Protein AF-0000000069442836 (afdb_homodimer)

Foldseek 3Di:
DQPVLVVLLCLLVPDDDPQDAFPDFLFDFPFQLFQLSCCVQPLLVVLLPPDFFASCLQVVQLVQLAAALLCAFGGDHDDNHDDQPPPPPPPPPDDPPPPPVVNPDPPPPPQQDLCAPPDPQAFDDFAADPQQFGEDALVLLVQLLVLLCQFPCLQFVLDQPVVLVVLSVVCNVQFHDPPPPPPPPPPPPPPVPDPDPDDPDDPPPDDDPPPPCPVPPDPPCPVPPPRTDGDDLDLSLLLSLLSSLNSFQSPDQFFFFFTDDSHDFDLLPQDGHGDDPPPPPDDPVVPPVDDPVDPPPDDDDDDDPDDDDDDDDDDPPPPSPGRPPGDGRNRRGGSSRSLVNSVVSLVVVQPDQDLSNLSSLQSSLLSCQSLQSLVRSLVSLLSSLLSLCVVCPPVNVVPDDDDPVLLSSQSSLLSSVLSNLLSSSHDSDDDSCSSSCVVPRDHRDQRSHDDDPDCPDSVNVSSLLNSLSSVLSSLQSNLSVVSSVCVVVVVLPPDPVVLVVSLVSLVVSLLSRDPVLHAALADAAAADLSSLVSLLSSLLSLLSSLVSLLSCLFPPQFPDPPPPPVPPDPDDDDPPDDDDDDDDDDDDYDDDRDDYDRDDDDDDDDDDDDDDDPPDPPPPDGARDALVRDDPSSSVSNLSNLSSLLSSLRNCVSHNGQRSDSHLNSSLSSNLSSLSSLLSCCPGSHVVSHDPVSNLVSLLVSLLNLLSSSSSRSVSSNSSNSSQSSSCSVVVDGNPHDNDD/DQPVLVVLLCLLVDDDDPQPAFPDFLFDFPFQQFQLSCCPQPLLVVLLPPDFFASCLQVVQLVQLAAALQQAFGGDHDDNHDDQPPPPPPDDDDDDPPPPCLNPDPPPPNQQDLCEPPDPQAFDDFAADPQQFGEDALVLLVQLLVLLCQFPCLQFVLDQPVVLVVLSVVCNVQFHDPPPPPPPPPPPPPPPPCPDPDDDDDDDPDDDPPPPCPVPPDPPCPVPPVRTDGDDLDLSLLLSLLSSLNSFQSPDQFFFFFTDDSYYFDLLPQDGHGDPPPPPPDDPVVPPVDDPVDPPPDDDDDDDPDDDDDDDDPPPCPPSPGRPPGDGRNGRGGSSRSLVNSVVSLVVVQPDQDLSNLSSLQSSLLSCQSLQSLVRSLVSLLSSLLSLCVVCPPVNVVPDDDDPVLLSSQSSLLSSVLSNLLSSSHDSDDDSCSSSCVSPRDHRDQRSHDDDNDCPDSVNVSSLLNSLSSVLSSLQSNLSVVSSVCVVVVVLPPQPVVLVSSLVSLVVSLVSRPPVLHDDLPDAADADLSSLVSLLSSLLSLLSSLVSLLSCLFPPQFPDPPPPDPPSPPPDPDPDDDDDDDDDDDDDDDYYDDDDDDDDDDYDDDDDDDPDDPDDDPPVPRARDALVRDDPSSSVSNLSNLSSLLSSLRNCVSHNGQRSDSHLNSSLSSNLSSLSSLLSCCPGSHVVSHDPVSNLVSLLVSLLSLLSSSSSRSVSSNSSNSSQSSSCSVVVDGNPHDNDD

Sequence (1482 aa):
MNAIVGQELERAEGEVIPQGEDGDLSIPVEHTTAAHKLLSWPSIKALLEPREYDEDYVMKLEEERGLILVYSRGEGHDTSESPAMTFSSSSSRSNWDQSYSNGAPASGQWNPGAVQNGTHLKPLGPSIDDFGIFSTDAKTVRRYHQSYLNHMHKLHPFINLTELSASIESFIQKYCSPDVSVPVNILNSHTPGDIPRGAKRKRSCDTLHGGGCDIQFSPGAKHEGSSGRRVEKSLENAIVLLVLALGSICEVPGAIPGPVTDTPVDFQKERIPGPSTRSMLSSADTELVMQSQGSFFSQTSNHSFSSATGGQKAASDRSPYPDNSHLRNVDVIPGLAYYAYAAQILGSLQGANGLYHVQAALLAGLYAGQLAHPFQSHGWIYQAARACQVLVRSKRYEQMNDGPLKDLYNFAYWTCLQLESDILAELDLPASGISRAEARIELPKGRTLSLPNDPAAPNTMMMFFYSAQIHLRKVLNRVHTDLYKVEKQNENRWSANVQEILSMNLELWRSSLPDIMRWKDTDPPHEDINVARMRAKYYGARYIIHRPLLYWALHHSHPTENGRSASVDSPTGSAMSGAKSQQVSPSMAHSQRAINMARLSSDVGPMGRSAPTPTPAPTGSRPALAYRDLNPKLRRACKVCIDSAILSTEAFDGITGRPVVTNIFGTAHAQFGNMLVLSATYMSSLSELVDRNDLDRLFKRTIRFLLQSREISPTLRADAKILSEIYEKIFGEPADIVAPLMNAIVGQELERAEGEVIPQGEDGDLSIPVEHTTAAHKLLSWPSIKALLEPREYDEDYVMKLEEERGLILVYSRGEGHDTSESPAMTFSSSSSRSNWDQSYSNGAPASGQWNPGAVQNGTHLKPLGPSIDDFGIFSTDAKTVRRYHQSYLNHMHKLHPFINLTELSASIESFIQKYCSPDVSVPVNILNSHTPGDIPRGAKRKRSCDTLHGGGCDIQFSPGAKHEGSSGRRVEKSLENAIVLLVLALGSICEVPGAIPGPVTDTPVDFQKERIPGPSTRSMLSSADTELVMQSQGSFFSQTSNHSFSSATGGQKAASDRSPYPDNSHLRNVDVIPGLAYYAYAAQILGSLQGANGLYHVQAALLAGLYAGQLAHPFQSHGWIYQAARACQVLVRSKRYEQMNDGPLKDLYNFAYWTCLQLESDILAELDLPASGISRAEARIELPKGRTLSLPNDPAAPNTMMMFFYSAQIHLRKVLNRVHTDLYKVEKQNENRWSANVQEILSMNLELWRSSLPDIMRWKDTDPPHEDINVARMRAKYYGARYIIHRPLLYWALHHSHPTENGRSASVDSPTGSAMSGAKSQQVSPSMAHSQRAINMARLSSDVGPMGRSAPTPTPAPTGSRPALAYRDLNPKLRRACKVCIDSAILSTEAFDGITGRPVVTNIFGTAHAQFGNMLVLSATYMSSLSELVDRNDLDRLFKRTIRFLLQSREISPTLRADAKILSEIYEKIFGEPADIVAPL

Structure (mmCIF, N/CA/C/O backbone):
data_AF-0000000069442836-model_v1
#
loop_
_entity.id
_entity.type
_entity.pdbx_description
1 polymer 'Contig An05c0030, genomic contig'
#
loop_
_atom_site.group_PDB
_atom_site.id
_atom_site.type_symbol
_atom_site.label_atom_id
_atom_site.label_alt_id
_atom_site.label_comp_id
_atom_site.label_asym_id
_atom_site.label_entity_id
_atom_site.label_seq_id
_atom_site.pdbx_PDB_ins_code
_atom_site.Cartn_x
_atom_site.Cartn_y
_atom_site.Cartn_z
_atom_site.occupancy
_atom_site.B_iso_or_equiv
_atom_site.auth_seq_id
_atom_site.auth_comp_id
_atom_site.auth_asym_id
_atom_site.auth_atom_id
_atom_site.pdbx_PDB_model_num
ATOM 1 N N . MET A 1 1 ? -6.129 0.499 -35.5 1 31.17 1 MET A N 1
ATOM 2 C CA . MET A 1 1 ? -6.438 -0.206 -34.25 1 31.17 1 MET A CA 1
ATOM 3 C C . MET A 1 1 ? -7.219 -1.484 -34.531 1 31.17 1 MET A C 1
ATOM 5 O O . MET A 1 1 ? -8.289 -1.439 -35.125 1 31.17 1 MET A O 1
ATOM 9 N N . ASN A 1 2 ? -6.605 -2.562 -34.688 1 39.41 2 ASN A N 1
ATOM 10 C CA . ASN A 1 2 ? -7.164 -3.734 -35.344 1 39.41 2 ASN A CA 1
ATOM 11 C C . ASN A 1 2 ? -8.484 -4.164 -34.719 1 39.41 2 ASN A C 1
ATOM 13 O O . ASN A 1 2 ? -8.57 -4.316 -33.5 1 39.41 2 ASN A O 1
ATOM 17 N N . ALA A 1 3 ? -9.516 -3.973 -35.438 1 49 3 ALA A N 1
ATOM 18 C CA . ALA A 1 3 ? -10.953 -4.223 -35.312 1 49 3 ALA A CA 1
ATOM 19 C C . ALA A 1 3 ? -11.211 -5.613 -34.75 1 49 3 ALA A C 1
ATOM 21 O O . ALA A 1 3 ? -12.141 -5.805 -33.938 1 49 3 ALA A O 1
ATOM 22 N N . ILE A 1 4 ? -10.258 -6.426 -35.031 1 44.66 4 ILE A N 1
ATOM 23 C CA . ILE A 1 4 ? -10.578 -7.805 -34.688 1 44.66 4 ILE A CA 1
ATOM 24 C C . ILE A 1 4 ? -10.352 -8.016 -33.188 1 44.66 4 ILE A C 1
ATOM 26 O O . ILE A 1 4 ? -11.195 -8.602 -32.5 1 44.66 4 ILE A O 1
ATOM 30 N N . VAL A 1 5 ? -9.156 -7.512 -32.75 1 51.41 5 VAL A N 1
ATOM 31 C CA . VAL A 1 5 ? -8.867 -7.711 -31.328 1 51.41 5 VAL A CA 1
ATOM 32 C C . VAL A 1 5 ? -9.891 -6.961 -30.484 1 51.41 5 VAL A C 1
ATOM 34 O O . VAL A 1 5 ? -10.398 -7.5 -29.5 1 51.41 5 VAL A O 1
ATOM 37 N N . GLY A 1 6 ? -10.117 -5.754 -30.906 1 51.44 6 GLY A N 1
ATOM 38 C CA . GLY A 1 6 ? -11.117 -4.98 -30.188 1 51.44 6 GLY A CA 1
ATOM 39 C C . GLY A 1 6 ? -12.484 -5.637 -30.156 1 51.44 6 GLY A C 1
ATOM 40 O O . GLY A 1 6 ? -13.125 -5.707 -29.109 1 51.44 6 GLY A O 1
ATOM 41 N N . GLN A 1 7 ? -12.898 -6.062 -31.359 1 50.12 7 GLN A N 1
ATOM 42 C CA . GLN A 1 7 ? -14.211 -6.684 -31.484 1 50.12 7 GLN A CA 1
ATOM 43 C C . GLN A 1 7 ? -14.273 -8 -30.719 1 50.12 7 GLN A C 1
ATOM 45 O O . GLN A 1 7 ? -15.273 -8.289 -30.047 1 50.12 7 GLN A O 1
ATOM 50 N N . GLU A 1 8 ? -13.18 -8.641 -30.844 1 51.59 8 GLU A N 1
ATOM 51 C CA . GLU A 1 8 ? -13.164 -9.938 -30.172 1 51.59 8 GLU A CA 1
ATOM 52 C C . GLU A 1 8 ? -13.062 -9.781 -28.656 1 51.59 8 GLU A C 1
ATOM 54 O O . GLU A 1 8 ? -13.688 -10.531 -27.906 1 51.59 8 GLU A O 1
ATOM 59 N N . LEU A 1 9 ? -12.305 -8.805 -28.375 1 54.22 9 LEU A N 1
ATOM 60 C CA . LEU A 1 9 ? -12.211 -8.516 -26.938 1 54.22 9 LEU A CA 1
ATOM 61 C C . LEU A 1 9 ? -13.539 -8.008 -26.406 1 54.22 9 LEU A C 1
ATOM 63 O O . LEU A 1 9 ? -13.938 -8.359 -25.281 1 54.22 9 LEU A O 1
ATOM 67 N N . GLU A 1 10 ? -14.141 -7.125 -27.156 1 51.53 10 GLU A N 1
ATOM 68 C CA . GLU A 1 10 ? -15.453 -6.625 -26.766 1 51.53 10 GLU A CA 1
ATOM 69 C C . GLU A 1 10 ? -16.484 -7.758 -26.719 1 51.53 10 GLU A C 1
ATOM 71 O O . GLU A 1 10 ? -17.359 -7.762 -25.844 1 51.53 10 GLU A O 1
ATOM 76 N N . ARG A 1 11 ? -16.469 -8.594 -27.641 1 46.69 11 ARG A N 1
ATOM 77 C CA . ARG A 1 11 ? -17.359 -9.742 -27.656 1 46.69 11 ARG A CA 1
ATOM 78 C C . ARG A 1 11 ? -17.141 -10.633 -26.438 1 46.69 11 ARG A C 1
ATOM 80 O O . ARG A 1 11 ? -18.094 -11.125 -25.828 1 46.69 11 ARG A O 1
ATOM 87 N N . ALA A 1 12 ? -15.859 -10.82 -26.25 1 46.5 12 ALA A N 1
ATOM 88 C CA . ALA A 1 12 ? -15.523 -11.617 -25.062 1 46.5 12 ALA A CA 1
ATOM 89 C C . ALA A 1 12 ? -16 -10.938 -23.797 1 46.5 12 ALA A C 1
ATOM 91 O O . ALA A 1 12 ? -16.344 -11.602 -22.812 1 46.5 12 ALA A O 1
ATOM 92 N N . GLU A 1 13 ? -15.961 -9.531 -23.75 1 46.25 13 GLU A N 1
ATOM 93 C CA . GLU A 1 13 ? -16.359 -8.719 -22.609 1 46.25 13 GLU A CA 1
ATOM 94 C C . GLU A 1 13 ? -17.891 -8.562 -22.547 1 46.25 13 GLU A C 1
ATOM 96 O O . GLU A 1 13 ? -18.438 -8.133 -21.531 1 46.25 13 GLU A O 1
ATOM 101 N N . GLY A 1 14 ? -18.547 -8.406 -23.594 1 40.28 14 GLY A N 1
ATOM 102 C CA . GLY A 1 14 ? -19.938 -8.016 -23.641 1 40.28 14 GLY A CA 1
ATOM 103 C C . GLY A 1 14 ? -20.797 -8.766 -22.625 1 40.28 14 GLY A C 1
ATOM 104 O O . GLY A 1 14 ? -21.969 -8.422 -22.422 1 40.28 14 GLY A O 1
ATOM 105 N N . GLU A 1 15 ? -20.672 -10.055 -22.547 1 40.97 15 GLU A N 1
ATOM 106 C CA . GLU A 1 15 ? -21.812 -10.602 -21.828 1 40.97 15 GLU A CA 1
ATOM 107 C C . GLU A 1 15 ? -21.781 -10.203 -20.359 1 40.97 15 GLU A C 1
ATOM 109 O O . GLU A 1 15 ? -20.797 -9.641 -19.875 1 40.97 15 GLU A O 1
ATOM 114 N N . VAL A 1 16 ? -22.375 -11.125 -19.312 1 44.59 16 VAL A N 1
ATOM 115 C CA . VAL A 1 16 ? -23.25 -11.117 -18.141 1 44.59 16 VAL A CA 1
ATOM 116 C C . VAL A 1 16 ? -22.438 -10.859 -16.875 1 44.59 16 VAL A C 1
ATOM 118 O O . VAL A 1 16 ? -22.922 -11.078 -15.766 1 44.59 16 VAL A O 1
ATOM 121 N N . ILE A 1 17 ? -21.156 -10.758 -17.031 1 46.53 17 ILE A N 1
ATOM 122 C CA . ILE A 1 17 ? -20.766 -10.742 -15.625 1 46.53 17 ILE A CA 1
ATOM 123 C C . ILE A 1 17 ? -21.109 -9.383 -15.016 1 46.53 17 ILE A C 1
ATOM 125 O O . ILE A 1 17 ? -20.672 -8.344 -15.523 1 46.53 17 ILE A O 1
ATOM 129 N N . PRO A 1 18 ? -22.109 -9.25 -14.227 1 46.78 18 PRO A N 1
ATOM 130 C CA . PRO A 1 18 ? -22.375 -7.992 -13.531 1 46.78 18 PRO A CA 1
ATOM 131 C C . PRO A 1 18 ? -21.094 -7.344 -12.992 1 46.78 18 PRO A C 1
ATOM 133 O O . PRO A 1 18 ? -20.266 -8.016 -12.375 1 46.78 18 PRO A O 1
ATOM 136 N N . GLN A 1 19 ? -20.672 -6.301 -13.633 1 48.09 19 GLN A N 1
ATOM 137 C CA . GLN A 1 19 ? -19.531 -5.516 -13.188 1 48.09 19 GLN A CA 1
ATOM 138 C C . GLN A 1 19 ? -19.656 -5.148 -11.711 1 48.09 19 GLN A C 1
ATOM 140 O O . GLN A 1 19 ? -20.75 -4.871 -11.227 1 48.09 19 GLN A O 1
ATOM 145 N N . GLY A 1 20 ? -18.734 -5.547 -10.938 1 46.22 20 GLY A N 1
ATOM 146 C CA . GLY A 1 20 ? -18.719 -5.066 -9.562 1 46.22 20 GLY A CA 1
ATOM 147 C C . GLY A 1 20 ? -18.969 -3.576 -9.453 1 46.22 20 GLY A C 1
ATOM 148 O O . GLY A 1 20 ? -18.766 -2.832 -10.414 1 46.22 20 GLY A O 1
ATOM 149 N N . GLU A 1 21 ? -19.812 -3.107 -8.547 1 49.44 21 GLU A N 1
ATOM 150 C CA . GLU A 1 21 ? -20.062 -1.692 -8.297 1 49.44 21 GLU A CA 1
ATOM 151 C C . GLU A 1 21 ? -18.766 -0.952 -7.957 1 49.44 21 GLU A C 1
ATOM 153 O O . GLU A 1 21 ? -17.938 -1.463 -7.207 1 49.44 21 GLU A O 1
ATOM 158 N N . ASP A 1 22 ? -18.406 0.084 -8.586 1 56.66 22 ASP A N 1
ATOM 159 C CA . ASP A 1 22 ? -17.281 0.976 -8.273 1 56.66 22 ASP A CA 1
ATOM 160 C C . ASP A 1 22 ? -17.25 1.314 -6.789 1 56.66 22 ASP A C 1
ATOM 162 O O . ASP A 1 22 ? -18.297 1.494 -6.16 1 56.66 22 ASP A O 1
ATOM 166 N N . GLY A 1 23 ? -16.062 1.036 -6.098 1 68.44 23 GLY A N 1
ATOM 167 C CA . GLY A 1 23 ? -15.891 1.423 -4.703 1 68.44 23 GLY A CA 1
ATOM 168 C C . GLY A 1 23 ? -15.648 0.243 -3.783 1 68.44 23 GLY A C 1
ATOM 169 O O . GLY A 1 23 ? -15.023 0.392 -2.727 1 68.44 23 GLY A O 1
ATOM 170 N N . ASP A 1 24 ? -16.141 -0.952 -4.23 1 73.62 24 ASP A N 1
ATOM 171 C CA . ASP A 1 24 ? -15.938 -2.107 -3.363 1 73.62 24 ASP A CA 1
ATOM 172 C C . ASP A 1 24 ? -14.781 -2.969 -3.863 1 73.62 24 ASP A C 1
ATOM 174 O O . ASP A 1 24 ? -14.461 -2.965 -5.055 1 73.62 24 ASP A O 1
ATOM 178 N N . LEU A 1 25 ? -14.188 -3.682 -2.896 1 78.88 25 LEU A N 1
ATOM 179 C CA . LEU A 1 25 ? -13.148 -4.625 -3.295 1 78.88 25 LEU A CA 1
ATOM 180 C C . LEU A 1 25 ? -13.742 -5.766 -4.121 1 78.88 25 LEU A C 1
ATOM 182 O O . LEU A 1 25 ? -14.828 -6.262 -3.812 1 78.88 25 LEU A O 1
ATOM 186 N N . SER A 1 26 ? -13.016 -6.164 -5.16 1 79.5 26 SER A N 1
ATOM 187 C CA . SER A 1 26 ? -13.477 -7.262 -6.004 1 79.5 26 SER A CA 1
ATOM 188 C C . SER A 1 26 ? -13.234 -8.609 -5.336 1 79.5 26 SER A C 1
ATOM 190 O O . SER A 1 26 ? -13.859 -9.609 -5.695 1 79.5 26 SER A O 1
ATOM 192 N N . ILE A 1 27 ? -12.266 -8.695 -4.477 1 80 27 ILE A N 1
ATOM 193 C CA . ILE A 1 27 ? -11.992 -9.883 -3.67 1 80 27 ILE A CA 1
ATOM 194 C C . ILE A 1 27 ? -11.906 -9.5 -2.195 1 80 27 ILE A C 1
ATOM 196 O O . ILE A 1 27 ? -11.148 -8.594 -1.83 1 80 27 ILE A O 1
ATOM 200 N N . PRO A 1 28 ? -12.734 -10.125 -1.443 1 73.62 28 PRO A N 1
ATOM 201 C CA . PRO A 1 28 ? -12.672 -9.789 -0.019 1 73.62 28 PRO A CA 1
ATOM 202 C C . PRO A 1 28 ? -11.375 -10.258 0.641 1 73.62 28 PRO A C 1
ATOM 204 O O . PRO A 1 28 ? -10.773 -11.242 0.197 1 73.62 28 PRO A O 1
ATOM 207 N N . VAL A 1 29 ? -11.086 -9.516 1.65 1 76.81 29 VAL A N 1
ATOM 208 C CA . VAL A 1 29 ? -9.914 -9.898 2.434 1 76.81 29 VAL A CA 1
ATOM 209 C C . VAL A 1 29 ? -10.289 -11.008 3.414 1 76.81 29 VAL A C 1
ATOM 211 O O . VAL A 1 29 ? -11.359 -10.977 4.02 1 76.81 29 VAL A O 1
ATOM 214 N N . GLU A 1 30 ? -9.516 -12.07 3.514 1 74.75 30 GLU A N 1
ATOM 215 C CA . GLU A 1 30 ? -9.656 -13.188 4.438 1 74.75 30 GLU A CA 1
ATOM 216 C C . GLU A 1 30 ? -10.836 -14.078 4.051 1 74.75 30 GLU A C 1
ATOM 218 O O . GLU A 1 30 ? -11.586 -14.539 4.918 1 74.75 30 GLU A O 1
ATOM 223 N N . HIS A 1 31 ? -11.016 -14.211 2.773 1 76.19 31 HIS A N 1
ATOM 224 C CA . HIS A 1 31 ? -12.023 -15.164 2.318 1 76.19 31 HIS A CA 1
ATOM 225 C C . HIS A 1 31 ? -11.641 -16.594 2.695 1 76.19 31 HIS A C 1
ATOM 227 O O . HIS A 1 31 ? -10.531 -16.828 3.172 1 76.19 31 HIS A O 1
ATOM 233 N N . THR A 1 32 ? -12.453 -17.547 2.508 1 76.88 32 THR A N 1
ATOM 234 C CA . THR A 1 32 ? -12.25 -18.875 3.066 1 76.88 32 THR A CA 1
ATOM 235 C C . THR A 1 32 ? -11.953 -19.891 1.961 1 76.88 32 THR A C 1
ATOM 237 O O . THR A 1 32 ? -11.953 -21.109 2.203 1 76.88 32 THR A O 1
ATOM 240 N N . THR A 1 33 ? -11.641 -19.484 0.799 1 82.62 33 THR A N 1
ATOM 241 C CA . THR A 1 33 ? -11.547 -20.406 -0.326 1 82.62 33 THR A CA 1
ATOM 242 C C . THR A 1 33 ? -10.102 -20.844 -0.547 1 82.62 33 THR A C 1
ATOM 244 O O . THR A 1 33 ? -9.82 -21.703 -1.384 1 82.62 33 THR A O 1
ATOM 247 N N . ALA A 1 34 ? -9.203 -20.359 0.221 1 88.44 34 ALA A N 1
ATOM 248 C CA . ALA A 1 34 ? -7.797 -20.719 0.045 1 88.44 34 ALA A CA 1
ATOM 249 C C . ALA A 1 34 ? -7.578 -22.203 0.313 1 88.44 34 ALA A C 1
ATOM 251 O O . ALA A 1 34 ? -8.297 -22.812 1.116 1 88.44 34 ALA A O 1
ATOM 252 N N . ALA A 1 35 ? -6.582 -22.719 -0.276 1 91.12 35 ALA A N 1
ATOM 253 C CA . ALA A 1 35 ? -6.336 -24.156 -0.263 1 91.12 35 ALA A CA 1
ATOM 254 C C . ALA A 1 35 ? -6.141 -24.672 1.162 1 91.12 35 ALA A C 1
ATOM 256 O O . ALA A 1 35 ? -6.703 -25.703 1.542 1 91.12 35 ALA A O 1
ATOM 257 N N . HIS A 1 36 ? -5.348 -23.984 1.968 1 91.88 36 HIS A N 1
ATOM 258 C CA . HIS A 1 36 ? -5.02 -24.5 3.293 1 91.88 36 HIS A CA 1
ATOM 259 C C . HIS A 1 36 ? -6.223 -24.422 4.227 1 91.88 36 HIS A C 1
ATOM 261 O O . HIS A 1 36 ? -6.258 -25.094 5.258 1 91.88 36 HIS A O 1
ATOM 267 N N . LYS A 1 37 ? -7.191 -23.656 3.879 1 90.38 37 LYS A N 1
ATOM 268 C CA . LYS A 1 37 ? -8.391 -23.562 4.703 1 90.38 37 LYS A CA 1
ATOM 269 C C . LYS A 1 37 ? -9.258 -24.812 4.566 1 90.38 37 LYS A C 1
ATOM 271 O O . LYS A 1 37 ? -10.156 -25.047 5.383 1 90.38 37 LYS A O 1
ATOM 276 N N . LEU A 1 38 ? -9.023 -25.609 3.574 1 94.19 38 LEU A N 1
ATOM 277 C CA . LEU A 1 38 ? -9.711 -26.891 3.377 1 94.19 38 LEU A CA 1
ATOM 278 C C . LEU A 1 38 ? -9.406 -27.844 4.523 1 94.19 38 LEU A C 1
ATOM 280 O O . LEU A 1 38 ? -10.148 -28.812 4.738 1 94.19 38 LEU A O 1
ATOM 284 N N . LEU A 1 39 ? -8.312 -27.594 5.238 1 93.75 39 LEU A N 1
ATOM 285 C CA . LEU A 1 39 ? -7.938 -28.469 6.348 1 93.75 39 LEU A CA 1
ATOM 286 C C . LEU A 1 39 ? -9.008 -28.453 7.434 1 93.75 39 LEU A C 1
ATOM 288 O O . LEU A 1 39 ? -9.047 -29.344 8.281 1 93.75 39 LEU A O 1
ATOM 292 N N . SER A 1 40 ? -9.867 -27.484 7.316 1 90.5 40 SER A N 1
ATOM 293 C CA . SER A 1 40 ? -10.938 -27.375 8.305 1 90.5 40 SER A CA 1
ATOM 294 C C . SER A 1 40 ? -12.117 -28.266 7.941 1 90.5 40 SER A C 1
ATOM 296 O O . SER A 1 40 ? -13.023 -28.469 8.75 1 90.5 40 SER A O 1
ATOM 298 N N . TRP A 1 41 ? -12.148 -28.812 6.703 1 93.25 41 TRP A N 1
ATOM 299 C CA . TRP A 1 41 ? -13.188 -29.766 6.312 1 93.25 41 TRP A CA 1
ATOM 300 C C . TRP A 1 41 ? -13.18 -30.984 7.215 1 93.25 41 TRP A C 1
ATOM 302 O O . TRP A 1 41 ? -12.125 -31.594 7.445 1 93.25 41 TRP A O 1
ATOM 312 N N . PRO A 1 42 ? -14.305 -31.406 7.734 1 93.31 42 PRO A N 1
ATOM 313 C CA . PRO A 1 42 ? -14.336 -32.594 8.594 1 93.31 42 PRO A CA 1
ATOM 314 C C . PRO A 1 42 ? -13.742 -33.844 7.918 1 93.31 42 PRO A C 1
ATOM 316 O O . PRO A 1 42 ? -12.992 -34.594 8.547 1 93.31 42 PRO A O 1
ATOM 319 N N . SER A 1 43 ? -14.07 -34.062 6.648 1 94.75 43 SER A N 1
ATOM 320 C CA . SER A 1 43 ? -13.555 -35.219 5.914 1 94.75 43 SER A CA 1
ATOM 321 C C . SER A 1 43 ? -12.039 -35.156 5.777 1 94.75 43 SER A C 1
ATOM 323 O O . SER A 1 43 ? -11.367 -36.188 5.773 1 94.75 43 SER A O 1
ATOM 325 N N . ILE A 1 44 ? -11.5 -33.969 5.668 1 95.44 44 ILE A N 1
ATOM 326 C CA . ILE A 1 44 ? -10.062 -33.812 5.5 1 95.44 44 ILE A CA 1
ATOM 327 C C . ILE A 1 44 ? -9.367 -33.906 6.859 1 95.44 44 ILE A C 1
ATOM 329 O O . ILE A 1 44 ? -8.273 -34.469 6.965 1 95.44 44 ILE A O 1
ATOM 333 N N . LYS A 1 45 ? -10.008 -33.438 7.832 1 93.12 45 LYS A N 1
ATOM 334 C CA . LYS A 1 45 ? -9.492 -33.594 9.188 1 93.12 45 LYS A CA 1
ATOM 335 C C . LYS A 1 45 ? -9.352 -35.062 9.539 1 93.12 45 LYS A C 1
ATOM 337 O O . LYS A 1 45 ? -8.367 -35.469 10.164 1 93.12 45 LYS A O 1
ATOM 342 N N . ALA A 1 46 ? -10.336 -35.812 9.172 1 92.69 46 ALA A N 1
ATOM 343 C CA . ALA A 1 46 ? -10.32 -37.25 9.438 1 92.69 46 ALA A CA 1
ATOM 344 C C . ALA A 1 46 ? -9.148 -37.906 8.734 1 92.69 46 ALA A C 1
ATOM 346 O O . ALA A 1 46 ? -8.57 -38.875 9.25 1 92.69 46 ALA A O 1
ATOM 347 N N . LEU A 1 47 ? -8.812 -37.406 7.578 1 93.31 47 LEU A N 1
ATOM 348 C CA . LEU A 1 47 ? -7.703 -37.938 6.805 1 93.31 47 LEU A CA 1
ATOM 349 C C . LEU A 1 47 ? -6.371 -37.656 7.488 1 93.31 47 LEU A C 1
ATOM 351 O O . LEU A 1 47 ? -5.418 -38.438 7.348 1 93.31 47 LEU A O 1
ATOM 355 N N . LEU A 1 48 ? -6.316 -36.625 8.188 1 93.12 48 LEU A N 1
ATOM 356 C CA . LEU A 1 48 ? -5.059 -36.156 8.758 1 93.12 48 LEU A CA 1
ATOM 357 C C . LEU A 1 48 ? -4.871 -36.688 10.172 1 93.12 48 LEU A C 1
ATOM 359 O O . LEU A 1 48 ? -3.756 -36.719 10.695 1 93.12 48 LEU A O 1
ATOM 363 N N . GLU A 1 49 ? -5.961 -37.219 10.719 1 88.25 49 GLU A N 1
ATOM 364 C CA . GLU A 1 49 ? -5.859 -37.781 12.062 1 88.25 49 GLU A CA 1
ATOM 365 C C . GLU A 1 49 ? -4.797 -38.875 12.117 1 88.25 49 GLU A C 1
ATOM 367 O O . GLU A 1 49 ? -4.691 -39.688 11.203 1 88.25 49 GLU A O 1
ATOM 372 N N . PRO A 1 50 ? -3.848 -38.719 13.023 1 88.88 50 PRO A N 1
ATOM 373 C CA . PRO A 1 50 ? -3.959 -38 14.289 1 88.88 50 PRO A CA 1
ATOM 374 C C . PRO A 1 50 ? -3.23 -36.656 14.258 1 88.88 50 PRO A C 1
ATOM 376 O O . PRO A 1 50 ? -3.188 -35.938 15.273 1 88.88 50 PRO A O 1
ATOM 379 N N . ARG A 1 51 ? -2.707 -36.375 13.219 1 87.44 51 ARG A N 1
ATOM 380 C CA . ARG A 1 51 ? -1.98 -35.094 13.133 1 87.44 51 ARG A CA 1
ATOM 381 C C . ARG A 1 51 ? -2.941 -33.938 13.008 1 87.44 51 ARG A C 1
ATOM 383 O O . ARG A 1 51 ? -3.988 -34.031 12.367 1 87.44 51 ARG A O 1
ATOM 390 N N . GLU A 1 52 ? -2.596 -32.844 13.695 1 89.12 52 GLU A N 1
ATOM 391 C CA . GLU A 1 52 ? -3.363 -31.625 13.602 1 89.12 52 GLU A CA 1
ATOM 392 C C . GLU A 1 52 ? -2.477 -30.453 13.172 1 89.12 52 GLU A C 1
ATOM 394 O O . GLU A 1 52 ? -1.446 -30.188 13.797 1 89.12 52 GLU A O 1
ATOM 399 N N . TYR A 1 53 ? -2.85 -29.906 12.133 1 91.81 53 TYR A N 1
ATOM 400 C CA . TYR A 1 53 ? -2.111 -28.766 11.633 1 91.81 53 TYR A CA 1
ATOM 401 C C . TYR A 1 53 ? -2.9 -27.469 11.844 1 91.81 53 TYR A C 1
ATOM 403 O O . TYR A 1 53 ? -4.133 -27.484 11.828 1 91.81 53 TYR A O 1
ATOM 411 N N . ASP A 1 54 ? -2.119 -26.438 12.016 1 89.94 54 ASP A N 1
ATOM 412 C CA . ASP A 1 54 ? -2.748 -25.125 12.156 1 89.94 54 ASP A CA 1
ATOM 413 C C . ASP A 1 54 ? -3.428 -24.703 10.859 1 89.94 54 ASP A C 1
ATOM 415 O O . ASP A 1 54 ? -2.85 -24.828 9.773 1 89.94 54 ASP A O 1
ATOM 419 N N . GLU A 1 55 ? -4.617 -24.219 11.023 1 85.19 55 GLU A N 1
ATOM 420 C CA . GLU A 1 55 ? -5.355 -23.75 9.852 1 85.19 55 GLU A CA 1
ATOM 421 C C . GLU A 1 55 ? -4.633 -22.594 9.172 1 85.19 55 GLU A C 1
ATOM 423 O O . GLU A 1 55 ? -4.816 -22.359 7.973 1 85.19 55 GLU A O 1
ATOM 428 N N . ASP A 1 56 ? -3.814 -21.969 9.969 1 89.44 56 ASP A N 1
ATOM 429 C CA . ASP A 1 56 ? -3.109 -20.781 9.469 1 89.44 56 ASP A CA 1
ATOM 430 C C . ASP A 1 56 ? -1.627 -21.078 9.258 1 89.44 56 ASP A C 1
ATOM 432 O O . ASP A 1 56 ? -0.791 -20.188 9.336 1 89.44 56 ASP A O 1
ATOM 436 N N . TYR A 1 57 ? -1.277 -22.344 8.961 1 94 57 TYR A N 1
ATOM 437 C CA . TYR A 1 57 ? 0.132 -22.719 8.938 1 94 57 TYR A CA 1
ATOM 438 C C . TYR A 1 57 ? 0.854 -22.031 7.777 1 94 57 TYR A C 1
ATOM 440 O O . TYR A 1 57 ? 2.041 -21.719 7.879 1 94 57 TYR A O 1
ATOM 448 N N . VAL A 1 58 ? 0.13 -21.781 6.676 1 95.94 58 VAL A N 1
ATOM 449 C CA . VAL A 1 58 ? 0.741 -21.156 5.508 1 95.94 58 VAL A CA 1
ATOM 450 C C . VAL A 1 58 ? 1.146 -19.734 5.836 1 95.94 58 VAL A C 1
ATOM 452 O O . VAL A 1 58 ? 2.27 -19.312 5.543 1 95.94 58 VAL A O 1
ATOM 455 N N . MET A 1 59 ? 0.215 -18.938 6.43 1 94.12 59 MET A N 1
ATOM 456 C CA . MET A 1 59 ? 0.506 -17.562 6.836 1 94.12 59 MET A CA 1
ATOM 457 C C . MET A 1 59 ? 1.67 -17.516 7.82 1 94.12 59 MET A C 1
ATOM 459 O O . MET A 1 59 ? 2.566 -16.688 7.691 1 94.12 59 MET A O 1
ATOM 463 N N . LYS A 1 60 ? 1.64 -18.469 8.734 1 92.88 60 LYS A N 1
ATOM 464 C CA . LYS A 1 60 ? 2.664 -18.5 9.773 1 92.88 60 LYS A CA 1
ATOM 465 C C . LYS A 1 60 ? 4.035 -18.828 9.188 1 92.88 60 LYS A C 1
ATOM 467 O O . LYS A 1 60 ? 5.031 -18.188 9.531 1 92.88 60 LYS A O 1
ATOM 472 N N . LEU A 1 61 ? 4.105 -19.797 8.297 1 94.44 61 LEU A N 1
ATOM 473 C CA . LEU A 1 61 ? 5.363 -20.188 7.676 1 94.44 61 LEU A CA 1
ATOM 474 C C . LEU A 1 61 ? 5.953 -19.047 6.859 1 94.44 61 LEU A C 1
ATOM 476 O O . LEU A 1 61 ? 7.152 -18.766 6.941 1 94.44 61 LEU A O 1
ATOM 480 N N . GLU A 1 62 ? 5.109 -18.375 6.105 1 94.5 62 GLU A N 1
ATOM 481 C CA . GLU A 1 62 ? 5.594 -17.312 5.23 1 94.5 62 GLU A CA 1
ATOM 482 C C . GLU A 1 62 ? 5.977 -16.062 6.027 1 94.5 62 GLU A C 1
ATOM 484 O O . GLU A 1 62 ? 6.906 -15.344 5.656 1 94.5 62 GLU A O 1
ATOM 489 N N . GLU A 1 63 ? 5.285 -15.773 7.094 1 90.44 63 GLU A N 1
ATOM 490 C CA . GLU A 1 63 ? 5.625 -14.641 7.957 1 90.44 63 GLU A CA 1
ATOM 491 C C . GLU A 1 63 ? 6.957 -14.867 8.664 1 90.44 63 GLU A C 1
ATOM 493 O O . GLU A 1 63 ? 7.742 -13.938 8.828 1 90.44 63 GLU A O 1
ATOM 498 N N . GLU A 1 64 ? 7.141 -16.047 9.094 1 88.94 64 GLU A N 1
ATOM 499 C CA . GLU A 1 64 ? 8.336 -16.375 9.867 1 88.94 64 GLU A CA 1
ATOM 500 C C . GLU A 1 64 ? 9.57 -16.422 8.977 1 88.94 64 GLU A C 1
ATOM 502 O O . GLU A 1 64 ? 10.695 -16.234 9.453 1 88.94 64 GLU A O 1
ATOM 507 N N . ARG A 1 65 ? 9.352 -16.656 7.75 1 90 65 ARG A N 1
ATOM 508 C CA . ARG A 1 65 ? 10.453 -16.812 6.805 1 90 65 ARG A CA 1
ATOM 509 C C . ARG A 1 65 ? 11.219 -15.5 6.645 1 90 65 ARG A C 1
ATOM 511 O O . ARG A 1 65 ? 12.445 -15.516 6.477 1 90 65 ARG A O 1
ATOM 518 N N . GLY A 1 66 ? 10.578 -14.352 6.711 1 90 66 GLY A N 1
ATOM 519 C CA . GLY A 1 66 ? 11.203 -13.062 6.477 1 90 66 GLY A CA 1
ATOM 520 C C . GLY A 1 66 ? 11.578 -12.828 5.027 1 90 66 GLY A C 1
ATOM 521 O O . GLY A 1 66 ? 10.789 -13.125 4.125 1 90 66 GLY A O 1
ATOM 522 N N . LEU A 1 67 ? 12.789 -12.227 4.832 1 92.12 67 LEU A N 1
ATOM 523 C CA . LEU A 1 67 ? 13.25 -11.906 3.484 1 92.12 67 LEU A CA 1
ATOM 524 C C . LEU A 1 67 ? 14.555 -12.625 3.17 1 92.12 67 LEU A C 1
ATOM 526 O O . LEU A 1 67 ? 15.234 -13.109 4.078 1 92.12 67 LEU A O 1
ATOM 530 N N . ILE A 1 68 ? 14.875 -12.711 1.885 1 91.69 68 ILE A N 1
ATOM 531 C CA . ILE A 1 68 ? 16.156 -13.258 1.471 1 91.69 68 ILE A CA 1
ATOM 532 C C . ILE A 1 68 ? 17.281 -12.289 1.854 1 91.69 68 ILE A C 1
ATOM 534 O O . ILE A 1 68 ? 17.203 -11.094 1.568 1 91.69 68 ILE A O 1
ATOM 538 N N . LEU A 1 69 ? 18.219 -12.781 2.541 1 89.5 69 LEU A N 1
ATOM 539 C CA . LEU A 1 69 ? 19.391 -11.969 2.887 1 89.5 69 LEU A CA 1
ATOM 540 C C . LEU A 1 69 ? 20.344 -11.859 1.705 1 89.5 69 LEU A C 1
ATOM 542 O O . LEU A 1 69 ? 21.234 -12.703 1.546 1 89.5 69 LEU A O 1
ATOM 546 N N . VAL A 1 70 ? 20.297 -10.867 0.979 1 89.12 70 VAL A N 1
ATOM 547 C CA . VAL A 1 70 ? 20.891 -10.75 -0.345 1 89.12 70 VAL A CA 1
ATOM 548 C C . VAL A 1 70 ? 22.406 -10.922 -0.24 1 89.12 70 VAL A C 1
ATOM 550 O O . VAL A 1 70 ? 23 -11.727 -0.967 1 89.12 70 VAL A O 1
ATOM 553 N N . TYR A 1 71 ? 23.078 -10.18 0.602 1 86.38 71 TYR A N 1
ATOM 554 C CA . TYR A 1 71 ? 24.547 -10.18 0.665 1 86.38 71 TYR A CA 1
ATOM 555 C C . TYR A 1 71 ? 25.031 -11.039 1.822 1 86.38 71 TYR A C 1
ATOM 557 O O . TYR A 1 71 ? 26.141 -10.82 2.332 1 86.38 71 TYR A O 1
ATOM 565 N N . SER A 1 72 ? 24.094 -11.906 2.299 1 88 72 SER A N 1
ATOM 566 C CA . SER A 1 72 ? 24.391 -12.922 3.305 1 88 72 SER A CA 1
ATOM 567 C C . SER A 1 72 ? 23.781 -14.266 2.932 1 88 72 SER A C 1
ATOM 569 O O . SER A 1 72 ? 23.562 -14.555 1.751 1 88 72 SER A O 1
ATOM 571 N N . ARG A 1 73 ? 23.656 -15.062 3.977 1 89.06 73 ARG A N 1
ATOM 572 C CA . ARG A 1 73 ? 23.109 -16.406 3.738 1 89.06 73 ARG A CA 1
ATOM 573 C C . ARG A 1 73 ? 21.75 -16.562 4.387 1 89.06 73 ARG A C 1
ATOM 575 O O . ARG A 1 73 ? 21.453 -15.93 5.402 1 89.06 73 ARG A O 1
ATOM 582 N N . GLY A 1 74 ? 20.984 -17.344 3.691 1 90.5 74 GLY A N 1
ATOM 583 C CA . GLY A 1 74 ? 19.719 -17.719 4.277 1 90.5 74 GLY A CA 1
ATOM 584 C C . GLY A 1 74 ? 18.656 -16.625 4.18 1 90.5 74 GLY A C 1
ATOM 585 O O . GLY A 1 74 ? 18.688 -15.812 3.25 1 90.5 74 GLY A O 1
ATOM 586 N N . GLU A 1 75 ? 17.609 -16.703 4.996 1 91.44 75 GLU A N 1
ATOM 587 C CA . GLU A 1 75 ? 16.484 -15.781 5.09 1 91.44 75 GLU A CA 1
ATOM 588 C C . GLU A 1 75 ? 16.312 -15.258 6.516 1 91.44 75 GLU A C 1
ATOM 590 O O . GLU A 1 75 ? 16.766 -15.898 7.469 1 91.44 75 GLU A O 1
ATOM 595 N N . GLY A 1 76 ? 15.805 -13.938 6.633 1 86 76 GLY A N 1
ATOM 596 C CA . GLY A 1 76 ? 15.625 -13.352 7.949 1 86 76 GLY A CA 1
ATOM 597 C C . GLY A 1 76 ? 14.891 -12.031 7.922 1 86 76 GLY A C 1
ATOM 598 O O . GLY A 1 76 ? 14.422 -11.594 6.867 1 86 76 GLY A O 1
ATOM 599 N N . HIS A 1 77 ? 14.633 -11.273 9.016 1 76.69 77 HIS A N 1
ATOM 600 C CA . HIS A 1 77 ? 13.75 -10.125 9.125 1 76.69 77 HIS A CA 1
ATOM 601 C C . HIS A 1 77 ? 14.539 -8.82 9.141 1 76.69 77 HIS A C 1
ATOM 603 O O . HIS A 1 77 ? 14.07 -7.797 8.625 1 76.69 77 HIS A O 1
ATOM 609 N N . ASP A 1 78 ? 15.578 -8.773 9.805 1 65.56 78 ASP A N 1
ATOM 610 C CA . ASP A 1 78 ? 15.984 -7.461 10.305 1 65.56 78 ASP A CA 1
ATOM 611 C C . ASP A 1 78 ? 17.25 -6.973 9.609 1 65.56 78 ASP A C 1
ATOM 613 O O . ASP A 1 78 ? 17.75 -5.887 9.906 1 65.56 78 ASP A O 1
ATOM 617 N N . THR A 1 79 ? 17.828 -7.676 8.82 1 62.66 79 THR A N 1
ATOM 618 C CA . THR A 1 79 ? 19.047 -7.188 8.188 1 62.66 79 THR A CA 1
ATOM 619 C C . THR A 1 79 ? 19.203 -7.762 6.785 1 62.66 79 THR A C 1
ATOM 621 O O . THR A 1 79 ? 18.656 -8.82 6.48 1 62.66 79 THR A O 1
ATOM 624 N N . SER A 1 80 ? 19.656 -6.805 5.895 1 49.94 80 SER A N 1
ATOM 625 C CA . SER A 1 80 ? 20.016 -7.34 4.586 1 49.94 80 SER A CA 1
ATOM 626 C C . SER A 1 80 ? 21.422 -7.914 4.594 1 49.94 80 SER A C 1
ATOM 628 O O . SER A 1 80 ? 21.812 -8.633 3.67 1 49.94 80 SER A O 1
ATOM 630 N N . GLU A 1 81 ? 22.328 -7.441 5.676 1 53.25 81 GLU A N 1
ATOM 631 C CA . GLU A 1 81 ? 23.719 -7.887 5.695 1 53.25 81 GLU A CA 1
ATOM 632 C C . GLU A 1 81 ? 24 -8.75 6.922 1 53.25 81 GLU A C 1
ATOM 634 O O . GLU A 1 81 ? 23.375 -8.578 7.969 1 53.25 81 GLU A O 1
ATOM 639 N N . SER A 1 82 ? 24.188 -10.016 6.91 1 43.12 82 SER A N 1
ATOM 640 C CA . SER A 1 82 ? 24.516 -10.852 8.062 1 43.12 82 SER A CA 1
ATOM 641 C C . SER A 1 82 ? 25.656 -10.234 8.867 1 43.12 82 SER A C 1
ATOM 643 O O . SER A 1 82 ? 26.719 -9.93 8.32 1 43.12 82 SER A O 1
ATOM 645 N N . PRO A 1 83 ? 25.516 -9.719 10.164 1 36.78 83 PRO A N 1
ATOM 646 C CA . PRO A 1 83 ? 26.734 -9.492 10.953 1 36.78 83 PRO A CA 1
ATOM 647 C C . PRO A 1 83 ? 27.703 -10.672 10.906 1 36.78 83 PRO A C 1
ATOM 649 O O . PRO A 1 83 ? 27.281 -11.812 10.664 1 36.78 83 PRO A O 1
ATOM 652 N N . ALA A 1 84 ? 29.062 -10.68 10.875 1 28.64 84 ALA A N 1
ATOM 653 C CA . ALA A 1 84 ? 29.906 -11.703 11.484 1 28.64 84 ALA A CA 1
ATOM 654 C C . ALA A 1 84 ? 29.328 -12.18 12.812 1 28.64 84 ALA A C 1
ATOM 656 O O . ALA A 1 84 ? 28.734 -11.398 13.547 1 28.64 84 ALA A O 1
ATOM 657 N N . MET A 1 85 ? 29.391 -13.539 13.312 1 28.5 85 MET A N 1
ATOM 658 C CA . MET A 1 85 ? 29.109 -14.422 14.445 1 28.5 85 MET A CA 1
ATOM 659 C C . MET A 1 85 ? 29.406 -13.711 15.766 1 28.5 85 MET A C 1
ATOM 661 O O . MET A 1 85 ? 29.391 -14.344 16.828 1 28.5 85 MET A O 1
ATOM 665 N N . THR A 1 86 ? 29.938 -12.672 16.125 1 26.16 86 THR A N 1
ATOM 666 C CA . THR A 1 86 ? 30.219 -12.883 17.547 1 26.16 86 THR A CA 1
ATOM 667 C C . THR A 1 86 ? 28.938 -12.867 18.359 1 26.16 86 THR A C 1
ATOM 669 O O . THR A 1 86 ? 28.5 -11.812 18.828 1 26.16 86 THR A O 1
ATOM 672 N N . PHE A 1 87 ? 27.844 -13.297 17.812 1 25.92 87 PHE A N 1
ATOM 673 C CA . PHE A 1 87 ? 26.766 -13.125 18.781 1 25.92 87 PHE A CA 1
ATOM 674 C C . PHE A 1 87 ? 26.953 -14.07 19.969 1 25.92 87 PHE A C 1
ATOM 676 O O . PHE A 1 87 ? 27.109 -15.281 19.781 1 25.92 87 PHE A O 1
ATOM 683 N N . SER A 1 88 ? 27.5 -13.664 21.094 1 25.14 88 SER A N 1
ATOM 684 C CA . SER A 1 88 ? 27.359 -14.219 22.438 1 25.14 88 SER A CA 1
ATOM 685 C C . SER A 1 88 ? 25.891 -14.469 22.766 1 25.14 88 SER A C 1
ATOM 687 O O . SER A 1 88 ? 25.094 -13.523 22.844 1 25.14 88 SER A O 1
ATOM 689 N N . SER A 1 89 ? 25.359 -15.625 22.297 1 27.3 89 SER A N 1
ATOM 690 C CA . SER A 1 89 ? 24.047 -16.203 22.609 1 27.3 89 SER A CA 1
ATOM 691 C C . SER A 1 89 ? 23.828 -16.297 24.109 1 27.3 89 SER A C 1
ATOM 693 O O . SER A 1 89 ? 24.031 -17.359 24.719 1 27.3 89 SER A O 1
ATOM 695 N N . SER A 1 90 ? 23.969 -15.391 24.953 1 24.39 90 SER A N 1
ATOM 696 C CA . SER A 1 90 ? 23.703 -15.867 26.312 1 24.39 90 SER A CA 1
ATOM 697 C C . SER A 1 90 ? 22.266 -16.312 26.484 1 24.39 90 SER A C 1
ATOM 699 O O . SER A 1 90 ? 21.875 -16.781 27.562 1 24.39 90 SER A O 1
ATOM 701 N N . SER A 1 91 ? 21.203 -15.688 25.922 1 24.78 91 SER A N 1
ATOM 702 C CA . SER A 1 91 ? 19.969 -16.062 26.609 1 24.78 91 SER A CA 1
ATOM 703 C C . SER A 1 91 ? 19.5 -17.453 26.188 1 24.78 91 SER A C 1
ATOM 705 O O . SER A 1 91 ? 19.406 -17.75 25 1 24.78 91 SER A O 1
ATOM 707 N N . SER A 1 92 ? 19.625 -18.594 26.969 1 23.95 92 SER A N 1
ATOM 708 C CA . SER A 1 92 ? 19.312 -20.031 27.031 1 23.95 92 SER A CA 1
ATOM 709 C C . SER A 1 92 ? 17.859 -20.297 26.688 1 23.95 92 SER A C 1
ATOM 711 O O . SER A 1 92 ? 17.094 -20.766 27.531 1 23.95 92 SER A O 1
ATOM 713 N N . ARG A 1 93 ? 16.938 -19.531 26.219 1 23.41 93 ARG A N 1
ATOM 714 C CA . ARG A 1 93 ? 15.688 -20.281 26.047 1 23.41 93 ARG A CA 1
ATOM 715 C C . ARG A 1 93 ? 15.906 -21.516 25.172 1 23.41 93 ARG A C 1
ATOM 717 O O . ARG A 1 93 ? 16.641 -21.469 24.188 1 23.41 93 ARG A O 1
ATOM 724 N N . SER A 1 94 ? 15.625 -22.844 25.672 1 23.02 94 SER A N 1
ATOM 725 C CA . SER A 1 94 ? 15.844 -24.219 25.234 1 23.02 94 SER A CA 1
ATOM 726 C C . SER A 1 94 ? 15.414 -24.422 23.781 1 23.02 94 SER A C 1
ATOM 728 O O . SER A 1 94 ? 15.648 -25.484 23.203 1 23.02 94 SER A O 1
ATOM 730 N N . ASN A 1 95 ? 14.359 -23.891 23.125 1 22.56 95 ASN A N 1
ATOM 731 C CA . ASN A 1 95 ? 14.047 -24.938 22.156 1 22.56 95 ASN A CA 1
ATOM 732 C C . ASN A 1 95 ? 15.281 -25.344 21.359 1 22.56 95 ASN A C 1
ATOM 734 O O . ASN A 1 95 ? 16.281 -24.625 21.344 1 22.56 95 ASN A O 1
ATOM 738 N N . TRP A 1 96 ? 15.164 -26.469 20.391 1 22.19 96 TRP A N 1
ATOM 739 C CA . TRP A 1 96 ? 16.078 -27.328 19.641 1 22.19 96 TRP A CA 1
ATOM 740 C C . TRP A 1 96 ? 16.953 -26.516 18.703 1 22.19 96 TRP A C 1
ATOM 742 O O . TRP A 1 96 ? 17.062 -26.828 17.516 1 22.19 96 TRP A O 1
ATOM 752 N N . ASP A 1 97 ? 16.938 -25.219 18.781 1 22.86 97 ASP A N 1
ATOM 753 C CA . ASP A 1 97 ? 17.719 -24.766 17.641 1 22.86 97 ASP A CA 1
ATOM 754 C C . ASP A 1 97 ? 19.172 -25.234 17.75 1 22.86 97 ASP A C 1
ATOM 756 O O . ASP A 1 97 ? 19.812 -25.062 18.797 1 22.86 97 ASP A O 1
ATOM 760 N N . GLN A 1 98 ? 19.484 -26.406 17.094 1 22.08 98 GLN A N 1
ATOM 761 C CA . GLN A 1 98 ? 20.875 -26.719 16.828 1 22.08 98 GLN A CA 1
ATOM 762 C C . GLN A 1 98 ? 21.672 -25.469 16.5 1 22.08 98 GLN A C 1
ATOM 764 O O . GLN A 1 98 ? 21.344 -24.719 15.57 1 22.08 98 GLN A O 1
ATOM 769 N N . SER A 1 99 ? 22.156 -24.969 17.516 1 25.67 99 SER A N 1
ATOM 770 C CA . SER A 1 99 ? 23.141 -23.906 17.5 1 25.67 99 SER A CA 1
ATOM 771 C C . SER A 1 99 ? 24.281 -24.203 16.531 1 25.67 99 SER A C 1
ATOM 773 O O . SER A 1 99 ? 25.141 -25.031 16.812 1 25.67 99 SER A O 1
ATOM 775 N N . TYR A 1 100 ? 23.953 -24.469 15.211 1 22.34 100 TYR A N 1
ATOM 776 C CA . TYR A 1 100 ? 25.172 -24.609 14.414 1 22.34 100 TYR A CA 1
ATOM 777 C C . TYR A 1 100 ? 26.078 -23.391 14.586 1 22.34 100 TYR A C 1
ATOM 779 O O . TYR A 1 100 ? 25.641 -22.25 14.406 1 22.34 100 TYR A O 1
ATOM 787 N N . SER A 1 101 ? 26.875 -23.484 15.609 1 24.25 101 SER A N 1
ATOM 788 C CA . SER A 1 101 ? 28 -22.609 15.906 1 24.25 101 SER A CA 1
ATOM 789 C C . SER A 1 101 ? 28.859 -22.391 14.664 1 24.25 101 SER A C 1
ATOM 791 O O . SER A 1 101 ? 29.703 -23.219 14.336 1 24.25 101 SER A O 1
ATOM 793 N N . ASN A 1 102 ? 28.359 -22.109 13.539 1 23.55 102 ASN A N 1
ATOM 794 C CA . ASN A 1 102 ? 29.344 -22.031 12.461 1 23.55 102 ASN A CA 1
ATOM 795 C C . ASN A 1 102 ? 30.297 -20.844 12.656 1 23.55 102 ASN A C 1
ATOM 797 O O . ASN A 1 102 ? 29.969 -19.719 12.273 1 23.55 102 ASN A O 1
ATOM 801 N N . GLY A 1 103 ? 30.906 -20.766 13.859 1 24.59 103 GLY A N 1
ATOM 802 C CA . GLY A 1 103 ? 31.953 -19.797 14.117 1 24.59 103 GLY A CA 1
ATOM 803 C C . GLY A 1 103 ? 33.125 -19.906 13.156 1 24.59 103 GLY A C 1
ATOM 804 O O . GLY A 1 103 ? 34.188 -20.375 13.531 1 24.59 103 GLY A O 1
ATOM 805 N N . ALA A 1 104 ? 33.062 -20.141 11.906 1 24.38 104 ALA A N 1
ATOM 806 C CA . ALA A 1 104 ? 34.406 -20.203 11.305 1 24.38 104 ALA A CA 1
ATOM 807 C C . ALA A 1 104 ? 35.094 -18.844 11.383 1 24.38 104 ALA A C 1
ATOM 809 O O . ALA A 1 104 ? 34.469 -17.797 11.164 1 24.38 104 ALA A O 1
ATOM 810 N N . PRO A 1 105 ? 36.094 -18.625 12.164 1 24.67 105 PRO A N 1
ATOM 811 C CA . PRO A 1 105 ? 37 -17.453 12.242 1 24.67 105 PRO A CA 1
ATOM 812 C C . PRO A 1 105 ? 37.25 -16.828 10.875 1 24.67 105 PRO A C 1
ATOM 814 O O . PRO A 1 105 ? 37.188 -17.516 9.852 1 24.67 105 PRO A O 1
ATOM 817 N N . ALA A 1 106 ? 37.281 -15.43 10.828 1 25.02 106 ALA A N 1
ATOM 818 C CA . ALA A 1 106 ? 37.562 -14.711 9.578 1 25.02 106 ALA A CA 1
ATOM 819 C C . ALA A 1 106 ? 38.719 -15.359 8.812 1 25.02 106 ALA A C 1
ATOM 821 O O . ALA A 1 106 ? 38.688 -15.438 7.582 1 25.02 106 ALA A O 1
ATOM 822 N N . SER A 1 107 ? 39.875 -15.258 9.484 1 25.55 107 SER A N 1
ATOM 823 C CA . SER A 1 107 ? 41.188 -15.594 8.898 1 25.55 107 SER A CA 1
ATOM 824 C C . SER A 1 107 ? 41.312 -17.094 8.711 1 25.55 107 SER A C 1
ATOM 826 O O . SER A 1 107 ? 42.406 -17.578 8.336 1 25.55 107 SER A O 1
ATOM 828 N N . GLY A 1 108 ? 40.656 -17.797 9.641 1 25.11 108 GLY A N 1
ATOM 829 C CA . GLY A 1 108 ? 41.125 -19.172 9.664 1 25.11 108 GLY A CA 1
ATOM 830 C C . GLY A 1 108 ? 40.875 -19.906 8.359 1 25.11 108 GLY A C 1
ATOM 831 O O . GLY A 1 108 ? 40.031 -19.516 7.574 1 25.11 108 GLY A O 1
ATOM 832 N N . GLN A 1 109 ? 42 -20.656 7.957 1 24.38 109 GLN A N 1
ATOM 833 C CA . GLN A 1 109 ? 42.062 -21.516 6.777 1 24.38 109 GLN A CA 1
ATOM 834 C C . GLN A 1 109 ? 40.781 -22.375 6.664 1 24.38 109 GLN A C 1
ATOM 836 O O . GLN A 1 109 ? 40.594 -23.297 7.453 1 24.38 109 GLN A O 1
ATOM 841 N N . TRP A 1 110 ? 39.75 -21.578 6.551 1 26.61 110 TRP A N 1
ATOM 842 C CA . TRP A 1 110 ? 38.469 -22.266 6.531 1 26.61 110 TRP A CA 1
ATOM 843 C C . TRP A 1 110 ? 38.531 -23.516 5.68 1 26.61 110 TRP A C 1
ATOM 845 O O . TRP A 1 110 ? 39.125 -23.516 4.605 1 26.61 110 TRP A O 1
ATOM 855 N N . ASN A 1 111 ? 38.469 -24.547 6.453 1 24.55 111 ASN A N 1
ATOM 856 C CA . ASN A 1 111 ? 38.531 -25.828 5.766 1 24.55 111 ASN A CA 1
ATOM 857 C C . ASN A 1 111 ? 37.5 -25.922 4.652 1 24.55 111 ASN A C 1
ATOM 859 O O . ASN A 1 111 ? 36.344 -25.547 4.852 1 24.55 111 ASN A O 1
ATOM 863 N N . PRO A 1 112 ? 37.906 -25.953 3.445 1 27.61 112 PRO A N 1
ATOM 864 C CA . PRO A 1 112 ? 37.188 -25.922 2.166 1 27.61 112 PRO A CA 1
ATOM 865 C C . PRO A 1 112 ? 35.969 -26.828 2.148 1 27.61 112 PRO A C 1
ATOM 867 O O . PRO A 1 112 ? 35.344 -27.031 1.098 1 27.61 112 PRO A O 1
ATOM 870 N N . GLY A 1 113 ? 35.656 -27.75 3.209 1 27.27 113 GLY A N 1
ATOM 871 C CA . GLY A 1 113 ? 34.875 -28.906 2.887 1 27.27 113 GLY A CA 1
ATOM 872 C C . GLY A 1 113 ? 33.375 -28.688 3.064 1 27.27 113 GLY A C 1
ATOM 873 O O . GLY A 1 113 ? 32.625 -29.641 3.26 1 27.27 113 GLY A O 1
ATOM 874 N N . ALA A 1 114 ? 32.906 -27.578 3.398 1 30.27 114 ALA A N 1
ATOM 875 C CA . ALA A 1 114 ? 31.484 -27.719 3.742 1 30.27 114 ALA A CA 1
ATOM 876 C C . ALA A 1 114 ? 30.688 -28.266 2.564 1 30.27 114 ALA A C 1
ATOM 878 O O . ALA A 1 114 ? 30.719 -27.703 1.468 1 30.27 114 ALA A O 1
ATOM 879 N N . VAL A 1 115 ? 30.453 -29.531 2.5 1 31.12 115 VAL A N 1
ATOM 880 C CA . VAL A 1 115 ? 29.625 -30.391 1.66 1 31.12 115 VAL A CA 1
ATOM 881 C C . VAL A 1 115 ? 28.172 -29.906 1.689 1 31.12 115 VAL A C 1
ATOM 883 O O . VAL A 1 115 ? 27.531 -29.906 2.744 1 31.12 115 VAL A O 1
ATOM 886 N N . GLN A 1 116 ? 27.875 -28.75 1.062 1 34.22 116 GLN A N 1
ATOM 887 C CA . GLN A 1 116 ? 26.438 -28.469 1.024 1 34.22 116 GLN A CA 1
ATOM 888 C C . GLN A 1 116 ? 25.641 -29.719 0.7 1 34.22 116 GLN A C 1
ATOM 890 O O . GLN A 1 116 ? 26.188 -30.719 0.228 1 34.22 116 GLN A O 1
ATOM 895 N N . ASN A 1 117 ? 24.266 -29.5 0.783 1 34.81 117 ASN A N 1
ATOM 896 C CA . ASN A 1 117 ? 23.234 -30.516 0.698 1 34.81 117 ASN A CA 1
ATOM 897 C C . ASN A 1 117 ? 23.297 -31.297 -0.615 1 34.81 117 ASN A C 1
ATOM 899 O O . ASN A 1 117 ? 22.531 -31.031 -1.542 1 34.81 117 ASN A O 1
ATOM 903 N N . GLY A 1 118 ? 24.453 -31.938 -0.97 1 38.91 118 GLY A N 1
ATOM 904 C CA . GLY A 1 118 ? 24.781 -32.75 -2.121 1 38.91 118 GLY A CA 1
ATOM 905 C C . GLY A 1 118 ? 24.984 -31.969 -3.393 1 38.91 118 GLY A C 1
ATOM 906 O O . GLY A 1 118 ? 25.594 -32.469 -4.348 1 38.91 118 GLY A O 1
ATOM 907 N N . THR A 1 119 ? 23.969 -31.125 -3.996 1 44.69 119 THR A N 1
ATOM 908 C CA . THR A 1 119 ? 24.156 -30.484 -5.293 1 44.69 119 THR A CA 1
ATOM 909 C C . THR A 1 119 ? 25.094 -29.281 -5.172 1 44.69 119 THR A C 1
ATOM 911 O O . THR A 1 119 ? 24.984 -28.5 -4.223 1 44.69 119 THR A O 1
ATOM 914 N N . HIS A 1 120 ? 26.266 -29.25 -5.742 1 51.75 120 HIS A N 1
ATOM 915 C CA . HIS A 1 120 ? 27.312 -28.25 -5.902 1 51.75 120 HIS A CA 1
ATOM 916 C C . HIS A 1 120 ? 26.75 -26.938 -6.441 1 51.75 120 HIS A C 1
ATOM 918 O O . HIS A 1 120 ? 26.203 -26.906 -7.543 1 51.75 120 HIS A O 1
ATOM 924 N N . LEU A 1 121 ? 26.312 -26 -5.539 1 65.19 121 LEU A N 1
ATOM 925 C CA . LEU A 1 121 ? 25.922 -24.688 -6.035 1 65.19 121 LEU A CA 1
ATOM 926 C C . LEU A 1 121 ? 27.062 -24.031 -6.801 1 65.19 121 LEU A C 1
ATOM 928 O O . LEU A 1 121 ? 28.203 -24.016 -6.32 1 65.19 121 LEU A O 1
ATOM 932 N N . LYS A 1 122 ? 26.938 -23.859 -8.086 1 68.38 122 LYS A N 1
ATOM 933 C CA . LYS A 1 122 ? 27.906 -23.188 -8.938 1 68.38 122 LYS A CA 1
ATOM 934 C C . LYS A 1 122 ? 27.766 -21.672 -8.867 1 68.38 122 LYS A C 1
ATOM 936 O O . LYS A 1 122 ? 26.656 -21.141 -9.07 1 68.38 122 LYS A O 1
ATOM 941 N N . PRO A 1 123 ? 28.844 -21.031 -8.438 1 76.75 123 PRO A N 1
ATOM 942 C CA . PRO A 1 123 ? 28.766 -19.578 -8.43 1 76.75 123 PRO A CA 1
ATOM 943 C C . PRO A 1 123 ? 28.391 -19 -9.789 1 76.75 123 PRO A C 1
ATOM 945 O O . PRO A 1 123 ? 28.797 -19.531 -10.828 1 76.75 123 PRO A O 1
ATOM 948 N N . LEU A 1 124 ? 27.594 -17.969 -9.703 1 83.12 124 LEU A N 1
ATOM 949 C CA . LEU A 1 124 ? 27.125 -17.297 -10.914 1 83.12 124 LEU A CA 1
ATOM 950 C C . LEU A 1 124 ? 28.234 -16.453 -11.531 1 83.12 124 LEU A C 1
ATOM 952 O O . LEU A 1 124 ? 29.219 -16.156 -10.867 1 83.12 124 LEU A O 1
ATOM 956 N N . GLY A 1 125 ? 28.125 -16.188 -12.773 1 79.44 125 GLY A N 1
ATOM 957 C CA . GLY A 1 125 ? 29.078 -15.328 -13.477 1 79.44 125 GLY A CA 1
ATOM 958 C C . GLY A 1 125 ? 29 -13.875 -13.031 1 79.44 125 GLY A C 1
ATOM 959 O O . GLY A 1 125 ? 28.281 -13.547 -12.086 1 79.44 125 GLY A O 1
ATOM 960 N N . PRO A 1 126 ? 29.75 -13.039 -13.688 1 82 126 PRO A N 1
ATOM 961 C CA . PRO A 1 126 ? 29.781 -11.609 -13.352 1 82 126 PRO A CA 1
ATOM 962 C C . PRO A 1 126 ? 28.422 -10.938 -13.484 1 82 126 PRO A C 1
ATOM 964 O O . PRO A 1 126 ? 27.672 -11.227 -14.422 1 82 126 PRO A O 1
ATOM 967 N N . SER A 1 127 ? 28.062 -10.109 -12.562 1 93.25 127 SER A N 1
ATOM 968 C CA . SER A 1 127 ? 26.797 -9.414 -12.508 1 93.25 127 SER A CA 1
ATOM 969 C C . SER A 1 127 ? 26.969 -7.957 -12.086 1 93.25 127 SER A C 1
ATOM 971 O O . SER A 1 127 ? 27.609 -7.18 -12.805 1 93.25 127 SER A O 1
ATOM 973 N N . ILE A 1 128 ? 26.328 -7.473 -11.148 1 93.19 128 ILE A N 1
ATOM 974 C CA . ILE A 1 128 ? 26.469 -6.137 -10.586 1 93.19 128 ILE A CA 1
ATOM 975 C C . ILE A 1 128 ? 26.797 -6.234 -9.094 1 93.19 128 ILE A C 1
ATOM 977 O O . ILE A 1 128 ? 26.234 -7.07 -8.383 1 93.19 128 ILE A O 1
ATOM 981 N N . ASP A 1 129 ? 27.766 -5.488 -8.688 1 87.06 129 ASP A N 1
ATOM 982 C CA . ASP A 1 129 ? 28.156 -5.586 -7.281 1 87.06 129 ASP A CA 1
ATOM 983 C C . ASP A 1 129 ? 27.359 -4.594 -6.43 1 87.06 129 ASP A C 1
ATOM 985 O O . ASP A 1 129 ? 26.469 -3.912 -6.934 1 87.06 129 ASP A O 1
ATOM 989 N N . ASP A 1 130 ? 27.688 -4.547 -5.152 1 80.94 130 ASP A N 1
ATOM 990 C CA . ASP A 1 130 ? 26.906 -3.781 -4.184 1 80.94 130 ASP A CA 1
ATOM 991 C C . ASP A 1 130 ? 27.109 -2.279 -4.383 1 80.94 130 ASP A C 1
ATOM 993 O O . ASP A 1 130 ? 26.312 -1.472 -3.887 1 80.94 130 ASP A O 1
ATOM 997 N N . PHE A 1 131 ? 28.078 -1.883 -5.145 1 81.19 131 PHE A N 1
ATOM 998 C CA . PHE A 1 131 ? 28.375 -0.471 -5.359 1 81.19 131 PHE A CA 1
ATOM 999 C C . PHE A 1 131 ? 27.859 -0.007 -6.715 1 81.19 131 PHE A C 1
ATOM 1001 O O . PHE A 1 131 ? 27.938 1.179 -7.043 1 81.19 131 PHE A O 1
ATOM 1008 N N . GLY A 1 132 ? 27.359 -0.963 -7.484 1 88.62 132 GLY A N 1
ATOM 1009 C CA . GLY A 1 132 ? 26.75 -0.595 -8.75 1 88.62 132 GLY A CA 1
ATOM 1010 C C . GLY A 1 132 ? 27.672 -0.769 -9.938 1 88.62 132 GLY A C 1
ATOM 1011 O O . GLY A 1 132 ? 27.359 -0.314 -11.039 1 88.62 132 GLY A O 1
ATOM 1012 N N . ILE A 1 133 ? 28.781 -1.386 -9.695 1 91.38 133 ILE A N 1
ATOM 1013 C CA . ILE A 1 133 ? 29.703 -1.631 -10.805 1 91.38 133 ILE A CA 1
ATOM 1014 C C . ILE A 1 133 ? 29.203 -2.816 -11.633 1 91.38 133 ILE A C 1
ATOM 1016 O O . ILE A 1 133 ? 29.094 -3.936 -11.117 1 91.38 133 ILE A O 1
ATOM 1020 N N . PHE A 1 134 ? 28.922 -2.592 -12.883 1 94.62 134 PHE A N 1
ATOM 1021 C CA . PHE A 1 134 ? 28.312 -3.574 -13.773 1 94.62 134 PHE A CA 1
ATOM 1022 C C . PHE A 1 134 ? 29.391 -4.359 -14.523 1 94.62 134 PHE A C 1
ATOM 1024 O O . PHE A 1 134 ? 30.312 -3.777 -15.086 1 94.62 134 PHE A O 1
ATOM 1031 N N . SER A 1 135 ? 29.281 -5.734 -14.539 1 92.69 135 SER A N 1
ATOM 1032 C CA . SER A 1 135 ? 30.328 -6.551 -15.125 1 92.69 135 SER A CA 1
ATOM 1033 C C . SER A 1 135 ? 29.766 -7.559 -16.125 1 92.69 135 SER A C 1
ATOM 1035 O O . SER A 1 135 ? 30.516 -8.328 -16.734 1 92.69 135 SER A O 1
ATOM 1037 N N . THR A 1 136 ? 28.484 -7.613 -16.391 1 94.62 136 THR A N 1
ATOM 1038 C CA . THR A 1 136 ? 27.875 -8.539 -17.344 1 94.62 136 THR A CA 1
ATOM 1039 C C . THR A 1 136 ? 28.172 -8.117 -18.781 1 94.62 136 THR A C 1
ATOM 1041 O O . THR A 1 136 ? 28.125 -6.926 -19.109 1 94.62 136 THR A O 1
ATOM 1044 N N . ASP A 1 137 ? 28.484 -9.023 -19.641 1 94.06 137 ASP A N 1
ATOM 1045 C CA . ASP A 1 137 ? 28.812 -8.703 -21.016 1 94.06 137 ASP A CA 1
ATOM 1046 C C . ASP A 1 137 ? 27.547 -8.453 -21.844 1 94.06 137 ASP A C 1
ATOM 1048 O O . ASP A 1 137 ? 26.453 -8.859 -21.453 1 94.06 137 ASP A O 1
ATOM 1052 N N . ALA A 1 138 ? 27.672 -7.84 -23 1 96.12 138 ALA A N 1
ATOM 1053 C CA . ALA A 1 138 ? 26.562 -7.41 -23.844 1 96.12 138 ALA A CA 1
ATOM 1054 C C . ALA A 1 138 ? 25.766 -8.602 -24.359 1 96.12 138 ALA A C 1
ATOM 1056 O O . ALA A 1 138 ? 24.531 -8.539 -24.453 1 96.12 138 ALA A O 1
ATOM 1057 N N . LYS A 1 139 ? 26.453 -9.68 -24.734 1 96.06 139 LYS A N 1
ATOM 1058 C CA . LYS A 1 139 ? 25.781 -10.875 -25.25 1 96.06 139 LYS A CA 1
ATOM 1059 C C . LYS A 1 139 ? 24.828 -11.461 -24.203 1 96.06 139 LYS A C 1
ATOM 1061 O O . LYS A 1 139 ? 23.703 -11.836 -24.531 1 96.06 139 LYS A O 1
ATOM 1066 N N . THR A 1 140 ? 25.297 -11.539 -23.016 1 96.75 140 THR A N 1
ATOM 1067 C CA . THR A 1 140 ? 24.484 -12.062 -21.922 1 96.75 140 THR A CA 1
ATOM 1068 C C . THR A 1 140 ? 23.297 -11.148 -21.641 1 96.75 140 THR A C 1
ATOM 1070 O O . THR A 1 140 ? 22.188 -11.617 -21.359 1 96.75 140 THR A O 1
ATOM 1073 N N . VAL A 1 141 ? 23.484 -9.828 -21.688 1 97.94 141 VAL A N 1
ATOM 1074 C CA . VAL A 1 141 ? 22.406 -8.859 -21.484 1 97.94 141 VAL A CA 1
ATOM 1075 C C . VAL A 1 141 ? 21.297 -9.086 -22.516 1 97.94 141 VAL A C 1
ATOM 1077 O O . VAL A 1 141 ? 20.125 -9.125 -22.172 1 97.94 141 VAL A O 1
ATOM 1080 N N . ARG A 1 142 ? 21.688 -9.234 -23.766 1 98.12 142 ARG A N 1
ATOM 1081 C CA . ARG A 1 142 ? 20.719 -9.453 -24.828 1 98.12 142 ARG A CA 1
ATOM 1082 C C . ARG A 1 142 ? 20.016 -10.797 -24.656 1 98.12 142 ARG A C 1
ATOM 1084 O O . ARG A 1 142 ? 18.828 -10.914 -24.938 1 98.12 142 ARG A O 1
ATOM 1091 N N . ARG A 1 143 ? 20.781 -11.789 -24.234 1 98 143 ARG A N 1
ATOM 1092 C CA . ARG A 1 143 ? 20.188 -13.102 -23.984 1 98 143 ARG A CA 1
ATOM 1093 C C . ARG A 1 143 ? 19.141 -13.031 -22.875 1 98 143 ARG A C 1
ATOM 1095 O O . ARG A 1 143 ? 18.047 -13.578 -23.016 1 98 143 ARG A O 1
ATOM 1102 N N . TYR A 1 144 ? 19.469 -12.398 -21.766 1 98.31 144 TYR A N 1
ATOM 1103 C CA . TYR A 1 144 ? 18.531 -12.242 -20.656 1 98.31 144 TYR A CA 1
ATOM 1104 C C . TYR A 1 144 ? 17.312 -11.43 -21.094 1 98.31 144 TYR A C 1
ATOM 1106 O O . TYR A 1 144 ? 16.188 -11.719 -20.688 1 98.31 144 TYR A O 1
ATOM 1114 N N . HIS A 1 145 ? 17.531 -10.406 -21.891 1 98.56 145 HIS A N 1
ATOM 1115 C CA . HIS A 1 145 ? 16.422 -9.633 -22.453 1 98.56 145 HIS A CA 1
ATOM 1116 C C . HIS A 1 145 ? 15.469 -10.523 -23.234 1 98.56 145 HIS A C 1
ATOM 1118 O O . HIS A 1 145 ? 14.25 -10.461 -23.047 1 98.56 145 HIS A O 1
ATOM 1124 N N . GLN A 1 146 ? 16.031 -11.383 -24.047 1 98.19 146 GLN A N 1
ATOM 1125 C CA . GLN A 1 146 ? 15.211 -12.289 -24.844 1 98.19 146 GLN A CA 1
ATOM 1126 C C . GLN A 1 146 ? 14.484 -13.297 -23.969 1 98.19 146 GLN A C 1
ATOM 1128 O O . GLN A 1 146 ? 13.328 -13.648 -24.234 1 98.19 146 GLN A O 1
ATOM 1133 N N . SER A 1 147 ? 15.188 -13.75 -22.953 1 98.12 147 SER A N 1
ATOM 1134 C CA . SER A 1 147 ? 14.547 -14.672 -22.016 1 98.12 147 SER A CA 1
ATOM 1135 C C . SER A 1 147 ? 13.359 -14.016 -21.312 1 98.12 147 SER A C 1
ATOM 1137 O O . SER A 1 147 ? 12.305 -14.641 -21.156 1 98.12 147 SER A O 1
ATOM 1139 N N . TYR A 1 148 ? 13.562 -12.766 -20.922 1 98.31 148 TYR A N 1
ATOM 1140 C CA . TYR A 1 148 ? 12.461 -12.023 -20.312 1 98.31 148 TYR A CA 1
ATOM 1141 C C . TYR A 1 148 ? 11.281 -11.938 -21.266 1 98.31 148 TYR A C 1
ATOM 1143 O O . TYR A 1 148 ? 10.133 -12.141 -20.859 1 98.31 148 TYR A O 1
ATOM 1151 N N . LEU A 1 149 ? 11.469 -11.641 -22.5 1 97.44 149 LEU A N 1
ATOM 1152 C CA . LEU A 1 149 ? 10.406 -11.5 -23.484 1 97.44 149 LEU A CA 1
ATOM 1153 C C . LEU A 1 149 ? 9.672 -12.82 -23.688 1 97.44 149 LEU A C 1
ATOM 1155 O O . LEU A 1 149 ? 8.445 -12.852 -23.75 1 97.44 149 LEU A O 1
ATOM 1159 N N . ASN A 1 150 ? 10.398 -13.922 -23.625 1 95.75 150 ASN A N 1
ATOM 1160 C CA . ASN A 1 150 ? 9.836 -15.234 -23.938 1 95.75 150 ASN A CA 1
ATOM 1161 C C . ASN A 1 150 ? 9.047 -15.805 -22.766 1 95.75 150 ASN A C 1
ATOM 1163 O O . ASN A 1 150 ? 8.172 -16.656 -22.953 1 95.75 150 ASN A O 1
ATOM 1167 N N . HIS A 1 151 ? 9.352 -15.273 -21.578 1 96.62 151 HIS A N 1
ATOM 1168 C CA . HIS A 1 151 ? 8.781 -15.977 -20.438 1 96.62 151 HIS A CA 1
ATOM 1169 C C . HIS A 1 151 ? 7.852 -15.062 -19.641 1 96.62 151 HIS A C 1
ATOM 1171 O O . HIS A 1 151 ? 6.906 -15.531 -19 1 96.62 151 HIS A O 1
ATOM 1177 N N . MET A 1 152 ? 8.18 -13.805 -19.594 1 97.5 152 MET A N 1
ATOM 1178 C CA . MET A 1 152 ? 7.406 -12.938 -18.719 1 97.5 152 MET A CA 1
ATOM 1179 C C . MET A 1 152 ? 6.594 -11.93 -19.531 1 97.5 152 MET A C 1
ATOM 1181 O O . MET A 1 152 ? 5.398 -11.75 -19.281 1 97.5 152 MET A O 1
ATOM 1185 N N . HIS A 1 153 ? 7.238 -11.266 -20.469 1 97.38 153 HIS A N 1
ATOM 1186 C CA . HIS A 1 153 ? 6.508 -10.32 -21.312 1 97.38 153 HIS A CA 1
ATOM 1187 C C . HIS A 1 153 ? 5.332 -10.992 -22 1 97.38 153 HIS A C 1
ATOM 1189 O O . HIS A 1 153 ? 4.262 -10.398 -22.141 1 97.38 153 HIS A O 1
ATOM 1195 N N . LYS A 1 154 ? 5.566 -12.211 -22.359 1 95.62 154 LYS A N 1
ATOM 1196 C CA . LYS A 1 154 ? 4.551 -13.016 -23.031 1 95.62 154 LYS A CA 1
ATOM 1197 C C . LYS A 1 154 ? 3.305 -13.172 -22.156 1 95.62 154 LYS A C 1
ATOM 1199 O O . LYS A 1 154 ? 2.191 -13.273 -22.672 1 95.62 154 LYS A O 1
ATOM 1204 N N . LEU A 1 155 ? 3.465 -13.164 -20.906 1 97.56 155 LEU A N 1
ATOM 1205 C CA . LEU A 1 155 ? 2.355 -13.352 -19.969 1 97.56 155 LEU A CA 1
ATOM 1206 C C . LEU A 1 155 ? 1.707 -12.016 -19.625 1 97.56 155 LEU A C 1
ATOM 1208 O O . LEU A 1 155 ? 0.483 -11.93 -19.5 1 97.56 155 LEU A O 1
ATOM 1212 N N . HIS A 1 156 ? 2.549 -11 -19.406 1 97.75 156 HIS A N 1
ATOM 1213 C CA . HIS A 1 156 ? 2.102 -9.664 -19.031 1 97.75 156 HIS A CA 1
ATOM 1214 C C . HIS A 1 156 ? 2.838 -8.594 -19.828 1 97.75 156 HIS A C 1
ATOM 1216 O O . HIS A 1 156 ? 3.875 -8.094 -19.391 1 97.75 156 HIS A O 1
ATOM 1222 N N . PRO A 1 157 ? 2.248 -8.148 -20.906 1 97 157 PRO A N 1
ATOM 1223 C CA . PRO A 1 157 ? 2.93 -7.195 -21.781 1 97 157 PRO A CA 1
ATOM 1224 C C . PRO A 1 157 ? 2.689 -5.742 -21.375 1 97 157 PRO A C 1
ATOM 1226 O O . PRO A 1 157 ? 2.223 -4.941 -22.188 1 97 157 PRO A O 1
ATOM 1229 N N . PHE A 1 158 ? 3.172 -5.324 -20.281 1 97.88 158 PHE A N 1
ATOM 1230 C CA . PHE A 1 158 ? 2.863 -4 -19.75 1 97.88 158 PHE A CA 1
ATOM 1231 C C . PHE A 1 158 ? 4.008 -3.031 -20.016 1 97.88 158 PHE A C 1
ATOM 1233 O O . PHE A 1 158 ? 3.99 -1.894 -19.547 1 97.88 158 PHE A O 1
ATOM 1240 N N . ILE A 1 159 ? 5.043 -3.459 -20.734 1 97.5 159 ILE A N 1
ATOM 1241 C CA . ILE A 1 159 ? 6.16 -2.594 -21.094 1 97.5 159 ILE A CA 1
ATOM 1242 C C . ILE A 1 159 ? 6.18 -2.381 -22.609 1 97.5 159 ILE A C 1
ATOM 1244 O O . ILE A 1 159 ? 5.945 -3.316 -23.375 1 97.5 159 ILE A O 1
ATOM 1248 N N . ASN A 1 160 ? 6.402 -1.119 -23.016 1 95.88 160 ASN A N 1
ATOM 1249 C CA . ASN A 1 160 ? 6.617 -0.831 -24.422 1 95.88 160 ASN A CA 1
ATOM 1250 C C . ASN A 1 160 ? 7.922 -1.445 -24.938 1 95.88 160 ASN A C 1
ATOM 1252 O O . ASN A 1 160 ? 9.008 -0.986 -24.578 1 95.88 160 ASN A O 1
ATOM 1256 N N . LEU A 1 161 ? 7.883 -2.311 -25.891 1 94.69 161 LEU A N 1
ATOM 1257 C CA . LEU A 1 161 ? 9.031 -3.111 -26.297 1 94.69 161 LEU A CA 1
ATOM 1258 C C . LEU A 1 161 ? 10.039 -2.26 -27.062 1 94.69 161 LEU A C 1
ATOM 1260 O O . LEU A 1 161 ? 11.25 -2.473 -26.953 1 94.69 161 LEU A O 1
ATOM 1264 N N . THR A 1 162 ? 9.492 -1.367 -27.812 1 93.62 162 THR A N 1
ATOM 1265 C CA . THR A 1 162 ? 10.391 -0.516 -28.594 1 93.62 162 THR A CA 1
ATOM 1266 C C . THR A 1 162 ? 11.25 0.341 -27.672 1 93.62 162 THR A C 1
ATOM 1268 O O . THR A 1 162 ? 12.461 0.439 -27.859 1 93.62 162 THR A O 1
ATOM 1271 N N . GLU A 1 163 ? 10.625 0.85 -26.734 1 94.31 163 GLU A N 1
ATOM 1272 C CA . GLU A 1 163 ? 11.336 1.677 -25.766 1 94.31 163 GLU A CA 1
ATOM 1273 C C . GLU A 1 163 ? 12.297 0.84 -24.922 1 94.31 163 GLU A C 1
ATOM 1275 O O . GLU A 1 163 ? 13.406 1.282 -24.609 1 94.31 163 GLU A O 1
ATOM 1280 N N . LEU A 1 164 ? 11.867 -0.303 -24.562 1 97 164 LEU A N 1
ATOM 1281 C CA . LEU A 1 164 ? 12.703 -1.179 -23.75 1 97 164 LEU A CA 1
ATOM 1282 C C . LEU A 1 164 ? 13.953 -1.598 -24.516 1 97 164 LEU A C 1
ATOM 1284 O O . LEU A 1 164 ? 15.055 -1.581 -23.953 1 97 164 LEU A O 1
ATOM 1288 N N . SER A 1 165 ? 13.797 -1.997 -25.734 1 96.75 165 SER A N 1
ATOM 1289 C CA . SER A 1 165 ? 14.938 -2.408 -26.547 1 96.75 165 SER A CA 1
ATOM 1290 C C . SER A 1 165 ? 15.945 -1.274 -26.688 1 96.75 165 SER A C 1
ATOM 1292 O O . SER A 1 165 ? 17.156 -1.498 -26.625 1 96.75 165 SER A O 1
ATOM 1294 N N . ALA A 1 166 ? 15.391 -0.103 -26.891 1 96.62 166 ALA A N 1
ATOM 1295 C CA . ALA A 1 166 ? 16.266 1.062 -27 1 96.62 166 ALA A CA 1
ATOM 1296 C C . ALA A 1 166 ? 17.016 1.309 -25.688 1 96.62 166 ALA A C 1
ATOM 1298 O O . ALA A 1 166 ? 18.203 1.634 -25.703 1 96.62 166 ALA A O 1
ATOM 1299 N N . SER A 1 167 ? 16.312 1.165 -24.594 1 96.88 167 SER A N 1
ATOM 1300 C CA . SER A 1 167 ? 16.906 1.362 -23.281 1 96.88 167 SER A CA 1
ATOM 1301 C C . SER A 1 167 ? 18 0.325 -23.016 1 96.88 167 SER A C 1
ATOM 1303 O O . SER A 1 167 ? 19.031 0.638 -22.406 1 96.88 167 SER A O 1
ATOM 1305 N N . ILE A 1 168 ? 17.797 -0.904 -23.438 1 98.06 168 ILE A N 1
ATOM 1306 C CA . ILE A 1 168 ? 18.766 -1.985 -23.234 1 98.06 168 ILE A CA 1
ATOM 1307 C C . ILE A 1 168 ? 20.031 -1.712 -24.047 1 98.06 168 ILE A C 1
ATOM 1309 O O . ILE A 1 168 ? 21.141 -1.859 -23.547 1 98.06 168 ILE A O 1
ATOM 1313 N N . GLU A 1 169 ? 19.875 -1.287 -25.25 1 97.31 169 GLU A N 1
ATOM 1314 C CA . GLU A 1 169 ? 21.031 -0.991 -26.078 1 97.31 169 GLU A CA 1
ATOM 1315 C C . GLU A 1 169 ? 21.812 0.207 -25.547 1 97.31 169 GLU A C 1
ATOM 1317 O O . GLU A 1 169 ? 23.031 0.221 -25.578 1 97.31 169 GLU A O 1
ATOM 1322 N N . SER A 1 170 ? 21.031 1.23 -25.094 1 96.06 170 SER A N 1
ATOM 1323 C CA . SER A 1 170 ? 21.688 2.369 -24.469 1 96.06 170 SER A CA 1
ATOM 1324 C C . SER A 1 170 ? 22.453 1.942 -23.219 1 96.06 170 SER A C 1
ATOM 1326 O O . SER A 1 170 ? 23.531 2.463 -22.938 1 96.06 170 SER A O 1
ATOM 1328 N N . PHE A 1 171 ? 21.953 1.029 -22.469 1 96.94 171 PHE A N 1
ATOM 1329 C CA . PHE A 1 171 ? 22.562 0.49 -21.266 1 96.94 171 PHE A CA 1
ATOM 1330 C C . PHE A 1 171 ? 23.844 -0.257 -21.609 1 96.94 171 PHE A C 1
ATOM 1332 O O . PHE A 1 171 ? 24.859 -0.094 -20.922 1 96.94 171 PHE A O 1
ATOM 1339 N N . ILE A 1 172 ? 23.766 -1.061 -22.641 1 97 172 ILE A N 1
ATOM 1340 C CA . ILE A 1 172 ? 24.906 -1.834 -23.078 1 97 172 ILE A CA 1
ATOM 1341 C C . ILE A 1 172 ? 26.031 -0.889 -23.5 1 97 172 ILE A C 1
ATOM 1343 O O . ILE A 1 172 ? 27.188 -1.084 -23.125 1 97 172 ILE A O 1
ATOM 1347 N N . GLN A 1 173 ? 25.688 0.165 -24.172 1 95.12 173 GLN A N 1
ATOM 1348 C CA . GLN A 1 173 ? 26.688 1.119 -24.672 1 95.12 173 GLN A CA 1
ATOM 1349 C C . GLN A 1 173 ? 27.344 1.864 -23.516 1 95.12 173 GLN A C 1
ATOM 1351 O O . GLN A 1 173 ? 28.547 2.154 -23.562 1 95.12 173 GLN A O 1
ATOM 1356 N N . LYS A 1 174 ? 26.578 2.062 -22.5 1 93.75 174 LYS A N 1
ATOM 1357 C CA . LYS A 1 174 ? 27.062 2.898 -21.406 1 93.75 174 LYS A CA 1
ATOM 1358 C C . LYS A 1 174 ? 27.828 2.068 -20.375 1 93.75 174 LYS A C 1
ATOM 1360 O O . LYS A 1 174 ? 28.812 2.535 -19.797 1 93.75 174 LYS A O 1
ATOM 1365 N N . TYR A 1 175 ? 27.406 0.862 -20.125 1 94.5 175 TYR A N 1
ATOM 1366 C CA . TYR A 1 175 ? 27.906 0.194 -18.938 1 94.5 175 TYR A CA 1
ATOM 1367 C C . TYR A 1 175 ? 28.641 -1.091 -19.281 1 94.5 175 TYR A C 1
ATOM 1369 O O . TYR A 1 175 ? 29.359 -1.646 -18.469 1 94.5 175 TYR A O 1
ATOM 1377 N N . CYS A 1 176 ? 28.438 -1.681 -20.469 1 91.81 176 CYS A N 1
ATOM 1378 C CA . CYS A 1 176 ? 29.141 -2.912 -20.844 1 91.81 176 CYS A CA 1
ATOM 1379 C C . CYS A 1 176 ? 30.469 -2.607 -21.5 1 91.81 176 CYS A C 1
ATOM 1381 O O . CYS A 1 176 ? 30.594 -1.614 -22.234 1 91.81 176 CYS A O 1
ATOM 1383 N N . SER A 1 177 ? 31.516 -3.332 -21.109 1 79.75 177 SER A N 1
ATOM 1384 C CA . SER A 1 177 ? 32.812 -3.16 -21.719 1 79.75 177 SER A CA 1
ATOM 1385 C C . SER A 1 177 ? 32.812 -3.59 -23.188 1 79.75 177 SER A C 1
ATOM 1387 O O . SER A 1 177 ? 32.219 -4.613 -23.531 1 79.75 177 SER A O 1
ATOM 1389 N N . PRO A 1 178 ? 33.344 -2.691 -24.031 1 71.75 178 PRO A N 1
ATOM 1390 C CA . PRO A 1 178 ? 33.375 -3.09 -25.438 1 71.75 178 PRO A CA 1
ATOM 1391 C C . PRO A 1 178 ? 34.156 -4.375 -25.672 1 71.75 178 PRO A C 1
ATOM 1393 O O . PRO A 1 178 ? 35.094 -4.676 -24.906 1 71.75 178 PRO A O 1
ATOM 1396 N N . ASP A 1 179 ? 33.594 -5.363 -26.328 1 60 179 ASP A N 1
ATOM 1397 C CA . ASP A 1 179 ? 34.344 -6.547 -26.719 1 60 179 ASP A CA 1
ATOM 1398 C C . ASP A 1 179 ? 35.688 -6.16 -27.359 1 60 179 ASP A C 1
ATOM 1400 O O . ASP A 1 179 ? 35.688 -5.543 -28.422 1 60 179 ASP A O 1
ATOM 1404 N N . VAL A 1 180 ? 36.438 -5.637 -26.672 1 50.31 180 VAL A N 1
ATOM 1405 C CA . VAL A 1 180 ? 37.719 -5.277 -27.297 1 50.31 180 VAL A CA 1
ATOM 1406 C C . VAL A 1 180 ? 38.312 -6.492 -28.016 1 50.31 180 VAL A C 1
ATOM 1408 O O . VAL A 1 180 ? 38.812 -7.418 -27.375 1 50.31 180 VAL A O 1
ATOM 1411 N N . SER A 1 181 ? 37.562 -7.277 -28.844 1 44.22 181 SER A N 1
ATOM 1412 C CA . SER A 1 181 ? 38.438 -8.133 -29.641 1 44.22 181 SER A CA 1
ATOM 1413 C C . SER A 1 181 ? 39.406 -7.301 -30.469 1 44.22 181 SER A C 1
ATOM 1415 O O . SER A 1 181 ? 39.406 -7.367 -31.688 1 44.22 181 SER A O 1
ATOM 1417 N N . VAL A 1 182 ? 39.531 -6.059 -30.344 1 39.09 182 VAL A N 1
ATOM 1418 C CA . VAL A 1 182 ? 40.5 -5.629 -31.359 1 39.09 182 VAL A CA 1
ATOM 1419 C C . VAL A 1 182 ? 41.844 -6.316 -31.125 1 39.09 182 VAL A C 1
ATOM 1421 O O . VAL A 1 182 ? 42.375 -6.273 -30.016 1 39.09 182 VAL A O 1
ATOM 1424 N N . PRO A 1 183 ? 42.156 -7.301 -32 1 35.22 183 PRO A N 1
ATOM 1425 C CA . PRO A 1 183 ? 43.562 -7.723 -31.984 1 35.22 183 PRO A CA 1
ATOM 1426 C C . PRO A 1 183 ? 44.531 -6.547 -31.906 1 35.22 183 PRO A C 1
ATOM 1428 O O . PRO A 1 183 ? 44.406 -5.578 -32.656 1 35.22 183 PRO A O 1
ATOM 1431 N N . VAL A 1 184 ? 44.906 -6.211 -30.734 1 34.94 184 VAL A N 1
ATOM 1432 C CA . VAL A 1 184 ? 46.094 -5.359 -30.688 1 34.94 184 VAL A CA 1
ATOM 1433 C C . VAL A 1 184 ? 47.094 -5.809 -31.75 1 34.94 184 VAL A C 1
ATOM 1435 O O . VAL A 1 184 ? 47.656 -6.902 -31.672 1 34.94 184 VAL A O 1
ATOM 1438 N N . ASN A 1 185 ? 46.781 -5.641 -33 1 30.59 185 ASN A N 1
ATOM 1439 C CA . ASN A 1 185 ? 47.906 -5.734 -33.906 1 30.59 185 ASN A CA 1
ATOM 1440 C C . ASN A 1 185 ? 49.094 -4.926 -33.406 1 30.59 185 ASN A C 1
ATOM 1442 O O . ASN A 1 185 ? 49.062 -3.695 -33.375 1 30.59 185 ASN A O 1
ATOM 1446 N N . ILE A 1 186 ? 49.781 -5.527 -32.438 1 30.61 186 ILE A N 1
ATOM 1447 C CA . ILE A 1 186 ? 51.156 -5.137 -32.094 1 30.61 186 ILE A CA 1
ATOM 1448 C C . ILE A 1 186 ? 51.938 -4.926 -33.375 1 30.61 186 ILE A C 1
ATOM 1450 O O . ILE A 1 186 ? 52.281 -5.883 -34.094 1 30.61 186 ILE A O 1
ATOM 1454 N N . LEU A 1 187 ? 51.531 -4.012 -34.25 1 27.22 187 LEU A N 1
ATOM 1455 C CA . LEU A 1 187 ? 52.531 -3.613 -35.219 1 27.22 187 LEU A CA 1
ATOM 1456 C C . LEU A 1 187 ? 53.844 -3.295 -34.531 1 27.22 187 LEU A C 1
ATOM 1458 O O . LEU A 1 187 ? 53.906 -2.482 -33.625 1 27.22 187 LEU A O 1
ATOM 1462 N N . ASN A 1 188 ? 54.75 -4.281 -34.531 1 25.09 188 ASN A N 1
ATOM 1463 C CA . ASN A 1 188 ? 56.156 -4.32 -34.25 1 25.09 188 ASN A CA 1
ATOM 1464 C C . ASN A 1 188 ? 56.906 -3.154 -34.906 1 25.09 188 ASN A C 1
ATOM 1466 O O . ASN A 1 188 ? 58.094 -3.275 -35.25 1 25.09 188 ASN A O 1
ATOM 1470 N N . SER A 1 189 ? 56.219 -2.119 -35.438 1 25.08 189 SER A N 1
ATOM 1471 C CA . SER A 1 189 ? 57.219 -1.273 -36.094 1 25.08 189 SER A CA 1
ATOM 1472 C C . SER A 1 189 ? 58.188 -0.664 -35.094 1 25.08 189 SER A C 1
ATOM 1474 O O . SER A 1 189 ? 57.781 0.096 -34.219 1 25.08 189 SER A O 1
ATOM 1476 N N . HIS A 1 190 ? 59.25 -1.409 -34.75 1 24.44 190 HIS A N 1
ATOM 1477 C CA . HIS A 1 190 ? 60.438 -1.104 -34 1 24.44 190 HIS A CA 1
ATOM 1478 C C . HIS A 1 190 ? 61.125 0.168 -34.5 1 24.44 190 HIS A C 1
ATOM 1480 O O . HIS A 1 190 ? 62.25 0.466 -34.125 1 24.44 190 HIS A O 1
ATOM 1486 N N . THR A 1 191 ? 60.625 0.874 -35.5 1 23.31 191 THR A N 1
ATOM 1487 C CA . THR A 1 191 ? 61.719 1.732 -35.875 1 23.31 191 THR A CA 1
ATOM 1488 C C . THR A 1 191 ? 62.125 2.678 -34.75 1 23.31 191 THR A C 1
ATOM 1490 O O . THR A 1 191 ? 61.25 3.266 -34.094 1 23.31 191 THR A O 1
ATOM 1493 N N . PRO A 1 192 ? 63.375 2.547 -34.219 1 27.05 192 PRO A N 1
ATOM 1494 C CA . PRO A 1 192 ? 64.125 3.244 -33.156 1 27.05 192 PRO A CA 1
ATOM 1495 C C . PRO A 1 192 ? 64.062 4.762 -33.312 1 27.05 192 PRO A C 1
ATOM 1497 O O . PRO A 1 192 ? 64.812 5.469 -32.656 1 27.05 192 PRO A O 1
ATOM 1500 N N . GLY A 1 193 ? 63.031 5.371 -33.938 1 22.16 193 GLY A N 1
ATOM 1501 C CA . GLY A 1 193 ? 63.5 6.723 -34.219 1 22.16 193 GLY A CA 1
ATOM 1502 C C . GLY A 1 193 ? 64 7.469 -33 1 22.16 193 GLY A C 1
ATOM 1503 O O . GLY A 1 193 ? 63.688 7.086 -31.875 1 22.16 193 GLY A O 1
ATOM 1504 N N . ASP A 1 194 ? 65.062 8.289 -33.25 1 24.23 194 ASP A N 1
ATOM 1505 C CA . ASP A 1 194 ? 66.062 9.062 -32.531 1 24.23 194 ASP A CA 1
ATOM 1506 C C . ASP A 1 194 ? 65.438 10.133 -31.656 1 24.23 194 ASP A C 1
ATOM 1508 O O . ASP A 1 194 ? 64.938 11.133 -32.156 1 24.23 194 ASP A O 1
ATOM 1512 N N . ILE A 1 195 ? 64.375 9.836 -30.922 1 25.22 195 ILE A N 1
ATOM 1513 C CA . ILE A 1 195 ? 63.844 11.047 -30.281 1 25.22 195 ILE A CA 1
ATOM 1514 C C . ILE A 1 195 ? 64.938 11.695 -29.453 1 25.22 195 ILE A C 1
ATOM 1516 O O . ILE A 1 195 ? 65.625 11.023 -28.641 1 25.22 195 ILE A O 1
ATOM 1520 N N . PRO A 1 196 ? 65.438 12.906 -29.906 1 22.28 196 PRO A N 1
ATOM 1521 C CA . PRO A 1 196 ? 66.562 13.656 -29.391 1 22.28 196 PRO A CA 1
ATOM 1522 C C . PRO A 1 196 ? 66.5 13.867 -27.891 1 22.28 196 PRO A C 1
ATOM 1524 O O . PRO A 1 196 ? 65.438 13.891 -27.297 1 22.28 196 PRO A O 1
ATOM 1527 N N . ARG A 1 197 ? 67.688 13.586 -27.125 1 22.14 197 ARG A N 1
ATOM 1528 C CA . ARG A 1 197 ? 68.125 13.617 -25.734 1 22.14 197 ARG A CA 1
ATOM 1529 C C . ARG A 1 197 ? 68 15.016 -25.141 1 22.14 197 ARG A C 1
ATOM 1531 O O . ARG A 1 197 ? 69 15.75 -25.062 1 22.14 197 ARG A O 1
ATOM 1538 N N . GLY A 1 198 ? 66.938 15.82 -25.5 1 18.42 198 GLY A N 1
ATOM 1539 C CA . GLY A 1 198 ? 67.125 17.203 -25.125 1 18.42 198 GLY A CA 1
ATOM 1540 C C . GLY A 1 198 ? 67.562 17.359 -23.672 1 18.42 198 GLY A C 1
ATOM 1541 O O . GLY A 1 198 ? 67.5 16.422 -22.891 1 18.42 198 GLY A O 1
ATOM 1542 N N . ALA A 1 199 ? 67.75 18.766 -23.266 1 20.36 199 ALA A N 1
ATOM 1543 C CA . ALA A 1 199 ? 68.562 19.656 -22.469 1 20.36 199 ALA A CA 1
ATOM 1544 C C . ALA A 1 199 ? 68.25 19.516 -20.984 1 20.36 199 ALA A C 1
ATOM 1546 O O . ALA A 1 199 ? 67.125 19.297 -20.609 1 20.36 199 ALA A O 1
ATOM 1547 N N . LYS A 1 200 ? 69.25 19.391 -20.172 1 21.27 200 LYS A N 1
ATOM 1548 C CA . LYS A 1 200 ? 69.625 19.234 -18.766 1 21.27 200 LYS A CA 1
ATOM 1549 C C . LYS A 1 200 ? 69.062 20.422 -17.938 1 21.27 200 LYS A C 1
ATOM 1551 O O . LYS A 1 200 ? 69.875 21.078 -17.234 1 21.27 200 LYS A O 1
ATOM 1556 N N . ARG A 1 201 ? 67.938 21.109 -18.25 1 20.3 201 ARG A N 1
ATOM 1557 C CA . ARG A 1 201 ? 67.875 22.406 -17.578 1 20.3 201 ARG A CA 1
ATOM 1558 C C . ARG A 1 201 ? 68 22.25 -16.062 1 20.3 201 ARG A C 1
ATOM 1560 O O . ARG A 1 201 ? 67.688 21.203 -15.516 1 20.3 201 ARG A O 1
ATOM 1567 N N . LYS A 1 202 ? 68.5 23.438 -15.406 1 21.33 202 LYS A N 1
ATOM 1568 C CA . LYS A 1 202 ? 69.125 23.938 -14.164 1 21.33 202 LYS A CA 1
ATOM 1569 C C . LYS A 1 202 ? 68.188 23.734 -12.984 1 21.33 202 LYS A C 1
ATOM 1571 O O . LYS A 1 202 ? 66.938 23.875 -13.117 1 21.33 202 LYS A O 1
ATOM 1576 N N . ARG A 1 203 ? 68.625 23.172 -11.859 1 21.2 203 ARG A N 1
ATOM 1577 C CA . ARG A 1 203 ? 68.312 22.688 -10.531 1 21.2 203 ARG A CA 1
ATOM 1578 C C . ARG A 1 203 ? 67.938 23.859 -9.594 1 21.2 203 ARG A C 1
ATOM 1580 O O . ARG A 1 203 ? 67.875 23.672 -8.383 1 21.2 203 ARG A O 1
ATOM 1587 N N . SER A 1 204 ? 67.5 25.109 -10.062 1 19.88 204 SER A N 1
ATOM 1588 C CA . SER A 1 204 ? 67.562 26.172 -9.055 1 19.88 204 SER A CA 1
ATOM 1589 C C . SER A 1 204 ? 66.812 25.781 -7.793 1 19.88 204 SER A C 1
ATOM 1591 O O . SER A 1 204 ? 65.688 25.234 -7.879 1 19.88 204 SER A O 1
ATOM 1593 N N . CYS A 1 205 ? 67.5 25.844 -6.594 1 20.03 205 CYS A N 1
ATOM 1594 C CA . CYS A 1 205 ? 67.375 25.469 -5.191 1 20.03 205 CYS A CA 1
ATOM 1595 C C . CYS A 1 205 ? 66.312 26.359 -4.488 1 20.03 205 CYS A C 1
ATOM 1597 O O . CYS A 1 205 ? 66.188 26.312 -3.264 1 20.03 205 CYS A O 1
ATOM 1599 N N . ASP A 1 206 ? 65.938 27.531 -5.133 1 20.09 206 ASP A N 1
ATOM 1600 C CA . ASP A 1 206 ? 65.625 28.609 -4.207 1 20.09 206 ASP A CA 1
ATOM 1601 C C . ASP A 1 206 ? 64.625 28.109 -3.158 1 20.09 206 ASP A C 1
ATOM 1603 O O . ASP A 1 206 ? 64.062 27.016 -3.291 1 20.09 206 ASP A O 1
ATOM 1607 N N . THR A 1 207 ? 63.75 29.125 -2.764 1 22.77 207 THR A N 1
ATOM 1608 C CA . THR A 1 207 ? 63.156 29.719 -1.568 1 22.77 207 THR A CA 1
ATOM 1609 C C . THR A 1 207 ? 62.062 28.812 -1.017 1 22.77 207 THR A C 1
ATOM 1611 O O . THR A 1 207 ? 61.344 28.172 -1.779 1 22.77 207 THR A O 1
ATOM 1614 N N . LEU A 1 208 ? 62.094 28.547 0.319 1 23.02 208 LEU A N 1
ATOM 1615 C CA . LEU A 1 208 ? 61.656 27.609 1.342 1 23.02 208 LEU A CA 1
ATOM 1616 C C . LEU A 1 208 ? 60.156 27.641 1.494 1 23.02 208 LEU A C 1
ATOM 1618 O O . LEU A 1 208 ? 59.594 27 2.391 1 23.02 208 LEU A O 1
ATOM 1622 N N . HIS A 1 209 ? 59.5 28.781 0.939 1 21.36 209 HIS A N 1
ATOM 1623 C CA . HIS A 1 209 ? 58.25 29.156 1.562 1 21.36 209 HIS A CA 1
ATOM 1624 C C . HIS A 1 209 ? 57.281 27.969 1.613 1 21.36 209 HIS A C 1
ATOM 1626 O O . HIS A 1 209 ? 57.344 27.094 0.745 1 21.36 209 HIS A O 1
ATOM 1632 N N . GLY A 1 210 ? 56.688 27.719 2.816 1 21.8 210 GLY A N 1
ATOM 1633 C CA . GLY A 1 210 ? 56.031 26.562 3.404 1 21.8 210 GLY A CA 1
ATOM 1634 C C . GLY A 1 210 ? 54.938 25.984 2.533 1 21.8 210 GLY A C 1
ATOM 1635 O O . GLY A 1 210 ? 53.75 26.172 2.826 1 21.8 210 GLY A O 1
ATOM 1636 N N . GLY A 1 211 ? 55.156 25.969 1.24 1 21.98 211 GLY A N 1
ATOM 1637 C CA . GLY A 1 211 ? 54.156 25.688 0.226 1 21.98 211 GLY A CA 1
ATOM 1638 C C . GLY A 1 211 ? 53.469 24.344 0.415 1 21.98 211 GLY A C 1
ATOM 1639 O O . GLY A 1 211 ? 54.156 23.312 0.574 1 21.98 211 GLY A O 1
ATOM 1640 N N . GLY A 1 212 ? 52.312 24.438 1.08 1 22.39 212 GLY A N 1
ATOM 1641 C CA . GLY A 1 212 ? 51.562 23.25 1.44 1 22.39 212 GLY A CA 1
ATOM 1642 C C . GLY A 1 212 ? 51.531 22.219 0.328 1 22.39 212 GLY A C 1
ATOM 1643 O O . GLY A 1 212 ? 51.562 22.562 -0.853 1 22.39 212 GLY A O 1
ATOM 1644 N N . CYS A 1 213 ? 52.219 21.109 0.501 1 21.41 213 CYS A N 1
ATOM 1645 C CA . CYS A 1 213 ? 52.469 19.938 -0.341 1 21.41 213 CYS A CA 1
ATOM 1646 C C . CYS A 1 213 ? 51.25 19.578 -1.182 1 21.41 213 CYS A C 1
ATOM 1648 O O . CYS A 1 213 ? 50.219 19.156 -0.646 1 21.41 213 CYS A O 1
ATOM 1650 N N . ASP A 1 214 ? 51.094 20.406 -2.184 1 23.03 214 ASP A N 1
ATOM 1651 C CA . ASP A 1 214 ? 50.156 19.984 -3.223 1 23.03 214 ASP A CA 1
ATOM 1652 C C . ASP A 1 214 ? 50.5 18.594 -3.746 1 23.03 214 ASP A C 1
ATOM 1654 O O . ASP A 1 214 ? 51.5 18.406 -4.422 1 23.03 214 ASP A O 1
ATOM 1658 N N . ILE A 1 215 ? 50.5 17.625 -2.875 1 23.83 215 ILE A N 1
ATOM 1659 C CA . ILE A 1 215 ? 50.75 16.297 -3.432 1 23.83 215 ILE A CA 1
ATOM 1660 C C . ILE A 1 215 ? 50.094 16.188 -4.809 1 23.83 215 ILE A C 1
ATOM 1662 O O . ILE A 1 215 ? 48.875 16.281 -4.926 1 23.83 215 ILE A O 1
ATOM 1666 N N . GLN A 1 216 ? 50.781 16.703 -5.75 1 23.45 216 GLN A N 1
ATOM 1667 C CA . GLN A 1 216 ? 50.5 16.469 -7.16 1 23.45 216 GLN A CA 1
ATOM 1668 C C . GLN A 1 216 ? 50.344 14.969 -7.449 1 23.45 216 GLN A C 1
ATOM 1670 O O . GLN A 1 216 ? 51.312 14.219 -7.359 1 23.45 216 GLN A O 1
ATOM 1675 N N . PHE A 1 217 ? 49.25 14.438 -7.051 1 22.52 217 PHE A N 1
ATOM 1676 C CA . PHE A 1 217 ? 49.031 13.086 -7.551 1 22.52 217 PHE A CA 1
ATOM 1677 C C . PHE A 1 217 ? 49.406 12.984 -9.023 1 22.52 217 PHE A C 1
ATOM 1679 O O . PHE A 1 217 ? 49.094 13.875 -9.812 1 22.52 217 PHE A O 1
ATOM 1686 N N . SER A 1 218 ? 50.625 12.602 -9.328 1 25.19 218 SER A N 1
ATOM 1687 C CA . SER A 1 218 ? 51.094 12.422 -10.695 1 25.19 218 SER A CA 1
ATOM 1688 C C . SER A 1 218 ? 49.969 11.93 -11.602 1 25.19 218 SER A C 1
ATOM 1690 O O . SER A 1 218 ? 49.156 11.078 -11.211 1 25.19 218 SER A O 1
ATOM 1692 N N . PRO A 1 219 ? 49.656 12.664 -12.641 1 25.59 219 PRO A N 1
ATOM 1693 C CA . PRO A 1 219 ? 48.625 12.391 -13.664 1 25.59 219 PRO A CA 1
ATOM 1694 C C . PRO A 1 219 ? 48.75 10.992 -14.258 1 25.59 219 PRO A C 1
ATOM 1696 O O . PRO A 1 219 ? 48.031 10.656 -15.203 1 25.59 219 PRO A O 1
ATOM 1699 N N . GLY A 1 220 ? 49.875 10.359 -14.227 1 24.7 220 GLY A N 1
ATOM 1700 C CA . GLY A 1 220 ? 50.156 9.188 -15.047 1 24.7 220 GLY A CA 1
ATOM 1701 C C . GLY A 1 220 ? 49.25 8.016 -14.727 1 24.7 220 GLY A C 1
ATOM 1702 O O . GLY A 1 220 ? 48.906 7.215 -15.602 1 24.7 220 GLY A O 1
ATOM 1703 N N . ALA A 1 221 ? 49.438 7.395 -13.547 1 23.53 221 ALA A N 1
ATOM 1704 C CA . ALA A 1 221 ? 48.75 6.094 -13.523 1 23.53 221 ALA A CA 1
ATOM 1705 C C . ALA A 1 221 ? 47.25 6.242 -13.633 1 23.53 221 ALA A C 1
ATOM 1707 O O . ALA A 1 221 ? 46.562 6.496 -12.633 1 23.53 221 ALA A O 1
ATOM 1708 N N . LYS A 1 222 ? 46.812 6.855 -14.703 1 28.44 222 LYS A N 1
ATOM 1709 C CA . LYS A 1 222 ? 45.469 6.461 -15.172 1 28.44 222 LYS A CA 1
ATOM 1710 C C . LYS A 1 222 ? 45.25 4.969 -14.961 1 28.44 222 LYS A C 1
ATOM 1712 O O . LYS A 1 222 ? 45.875 4.141 -15.617 1 28.44 222 LYS A O 1
ATOM 1717 N N . HIS A 1 223 ? 45.281 4.508 -13.82 1 26.86 223 HIS A N 1
ATOM 1718 C CA . HIS A 1 223 ? 44.75 3.148 -13.82 1 26.86 223 HIS A CA 1
ATOM 1719 C C . HIS A 1 223 ? 43.625 2.99 -14.844 1 26.86 223 HIS A C 1
ATOM 1721 O O . HIS A 1 223 ? 42.531 3.508 -14.648 1 26.86 223 HIS A O 1
ATOM 1727 N N . GLU A 1 224 ? 43.906 3.008 -16.094 1 32.91 224 GLU A N 1
ATOM 1728 C CA . GLU A 1 224 ? 43.094 2.477 -17.188 1 32.91 224 GLU A CA 1
ATOM 1729 C C . GLU A 1 224 ? 42.375 1.185 -16.781 1 32.91 224 GLU A C 1
ATOM 1731 O O . GLU A 1 224 ? 42.094 0.332 -17.625 1 32.91 224 GLU A O 1
ATOM 1736 N N . GLY A 1 225 ? 42.625 0.703 -15.594 1 33.72 225 GLY A N 1
ATOM 1737 C CA . GLY A 1 225 ? 41.781 -0.461 -15.414 1 33.72 225 GLY A CA 1
ATOM 1738 C C . GLY A 1 225 ? 40.344 -0.24 -15.891 1 33.72 225 GLY A C 1
ATOM 1739 O O . GLY A 1 225 ? 39.875 0.89 -15.891 1 33.72 225 GLY A O 1
ATOM 1740 N N . SER A 1 226 ? 39.938 -0.905 -16.828 1 39.5 226 SER A N 1
ATOM 1741 C CA . SER A 1 226 ? 38.531 -0.969 -17.266 1 39.5 226 SER A CA 1
ATOM 1742 C C . SER A 1 226 ? 37.594 -0.711 -16.109 1 39.5 226 SER A C 1
ATOM 1744 O O . SER A 1 226 ? 37.188 -1.64 -15.391 1 39.5 226 SER A O 1
ATOM 1746 N N . SER A 1 227 ? 37.844 0.117 -15.219 1 48.66 227 SER A N 1
ATOM 1747 C CA . SER A 1 227 ? 37.062 0.435 -14.039 1 48.66 227 SER A CA 1
ATOM 1748 C C . SER A 1 227 ? 35.594 0.597 -14.391 1 48.66 227 SER A C 1
ATOM 1750 O O . SER A 1 227 ? 35.219 1.434 -15.227 1 48.66 227 SER A O 1
ATOM 1752 N N . GLY A 1 228 ? 34.844 -0.385 -14.383 1 62.84 228 GLY A N 1
ATOM 1753 C CA . GLY A 1 228 ? 33.406 -0.475 -14.672 1 62.84 228 GLY A CA 1
ATOM 1754 C C . GLY A 1 228 ? 32.625 0.707 -14.141 1 62.84 228 GLY A C 1
ATOM 1755 O O . GLY A 1 228 ? 32.969 1.278 -13.102 1 62.84 228 GLY A O 1
ATOM 1756 N N . ARG A 1 229 ? 32.031 1.49 -14.992 1 79.69 229 ARG A N 1
ATOM 1757 C CA . ARG A 1 229 ? 31.141 2.609 -14.688 1 79.69 229 ARG A CA 1
ATOM 1758 C C . ARG A 1 229 ? 30 2.176 -13.773 1 79.69 229 ARG A C 1
ATOM 1760 O O . ARG A 1 229 ? 29.438 1.091 -13.945 1 79.69 229 ARG A O 1
ATOM 1767 N N . ARG A 1 230 ? 29.828 2.961 -12.727 1 89.12 230 ARG A N 1
ATOM 1768 C CA . ARG A 1 230 ? 28.734 2.695 -11.82 1 89.12 230 ARG A CA 1
ATOM 1769 C C . ARG A 1 230 ? 27.391 2.973 -12.484 1 89.12 230 ARG A C 1
ATOM 1771 O O . ARG A 1 230 ? 27.219 3.992 -13.164 1 89.12 230 ARG A O 1
ATOM 1778 N N . VAL A 1 231 ? 26.484 2.088 -12.344 1 93.19 231 VAL A N 1
ATOM 1779 C CA . VAL A 1 231 ? 25.172 2.242 -12.938 1 93.19 231 VAL A CA 1
ATOM 1780 C C . VAL A 1 231 ? 24.422 3.375 -12.234 1 93.19 231 VAL A C 1
ATOM 1782 O O . VAL A 1 231 ? 24.328 3.402 -11.008 1 93.19 231 VAL A O 1
ATOM 1785 N N . GLU A 1 232 ? 23.922 4.262 -13.031 1 90 232 GLU A N 1
ATOM 1786 C CA . GLU A 1 232 ? 23.156 5.402 -12.516 1 90 232 GLU A CA 1
ATOM 1787 C C . GLU A 1 232 ? 21.859 4.953 -11.852 1 90 232 GLU A C 1
ATOM 1789 O O . GLU A 1 232 ? 21.172 4.062 -12.359 1 90 232 GLU A O 1
ATOM 1794 N N . LYS A 1 233 ? 21.531 5.641 -10.75 1 89.06 233 LYS A N 1
ATOM 1795 C CA . LYS A 1 233 ? 20.297 5.312 -10.023 1 89.06 233 LYS A CA 1
ATOM 1796 C C . LYS A 1 233 ? 19.094 6.016 -10.641 1 89.06 233 LYS A C 1
ATOM 1798 O O . LYS A 1 233 ? 18.625 7.023 -10.117 1 89.06 233 LYS A O 1
ATOM 1803 N N . SER A 1 234 ? 18.578 5.434 -11.648 1 90.88 234 SER A N 1
ATOM 1804 C CA . SER A 1 234 ? 17.406 5.934 -12.359 1 90.88 234 SER A CA 1
ATOM 1805 C C . SER A 1 234 ? 16.359 4.836 -12.539 1 90.88 234 SER A C 1
ATOM 1807 O O . SER A 1 234 ? 16.688 3.648 -12.477 1 90.88 234 SER A O 1
ATOM 1809 N N . LEU A 1 235 ? 15.172 5.227 -12.719 1 93.62 235 LEU A N 1
ATOM 1810 C CA . LEU A 1 235 ? 14.094 4.258 -12.922 1 93.62 235 LEU A CA 1
ATOM 1811 C C . LEU A 1 235 ? 14.32 3.459 -14.203 1 93.62 235 LEU A C 1
ATOM 1813 O O . LEU A 1 235 ? 14 2.27 -14.258 1 93.62 235 LEU A O 1
ATOM 1817 N N . GLU A 1 236 ? 14.836 4.094 -15.172 1 94.44 236 GLU A N 1
ATOM 1818 C CA . GLU A 1 236 ? 15.117 3.406 -16.438 1 94.44 236 GLU A CA 1
ATOM 1819 C C . GLU A 1 236 ? 16.109 2.266 -16.234 1 94.44 236 GLU A C 1
ATOM 1821 O O . GLU A 1 236 ? 15.898 1.155 -16.719 1 94.44 236 GLU A O 1
ATOM 1826 N N . ASN A 1 237 ? 17.125 2.59 -15.516 1 96.31 237 ASN A N 1
ATOM 1827 C CA . ASN A 1 237 ? 18.125 1.554 -15.25 1 96.31 237 ASN A CA 1
ATOM 1828 C C . ASN A 1 237 ? 17.578 0.469 -14.328 1 96.31 237 ASN A C 1
ATOM 1830 O O . ASN A 1 237 ? 17.938 -0.7 -14.453 1 96.31 237 ASN A O 1
ATOM 1834 N N . ALA A 1 238 ? 16.75 0.895 -13.359 1 96.94 238 ALA A N 1
ATOM 1835 C CA . ALA A 1 238 ? 16.109 -0.107 -12.5 1 96.94 238 ALA A CA 1
ATOM 1836 C C . ALA A 1 238 ? 15.289 -1.092 -13.328 1 96.94 238 ALA A C 1
ATOM 1838 O O . ALA A 1 238 ? 15.32 -2.299 -13.078 1 96.94 238 ALA A O 1
ATOM 1839 N N . ILE A 1 239 ? 14.562 -0.587 -14.289 1 98.31 239 ILE A N 1
ATOM 1840 C CA . ILE A 1 239 ? 13.75 -1.43 -15.148 1 98.31 239 ILE A CA 1
ATOM 1841 C C . ILE A 1 239 ? 14.641 -2.393 -15.93 1 98.31 239 ILE A C 1
ATOM 1843 O O . ILE A 1 239 ? 14.359 -3.59 -16 1 98.31 239 ILE A O 1
ATOM 1847 N N . VAL A 1 240 ? 15.719 -1.862 -16.5 1 98.56 240 VAL A N 1
ATOM 1848 C CA . VAL A 1 240 ? 16.641 -2.709 -17.25 1 98.56 240 VAL A CA 1
ATOM 1849 C C . VAL A 1 240 ? 17.188 -3.803 -16.344 1 98.56 240 VAL A C 1
ATOM 1851 O O . VAL A 1 240 ? 17.219 -4.977 -16.719 1 98.56 240 VAL A O 1
ATOM 1854 N N . LEU A 1 241 ? 17.656 -3.414 -15.164 1 98.56 241 LEU A N 1
ATOM 1855 C CA . LEU A 1 241 ? 18.219 -4.371 -14.219 1 98.56 241 LEU A CA 1
ATOM 1856 C C . LEU A 1 241 ? 17.203 -5.438 -13.844 1 98.56 241 LEU A C 1
ATOM 1858 O O . LEU A 1 241 ? 17.531 -6.613 -13.711 1 98.56 241 LEU A O 1
ATOM 1862 N N . LEU A 1 242 ? 15.977 -5.078 -13.633 1 98.81 242 LEU A N 1
ATOM 1863 C CA . LEU A 1 242 ? 14.938 -6.023 -13.25 1 98.81 242 LEU A CA 1
ATOM 1864 C C . LEU A 1 242 ? 14.578 -6.945 -14.414 1 98.81 242 LEU A C 1
ATOM 1866 O O . LEU A 1 242 ? 14.25 -8.117 -14.203 1 98.81 242 LEU A O 1
ATOM 1870 N N . VAL A 1 243 ? 14.609 -6.391 -15.633 1 98.88 243 VAL A N 1
ATOM 1871 C CA . VAL A 1 243 ? 14.43 -7.223 -16.812 1 98.88 243 VAL A CA 1
ATOM 1872 C C . VAL A 1 243 ? 15.539 -8.273 -16.875 1 98.88 243 VAL A C 1
ATOM 1874 O O . VAL A 1 243 ? 15.273 -9.438 -17.188 1 98.88 243 VAL A O 1
ATOM 1877 N N . LEU A 1 244 ? 16.766 -7.891 -16.578 1 98.75 244 LEU A N 1
ATOM 1878 C CA . LEU A 1 244 ? 17.875 -8.828 -16.547 1 98.75 244 LEU A CA 1
ATOM 1879 C C . LEU A 1 244 ? 17.703 -9.859 -15.438 1 98.75 244 LEU A C 1
ATOM 1881 O O . LEU A 1 244 ? 17.984 -11.039 -15.633 1 98.75 244 LEU A O 1
ATOM 1885 N N . ALA A 1 245 ? 17.25 -9.367 -14.273 1 98.75 245 ALA A N 1
ATOM 1886 C CA . ALA A 1 245 ? 17 -10.281 -13.164 1 98.75 245 ALA A CA 1
ATOM 1887 C C . ALA A 1 245 ? 15.992 -11.359 -13.555 1 98.75 245 ALA A C 1
ATOM 1889 O O . ALA A 1 245 ? 16.234 -12.547 -13.344 1 98.75 245 ALA A O 1
ATOM 1890 N N . LEU A 1 246 ? 14.914 -10.992 -14.148 1 98.81 246 LEU A N 1
ATOM 1891 C CA . LEU A 1 246 ? 13.867 -11.914 -14.57 1 98.81 246 LEU A CA 1
ATOM 1892 C C . LEU A 1 246 ? 14.352 -12.82 -15.695 1 98.81 246 LEU A C 1
ATOM 1894 O O . LEU A 1 246 ? 14.07 -14.016 -15.695 1 98.81 246 LEU A O 1
ATOM 1898 N N . GLY A 1 247 ? 15.062 -12.188 -16.656 1 98.69 247 GLY A N 1
ATOM 1899 C CA . GLY A 1 247 ? 15.617 -13.008 -17.719 1 98.69 247 GLY A CA 1
ATOM 1900 C C . GLY A 1 247 ? 16.531 -14.102 -17.219 1 98.69 247 GLY A C 1
ATOM 1901 O O . GLY A 1 247 ? 16.469 -15.234 -17.703 1 98.69 247 GLY A O 1
ATOM 1902 N N . SER A 1 248 ? 17.344 -13.789 -16.266 1 98.19 248 SER A N 1
ATOM 1903 C CA . SER A 1 248 ? 18.312 -14.719 -15.703 1 98.19 248 SER A CA 1
ATOM 1904 C C . SER A 1 248 ? 17.625 -15.867 -14.969 1 98.19 248 SER A C 1
ATOM 1906 O O . SER A 1 248 ? 17.953 -17.031 -15.188 1 98.19 248 SER A O 1
ATOM 1908 N N . ILE A 1 249 ? 16.656 -15.594 -14.141 1 97.75 249 ILE A N 1
ATOM 1909 C CA . ILE A 1 249 ? 16.031 -16.625 -13.312 1 97.75 249 ILE A CA 1
ATOM 1910 C C . ILE A 1 249 ? 15.086 -17.469 -14.148 1 97.75 249 ILE A C 1
ATOM 1912 O O . ILE A 1 249 ? 14.922 -18.656 -13.898 1 97.75 249 ILE A O 1
ATOM 1916 N N . CYS A 1 250 ? 14.484 -16.922 -15.172 1 97.44 250 CYS A N 1
ATOM 1917 C CA . CYS A 1 250 ? 13.523 -17.641 -16 1 97.44 250 CYS A CA 1
ATOM 1918 C C . CYS A 1 250 ? 14.242 -18.625 -16.922 1 97.44 250 CYS A C 1
ATOM 1920 O O . CYS A 1 250 ? 13.625 -19.578 -17.422 1 97.44 250 CYS A O 1
ATOM 1922 N N . GLU A 1 251 ? 15.5 -18.453 -17.109 1 94.69 251 GLU A N 1
ATOM 1923 C CA . GLU A 1 251 ? 16.281 -19.344 -17.969 1 94.69 251 GLU A CA 1
ATOM 1924 C C . GLU A 1 251 ? 16.609 -20.656 -17.266 1 94.69 251 GLU A C 1
ATOM 1926 O O . GLU A 1 251 ? 16.984 -21.625 -17.922 1 94.69 251 GLU A O 1
ATOM 1931 N N . VAL A 1 252 ? 16.391 -20.656 -16.047 1 93.5 252 VAL A N 1
ATOM 1932 C CA . VAL A 1 252 ? 16.719 -21.859 -15.289 1 93.5 252 VAL A CA 1
ATOM 1933 C C . VAL A 1 252 ? 15.719 -22.969 -15.617 1 93.5 252 VAL A C 1
ATOM 1935 O O . VAL A 1 252 ? 14.531 -22.844 -15.336 1 93.5 252 VAL A O 1
ATOM 1938 N N . PRO A 1 253 ? 16.125 -24 -16.234 1 88.62 253 PRO A N 1
ATOM 1939 C CA . PRO A 1 253 ? 15.203 -25.031 -16.672 1 88.62 253 PRO A CA 1
ATOM 1940 C C . PRO A 1 253 ? 14.703 -25.906 -15.523 1 88.62 253 PRO A C 1
ATOM 1942 O O . PRO A 1 253 ? 13.602 -26.453 -15.594 1 88.62 253 PRO A O 1
ATOM 1945 N N . GLY A 1 254 ? 15.469 -26.078 -14.516 1 89.31 254 GLY A N 1
ATOM 1946 C CA . GLY A 1 254 ? 15.094 -26.922 -13.391 1 89.31 254 GLY A CA 1
ATOM 1947 C C . GLY A 1 254 ? 14.812 -26.141 -12.125 1 89.31 254 GLY A C 1
ATOM 1948 O O . GLY A 1 254 ? 14.352 -25 -12.188 1 89.31 254 GLY A O 1
ATOM 1949 N N . ALA A 1 255 ? 14.984 -26.844 -11.062 1 91.38 255 ALA A N 1
ATOM 1950 C CA . ALA A 1 255 ? 14.695 -26.234 -9.766 1 91.38 255 ALA A CA 1
ATOM 1951 C C . ALA A 1 255 ? 15.562 -25 -9.539 1 91.38 255 ALA A C 1
ATOM 1953 O O . ALA A 1 255 ? 16.766 -25.016 -9.789 1 91.38 255 ALA A O 1
ATOM 1954 N N . ILE A 1 256 ? 14.93 -23.938 -9.141 1 94.56 256 ILE A N 1
ATOM 1955 C CA . ILE A 1 256 ? 15.648 -22.703 -8.836 1 94.56 256 ILE A CA 1
ATOM 1956 C C . ILE A 1 256 ? 16.422 -22.875 -7.523 1 94.56 256 ILE A C 1
ATOM 1958 O O . ILE A 1 256 ? 15.875 -23.344 -6.527 1 94.56 256 ILE A O 1
ATOM 1962 N N . PRO A 1 257 ? 17.719 -22.531 -7.559 1 92.81 257 PRO A N 1
ATOM 1963 C CA . PRO A 1 257 ? 18.453 -22.578 -6.289 1 92.81 257 PRO A CA 1
ATOM 1964 C C . PRO A 1 257 ? 17.859 -21.641 -5.238 1 92.81 257 PRO A C 1
ATOM 1966 O O . PRO A 1 257 ? 17.484 -20.516 -5.559 1 92.81 257 PRO A O 1
ATOM 1969 N N . GLY A 1 258 ? 17.734 -22.125 -4.055 1 92.19 258 GLY A N 1
ATOM 1970 C CA . GLY A 1 258 ? 17.219 -21.328 -2.955 1 92.19 258 GLY A CA 1
ATOM 1971 C C . GLY A 1 258 ? 18.312 -20.688 -2.123 1 92.19 258 GLY A C 1
ATOM 1972 O O . GLY A 1 258 ? 19.484 -20.719 -2.492 1 92.19 258 GLY A O 1
ATOM 1973 N N . PRO A 1 259 ? 17.906 -19.969 -1.087 1 91.94 259 PRO A N 1
ATOM 1974 C CA . PRO A 1 259 ? 18.891 -19.375 -0.19 1 91.94 259 PRO A CA 1
ATOM 1975 C C . PRO A 1 259 ? 19.906 -20.375 0.338 1 91.94 259 PRO A C 1
ATOM 1977 O O . PRO A 1 259 ? 19.547 -21.531 0.631 1 91.94 259 PRO A O 1
ATOM 1980 N N . VAL A 1 260 ? 21.094 -19.875 0.473 1 90.62 260 VAL A N 1
ATOM 1981 C CA . VAL A 1 260 ? 22.203 -20.719 0.888 1 90.62 260 VAL A CA 1
ATOM 1982 C C . VAL A 1 260 ? 22.031 -21.109 2.354 1 90.62 260 VAL A C 1
ATOM 1984 O O . VAL A 1 260 ? 21.781 -20.266 3.207 1 90.62 260 VAL A O 1
ATOM 1987 N N . THR A 1 261 ? 21.984 -22.391 2.557 1 85.12 261 THR A N 1
ATOM 1988 C CA . THR A 1 261 ? 21.875 -22.891 3.924 1 85.12 261 THR A CA 1
ATOM 1989 C C . THR A 1 261 ? 22.969 -23.906 4.23 1 85.12 261 THR A C 1
ATOM 1991 O O . THR A 1 261 ? 23.547 -24.5 3.318 1 85.12 261 THR A O 1
ATOM 1994 N N . ASP A 1 262 ? 23.219 -24.062 5.484 1 79.06 262 ASP A N 1
ATOM 1995 C CA . ASP A 1 262 ? 24.234 -25 5.922 1 79.06 262 ASP A CA 1
ATOM 1996 C C . ASP A 1 262 ? 23.688 -26.422 5.953 1 79.06 262 ASP A C 1
ATOM 1998 O O . ASP A 1 262 ? 24.438 -27.391 5.801 1 79.06 262 ASP A O 1
ATOM 2002 N N . THR A 1 263 ? 22.406 -26.453 6.203 1 80.75 263 THR A N 1
ATOM 2003 C CA . THR A 1 263 ? 21.75 -27.766 6.27 1 80.75 263 THR A CA 1
ATOM 2004 C C . THR A 1 263 ? 20.875 -27.984 5.047 1 80.75 263 THR A C 1
ATOM 2006 O O . THR A 1 263 ? 20.047 -27.141 4.707 1 80.75 263 THR A O 1
ATOM 2009 N N . PRO A 1 264 ? 21.188 -29.141 4.422 1 81.62 264 PRO A N 1
ATOM 2010 C CA . PRO A 1 264 ? 20.328 -29.438 3.271 1 81.62 264 PRO A CA 1
ATOM 2011 C C . PRO A 1 264 ? 18.844 -29.469 3.639 1 81.62 264 PRO A C 1
ATOM 2013 O O . PRO A 1 264 ? 18.484 -29.922 4.727 1 81.62 264 PRO A O 1
ATOM 2016 N N . VAL A 1 265 ? 18.062 -29.094 2.684 1 85.94 265 VAL A N 1
ATOM 2017 C CA . VAL A 1 265 ? 16.609 -29.016 2.893 1 85.94 265 VAL A CA 1
ATOM 2018 C C . VAL A 1 265 ? 16 -30.406 2.779 1 85.94 265 VAL A C 1
ATOM 2020 O O . VAL A 1 265 ? 16.281 -31.141 1.826 1 85.94 265 VAL A O 1
ATOM 2023 N N . ASP A 1 266 ? 15.336 -30.859 3.842 1 87.06 266 ASP A N 1
ATOM 2024 C CA . ASP A 1 266 ? 14.562 -32.094 3.871 1 87.06 266 ASP A CA 1
ATOM 2025 C C . ASP A 1 266 ? 13.078 -31.812 4.125 1 87.06 266 ASP A C 1
ATOM 2027 O O . ASP A 1 266 ? 12.695 -31.453 5.234 1 87.06 266 ASP A O 1
ATOM 2031 N N . PHE A 1 267 ? 12.266 -32.062 3.09 1 89.12 267 PHE A N 1
ATOM 2032 C CA . PHE A 1 267 ? 10.852 -31.688 3.209 1 89.12 267 PHE A CA 1
ATOM 2033 C C . PHE A 1 267 ? 10.156 -32.562 4.234 1 89.12 267 PHE A C 1
ATOM 2035 O O . PHE A 1 267 ? 9.141 -32.188 4.812 1 89.12 267 PHE A O 1
ATOM 2042 N N . GLN A 1 268 ? 10.719 -33.75 4.5 1 88.5 268 GLN A N 1
ATOM 2043 C CA . GLN A 1 268 ? 10.117 -34.656 5.465 1 88.5 268 GLN A CA 1
ATOM 2044 C C . GLN A 1 268 ? 10.281 -34.156 6.891 1 88.5 268 GLN A C 1
ATOM 2046 O O . GLN A 1 268 ? 9.531 -34.531 7.789 1 88.5 268 GLN A O 1
ATOM 2051 N N . LYS A 1 269 ? 11.211 -33.25 7.047 1 87.75 269 LYS A N 1
ATOM 2052 C CA . LYS A 1 269 ? 11.477 -32.688 8.375 1 87.75 269 LYS A CA 1
ATOM 2053 C C . LYS A 1 269 ? 10.945 -31.266 8.492 1 87.75 269 LYS A C 1
ATOM 2055 O O . LYS A 1 269 ? 11.227 -30.578 9.469 1 87.75 269 LYS A O 1
ATOM 2060 N N . GLU A 1 270 ? 10.234 -30.906 7.449 1 90.75 270 GLU A N 1
ATOM 2061 C CA . GLU A 1 270 ? 9.68 -29.562 7.477 1 90.75 270 GLU A CA 1
ATOM 2062 C C . GLU A 1 270 ? 8.703 -29.391 8.641 1 90.75 270 GLU A C 1
ATOM 2064 O O . GLU A 1 270 ? 7.801 -30.203 8.828 1 90.75 270 GLU A O 1
ATOM 2069 N N . ARG A 1 271 ? 8.969 -28.359 9.422 1 89.19 271 ARG A N 1
ATOM 2070 C CA . ARG A 1 271 ? 8.07 -28.078 10.539 1 89.19 271 ARG A CA 1
ATOM 2071 C C . ARG A 1 271 ? 6.77 -27.453 10.055 1 89.19 271 ARG A C 1
ATOM 2073 O O . ARG A 1 271 ? 6.789 -26.469 9.305 1 89.19 271 ARG A O 1
ATOM 2080 N N . ILE A 1 272 ? 5.676 -28.031 10.414 1 92.81 272 ILE A N 1
ATOM 2081 C CA . ILE A 1 272 ? 4.359 -27.469 10.141 1 92.81 272 ILE A CA 1
ATOM 2082 C C . ILE A 1 272 ? 3.707 -27.016 11.445 1 92.81 272 ILE A C 1
ATOM 2084 O O . ILE A 1 272 ? 3.5 -27.828 12.359 1 92.81 272 ILE A O 1
ATOM 2088 N N . PRO A 1 273 ? 3.414 -25.75 11.547 1 89.5 273 PRO A N 1
ATOM 2089 C CA . PRO A 1 273 ? 2.818 -25.234 12.789 1 89.5 273 PRO A CA 1
ATOM 2090 C C . PRO A 1 273 ? 1.552 -26 13.188 1 89.5 273 PRO A C 1
ATOM 2092 O O . PRO A 1 273 ? 0.738 -26.344 12.32 1 89.5 273 PRO A O 1
ATOM 2095 N N . GLY A 1 274 ? 1.466 -26.328 14.5 1 86 274 GLY A N 1
ATOM 2096 C CA . GLY A 1 274 ? 0.259 -26.938 15.047 1 86 274 GLY A CA 1
ATOM 2097 C C . GLY A 1 274 ? -0.714 -25.906 15.602 1 86 274 GLY A C 1
ATOM 2098 O O . GLY A 1 274 ? -0.433 -24.719 15.594 1 86 274 GLY A O 1
ATOM 2099 N N . PRO A 1 275 ? -1.915 -26.531 15.953 1 79.56 275 PRO A N 1
ATOM 2100 C CA . PRO A 1 275 ? -2.906 -25.594 16.5 1 79.56 275 PRO A CA 1
ATOM 2101 C C . PRO A 1 275 ? -2.428 -24.891 17.766 1 79.56 275 PRO A C 1
ATOM 2103 O O . PRO A 1 275 ? -1.598 -25.438 18.5 1 79.56 275 PRO A O 1
ATOM 2106 N N . SER A 1 276 ? -2.666 -23.656 17.953 1 62.91 276 SER A N 1
ATOM 2107 C CA . SER A 1 276 ? -2.26 -22.891 19.141 1 62.91 276 SER A CA 1
ATOM 2108 C C . SER A 1 276 ? -2.852 -23.484 20.406 1 62.91 276 SER A C 1
ATOM 2110 O O . SER A 1 276 ? -4.062 -23.688 20.5 1 62.91 276 SER A O 1
ATOM 2112 N N . THR A 1 277 ? -2.379 -24.469 21.156 1 51.47 277 THR A N 1
ATOM 2113 C CA . THR A 1 277 ? -2.852 -24.812 22.5 1 51.47 277 THR A CA 1
ATOM 2114 C C . THR A 1 277 ? -2.775 -23.594 23.406 1 51.47 277 THR A C 1
ATOM 2116 O O . THR A 1 277 ? -1.771 -22.875 23.422 1 51.47 277 THR A O 1
ATOM 2119 N N . ARG A 1 278 ? -4.031 -23.172 23.922 1 44.62 278 ARG A N 1
ATOM 2120 C CA . ARG A 1 278 ? -4.02 -22.219 25.031 1 44.62 278 ARG A CA 1
ATOM 2121 C C . ARG A 1 278 ? -3.035 -22.656 26.109 1 44.62 278 ARG A C 1
ATOM 2123 O O . ARG A 1 278 ? -3.326 -23.562 26.891 1 44.62 278 ARG A O 1
ATOM 2130 N N . SER A 1 279 ? -2.023 -23.031 26.328 1 33.34 279 SER A N 1
ATOM 2131 C CA . SER A 1 279 ? -1.334 -23.156 27.609 1 33.34 279 SER A CA 1
ATOM 2132 C C . SER A 1 279 ? -1.625 -21.969 28.5 1 33.34 279 SER A C 1
ATOM 2134 O O . SER A 1 279 ? -1.46 -20.812 28.094 1 33.34 279 SER A O 1
ATOM 2136 N N . MET A 1 280 ? -2.551 -22.109 29.688 1 30.19 280 MET A N 1
ATOM 2137 C CA . MET A 1 280 ? -2.596 -21.516 31.031 1 30.19 280 MET A CA 1
ATOM 2138 C C . MET A 1 280 ? -1.189 -21.281 31.562 1 30.19 280 MET A C 1
ATOM 2140 O O . MET A 1 280 ? -0.559 -22.188 32.094 1 30.19 280 MET A O 1
ATOM 2144 N N . LEU A 1 281 ? -0.32 -20.75 31.125 1 29.5 281 LEU A N 1
ATOM 2145 C CA . LEU A 1 281 ? 0.75 -20.297 32 1 29.5 281 LEU A CA 1
ATOM 2146 C C . LEU A 1 281 ? 0.185 -19.531 33.219 1 29.5 281 LEU A C 1
ATOM 2148 O O . LEU A 1 281 ? -0.582 -18.578 33.031 1 29.5 281 LEU A O 1
ATOM 2152 N N . SER A 1 282 ? -0.08 -20.141 34.5 1 26.47 282 SER A N 1
ATOM 2153 C CA . SER A 1 282 ? -0.151 -19.625 35.875 1 26.47 282 SER A CA 1
ATOM 2154 C C . SER A 1 282 ? 0.699 -18.375 36.031 1 26.47 282 SER A C 1
ATOM 2156 O O . SER A 1 282 ? 1.69 -18.188 35.312 1 26.47 282 SER A O 1
ATOM 2158 N N . SER A 1 283 ? 0.251 -17.344 36.906 1 26.75 283 SER A N 1
ATOM 2159 C CA . SER A 1 283 ? 0.666 -16.047 37.406 1 26.75 283 SER A CA 1
ATOM 2160 C C . SER A 1 283 ? 2.098 -16.094 37.938 1 26.75 283 SER A C 1
ATOM 2162 O O . SER A 1 283 ? 2.758 -15.055 38.031 1 26.75 283 SER A O 1
ATOM 2164 N N . ALA A 1 284 ? 2.336 -17.016 39.062 1 23.28 284 ALA A N 1
ATOM 2165 C CA . ALA A 1 284 ? 3.412 -16.812 40.031 1 23.28 284 ALA A CA 1
ATOM 2166 C C . ALA A 1 284 ? 4.77 -16.75 39.344 1 23.28 284 ALA A C 1
ATOM 2168 O O . ALA A 1 284 ? 5.734 -16.219 39.875 1 23.28 284 ALA A O 1
ATOM 2169 N N . ASP A 1 285 ? 5.055 -17.641 38.5 1 22.56 285 ASP A N 1
ATOM 2170 C CA . ASP A 1 285 ? 6.492 -17.688 38.25 1 22.56 285 ASP A CA 1
ATOM 2171 C C . ASP A 1 285 ? 6.949 -16.516 37.406 1 22.56 285 ASP A C 1
ATOM 2173 O O . ASP A 1 285 ? 7.391 -16.703 36.25 1 22.56 285 ASP A O 1
ATOM 2177 N N . THR A 1 286 ? 6.137 -15.453 37.344 1 25.14 286 THR A N 1
ATOM 2178 C CA . THR A 1 286 ? 6.605 -14.141 36.906 1 25.14 286 THR A CA 1
ATOM 2179 C C . THR A 1 286 ? 7.805 -13.688 37.719 1 25.14 286 THR A C 1
ATOM 2181 O O . THR A 1 286 ? 8.32 -12.586 37.531 1 25.14 286 THR A O 1
ATOM 2184 N N . GLU A 1 287 ? 7.84 -14.195 39.031 1 23.14 287 GLU A N 1
ATOM 2185 C CA . GLU A 1 287 ? 8.781 -13.578 39.969 1 23.14 287 GLU A CA 1
ATOM 2186 C C . GLU A 1 287 ? 10.211 -13.656 39.438 1 23.14 287 GLU A C 1
ATOM 2188 O O . GLU A 1 287 ? 11.031 -12.773 39.688 1 23.14 287 GLU A O 1
ATOM 2193 N N . LEU A 1 288 ? 10.57 -14.906 39.094 1 22.27 288 LEU A N 1
ATOM 2194 C CA . LEU A 1 288 ? 12.016 -15.086 39.094 1 22.27 288 LEU A CA 1
ATOM 2195 C C . LEU A 1 288 ? 12.664 -14.266 37.969 1 22.27 288 LEU A C 1
ATOM 2197 O O . LEU A 1 288 ? 13.859 -14.422 37.688 1 22.27 288 LEU A O 1
ATOM 2201 N N . VAL A 1 289 ? 11.867 -13.828 37 1 23.64 289 VAL A N 1
ATOM 2202 C CA . VAL A 1 289 ? 12.828 -13.18 36.125 1 23.64 289 VAL A CA 1
ATOM 2203 C C . VAL A 1 289 ? 13.484 -12 36.812 1 23.64 289 VAL A C 1
ATOM 2205 O O . VAL A 1 289 ? 13.328 -10.852 36.406 1 23.64 289 VAL A O 1
ATOM 2208 N N . MET A 1 290 ? 13.359 -12.062 38.25 1 21.39 290 MET A N 1
ATOM 2209 C CA . MET A 1 290 ? 14.055 -11.023 39.031 1 21.39 290 MET A CA 1
ATOM 2210 C C . MET A 1 290 ? 15.445 -10.773 38.438 1 21.39 290 MET A C 1
ATOM 2212 O O . MET A 1 290 ? 15.961 -11.578 37.688 1 21.39 290 MET A O 1
ATOM 2216 N N . GLN A 1 291 ? 16.406 -10.125 39.469 1 21.52 291 GLN A N 1
ATOM 2217 C CA . GLN A 1 291 ? 17.609 -9.328 39.688 1 21.52 291 GLN A CA 1
ATOM 2218 C C . GLN A 1 291 ? 18.859 -10.172 39.5 1 21.52 291 GLN A C 1
ATOM 2220 O O . GLN A 1 291 ? 19.875 -9.938 40.188 1 21.52 291 GLN A O 1
ATOM 2225 N N . SER A 1 292 ? 18.891 -11.477 39.125 1 20.64 292 SER A N 1
ATOM 2226 C CA . SER A 1 292 ? 20.203 -12.039 39.438 1 20.64 292 SER A CA 1
ATOM 2227 C C . SER A 1 292 ? 21.328 -11.227 38.812 1 20.64 292 SER A C 1
ATOM 2229 O O . SER A 1 292 ? 21.5 -11.25 37.594 1 20.64 292 SER A O 1
ATOM 2231 N N . GLN A 1 293 ? 21.562 -9.945 39.344 1 21.22 293 GLN A N 1
ATOM 2232 C CA . GLN A 1 293 ? 22.75 -9.086 39.375 1 21.22 293 GLN A CA 1
ATOM 2233 C C . GLN A 1 293 ? 23.969 -9.852 39.844 1 21.22 293 GLN A C 1
ATOM 2235 O O . GLN A 1 293 ? 25.031 -9.266 40.062 1 21.22 293 GLN A O 1
ATOM 2240 N N . GLY A 1 294 ? 23.891 -11.117 40.562 1 18.25 294 GLY A N 1
ATOM 2241 C CA . GLY A 1 294 ? 25.031 -11.391 41.406 1 18.25 294 GLY A CA 1
ATOM 2242 C C . GLY A 1 294 ? 26.344 -11.359 40.625 1 18.25 294 GLY A C 1
ATOM 2243 O O . GLY A 1 294 ? 26.359 -11.438 39.406 1 18.25 294 GLY A O 1
ATOM 2244 N N . SER A 1 295 ? 27.516 -10.898 41.406 1 19.48 295 SER A N 1
ATOM 2245 C CA . SER A 1 295 ? 28.953 -10.664 41.469 1 19.48 295 SER A CA 1
ATOM 2246 C C . SER A 1 295 ? 29.734 -11.938 41.188 1 19.48 295 SER A C 1
ATOM 2248 O O . SER A 1 295 ? 30.938 -12.023 41.469 1 19.48 295 SER A O 1
ATOM 2250 N N . PHE A 1 296 ? 29.188 -12.992 40.531 1 17.72 296 PHE A N 1
ATOM 2251 C CA . PHE A 1 296 ? 29.828 -14.297 40.688 1 17.72 296 PHE A CA 1
ATOM 2252 C C . PHE A 1 296 ? 31.281 -14.242 40.25 1 17.72 296 PHE A C 1
ATOM 2254 O O . PHE A 1 296 ? 31.562 -14.172 39.062 1 17.72 296 PHE A O 1
ATOM 2261 N N . PHE A 1 297 ? 32.219 -13.688 41.062 1 17.27 297 PHE A N 1
ATOM 2262 C CA . PHE A 1 297 ? 33.688 -13.734 41.094 1 17.27 297 PHE A CA 1
ATOM 2263 C C . PHE A 1 297 ? 34.156 -15.172 41.156 1 17.27 297 PHE A C 1
ATOM 2265 O O . PHE A 1 297 ? 35.25 -15.484 40.625 1 17.27 297 PHE A O 1
ATOM 2272 N N . SER A 1 298 ? 33.562 -16.062 42 1 16.72 298 SER A N 1
ATOM 2273 C CA . SER A 1 298 ? 34.531 -16.859 42.75 1 16.72 298 SER A CA 1
ATOM 2274 C C . SER A 1 298 ? 35.219 -17.859 41.844 1 16.72 298 SER A C 1
ATOM 2276 O O . SER A 1 298 ? 34.719 -18.203 40.75 1 16.72 298 SER A O 1
ATOM 2278 N N . GLN A 1 299 ? 36.281 -18.688 42.406 1 17.17 299 GLN A N 1
ATOM 2279 C CA . GLN A 1 299 ? 37.625 -19.266 42.344 1 17.17 299 GLN A CA 1
ATOM 2280 C C . GLN A 1 299 ? 37.562 -20.734 41.938 1 17.17 299 GLN A C 1
ATOM 2282 O O . GLN A 1 299 ? 38.594 -21.344 41.656 1 17.17 299 GLN A O 1
ATOM 2287 N N . THR A 1 300 ? 36.438 -21.5 41.906 1 15.95 300 THR A N 1
ATOM 2288 C CA . THR A 1 300 ? 36.844 -22.781 42.469 1 15.95 300 THR A CA 1
ATOM 2289 C C . THR A 1 300 ? 37.844 -23.484 41.531 1 15.95 300 THR A C 1
ATOM 2291 O O . THR A 1 300 ? 37.875 -23.188 40.344 1 15.95 300 THR A O 1
ATOM 2294 N N . SER A 1 301 ? 38.188 -24.906 41.938 1 17.52 301 SER A N 1
ATOM 2295 C CA . SER A 1 301 ? 39.219 -25.922 42.125 1 17.52 301 SER A CA 1
ATOM 2296 C C . SER A 1 301 ? 39.469 -26.703 40.844 1 17.52 301 SER A C 1
ATOM 2298 O O . SER A 1 301 ? 38.656 -26.672 39.906 1 17.52 301 SER A O 1
ATOM 2300 N N . ASN A 1 302 ? 40.219 -27.969 40.938 1 17.08 302 ASN A N 1
ATOM 2301 C CA . ASN A 1 302 ? 41.406 -28.719 40.5 1 17.08 302 ASN A CA 1
ATOM 2302 C C . ASN A 1 302 ? 41.031 -29.797 39.469 1 17.08 302 ASN A C 1
ATOM 2304 O O . ASN A 1 302 ? 41.906 -30.328 38.781 1 17.08 302 ASN A O 1
ATOM 2308 N N . HIS A 1 303 ? 39.75 -30.375 39.406 1 17.66 303 HIS A N 1
ATOM 2309 C CA . HIS A 1 303 ? 39.875 -31.828 39.281 1 17.66 303 HIS A CA 1
ATOM 2310 C C . HIS A 1 303 ? 40.438 -32.219 37.906 1 17.66 303 HIS A C 1
ATOM 2312 O O . HIS A 1 303 ? 40.156 -31.562 36.906 1 17.66 303 HIS A O 1
ATOM 2318 N N . SER A 1 304 ? 41.344 -33.344 37.812 1 18.03 304 SER A N 1
ATOM 2319 C CA . SER A 1 304 ? 42.438 -34 37.125 1 18.03 304 SER A CA 1
ATOM 2320 C C . SER A 1 304 ? 41.906 -34.875 35.969 1 18.03 304 SER A C 1
ATOM 2322 O O . SER A 1 304 ? 41.281 -35.906 36.219 1 18.03 304 SER A O 1
ATOM 2324 N N . PHE A 1 305 ? 41.188 -34.344 35.031 1 16.62 305 PHE A N 1
ATOM 2325 C CA . PHE A 1 305 ? 40.688 -35.281 34.031 1 16.62 305 PHE A CA 1
ATOM 2326 C C . PHE A 1 305 ? 41.844 -36 33.344 1 16.62 305 PHE A C 1
ATOM 2328 O O . PHE A 1 305 ? 42.688 -35.375 32.719 1 16.62 305 PHE A O 1
ATOM 2335 N N . SER A 1 306 ? 42.125 -37.25 33.781 1 16.56 306 SER A N 1
ATOM 2336 C CA . SER A 1 306 ? 43.188 -38.156 33.406 1 16.56 306 SER A CA 1
ATOM 2337 C C . SER A 1 306 ? 43.094 -38.531 31.922 1 16.56 306 SER A C 1
ATOM 2339 O O . SER A 1 306 ? 44.094 -38.438 31.188 1 16.56 306 SER A O 1
ATOM 2341 N N . SER A 1 307 ? 42.281 -39.531 31.5 1 16.98 307 SER A N 1
ATOM 2342 C CA . SER A 1 307 ? 42.844 -40.75 30.922 1 16.98 307 SER A CA 1
ATOM 2343 C C . SER A 1 307 ? 43.094 -40.594 29.422 1 16.98 307 SER A C 1
ATOM 2345 O O . SER A 1 307 ? 42.312 -39.969 28.719 1 16.98 307 SER A O 1
ATOM 2347 N N . ALA A 1 308 ? 44.344 -41 28.875 1 17.22 308 ALA A N 1
ATOM 2348 C CA . ALA A 1 308 ? 45.281 -41 27.766 1 17.22 308 ALA A CA 1
ATOM 2349 C C . ALA A 1 308 ? 44.844 -42 26.688 1 17.22 308 ALA A C 1
ATOM 2351 O O . ALA A 1 308 ? 45.531 -42.219 25.703 1 17.22 308 ALA A O 1
ATOM 2352 N N . THR A 1 309 ? 43.719 -42.781 26.672 1 17.73 309 THR A N 1
ATOM 2353 C CA . THR A 1 309 ? 44 -44.062 26.016 1 17.73 309 THR A CA 1
ATOM 2354 C C . THR A 1 309 ? 44.219 -43.844 24.531 1 17.73 309 THR A C 1
ATOM 2356 O O . THR A 1 309 ? 43.719 -42.875 23.938 1 17.73 309 THR A O 1
ATOM 2359 N N . GLY A 1 310 ? 45 -44.812 23.625 1 18.16 310 GLY A N 1
ATOM 2360 C CA . GLY A 1 310 ? 45.906 -45.125 22.547 1 18.16 310 GLY A CA 1
ATOM 2361 C C . GLY A 1 310 ? 45.219 -45.281 21.203 1 18.16 310 GLY A C 1
ATOM 2362 O O . GLY A 1 310 ? 45.875 -45.438 20.172 1 18.16 310 GLY A O 1
ATOM 2363 N N . GLY A 1 311 ? 43.969 -45.625 21 1 18.72 311 GLY A N 1
ATOM 2364 C CA . GLY A 1 311 ? 43.75 -46.562 19.906 1 18.72 311 GLY A CA 1
ATOM 2365 C C . GLY A 1 311 ? 43.969 -45.938 18.547 1 18.72 311 GLY A C 1
ATOM 2366 O O . GLY A 1 311 ? 43.844 -44.719 18.375 1 18.72 311 GLY A O 1
ATOM 2367 N N . GLN A 1 312 ? 44.594 -46.625 17.391 1 19.08 312 GLN A N 1
ATOM 2368 C CA . GLN A 1 312 ? 45.312 -46.531 16.109 1 19.08 312 GLN A CA 1
ATOM 2369 C C . GLN A 1 312 ? 44.344 -46.219 14.969 1 19.08 312 GLN A C 1
ATOM 2371 O O . GLN A 1 312 ? 44.781 -46 13.836 1 19.08 312 GLN A O 1
ATOM 2376 N N . LYS A 1 313 ? 43 -46.219 15.047 1 20.73 313 LYS A N 1
ATOM 2377 C CA . LYS A 1 313 ? 42.375 -46.719 13.836 1 20.73 313 LYS A CA 1
ATOM 2378 C C . LYS A 1 313 ? 42.812 -45.938 12.609 1 20.73 313 LYS A C 1
ATOM 2380 O O . LYS A 1 313 ? 43.25 -44.781 12.727 1 20.73 313 LYS A O 1
ATOM 2385 N N . ALA A 1 314 ? 42.281 -46.406 11.281 1 23.06 314 ALA A N 1
ATOM 2386 C CA . ALA A 1 314 ? 42.406 -46.531 9.836 1 23.06 314 ALA A CA 1
ATOM 2387 C C . ALA A 1 314 ? 42.062 -45.219 9.125 1 23.06 314 ALA A C 1
ATOM 2389 O O . ALA A 1 314 ? 41.125 -44.531 9.523 1 23.06 314 ALA A O 1
ATOM 2390 N N . ALA A 1 315 ? 42.875 -44.688 8.242 1 21.05 315 ALA A N 1
ATOM 2391 C CA . ALA A 1 315 ? 43.156 -43.531 7.398 1 21.05 315 ALA A CA 1
ATOM 2392 C C . ALA A 1 315 ? 42.125 -43.375 6.293 1 21.05 315 ALA A C 1
ATOM 2394 O O . ALA A 1 315 ? 42.25 -44 5.23 1 21.05 315 ALA A O 1
ATOM 2395 N N . SER A 1 316 ? 40.844 -43.719 6.441 1 23.34 316 SER A N 1
ATOM 2396 C CA . SER A 1 316 ? 40.031 -43.75 5.215 1 23.34 316 SER A CA 1
ATOM 2397 C C . SER A 1 316 ? 40.25 -42.469 4.395 1 23.34 316 SER A C 1
ATOM 2399 O O . SER A 1 316 ? 40.344 -41.375 4.949 1 23.34 316 SER A O 1
ATOM 2401 N N . ASP A 1 317 ? 40.688 -42.531 3.125 1 23.2 317 ASP A N 1
ATOM 2402 C CA . ASP A 1 317 ? 41.094 -41.75 1.972 1 23.2 317 ASP A CA 1
ATOM 2403 C C . ASP A 1 317 ? 40.031 -40.688 1.616 1 23.2 317 ASP A C 1
ATOM 2405 O O . ASP A 1 317 ? 39.062 -41 0.918 1 23.2 317 ASP A O 1
ATOM 2409 N N . ARG A 1 318 ? 39.469 -39.875 2.441 1 28.36 318 ARG A N 1
ATOM 2410 C CA . ARG A 1 318 ? 38.406 -38.906 2.273 1 28.36 318 ARG A CA 1
ATOM 2411 C C . ARG A 1 318 ? 38.781 -37.844 1.243 1 28.36 318 ARG A C 1
ATOM 2413 O O . ARG A 1 318 ? 39.781 -37.156 1.402 1 28.36 318 ARG A O 1
ATOM 2420 N N . SER A 1 319 ? 38.469 -38.156 -0.1 1 29.64 319 SER A N 1
ATOM 2421 C CA . SER A 1 319 ? 38.781 -37.25 -1.204 1 29.64 319 SER A CA 1
ATOM 2422 C C . SER A 1 319 ? 38.438 -35.812 -0.848 1 29.64 319 SER A C 1
ATOM 2424 O O . SER A 1 319 ? 37.438 -35.562 -0.196 1 29.64 319 SER A O 1
ATOM 2426 N N . PRO A 1 320 ? 39.344 -34.781 -1.01 1 31.39 320 PRO A N 1
ATOM 2427 C CA . PRO A 1 320 ? 39.406 -33.375 -0.588 1 31.39 320 PRO A CA 1
ATOM 2428 C C . PRO A 1 320 ? 38.344 -32.531 -1.247 1 31.39 320 PRO A C 1
ATOM 2430 O O . PRO A 1 320 ? 38.531 -32.031 -2.367 1 31.39 320 PRO A O 1
ATOM 2433 N N . TYR A 1 321 ? 37.094 -32.875 -1.497 1 33.94 321 TYR A N 1
ATOM 2434 C CA . TYR A 1 321 ? 36.25 -32 -2.277 1 33.94 321 TYR A CA 1
ATOM 2435 C C . TYR A 1 321 ? 36.219 -30.594 -1.7 1 33.94 321 TYR A C 1
ATOM 2437 O O . TYR A 1 321 ? 36.25 -30.406 -0.48 1 33.94 321 TYR A O 1
ATOM 2445 N N . PRO A 1 322 ? 36.75 -29.484 -2.457 1 36 322 PRO A N 1
ATOM 2446 C CA . PRO A 1 322 ? 36.938 -28.078 -2.104 1 36 322 PRO A CA 1
ATOM 2447 C C . PRO A 1 322 ? 35.719 -27.469 -1.408 1 36 322 PRO A C 1
ATOM 2449 O O . PRO A 1 322 ? 34.594 -27.812 -1.747 1 36 322 PRO A O 1
ATOM 2452 N N . ASP A 1 323 ? 35.656 -26.953 -0.271 1 41.28 323 ASP A N 1
ATOM 2453 C CA . ASP A 1 323 ? 34.75 -26.359 0.692 1 41.28 323 ASP A CA 1
ATOM 2454 C C . ASP A 1 323 ? 34 -25.156 0.093 1 41.28 323 ASP A C 1
ATOM 2456 O O . ASP A 1 323 ? 34.625 -24.141 -0.203 1 41.28 323 ASP A O 1
ATOM 2460 N N . ASN A 1 324 ? 33.031 -25.031 -0.813 1 46.22 324 ASN A N 1
ATOM 2461 C CA . ASN A 1 324 ? 32.031 -24.078 -1.255 1 46.22 324 ASN A CA 1
ATOM 2462 C C . ASN A 1 324 ? 31.484 -23.234 -0.093 1 46.22 324 ASN A C 1
ATOM 2464 O O . ASN A 1 324 ? 30.312 -22.844 -0.09 1 46.22 324 ASN A O 1
ATOM 2468 N N . SER A 1 325 ? 32.031 -22.922 1.149 1 53.22 325 SER A N 1
ATOM 2469 C CA . SER A 1 325 ? 31.672 -22.484 2.496 1 53.22 325 SER A CA 1
ATOM 2470 C C . SER A 1 325 ? 31.406 -20.984 2.533 1 53.22 325 SER A C 1
ATOM 2472 O O . SER A 1 325 ? 30.797 -20.469 3.48 1 53.22 325 SER A O 1
ATOM 2474 N N . HIS A 1 326 ? 31.562 -20.062 1.478 1 69.31 326 HIS A N 1
ATOM 2475 C CA . HIS A 1 326 ? 31.359 -18.641 1.791 1 69.31 326 HIS A CA 1
ATOM 2476 C C . HIS A 1 326 ? 30.453 -17.984 0.76 1 69.31 326 HIS A C 1
ATOM 2478 O O . HIS A 1 326 ? 30.594 -16.781 0.497 1 69.31 326 HIS A O 1
ATOM 2484 N N . LEU A 1 327 ? 29.609 -18.828 0.305 1 84.44 327 LEU A N 1
ATOM 2485 C CA . LEU A 1 327 ? 28.766 -18.234 -0.733 1 84.44 327 LEU A CA 1
ATOM 2486 C C . LEU A 1 327 ? 27.594 -17.469 -0.12 1 84.44 327 LEU A C 1
ATOM 2488 O O . LEU A 1 327 ? 27.016 -17.922 0.867 1 84.44 327 LEU A O 1
ATOM 2492 N N . ARG A 1 328 ? 27.422 -16.406 -0.707 1 90.62 328 ARG A N 1
ATOM 2493 C CA . ARG A 1 328 ? 26.25 -15.617 -0.372 1 90.62 328 ARG A CA 1
ATOM 2494 C C . ARG A 1 328 ? 25.078 -15.961 -1.288 1 90.62 328 ARG A C 1
ATOM 2496 O O . ARG A 1 328 ? 25.266 -16.578 -2.338 1 90.62 328 ARG A O 1
ATOM 2503 N N . ASN A 1 329 ? 23.859 -15.539 -0.864 1 92.56 329 ASN A N 1
ATOM 2504 C CA . ASN A 1 329 ? 22.688 -15.781 -1.709 1 92.56 329 ASN A CA 1
ATOM 2505 C C . ASN A 1 329 ? 22.875 -15.18 -3.1 1 92.56 329 ASN A C 1
ATOM 2507 O O . ASN A 1 329 ? 22.453 -15.773 -4.098 1 92.56 329 ASN A O 1
ATOM 2511 N N . VAL A 1 330 ? 23.547 -14 -3.195 1 91.94 330 VAL A N 1
ATOM 2512 C CA . VAL A 1 330 ? 23.719 -13.281 -4.453 1 91.94 330 VAL A CA 1
ATOM 2513 C C . VAL A 1 330 ? 24.641 -14.07 -5.379 1 91.94 330 VAL A C 1
ATOM 2515 O O . VAL A 1 330 ? 24.578 -13.93 -6.602 1 91.94 330 VAL A O 1
ATOM 2518 N N . ASP A 1 331 ? 25.391 -14.969 -4.836 1 91.81 331 ASP A N 1
ATOM 2519 C CA . ASP A 1 331 ? 26.359 -15.734 -5.609 1 91.81 331 ASP A CA 1
ATOM 2520 C C . ASP A 1 331 ? 25.719 -16.984 -6.227 1 91.81 331 ASP A C 1
ATOM 2522 O O . ASP A 1 331 ? 26.297 -17.609 -7.117 1 91.81 331 ASP A O 1
ATOM 2526 N N . VAL A 1 332 ? 24.516 -17.281 -5.742 1 93.56 332 VAL A N 1
ATOM 2527 C CA . VAL A 1 332 ? 23.984 -18.578 -6.137 1 93.56 332 VAL A CA 1
ATOM 2528 C C . VAL A 1 332 ? 22.625 -18.406 -6.801 1 93.56 332 VAL A C 1
ATOM 2530 O O . VAL A 1 332 ? 22.266 -19.156 -7.711 1 93.56 332 VAL A O 1
ATOM 2533 N N . ILE A 1 333 ? 21.797 -17.516 -6.379 1 96.25 333 ILE A N 1
ATOM 2534 C CA . ILE A 1 333 ? 20.453 -17.328 -6.895 1 96.25 333 ILE A CA 1
ATOM 2535 C C . ILE A 1 333 ? 20.484 -16.453 -8.148 1 96.25 333 ILE A C 1
ATOM 2537 O O . ILE A 1 333 ? 20.891 -15.289 -8.086 1 96.25 333 ILE A O 1
ATOM 2541 N N . PRO A 1 334 ? 20.094 -16.984 -9.234 1 97.12 334 PRO A N 1
ATOM 2542 C CA . PRO A 1 334 ? 20.188 -16.234 -10.492 1 97.12 334 PRO A CA 1
ATOM 2543 C C . PRO A 1 334 ? 19.406 -14.93 -10.461 1 97.12 334 PRO A C 1
ATOM 2545 O O . PRO A 1 334 ? 18.234 -14.914 -10.055 1 97.12 334 PRO A O 1
ATOM 2548 N N . GLY A 1 335 ? 20.031 -13.836 -10.898 1 97.88 335 GLY A N 1
ATOM 2549 C CA . GLY A 1 335 ? 19.375 -12.547 -11.07 1 97.88 335 GLY A CA 1
ATOM 2550 C C . GLY A 1 335 ? 19.266 -11.75 -9.781 1 97.88 335 GLY A C 1
ATOM 2551 O O . GLY A 1 335 ? 18.906 -10.578 -9.805 1 97.88 335 GLY A O 1
ATOM 2552 N N . LEU A 1 336 ? 19.672 -12.312 -8.641 1 97.12 336 LEU A N 1
ATOM 2553 C CA . LEU A 1 336 ? 19.469 -11.688 -7.336 1 97.12 336 LEU A CA 1
ATOM 2554 C C . LEU A 1 336 ? 20.297 -10.406 -7.219 1 97.12 336 LEU A C 1
ATOM 2556 O O . LEU A 1 336 ? 19.844 -9.43 -6.613 1 97.12 336 LEU A O 1
ATOM 2560 N N . ALA A 1 337 ? 21.453 -10.383 -7.785 1 96.5 337 ALA A N 1
ATOM 2561 C CA . ALA A 1 337 ? 22.297 -9.195 -7.715 1 96.5 337 ALA A CA 1
ATOM 2562 C C . ALA A 1 337 ? 21.656 -8.016 -8.438 1 96.5 337 ALA A C 1
ATOM 2564 O O . ALA A 1 337 ? 21.672 -6.891 -7.938 1 96.5 337 ALA A O 1
ATOM 2565 N N . TYR A 1 338 ? 21.109 -8.258 -9.68 1 97.94 338 TYR A N 1
ATOM 2566 C CA . TYR A 1 338 ? 20.422 -7.211 -10.422 1 97.94 338 TYR A CA 1
ATOM 2567 C C . TYR A 1 338 ? 19.219 -6.691 -9.648 1 97.94 338 TYR A C 1
ATOM 2569 O O . TYR A 1 338 ? 19.016 -5.48 -9.555 1 97.94 338 TYR A O 1
ATOM 2577 N N . TYR A 1 339 ? 18.516 -7.648 -9.109 1 97.75 339 TYR A N 1
ATOM 2578 C CA . TYR A 1 339 ? 17.328 -7.316 -8.328 1 97.75 339 TYR A CA 1
ATOM 2579 C C . TYR A 1 339 ? 17.688 -6.445 -7.129 1 97.75 339 TYR A C 1
ATOM 2581 O O . TYR A 1 339 ? 17 -5.457 -6.848 1 97.75 339 TYR A O 1
ATOM 2589 N N . ALA A 1 340 ? 18.688 -6.836 -6.422 1 95.31 340 ALA A N 1
ATOM 2590 C CA . ALA A 1 340 ? 19.078 -6.152 -5.191 1 95.31 340 ALA A CA 1
ATOM 2591 C C . ALA A 1 340 ? 19.438 -4.695 -5.465 1 95.31 340 ALA A C 1
ATOM 2593 O O . ALA A 1 340 ? 19.016 -3.795 -4.742 1 95.31 340 ALA A O 1
ATOM 2594 N N . TYR A 1 341 ? 20.219 -4.48 -6.484 1 94.75 341 TYR A N 1
ATOM 2595 C CA . TYR A 1 341 ? 20.625 -3.111 -6.801 1 94.75 341 TYR A CA 1
ATOM 2596 C C . TYR A 1 341 ? 19.422 -2.295 -7.281 1 94.75 341 TYR A C 1
ATOM 2598 O O . TYR A 1 341 ? 19.281 -1.12 -6.934 1 94.75 341 TYR A O 1
ATOM 2606 N N . ALA A 1 342 ? 18.562 -2.863 -8.094 1 96.94 342 ALA A N 1
ATOM 2607 C CA . ALA A 1 342 ? 17.359 -2.188 -8.547 1 96.94 342 ALA A CA 1
ATOM 2608 C C . ALA A 1 342 ? 16.453 -1.826 -7.367 1 96.94 342 ALA A C 1
ATOM 2610 O O . ALA A 1 342 ? 15.836 -0.759 -7.352 1 96.94 342 ALA A O 1
ATOM 2611 N N . ALA A 1 343 ? 16.375 -2.738 -6.398 1 95.44 343 ALA A N 1
ATOM 2612 C CA . ALA A 1 343 ? 15.562 -2.49 -5.215 1 95.44 343 ALA A CA 1
ATOM 2613 C C . ALA A 1 343 ? 16.062 -1.274 -4.441 1 95.44 343 ALA A C 1
ATOM 2615 O O . ALA A 1 343 ? 15.273 -0.503 -3.898 1 95.44 343 ALA A O 1
ATOM 2616 N N . GLN A 1 344 ? 17.328 -1.105 -4.402 1 91.69 344 GLN A N 1
ATOM 2617 C CA . GLN A 1 344 ? 17.906 0.072 -3.762 1 91.69 344 GLN A CA 1
ATOM 2618 C C . GLN A 1 344 ? 17.516 1.348 -4.504 1 91.69 344 GLN A C 1
ATOM 2620 O O . GLN A 1 344 ? 17.203 2.363 -3.879 1 91.69 344 GLN A O 1
ATOM 2625 N N . ILE A 1 345 ? 17.547 1.255 -5.801 1 92.94 345 ILE A N 1
ATOM 2626 C CA . ILE A 1 345 ? 17.156 2.406 -6.605 1 92.94 345 ILE A CA 1
ATOM 2627 C C . ILE A 1 345 ? 15.695 2.756 -6.316 1 92.94 345 ILE A C 1
ATOM 2629 O O . ILE A 1 345 ? 15.359 3.924 -6.098 1 92.94 345 ILE A O 1
ATOM 2633 N N . LEU A 1 346 ? 14.859 1.745 -6.289 1 94.38 346 LEU A N 1
ATOM 2634 C CA . LEU A 1 346 ? 13.438 1.97 -6.062 1 94.38 346 LEU A CA 1
ATOM 2635 C C . LEU A 1 346 ? 13.188 2.521 -4.664 1 94.38 346 LEU A C 1
ATOM 2637 O O . LEU A 1 346 ? 12.266 3.314 -4.461 1 94.38 346 LEU A O 1
ATOM 2641 N N . GLY A 1 347 ? 14.016 2.1 -3.705 1 90.38 347 GLY A N 1
ATOM 2642 C CA . GLY A 1 347 ? 13.906 2.648 -2.365 1 90.38 347 GLY A CA 1
ATOM 2643 C C . GLY A 1 347 ? 14.172 4.141 -2.307 1 90.38 347 GLY A C 1
ATOM 2644 O O . GLY A 1 347 ? 13.508 4.871 -1.574 1 90.38 347 GLY A O 1
ATOM 2645 N N . SER A 1 348 ? 15.062 4.559 -3.092 1 88.81 348 SER A N 1
ATOM 2646 C CA . SER A 1 348 ? 15.422 5.973 -3.127 1 88.81 348 SER A CA 1
ATOM 2647 C C . SER A 1 348 ? 14.336 6.805 -3.805 1 88.81 348 SER A C 1
ATOM 2649 O O . SER A 1 348 ? 14.305 8.031 -3.658 1 88.81 348 SER A O 1
ATOM 2651 N N . LEU A 1 349 ? 13.469 6.078 -4.484 1 91.38 349 LEU A N 1
ATOM 2652 C CA . LEU A 1 349 ? 12.422 6.781 -5.223 1 91.38 349 LEU A CA 1
ATOM 2653 C C . LEU A 1 349 ? 11.047 6.422 -4.676 1 91.38 349 LEU A C 1
ATOM 2655 O O . LEU A 1 349 ? 10.047 6.52 -5.395 1 91.38 349 LEU A O 1
ATOM 2659 N N . GLN A 1 350 ? 11.07 6.012 -3.453 1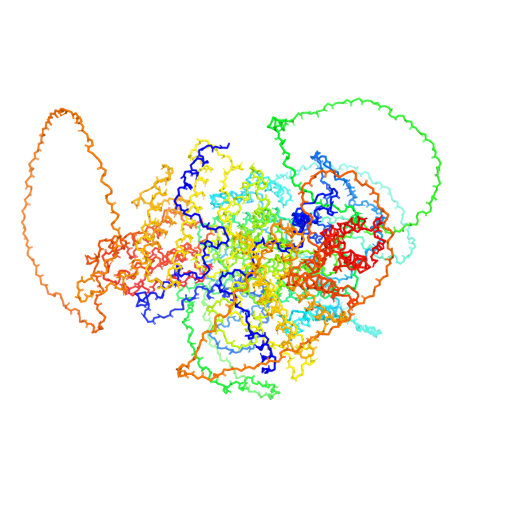 90.88 350 GLN A N 1
ATOM 2660 C CA . GLN A 1 350 ? 9.805 5.652 -2.818 1 90.88 350 GLN A CA 1
ATOM 2661 C C . GLN A 1 350 ? 8.844 6.836 -2.799 1 90.88 350 GLN A C 1
ATOM 2663 O O . GLN A 1 350 ? 9.242 7.961 -2.498 1 90.88 350 GLN A O 1
ATOM 2668 N N . GLY A 1 351 ? 7.609 6.617 -3.188 1 89 351 GLY A N 1
ATOM 2669 C CA . GLY A 1 351 ? 6.602 7.664 -3.256 1 89 351 GLY A CA 1
ATOM 2670 C C . GLY A 1 351 ? 6.328 8.133 -4.672 1 89 351 GLY A C 1
ATOM 2671 O O . GLY A 1 351 ? 5.391 8.898 -4.906 1 89 351 GLY A O 1
ATOM 2672 N N . ALA A 1 352 ? 7.125 7.648 -5.613 1 91.5 352 ALA A N 1
ATOM 26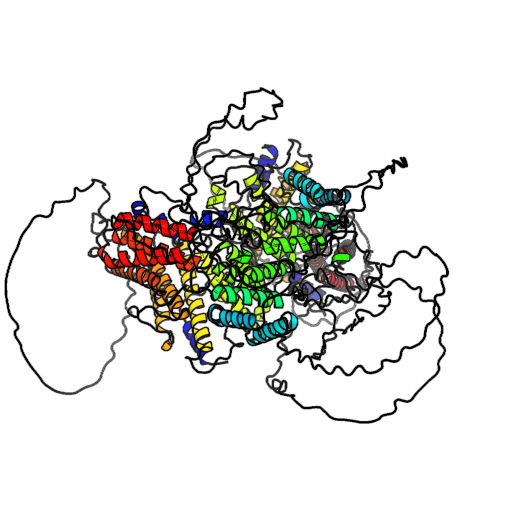73 C CA . ALA A 1 352 ? 6.898 7.984 -7.016 1 91.5 352 ALA A CA 1
ATOM 2674 C C . ALA A 1 352 ? 5.59 7.387 -7.52 1 91.5 352 ALA A C 1
ATOM 2676 O O . ALA A 1 352 ? 5.164 6.324 -7.055 1 91.5 352 ALA A O 1
ATOM 2677 N N . ASN A 1 353 ? 4.988 8.047 -8.461 1 92.44 353 ASN A N 1
ATOM 2678 C CA . ASN A 1 353 ? 3.684 7.617 -8.945 1 92.44 353 ASN A CA 1
ATOM 2679 C C . ASN A 1 353 ? 3.643 7.559 -10.469 1 92.44 353 ASN A C 1
ATOM 2681 O O . ASN A 1 353 ? 2.568 7.449 -11.062 1 92.44 353 ASN A O 1
ATOM 2685 N N . GLY A 1 354 ? 4.758 7.609 -11.094 1 93.56 354 GLY A N 1
ATOM 2686 C CA . GLY A 1 354 ? 4.801 7.559 -12.547 1 93.56 354 GLY A CA 1
ATOM 2687 C C . GLY A 1 354 ? 4.699 6.148 -13.102 1 93.56 354 GLY A C 1
ATOM 2688 O O . GLY A 1 354 ? 4.844 5.176 -12.359 1 93.56 354 GLY A O 1
ATOM 2689 N N . LEU A 1 355 ? 4.477 6.066 -14.391 1 95.94 355 LEU A N 1
ATOM 2690 C CA . LEU A 1 355 ? 4.309 4.781 -15.062 1 95.94 355 LEU A CA 1
ATOM 2691 C C . LEU A 1 355 ? 5.547 3.91 -14.883 1 95.94 355 LEU A C 1
ATOM 2693 O O . LEU A 1 355 ? 5.438 2.709 -14.625 1 95.94 355 LEU A O 1
ATOM 2697 N N . TYR A 1 356 ? 6.707 4.48 -15.008 1 96.06 356 TYR A N 1
ATOM 2698 C CA . TYR A 1 356 ? 7.949 3.721 -14.922 1 96.06 356 TYR A CA 1
ATOM 2699 C C . TYR A 1 356 ? 8.117 3.111 -13.531 1 96.06 356 TYR A C 1
ATOM 2701 O O . TYR A 1 356 ? 8.648 2.008 -13.398 1 96.06 356 TYR A O 1
ATOM 2709 N N . HIS A 1 357 ? 7.711 3.863 -12.562 1 95.75 357 HIS A N 1
ATOM 2710 C CA . HIS A 1 357 ? 7.773 3.32 -11.211 1 95.75 357 HIS A CA 1
ATOM 2711 C C . HIS A 1 357 ? 6.867 2.105 -11.062 1 95.75 357 HIS A C 1
ATOM 2713 O O . HIS A 1 357 ? 7.25 1.106 -10.445 1 95.75 357 HIS A O 1
ATOM 2719 N N . VAL A 1 358 ? 5.629 2.217 -11.547 1 97.94 358 VAL A N 1
ATOM 2720 C CA . VAL A 1 358 ? 4.688 1.104 -11.508 1 97.94 358 VAL A CA 1
ATOM 2721 C C . VAL A 1 358 ? 5.297 -0.113 -12.203 1 97.94 358 VAL A C 1
ATOM 2723 O O . VAL A 1 358 ? 5.273 -1.221 -11.664 1 97.94 358 VAL A O 1
ATOM 2726 N N . GLN A 1 359 ? 5.816 0.122 -13.344 1 98.31 359 GLN A N 1
ATOM 2727 C CA . GLN A 1 359 ? 6.383 -0.96 -14.133 1 98.31 359 GLN A CA 1
ATOM 2728 C C . GLN A 1 359 ? 7.574 -1.597 -13.43 1 98.31 359 GLN A C 1
ATOM 2730 O O . GLN A 1 359 ? 7.707 -2.822 -13.398 1 98.31 359 GLN A O 1
ATOM 2735 N N . ALA A 1 360 ? 8.445 -0.795 -12.867 1 98.25 360 ALA A N 1
ATOM 2736 C CA . ALA A 1 360 ? 9.594 -1.323 -12.133 1 98.25 360 ALA A CA 1
ATOM 2737 C C . ALA A 1 360 ? 9.148 -2.164 -10.945 1 98.25 360 ALA A C 1
ATOM 2739 O O . ALA A 1 360 ? 9.695 -3.246 -10.703 1 98.25 360 ALA A O 1
ATOM 2740 N N . ALA A 1 361 ? 8.195 -1.659 -10.219 1 98.19 361 ALA A N 1
ATOM 2741 C CA . ALA A 1 361 ? 7.695 -2.387 -9.055 1 98.19 361 ALA A CA 1
ATOM 2742 C C . ALA A 1 361 ? 7.039 -3.701 -9.469 1 98.19 361 ALA A C 1
ATOM 2744 O O . ALA A 1 361 ? 7.172 -4.715 -8.773 1 98.19 361 ALA A O 1
ATOM 2745 N N . LEU A 1 362 ? 6.32 -3.701 -10.555 1 98.81 362 LEU A N 1
ATOM 2746 C CA . LEU A 1 362 ? 5.719 -4.926 -11.07 1 98.81 362 LEU A CA 1
ATOM 2747 C C . LEU A 1 362 ? 6.789 -5.949 -11.422 1 98.81 362 LEU A C 1
ATOM 2749 O O . LEU A 1 362 ? 6.656 -7.133 -11.102 1 98.81 362 LEU A O 1
ATOM 2753 N N . LEU A 1 363 ? 7.809 -5.457 -12.094 1 98.88 363 LEU A N 1
ATOM 2754 C CA . LEU A 1 363 ? 8.906 -6.352 -12.453 1 98.88 363 LEU A CA 1
ATOM 2755 C C . LEU A 1 363 ? 9.555 -6.938 -11.203 1 98.88 363 LEU A C 1
ATOM 2757 O O . LEU A 1 363 ? 9.875 -8.133 -11.172 1 98.88 363 LEU A O 1
ATOM 2761 N N . ALA A 1 364 ? 9.758 -6.098 -10.203 1 98.62 364 ALA A N 1
ATOM 2762 C CA . ALA A 1 364 ? 10.336 -6.578 -8.953 1 98.62 364 ALA A CA 1
ATOM 2763 C C . ALA A 1 364 ? 9.438 -7.625 -8.297 1 98.62 364 ALA A C 1
ATOM 2765 O O . ALA A 1 364 ? 9.922 -8.625 -7.77 1 98.62 364 ALA A O 1
ATOM 2766 N N . GLY A 1 365 ? 8.141 -7.398 -8.328 1 98.56 365 GLY A N 1
ATOM 2767 C CA . GLY A 1 365 ? 7.195 -8.367 -7.797 1 98.56 365 GLY A CA 1
ATOM 2768 C C . GLY A 1 365 ? 7.215 -9.688 -8.539 1 98.56 365 GLY A C 1
ATOM 2769 O O . GLY A 1 365 ? 7.125 -10.75 -7.922 1 98.56 365 GLY A O 1
ATOM 2770 N N . LEU A 1 366 ? 7.328 -9.602 -9.828 1 98.81 366 LEU A N 1
ATOM 2771 C CA . LEU A 1 366 ? 7.398 -10.805 -10.641 1 98.81 366 LEU A CA 1
ATOM 2772 C C . LEU A 1 366 ? 8.672 -11.594 -10.344 1 98.81 366 LEU A C 1
ATOM 2774 O O . LEU A 1 366 ? 8.648 -12.828 -10.328 1 98.81 366 LEU A O 1
ATOM 2778 N N . TYR A 1 367 ? 9.82 -10.922 -10.133 1 98.56 367 TYR A N 1
ATOM 2779 C CA . TYR A 1 367 ? 11.055 -11.617 -9.781 1 98.56 367 TYR A CA 1
ATOM 2780 C C . TYR A 1 367 ? 10.914 -12.352 -8.453 1 98.56 367 TYR A C 1
ATOM 2782 O O . TYR A 1 367 ? 11.281 -13.523 -8.344 1 98.56 367 TYR A O 1
ATOM 2790 N N . ALA A 1 368 ? 10.359 -11.633 -7.434 1 97.69 368 ALA A N 1
ATOM 2791 C CA . ALA A 1 368 ? 10.148 -12.266 -6.133 1 97.69 368 ALA A CA 1
ATOM 2792 C C . ALA A 1 368 ? 9.188 -13.445 -6.25 1 97.69 368 ALA A C 1
ATOM 2794 O O . ALA A 1 368 ? 9.328 -14.438 -5.527 1 97.69 368 ALA A O 1
ATOM 2795 N N . GLY A 1 369 ? 8.266 -13.336 -7.145 1 97.69 369 GLY A N 1
ATOM 2796 C CA . GLY A 1 369 ? 7.324 -14.422 -7.383 1 97.69 369 GLY A CA 1
ATOM 2797 C C . GLY A 1 369 ? 7.992 -15.68 -7.898 1 97.69 369 GLY A C 1
ATOM 2798 O O . GLY A 1 369 ? 7.555 -16.797 -7.59 1 97.69 369 GLY A O 1
ATOM 2799 N N . GLN A 1 370 ? 9.078 -15.508 -8.711 1 98.06 370 GLN A N 1
ATOM 2800 C CA . GLN A 1 370 ? 9.805 -16.672 -9.211 1 98.06 370 GLN A CA 1
ATOM 2801 C C . GLN A 1 370 ? 10.484 -17.422 -8.07 1 98.06 370 GLN A C 1
ATOM 2803 O O . GLN A 1 370 ? 10.695 -18.641 -8.164 1 98.06 370 GLN A O 1
ATOM 2808 N N . LEU A 1 371 ? 10.734 -16.734 -7 1 97.19 371 LEU A N 1
ATOM 2809 C CA . LEU A 1 371 ? 11.414 -17.328 -5.852 1 97.19 371 LEU A CA 1
ATOM 2810 C C . LEU A 1 371 ? 10.414 -17.828 -4.82 1 97.19 371 LEU A C 1
ATOM 2812 O O . LEU A 1 371 ? 10.781 -18.141 -3.686 1 97.19 371 LEU A O 1
ATOM 2816 N N . ALA A 1 372 ? 9.156 -17.859 -5.148 1 97.44 372 ALA A N 1
ATOM 2817 C CA . ALA A 1 372 ? 8.078 -18.297 -4.262 1 97.44 372 ALA A CA 1
ATOM 2818 C C . ALA A 1 372 ? 8.109 -17.547 -2.939 1 97.44 372 ALA A C 1
ATOM 2820 O O . ALA A 1 372 ? 8.023 -18.141 -1.867 1 97.44 372 ALA A O 1
ATOM 2821 N N . HIS A 1 373 ? 8.398 -16.25 -2.984 1 96.56 373 HIS A N 1
ATOM 2822 C CA . HIS A 1 373 ? 8.281 -15.32 -1.868 1 96.56 373 HIS A CA 1
ATOM 2823 C C . HIS A 1 373 ? 7.047 -14.438 -2.014 1 96.56 373 HIS A C 1
ATOM 2825 O O . HIS A 1 373 ? 7.16 -13.258 -2.365 1 96.56 373 HIS A O 1
ATOM 2831 N N . PRO A 1 374 ? 5.938 -15.023 -1.679 1 96.56 374 PRO A N 1
ATOM 2832 C CA . PRO A 1 374 ? 4.688 -14.32 -1.972 1 96.56 374 PRO A CA 1
ATOM 2833 C C . PRO A 1 374 ? 4.535 -13.031 -1.172 1 96.56 374 PRO A C 1
ATOM 2835 O O . PRO A 1 374 ? 3.938 -12.062 -1.658 1 96.56 374 PRO A O 1
ATOM 2838 N N . PHE A 1 375 ? 5.07 -12.914 0.073 1 95.75 375 PHE A N 1
ATOM 2839 C CA . PHE A 1 375 ? 4.98 -11.695 0.868 1 95.75 375 PHE A CA 1
ATOM 2840 C C . PHE A 1 375 ? 5.773 -10.562 0.22 1 95.75 375 PHE A C 1
ATOM 2842 O O . PHE A 1 375 ? 5.285 -9.438 0.11 1 95.75 375 PHE A O 1
ATOM 2849 N N . GLN A 1 376 ? 6.977 -10.938 -0.164 1 95.44 376 GLN A N 1
ATOM 2850 C CA . GLN A 1 376 ? 7.816 -9.938 -0.821 1 95.44 376 GLN A CA 1
ATOM 2851 C C . GLN A 1 376 ? 7.227 -9.523 -2.164 1 95.44 376 GLN A C 1
ATOM 2853 O O . GLN A 1 376 ? 7.25 -8.344 -2.518 1 95.44 376 GLN A O 1
ATOM 2858 N N . SER A 1 377 ? 6.812 -10.508 -2.951 1 97.81 377 SER A N 1
ATOM 2859 C CA . SER A 1 377 ? 6.141 -10.203 -4.211 1 97.81 377 SER A CA 1
ATOM 2860 C C . SER A 1 377 ? 4.941 -9.289 -3.994 1 97.81 377 SER A C 1
ATOM 2862 O O . SER A 1 377 ? 4.766 -8.305 -4.711 1 97.81 377 SER A O 1
ATOM 2864 N N . HIS A 1 378 ? 4.148 -9.617 -3.016 1 97.69 378 HIS A N 1
ATOM 2865 C CA . HIS A 1 378 ? 2.984 -8.812 -2.67 1 97.69 378 HIS A CA 1
ATOM 2866 C C . HIS A 1 378 ? 3.385 -7.383 -2.326 1 97.69 378 HIS A C 1
ATOM 2868 O O . HIS A 1 378 ? 2.703 -6.43 -2.717 1 97.69 378 HIS A O 1
ATOM 2874 N N . GLY A 1 379 ? 4.445 -7.242 -1.559 1 96.75 379 GLY A N 1
ATOM 2875 C CA . GLY A 1 379 ? 4.91 -5.91 -1.205 1 96.75 379 GLY A CA 1
ATOM 2876 C C . GLY A 1 379 ? 5.188 -5.035 -2.412 1 96.75 379 GLY A C 1
ATOM 2877 O O . GLY A 1 379 ? 4.789 -3.869 -2.443 1 96.75 379 GLY A O 1
ATOM 2878 N N . TRP A 1 380 ? 5.809 -5.531 -3.402 1 97.94 380 TRP A N 1
ATOM 2879 C CA . TRP A 1 380 ? 6.117 -4.789 -4.621 1 97.94 380 TRP A CA 1
ATOM 2880 C C . TRP A 1 380 ? 4.848 -4.504 -5.418 1 97.94 380 TRP A C 1
ATOM 2882 O O . TRP A 1 380 ? 4.656 -3.395 -5.918 1 97.94 380 TRP A O 1
ATOM 2892 N N . ILE A 1 381 ? 4.047 -5.48 -5.527 1 98.5 381 ILE A N 1
ATOM 2893 C CA . ILE A 1 381 ? 2.814 -5.328 -6.297 1 98.5 381 ILE A CA 1
ATOM 2894 C C . ILE A 1 381 ? 1.902 -4.312 -5.613 1 98.5 381 ILE A C 1
ATOM 2896 O O . ILE A 1 381 ? 1.227 -3.527 -6.281 1 98.5 381 ILE A O 1
ATOM 2900 N N . TYR A 1 382 ? 1.899 -4.367 -4.277 1 97.75 382 TYR A N 1
ATOM 2901 C CA . TYR A 1 382 ? 1.133 -3.404 -3.494 1 97.75 382 TYR A CA 1
ATOM 2902 C C . TYR A 1 382 ? 1.593 -1.979 -3.779 1 97.75 382 TYR A C 1
ATOM 2904 O O . TYR A 1 382 ? 0.77 -1.072 -3.924 1 97.75 382 TYR A O 1
ATOM 2912 N N . GLN A 1 383 ? 2.865 -1.81 -3.873 1 96.88 383 GLN A N 1
ATOM 2913 C CA . GLN A 1 383 ? 3.434 -0.503 -4.191 1 96.88 383 GLN A CA 1
ATOM 2914 C C . GLN A 1 383 ? 3.09 -0.087 -5.621 1 96.88 383 GLN A C 1
ATOM 2916 O O . GLN A 1 383 ? 2.791 1.081 -5.875 1 96.88 383 GLN A O 1
ATOM 2921 N N . ALA A 1 384 ? 3.203 -0.994 -6.516 1 98.38 384 ALA A N 1
ATOM 2922 C CA . ALA A 1 384 ? 2.824 -0.721 -7.898 1 98.38 384 ALA A CA 1
ATOM 2923 C C . ALA A 1 384 ? 1.357 -0.316 -7.996 1 98.38 384 ALA A C 1
ATOM 2925 O O . ALA A 1 384 ? 1.015 0.632 -8.711 1 98.38 384 ALA A O 1
ATOM 2926 N N . ALA A 1 385 ? 0.54 -1.058 -7.305 1 98.38 385 ALA A N 1
ATOM 2927 C CA . ALA A 1 385 ? -0.897 -0.799 -7.32 1 98.38 385 ALA A CA 1
ATOM 2928 C C . ALA A 1 385 ? -1.213 0.58 -6.75 1 98.38 385 ALA A C 1
ATOM 2930 O O . ALA A 1 385 ? -2.09 1.283 -7.258 1 98.38 385 ALA A O 1
ATOM 2931 N N . ARG A 1 386 ? -0.576 0.972 -5.664 1 97.25 386 ARG A N 1
ATOM 2932 C CA . ARG A 1 386 ? -0.759 2.303 -5.098 1 97.25 386 ARG A CA 1
ATOM 2933 C C . ARG A 1 386 ? -0.494 3.385 -6.141 1 97.25 386 ARG A C 1
ATOM 2935 O O . ARG A 1 386 ? -1.329 4.266 -6.355 1 97.25 386 ARG A O 1
ATOM 2942 N N . ALA A 1 387 ? 0.671 3.279 -6.742 1 96.94 387 ALA A N 1
ATOM 2943 C CA . ALA A 1 387 ? 1.059 4.277 -7.734 1 96.94 387 ALA A CA 1
ATOM 2944 C C . ALA A 1 387 ? 0.116 4.25 -8.938 1 96.94 387 ALA A C 1
ATOM 2946 O O . ALA A 1 387 ? -0.213 5.297 -9.5 1 96.94 387 ALA A O 1
ATOM 2947 N N . CYS A 1 388 ? -0.284 3.072 -9.32 1 97.88 388 CYS A N 1
ATOM 2948 C CA . CYS A 1 388 ? -1.178 2.922 -10.461 1 97.88 388 CYS A CA 1
ATOM 2949 C C . CYS A 1 388 ? -2.52 3.594 -10.195 1 97.88 388 CYS A C 1
ATOM 2951 O O . CYS A 1 388 ? -3.113 4.184 -11.102 1 97.88 388 CYS A O 1
ATOM 2953 N N . GLN A 1 389 ? -3.018 3.484 -9.031 1 96.38 389 GLN A N 1
ATOM 2954 C CA . GLN A 1 389 ? -4.281 4.117 -8.664 1 96.38 389 GLN A CA 1
ATOM 2955 C C . GLN A 1 389 ? -4.203 5.633 -8.812 1 96.38 389 GLN A C 1
ATOM 2957 O O . GLN A 1 389 ? -5.191 6.281 -9.156 1 96.38 389 GLN A O 1
ATOM 2962 N N . VAL A 1 390 ? -3.062 6.203 -8.523 1 95.38 390 VAL A N 1
ATOM 2963 C CA . VAL A 1 390 ? -2.871 7.641 -8.711 1 95.38 390 VAL A CA 1
ATOM 2964 C C . VAL A 1 390 ? -2.918 7.977 -10.203 1 95.38 390 VAL A C 1
ATOM 2966 O O . VAL A 1 390 ? -3.529 8.969 -10.602 1 95.38 390 VAL A O 1
ATOM 2969 N N . LEU A 1 391 ? -2.334 7.098 -11.023 1 95.19 391 LEU A N 1
ATOM 2970 C CA . LEU A 1 391 ? -2.271 7.316 -12.461 1 95.19 391 LEU A CA 1
ATOM 2971 C C . LEU A 1 391 ? -3.666 7.281 -13.078 1 95.19 391 LEU A C 1
ATOM 2973 O O . LEU A 1 391 ? -3.951 8.023 -14.023 1 95.19 391 LEU A O 1
ATOM 2977 N N . VAL A 1 392 ? -4.531 6.441 -12.516 1 95.69 392 VAL A N 1
ATOM 2978 C CA . VAL A 1 392 ? -5.816 6.223 -13.172 1 95.69 392 VAL A CA 1
ATOM 2979 C C . VAL A 1 392 ? -6.93 6.883 -12.359 1 95.69 392 VAL A C 1
ATOM 2981 O O . VAL A 1 392 ? -8.086 6.461 -12.43 1 95.69 392 VAL A O 1
ATOM 2984 N N . ARG A 1 393 ? -6.566 7.828 -11.562 1 92.25 393 ARG A N 1
ATOM 2985 C CA . ARG A 1 393 ? -7.594 8.57 -10.836 1 92.25 393 ARG A CA 1
ATOM 2986 C C . ARG A 1 393 ? -8.703 9.039 -11.781 1 92.25 393 ARG A C 1
ATOM 2988 O O . ARG A 1 393 ? -8.438 9.391 -12.93 1 92.25 393 ARG A O 1
ATOM 2995 N N . SER A 1 394 ? -9.898 9.117 -11.32 1 87.75 394 SER A N 1
ATOM 2996 C CA . SER A 1 394 ? -11.086 9.312 -12.156 1 87.75 394 SER A CA 1
ATOM 2997 C C . SER A 1 394 ? -10.984 10.602 -12.969 1 87.75 394 SER A C 1
ATOM 2999 O O . SER A 1 394 ? -11.148 10.578 -14.188 1 87.75 394 SER A O 1
ATOM 3001 N N . LYS A 1 395 ? -10.68 11.727 -12.352 1 84 395 LYS A N 1
ATOM 3002 C CA . LYS A 1 395 ? -10.664 13.023 -13.039 1 84 395 LYS A CA 1
ATOM 3003 C C . LYS A 1 395 ? -9.594 13.047 -14.125 1 84 395 LYS A C 1
ATOM 3005 O O . LYS A 1 395 ? -9.82 13.594 -15.211 1 84 395 LYS A O 1
ATOM 3010 N N . ARG A 1 396 ? -8.516 12.477 -13.859 1 86.25 396 ARG A N 1
ATOM 3011 C CA . ARG A 1 396 ? -7.422 12.438 -14.828 1 86.25 396 ARG A CA 1
ATOM 3012 C C . ARG A 1 396 ? -7.715 11.438 -15.938 1 86.25 396 ARG A C 1
ATOM 3014 O O . ARG A 1 396 ? -7.598 11.766 -17.125 1 86.25 396 ARG A O 1
ATOM 3021 N N . TYR A 1 397 ? -8.07 10.195 -15.617 1 92.25 397 TYR A N 1
ATOM 3022 C CA . TYR A 1 397 ? -8.258 9.094 -16.562 1 92.25 397 TYR A CA 1
ATOM 3023 C C . TYR A 1 397 ? -9.344 9.422 -17.562 1 92.25 397 TYR A C 1
ATOM 3025 O O . TYR A 1 397 ? -9.211 9.109 -18.75 1 92.25 397 TYR A O 1
ATOM 3033 N N . GLU A 1 398 ? -10.375 10.094 -17.078 1 88.75 398 GLU A N 1
ATOM 3034 C CA . GLU A 1 398 ? -11.508 10.422 -17.953 1 88.75 398 GLU A CA 1
ATOM 3035 C C . GLU A 1 398 ? -11.133 11.508 -18.953 1 88.75 398 GLU A C 1
ATOM 3037 O O . GLU A 1 398 ? -11.711 11.57 -20.047 1 88.75 398 GLU A O 1
ATOM 3042 N N . GLN A 1 399 ? -10.203 12.289 -18.609 1 87.19 399 GLN A N 1
ATOM 3043 C CA . GLN A 1 399 ? -9.797 13.383 -19.469 1 87.19 399 GLN A CA 1
ATOM 3044 C C . GLN A 1 399 ? -8.719 12.945 -20.453 1 87.19 399 GLN A C 1
ATOM 3046 O O . GLN A 1 399 ? -8.422 13.648 -21.422 1 87.19 399 GLN A O 1
ATOM 3051 N N . MET A 1 400 ? -8.195 11.773 -20.25 1 91.69 400 MET A N 1
ATOM 3052 C CA . MET A 1 400 ? -7.125 11.289 -21.125 1 91.69 400 MET A CA 1
ATOM 3053 C C . MET A 1 400 ? -7.688 10.844 -22.469 1 91.69 400 MET A C 1
ATOM 3055 O O . MET A 1 400 ? -8.75 10.234 -22.531 1 91.69 400 MET A O 1
ATOM 3059 N N . ASN A 1 401 ? -6.938 11.172 -23.453 1 90.81 401 ASN A N 1
ATOM 3060 C CA . ASN A 1 401 ? -7.293 10.688 -24.781 1 90.81 401 ASN A CA 1
ATOM 3061 C C . ASN A 1 401 ? -6.848 9.242 -24.984 1 90.81 401 ASN A C 1
ATOM 3063 O O . ASN A 1 401 ? -5.832 8.812 -24.438 1 90.81 401 ASN A O 1
ATOM 3067 N N . ASP A 1 402 ? -7.625 8.648 -25.859 1 90.5 402 ASP A N 1
ATOM 3068 C CA . ASP A 1 402 ? -7.219 7.293 -26.234 1 90.5 402 ASP A CA 1
ATOM 3069 C C . ASP A 1 402 ? -5.891 7.301 -26.984 1 90.5 402 ASP A C 1
ATOM 3071 O O . ASP A 1 402 ? -5.723 8.047 -27.953 1 90.5 402 ASP A O 1
ATOM 3075 N N . GLY A 1 403 ? -4.852 6.703 -26.406 1 92.81 403 GLY A N 1
ATOM 3076 C CA . GLY A 1 403 ? -3.523 6.66 -27 1 92.81 403 GLY A CA 1
ATOM 3077 C C . GLY A 1 403 ? -2.613 5.637 -26.359 1 92.81 403 GLY A C 1
ATOM 3078 O O . GLY A 1 403 ? -3.057 4.848 -25.516 1 92.81 403 GLY A O 1
ATOM 3079 N N . PRO A 1 404 ? -1.452 5.57 -26.891 1 93.94 404 PRO A N 1
ATOM 3080 C CA . PRO A 1 404 ? -0.507 4.574 -26.375 1 93.94 404 PRO A CA 1
ATOM 3081 C C . PRO A 1 404 ? -0.266 4.707 -24.875 1 93.94 404 PRO A C 1
ATOM 3083 O O . PRO A 1 404 ? -0.13 3.699 -24.172 1 93.94 404 PRO A O 1
ATOM 3086 N N . LEU A 1 405 ? -0.202 5.918 -24.453 1 94.81 405 LEU A N 1
ATOM 3087 C CA . LEU A 1 405 ? 0.06 6.121 -23.031 1 94.81 405 LEU A CA 1
ATOM 3088 C C . LEU A 1 405 ? -1.099 5.602 -22.188 1 94.81 405 LEU A C 1
ATOM 3090 O O . LEU A 1 405 ? -0.885 4.91 -21.188 1 94.81 405 LEU A O 1
ATOM 3094 N N . LYS A 1 406 ? -2.311 6.059 -22.516 1 95.56 406 LYS A N 1
ATOM 3095 C CA . LYS A 1 406 ? -3.484 5.559 -21.797 1 95.56 406 LYS A CA 1
ATOM 3096 C C . LYS A 1 406 ? -3.547 4.035 -21.844 1 95.56 406 LYS A C 1
ATOM 3098 O O . LYS A 1 406 ? -3.932 3.396 -20.859 1 95.56 406 LYS A O 1
ATOM 3103 N N . ASP A 1 407 ? -3.197 3.447 -22.953 1 96.31 407 ASP A N 1
ATOM 3104 C CA . ASP A 1 407 ? -3.182 1.994 -23.094 1 96.31 407 ASP A CA 1
ATOM 3105 C C . ASP A 1 407 ? -2.164 1.359 -22.156 1 96.31 407 ASP A C 1
ATOM 3107 O O . ASP A 1 407 ? -2.412 0.291 -21.594 1 96.31 407 ASP A O 1
ATOM 3111 N N . LEU A 1 408 ? -1.032 1.989 -22.031 1 97.5 408 LEU A N 1
ATOM 3112 C CA . LEU A 1 408 ? -0.023 1.486 -21.094 1 97.5 408 LEU A CA 1
ATOM 3113 C C . LEU A 1 408 ? -0.518 1.57 -19.656 1 97.5 408 LEU A C 1
ATOM 3115 O O . LEU A 1 408 ? -0.196 0.71 -18.844 1 97.5 408 LEU A O 1
ATOM 3119 N N . TYR A 1 409 ? -1.271 2.639 -19.328 1 97.75 409 TYR A N 1
ATOM 3120 C CA . TYR A 1 409 ? -1.905 2.719 -18.016 1 97.75 409 TYR A CA 1
ATOM 3121 C C . TYR A 1 409 ? -2.855 1.547 -17.797 1 97.75 409 TYR A C 1
ATOM 3123 O O . TYR A 1 409 ? -2.891 0.965 -16.719 1 97.75 409 TYR A O 1
ATOM 3131 N N . ASN A 1 410 ? -3.57 1.24 -18.859 1 97.81 410 ASN A N 1
ATOM 3132 C CA . ASN A 1 410 ? -4.488 0.109 -18.781 1 97.81 410 ASN A CA 1
ATOM 3133 C C . ASN A 1 410 ? -3.744 -1.199 -18.531 1 97.81 410 ASN A C 1
ATOM 3135 O O . ASN A 1 410 ? -4.152 -2.004 -17.688 1 97.81 410 ASN A O 1
ATOM 3139 N N . PHE A 1 411 ? -2.648 -1.42 -19.25 1 98.31 411 PHE A N 1
ATOM 3140 C CA . PHE A 1 411 ? -1.835 -2.611 -19.047 1 98.31 411 PHE A CA 1
ATOM 3141 C C . PHE A 1 411 ? -1.334 -2.688 -17.609 1 98.31 411 PHE A C 1
ATOM 3143 O O . PHE A 1 411 ? -1.396 -3.746 -16.984 1 98.31 411 PHE A O 1
ATOM 3150 N N . ALA A 1 412 ? -0.813 -1.567 -17.156 1 98.44 412 ALA A N 1
ATOM 3151 C CA . ALA A 1 412 ? -0.293 -1.511 -15.797 1 98.44 412 ALA A CA 1
ATOM 3152 C C . ALA A 1 412 ? -1.386 -1.83 -14.773 1 98.44 412 ALA A C 1
ATOM 3154 O O . ALA A 1 412 ? -1.171 -2.617 -13.852 1 98.44 412 ALA A O 1
ATOM 3155 N N . TYR A 1 413 ? -2.59 -1.265 -14.992 1 98.25 413 TYR A N 1
ATOM 3156 C CA . TYR A 1 413 ? -3.711 -1.437 -14.07 1 98.25 413 TYR A CA 1
ATOM 3157 C C . TYR A 1 413 ? -4.129 -2.898 -13.984 1 98.25 413 TYR A C 1
ATOM 3159 O O . TYR A 1 413 ? -4.203 -3.471 -12.898 1 98.25 413 TYR A O 1
ATOM 3167 N N . TRP A 1 414 ? -4.359 -3.471 -15.07 1 98.38 414 TRP A N 1
ATOM 3168 C CA . TRP A 1 414 ? -4.891 -4.832 -15.102 1 98.38 414 TRP A CA 1
ATOM 3169 C C . TRP A 1 414 ? -3.842 -5.836 -14.641 1 98.38 414 TRP A C 1
ATOM 3171 O O . TRP A 1 414 ? -4.176 -6.848 -14.016 1 98.38 414 TRP A O 1
ATOM 3181 N N . THR A 1 415 ? -2.58 -5.605 -14.953 1 98.75 415 THR A N 1
ATOM 3182 C CA . THR A 1 415 ? -1.525 -6.477 -14.445 1 98.75 415 THR A CA 1
ATOM 3183 C C . THR A 1 415 ? -1.455 -6.402 -12.922 1 98.75 415 THR A C 1
ATOM 3185 O O . THR A 1 415 ? -1.335 -7.43 -12.25 1 98.75 415 THR A O 1
ATOM 3188 N N . CYS A 1 416 ? -1.504 -5.168 -12.367 1 98.62 416 CYS A N 1
ATOM 3189 C CA . CYS A 1 416 ? -1.541 -5.016 -10.922 1 98.62 416 CYS A CA 1
ATOM 3190 C C . CYS A 1 416 ? -2.703 -5.797 -10.32 1 98.62 416 CYS A C 1
ATOM 3192 O O . CYS A 1 416 ? -2.525 -6.531 -9.344 1 98.62 416 CYS A O 1
ATOM 3194 N N . LEU A 1 417 ? -3.885 -5.625 -10.922 1 98 417 LEU A N 1
ATOM 3195 C CA . LEU A 1 417 ? -5.094 -6.254 -10.406 1 98 417 LEU A CA 1
ATOM 3196 C C . LEU A 1 417 ? -4.973 -7.773 -10.438 1 98 417 LEU A C 1
ATOM 3198 O O . LEU A 1 417 ? -5.289 -8.453 -9.461 1 98 417 LEU A O 1
ATOM 3202 N N . GLN A 1 418 ? -4.496 -8.297 -11.531 1 97.88 418 GLN A N 1
ATOM 3203 C CA . GLN A 1 418 ? -4.371 -9.742 -11.688 1 97.88 418 GLN A CA 1
ATOM 3204 C C . GLN A 1 418 ? -3.381 -10.32 -10.68 1 97.88 418 GLN A C 1
ATOM 3206 O O . GLN A 1 418 ? -3.688 -11.297 -9.992 1 97.88 418 GLN A O 1
ATOM 3211 N N . LEU A 1 419 ? -2.234 -9.75 -10.641 1 98.5 419 LEU A N 1
ATOM 3212 C CA . LEU A 1 419 ? -1.171 -10.297 -9.805 1 98.5 419 LEU A CA 1
ATOM 3213 C C . LEU A 1 419 ? -1.54 -10.203 -8.328 1 98.5 419 LEU A C 1
ATOM 3215 O O . LEU A 1 419 ? -1.292 -11.141 -7.566 1 98.5 419 LEU A O 1
ATOM 3219 N N . GLU A 1 420 ? -2.074 -9.086 -7.922 1 97.69 420 GLU A N 1
ATOM 3220 C CA . GLU A 1 420 ? -2.49 -8.961 -6.531 1 97.69 420 GLU A CA 1
ATOM 3221 C C . GLU A 1 420 ? -3.578 -9.977 -6.188 1 97.69 420 GLU A C 1
ATOM 3223 O O . GLU A 1 420 ? -3.514 -10.633 -5.148 1 97.69 420 GLU A O 1
ATOM 3228 N N . SER A 1 421 ? -4.574 -10.109 -7.059 1 96.12 421 SER A N 1
ATOM 3229 C CA . SER A 1 421 ? -5.688 -11.023 -6.816 1 96.12 421 SER A CA 1
ATOM 3230 C C . SER A 1 421 ? -5.203 -12.461 -6.723 1 96.12 421 SER A C 1
ATOM 3232 O O . SER A 1 421 ? -5.727 -13.25 -5.926 1 96.12 421 SER A O 1
ATOM 3234 N N . ASP A 1 422 ? -4.25 -12.781 -7.551 1 96 422 ASP A N 1
ATOM 3235 C CA . ASP A 1 422 ? -3.697 -14.133 -7.516 1 96 422 ASP A CA 1
ATOM 3236 C C . ASP A 1 422 ? -3.088 -14.438 -6.148 1 96 422 ASP A C 1
ATOM 3238 O O . ASP A 1 422 ? -3.221 -15.555 -5.645 1 96 422 ASP A O 1
ATOM 3242 N N . ILE A 1 423 ? -2.438 -13.531 -5.59 1 96.88 423 ILE A N 1
ATOM 3243 C CA . ILE A 1 423 ? -1.805 -13.734 -4.289 1 96.88 423 ILE A CA 1
ATOM 3244 C C . ILE A 1 423 ? -2.869 -13.766 -3.195 1 96.88 423 ILE A C 1
ATOM 3246 O O . ILE A 1 423 ? -2.832 -14.617 -2.307 1 96.88 423 ILE A O 1
ATOM 3250 N N . LEU A 1 424 ? -3.852 -12.867 -3.305 1 95.19 424 LEU A N 1
ATOM 3251 C CA . LEU A 1 424 ? -4.891 -12.758 -2.287 1 95.19 424 LEU A CA 1
ATOM 3252 C C . LEU A 1 424 ? -5.797 -13.984 -2.301 1 95.19 424 LEU A C 1
ATOM 3254 O O . LEU A 1 424 ? -6.465 -14.281 -1.306 1 95.19 424 LEU A O 1
ATOM 3258 N N . ALA A 1 425 ? -5.852 -14.68 -3.391 1 93.75 425 ALA A N 1
ATOM 3259 C CA . ALA A 1 425 ? -6.641 -15.906 -3.473 1 93.75 425 ALA A CA 1
ATOM 3260 C C . ALA A 1 425 ? -6.086 -16.984 -2.545 1 93.75 425 ALA A C 1
ATOM 3262 O O . ALA A 1 425 ? -6.82 -17.875 -2.109 1 93.75 425 ALA A O 1
ATOM 3263 N N . GLU A 1 426 ? -4.777 -16.812 -2.205 1 93.81 426 GLU A N 1
ATOM 3264 C CA . GLU A 1 426 ? -4.133 -17.875 -1.438 1 93.81 426 GLU A CA 1
ATOM 3265 C C . GLU A 1 426 ? -3.74 -17.391 -0.045 1 93.81 426 GLU A C 1
ATOM 3267 O O . GLU A 1 426 ? -3.572 -18.188 0.875 1 93.81 426 GLU A O 1
ATOM 3272 N N . LEU A 1 427 ? -3.574 -16.125 0.088 1 95 427 LEU A N 1
ATOM 3273 C CA . LEU A 1 427 ? -3.029 -15.594 1.335 1 95 427 LEU A CA 1
ATOM 3274 C C . LEU A 1 427 ? -3.908 -14.477 1.886 1 95 427 LEU A C 1
ATOM 3276 O O . LEU A 1 427 ? -4.496 -13.711 1.12 1 95 427 LEU A O 1
ATOM 3280 N N . ASP A 1 428 ? -3.959 -14.398 3.209 1 93.12 428 ASP A N 1
ATOM 3281 C CA . ASP A 1 428 ? -4.699 -13.336 3.879 1 93.12 428 ASP A CA 1
ATOM 3282 C C . ASP A 1 428 ? -3.844 -12.078 4.023 1 93.12 428 ASP A C 1
ATOM 3284 O O . ASP A 1 428 ? -3.465 -11.703 5.133 1 93.12 428 ASP A O 1
ATOM 3288 N N . LEU A 1 429 ? -3.562 -11.492 2.936 1 95.44 429 LEU A N 1
ATOM 3289 C CA . LEU A 1 429 ? -2.773 -10.266 2.895 1 95.44 429 LEU A CA 1
ATOM 3290 C C . LEU A 1 429 ? -3.654 -9.062 2.576 1 95.44 429 LEU A C 1
ATOM 3292 O O . LEU A 1 429 ? -4.777 -9.219 2.088 1 95.44 429 LEU A O 1
ATOM 3296 N N . PRO A 1 430 ? -3.172 -7.859 2.891 1 94.56 430 PRO A N 1
ATOM 3297 C CA . PRO A 1 430 ? -3.979 -6.66 2.637 1 94.56 430 PRO A CA 1
ATOM 3298 C C . PRO A 1 430 ? -4.199 -6.402 1.148 1 94.56 430 PRO A C 1
ATOM 3300 O O . PRO A 1 430 ? -3.311 -6.672 0.334 1 94.56 430 PRO A O 1
ATOM 3303 N N . ALA A 1 431 ? -5.402 -5.891 0.857 1 95.38 431 ALA A N 1
ATOM 3304 C CA . ALA A 1 431 ? -5.707 -5.453 -0.503 1 95.38 431 ALA A CA 1
ATOM 3305 C C . ALA A 1 431 ? -5.352 -3.982 -0.7 1 95.38 431 ALA A C 1
ATOM 3307 O O . ALA A 1 431 ? -5.621 -3.152 0.171 1 95.38 431 ALA A O 1
ATOM 3308 N N . SER A 1 432 ? -4.773 -3.635 -1.795 1 96 432 SER A N 1
ATOM 3309 C CA . SER A 1 432 ? -4.32 -2.273 -2.068 1 96 432 SER A CA 1
ATOM 3310 C C . SER A 1 432 ? -5.492 -1.354 -2.391 1 96 432 SER A C 1
ATOM 3312 O O . SER A 1 432 ? -5.375 -0.131 -2.285 1 96 432 SER A O 1
ATOM 3314 N N . GLY A 1 433 ? -6.609 -1.847 -2.824 1 93.38 433 GLY A N 1
ATOM 3315 C CA . GLY A 1 433 ? -7.754 -1.068 -3.262 1 93.38 433 GLY A CA 1
ATOM 3316 C C . GLY A 1 433 ? -7.84 -0.924 -4.77 1 93.38 433 GLY A C 1
ATOM 3317 O O . GLY A 1 433 ? -8.789 -0.334 -5.293 1 93.38 433 GLY A O 1
ATOM 3318 N N . ILE A 1 434 ? -6.898 -1.531 -5.5 1 95.69 434 ILE A N 1
ATOM 3319 C CA . ILE A 1 434 ? -6.812 -1.375 -6.949 1 95.69 434 ILE A CA 1
ATOM 3320 C C . ILE A 1 434 ? -8.086 -1.898 -7.602 1 95.69 434 ILE A C 1
ATOM 3322 O O . ILE A 1 434 ? -8.523 -1.385 -8.633 1 95.69 434 ILE A O 1
ATOM 3326 N N . SER A 1 435 ? -8.734 -2.852 -7.016 1 93.19 435 SER A N 1
ATOM 3327 C CA . SER A 1 435 ? -9.883 -3.506 -7.633 1 93.19 435 SER A CA 1
ATOM 3328 C C . SER A 1 435 ? -11.125 -2.623 -7.559 1 93.19 435 SER A C 1
ATOM 3330 O O . SER A 1 435 ? -12.133 -2.898 -8.227 1 93.19 435 SER A O 1
ATOM 3332 N N . ARG A 1 436 ? -11.109 -1.555 -6.812 1 89.44 436 ARG A N 1
ATOM 3333 C CA . ARG A 1 436 ? -12.25 -0.656 -6.672 1 89.44 436 ARG A CA 1
ATOM 3334 C C . ARG A 1 436 ? -12.57 0.034 -7.996 1 89.44 436 ARG A C 1
ATOM 3336 O O . ARG A 1 436 ? -13.711 0.438 -8.227 1 89.44 436 ARG A O 1
ATOM 3343 N N . ALA A 1 437 ? -11.57 0.112 -8.867 1 91.69 437 ALA A N 1
ATOM 3344 C CA . ALA A 1 437 ? -11.758 0.818 -10.133 1 91.69 437 ALA A CA 1
ATOM 3345 C C . ALA A 1 437 ? -11.977 -0.163 -11.281 1 91.69 437 ALA A C 1
ATOM 3347 O O . ALA A 1 437 ? -11.922 0.219 -12.453 1 91.69 437 ALA A O 1
ATOM 3348 N N . GLU A 1 438 ? -12.234 -1.402 -11 1 91.94 438 GLU A N 1
ATOM 3349 C CA . GLU A 1 438 ? -12.312 -2.463 -12 1 91.94 438 GLU A CA 1
ATOM 3350 C C . GLU A 1 438 ? -13.336 -2.133 -13.086 1 91.94 438 GLU A C 1
ATOM 3352 O O . GLU A 1 438 ? -13.102 -2.389 -14.266 1 91.94 438 GLU A O 1
ATOM 3357 N N . ALA A 1 439 ? -14.453 -1.506 -12.695 1 87.38 439 ALA A N 1
ATOM 3358 C CA . ALA A 1 439 ? -15.547 -1.236 -13.625 1 87.38 439 ALA A CA 1
ATOM 3359 C C . ALA A 1 439 ? -15.234 -0.024 -14.5 1 87.38 439 ALA A C 1
ATOM 3361 O O . ALA A 1 439 ? -15.789 0.126 -15.586 1 87.38 439 ALA A O 1
ATOM 3362 N N . ARG A 1 440 ? -14.375 0.768 -14.086 1 89.94 440 ARG A N 1
ATOM 3363 C CA . ARG A 1 440 ? -14.133 2.051 -14.734 1 89.94 440 ARG A CA 1
ATOM 3364 C C . ARG A 1 440 ? -12.977 1.949 -15.734 1 89.94 440 ARG A C 1
ATOM 3366 O O . ARG A 1 440 ? -12.984 2.625 -16.766 1 89.94 440 ARG A O 1
ATOM 3373 N N . ILE A 1 441 ? -11.992 1.132 -15.492 1 95.12 441 ILE A N 1
ATOM 3374 C CA . ILE A 1 441 ? -10.773 1.106 -16.297 1 95.12 441 ILE A CA 1
ATOM 3375 C C . ILE A 1 441 ? -10.984 0.224 -17.531 1 95.12 441 ILE A C 1
ATOM 3377 O O . ILE A 1 441 ? -11.453 -0.911 -17.406 1 95.12 441 ILE A O 1
ATOM 3381 N N . GLU A 1 442 ? -10.602 0.745 -18.625 1 94.19 442 GLU A N 1
ATOM 3382 C CA . GLU A 1 442 ? -10.758 0.035 -19.891 1 94.19 442 GLU A CA 1
ATOM 3383 C C . GLU A 1 442 ? -9.727 -1.081 -20.031 1 94.19 442 GLU A C 1
ATOM 3385 O O . GLU A 1 442 ? -8.664 -1.029 -19.422 1 94.19 442 GLU A O 1
ATOM 3390 N N . LEU A 1 443 ? -10.062 -2.092 -20.828 1 94.56 443 LEU A N 1
ATOM 3391 C CA . LEU A 1 443 ? -9.109 -3.143 -21.156 1 94.56 443 LEU A CA 1
ATOM 3392 C C . LEU A 1 443 ? -8.039 -2.625 -22.109 1 94.56 443 LEU A C 1
ATOM 3394 O O . LEU A 1 443 ? -8.32 -1.801 -22.984 1 94.56 443 LEU A O 1
ATOM 3398 N N . PRO A 1 444 ? -6.797 -3.092 -21.922 1 95.38 444 PRO A N 1
ATOM 3399 C CA . PRO A 1 444 ? -5.75 -2.689 -22.859 1 95.38 444 PRO A CA 1
ATOM 3400 C C . PRO A 1 444 ? -6.039 -3.137 -24.281 1 95.38 444 PRO A C 1
ATOM 3402 O O . PRO A 1 444 ? -6.551 -4.238 -24.5 1 95.38 444 PRO A O 1
ATOM 3405 N N . LYS A 1 445 ? -5.664 -2.287 -25.25 1 92 445 LYS A N 1
ATOM 3406 C CA . LYS A 1 445 ? -5.934 -2.555 -26.672 1 92 445 LYS A CA 1
ATOM 3407 C C . LYS A 1 445 ? -4.656 -2.916 -27.422 1 92 445 LYS A C 1
ATOM 3409 O O . LYS A 1 445 ? -4.699 -3.299 -28.578 1 92 445 LYS A O 1
ATOM 3414 N N . GLY A 1 446 ? -3.57 -2.832 -26.828 1 92.38 446 GLY A N 1
ATOM 3415 C CA . GLY A 1 446 ? -2.307 -3.197 -27.438 1 92.38 446 GLY A CA 1
ATOM 3416 C C . GLY A 1 446 ? -1.82 -2.18 -28.453 1 92.38 446 GLY A C 1
ATOM 3417 O O . GLY A 1 446 ? -1.302 -2.547 -29.516 1 92.38 446 GLY A O 1
ATOM 3418 N N . ARG A 1 447 ? -1.969 -0.942 -28.156 1 88.62 447 ARG A N 1
ATOM 3419 C CA . ARG A 1 447 ? -1.628 0.123 -29.094 1 88.62 447 ARG A CA 1
ATOM 3420 C C . ARG A 1 447 ? -0.119 0.219 -29.281 1 88.62 447 ARG A C 1
ATOM 3422 O O . ARG A 1 447 ? 0.35 0.733 -30.312 1 88.62 447 ARG A O 1
ATOM 3429 N N . THR A 1 448 ? 0.612 -0.234 -28.328 1 86.62 448 THR A N 1
ATOM 3430 C CA . THR A 1 448 ? 2.066 -0.171 -28.422 1 86.62 448 THR A CA 1
ATOM 3431 C C . THR A 1 448 ? 2.627 -1.45 -29.031 1 86.62 448 THR A C 1
ATOM 3433 O O . THR A 1 448 ? 3.844 -1.608 -29.141 1 86.62 448 THR A O 1
ATOM 3436 N N . LEU A 1 449 ? 1.789 -2.377 -29.359 1 89.56 449 LEU A N 1
ATOM 3437 C CA . LEU A 1 449 ? 2.189 -3.658 -29.938 1 89.56 449 LEU A CA 1
ATOM 3438 C C . LEU A 1 449 ? 1.847 -3.723 -31.422 1 89.56 449 LEU A C 1
ATOM 3440 O O . LEU A 1 449 ? 0.883 -3.096 -31.859 1 89.56 449 LEU A O 1
ATOM 3444 N N . SER A 1 450 ? 2.713 -4.379 -32.156 1 86.19 450 SER A N 1
ATOM 3445 C CA . SER A 1 450 ? 2.373 -4.691 -33.531 1 86.19 450 SER A CA 1
ATOM 3446 C C . SER A 1 450 ? 1.349 -5.816 -33.594 1 86.19 450 SER A C 1
ATOM 3448 O O . SER A 1 450 ? 1.66 -6.969 -33.312 1 86.19 450 SER A O 1
ATOM 3450 N N . LEU A 1 451 ? 0.167 -5.422 -34.031 1 87.88 451 LEU A N 1
ATOM 3451 C CA . LEU A 1 451 ? -0.92 -6.395 -34.062 1 87.88 451 LEU A CA 1
ATOM 3452 C C . LEU A 1 451 ? -1.405 -6.629 -35.469 1 87.88 451 LEU A C 1
ATOM 3454 O O . LEU A 1 451 ? -2.391 -6.027 -35.906 1 87.88 451 LEU A O 1
ATOM 3458 N N . PRO A 1 452 ? -0.782 -7.516 -36.094 1 84.75 452 PRO A N 1
ATOM 3459 C CA . PRO A 1 452 ? -1.251 -7.824 -37.438 1 84.75 452 PRO A CA 1
ATOM 3460 C C . PRO A 1 452 ? -2.66 -8.414 -37.469 1 84.75 452 PRO A C 1
ATOM 3462 O O . PRO A 1 452 ? -3.143 -8.898 -36.438 1 84.75 452 PRO A O 1
ATOM 3465 N N . ASN A 1 453 ? -3.293 -8.352 -38.656 1 83.38 453 ASN A N 1
ATOM 3466 C CA . ASN A 1 453 ? -4.648 -8.875 -38.812 1 83.38 453 ASN A CA 1
ATOM 3467 C C . ASN A 1 453 ? -4.648 -10.398 -38.938 1 83.38 453 ASN A C 1
ATOM 3469 O O . ASN A 1 453 ? -5.422 -10.953 -39.719 1 83.38 453 ASN A O 1
ATOM 3473 N N . ASP A 1 454 ? -3.746 -11.039 -38.375 1 84.44 454 ASP A N 1
ATOM 3474 C CA . ASP A 1 454 ? -3.646 -12.492 -38.25 1 84.44 454 ASP A CA 1
ATOM 3475 C C . ASP A 1 454 ? -3.805 -12.945 -36.812 1 84.44 454 ASP A C 1
ATOM 3477 O O . ASP A 1 454 ? -2.943 -12.68 -35.969 1 84.44 454 ASP A O 1
ATOM 3481 N N . PRO A 1 455 ? -4.852 -13.625 -36.656 1 81.12 455 PRO A N 1
ATOM 3482 C CA . PRO A 1 455 ? -5.117 -14.047 -35.281 1 81.12 455 PRO A CA 1
ATOM 3483 C C . PRO A 1 455 ? -4.047 -15 -34.75 1 81.12 455 PRO A C 1
ATOM 3485 O O . PRO A 1 455 ? -3.896 -15.141 -33.531 1 81.12 455 PRO A O 1
ATOM 3488 N N . ALA A 1 456 ? -3.344 -15.555 -35.594 1 84.5 456 ALA A N 1
ATOM 3489 C CA . ALA A 1 456 ? -2.334 -16.531 -35.188 1 84.5 456 ALA A CA 1
ATOM 3490 C C . ALA A 1 456 ? -0.989 -15.844 -34.938 1 84.5 456 ALA A C 1
ATOM 3492 O O . ALA A 1 456 ? -0.053 -16.469 -34.438 1 84.5 456 ALA A O 1
ATOM 3493 N N . ALA A 1 457 ? -0.986 -14.602 -35.188 1 89.56 457 ALA A N 1
ATOM 3494 C CA . ALA A 1 457 ? 0.261 -13.875 -34.969 1 89.56 457 ALA A CA 1
ATOM 3495 C C . ALA A 1 457 ? 0.621 -13.867 -33.5 1 89.56 457 ALA A C 1
ATOM 3497 O O . ALA A 1 457 ? -0.259 -13.75 -32.625 1 89.56 457 ALA A O 1
ATOM 3498 N N . PRO A 1 458 ? 1.864 -13.953 -33.188 1 89.5 458 PRO A N 1
ATOM 3499 C CA . PRO A 1 458 ? 2.303 -14.109 -31.812 1 89.5 458 PRO A CA 1
ATOM 3500 C C . PRO A 1 458 ? 1.798 -12.992 -30.906 1 89.5 458 PRO A C 1
ATOM 3502 O O . PRO A 1 458 ? 1.293 -13.258 -29.812 1 89.5 458 PRO A O 1
ATOM 3505 N N . ASN A 1 459 ? 1.923 -11.781 -31.344 1 91.12 459 ASN A N 1
ATOM 3506 C CA . ASN A 1 459 ? 1.481 -10.664 -30.5 1 91.12 459 ASN A CA 1
ATOM 3507 C C . ASN A 1 459 ? -0.037 -10.648 -30.344 1 91.12 459 ASN A C 1
ATOM 3509 O O . ASN A 1 459 ? -0.553 -10.273 -29.297 1 91.12 459 ASN A O 1
ATOM 3513 N N . THR A 1 460 ? -0.698 -10.961 -31.391 1 90.94 460 THR A N 1
ATOM 3514 C CA . THR A 1 460 ? -2.154 -11.023 -31.328 1 90.94 460 THR A CA 1
ATOM 3515 C C . THR A 1 460 ? -2.609 -12.125 -30.391 1 90.94 460 THR A C 1
ATOM 3517 O O . THR A 1 460 ? -3.512 -11.914 -29.562 1 90.94 460 THR A O 1
ATOM 3520 N N . MET A 1 461 ? -1.949 -13.258 -30.516 1 92.06 461 MET A N 1
ATOM 3521 C CA . MET A 1 461 ? -2.26 -14.367 -29.609 1 92.06 461 MET A CA 1
ATOM 3522 C C . MET A 1 461 ? -1.973 -13.984 -28.172 1 92.06 461 MET A C 1
ATOM 3524 O O . MET A 1 461 ? -2.744 -14.328 -27.266 1 92.06 461 MET A O 1
ATOM 3528 N N . MET A 1 462 ? -0.851 -13.359 -28.016 1 93.5 462 MET A N 1
ATOM 3529 C CA . MET A 1 462 ? -0.49 -12.898 -26.672 1 93.5 462 MET A CA 1
ATOM 3530 C C . MET A 1 462 ? -1.583 -12.008 -26.094 1 93.5 462 MET A C 1
ATOM 3532 O O . MET A 1 462 ? -1.966 -12.164 -24.938 1 93.5 462 MET A O 1
ATOM 3536 N N . MET A 1 463 ? -2.115 -11.125 -26.875 1 93.75 463 MET A N 1
ATOM 3537 C CA . MET A 1 463 ? -3.158 -10.203 -26.422 1 93.75 463 MET A CA 1
ATOM 3538 C C . MET A 1 463 ? -4.445 -10.961 -26.094 1 93.75 463 MET A C 1
ATOM 3540 O O . MET A 1 463 ? -5.141 -10.625 -25.141 1 93.75 463 MET A O 1
ATOM 3544 N N . PHE A 1 464 ? -4.73 -11.984 -26.922 1 92.69 464 PHE A N 1
ATOM 3545 C CA . PHE A 1 464 ? -5.918 -12.797 -26.672 1 92.69 464 PHE A CA 1
ATOM 3546 C C . PHE A 1 464 ? -5.809 -13.508 -25.328 1 92.69 464 PHE A C 1
ATOM 3548 O O . PHE A 1 464 ? -6.75 -13.5 -24.531 1 92.69 464 PHE A O 1
ATOM 3555 N N . PHE A 1 465 ? -4.699 -14.086 -25.125 1 95.56 465 PHE A N 1
ATOM 3556 C CA . PHE A 1 465 ? -4.508 -14.812 -23.891 1 95.56 465 PHE A CA 1
ATOM 3557 C C . PHE A 1 465 ? -4.508 -13.859 -22.688 1 95.56 465 PHE A C 1
ATOM 3559 O O . PHE A 1 465 ? -5.031 -14.188 -21.625 1 95.56 465 PHE A O 1
ATOM 3566 N N . TYR A 1 466 ? -3.867 -12.695 -22.906 1 96.31 466 TYR A N 1
ATOM 3567 C CA . TYR A 1 466 ? -3.857 -11.703 -21.844 1 96.31 466 TYR A CA 1
ATOM 3568 C C . TYR A 1 466 ? -5.277 -11.297 -21.469 1 96.31 466 TYR A C 1
ATOM 3570 O O . TYR A 1 466 ? -5.613 -11.211 -20.281 1 96.31 466 TYR A O 1
ATOM 3578 N N . SER A 1 467 ? -6.098 -11.016 -22.391 1 94.19 467 SER A N 1
ATOM 3579 C CA . SER A 1 467 ? -7.492 -10.648 -22.156 1 94.19 467 SER A CA 1
ATOM 3580 C C . SER A 1 467 ? -8.258 -11.789 -21.5 1 94.19 467 SER A C 1
ATOM 3582 O O . SER A 1 467 ? -9.125 -11.562 -20.656 1 94.19 467 SER A O 1
ATOM 3584 N N . ALA A 1 468 ? -7.992 -12.984 -21.969 1 95.38 468 ALA A N 1
ATOM 3585 C CA . ALA A 1 468 ? -8.633 -14.156 -21.375 1 95.38 468 ALA A CA 1
ATOM 3586 C C . ALA A 1 468 ? -8.297 -14.273 -19.891 1 95.38 468 ALA A C 1
ATOM 3588 O O . ALA A 1 468 ? -9.156 -14.609 -19.078 1 95.38 468 ALA A O 1
ATOM 3589 N N . GLN A 1 469 ? -7.043 -14.039 -19.594 1 96.81 469 GLN A N 1
ATOM 3590 C CA . GLN A 1 469 ? -6.617 -14.102 -18.203 1 96.81 469 GLN A CA 1
ATOM 3591 C C . GLN A 1 469 ? -7.348 -13.055 -17.359 1 96.81 469 GLN A C 1
ATOM 3593 O O . GLN A 1 469 ? -7.715 -13.328 -16.219 1 96.81 469 GLN A O 1
ATOM 3598 N N . ILE A 1 470 ? -7.527 -11.852 -17.844 1 95.56 470 ILE A N 1
ATOM 3599 C CA . ILE A 1 470 ? -8.25 -10.797 -17.125 1 95.56 470 ILE A CA 1
ATOM 3600 C C . ILE A 1 470 ? -9.688 -11.242 -16.875 1 95.56 470 ILE A C 1
ATOM 3602 O O . ILE A 1 470 ? -10.188 -11.102 -15.75 1 95.56 470 ILE A O 1
ATOM 3606 N N . HIS A 1 471 ? -10.305 -11.789 -17.859 1 92.88 471 HIS A N 1
ATOM 3607 C CA . HIS A 1 471 ? -11.688 -12.234 -17.719 1 92.88 471 HIS A CA 1
ATOM 3608 C C . HIS A 1 471 ? -11.812 -13.305 -16.641 1 92.88 471 HIS A C 1
ATOM 3610 O O . HIS A 1 471 ? -12.688 -13.227 -15.789 1 92.88 471 HIS A O 1
ATOM 3616 N N . LEU A 1 472 ? -11.008 -14.281 -16.781 1 94.69 472 LEU A N 1
ATOM 3617 C CA . LEU A 1 472 ? -11.062 -15.391 -15.828 1 94.69 472 LEU A CA 1
ATOM 3618 C C . LEU A 1 472 ? -10.797 -14.898 -14.406 1 94.69 472 LEU A C 1
ATOM 3620 O O . LEU A 1 472 ? -11.406 -15.398 -13.453 1 94.69 472 LEU A O 1
ATOM 3624 N N . ARG A 1 473 ? -9.875 -13.961 -14.273 1 93.56 473 ARG A N 1
ATOM 3625 C CA . ARG A 1 473 ? -9.609 -13.398 -12.953 1 93.56 473 ARG A CA 1
ATOM 3626 C C . ARG A 1 473 ? -10.828 -12.664 -12.406 1 93.56 473 ARG A C 1
ATOM 3628 O O . ARG A 1 473 ? -11.141 -12.766 -11.219 1 93.56 473 ARG A O 1
ATOM 3635 N N . LYS A 1 474 ? -11.531 -11.922 -13.234 1 91.06 474 LYS A N 1
ATOM 3636 C CA . LYS A 1 474 ? -12.758 -11.242 -12.82 1 91.06 474 LYS A CA 1
ATOM 3637 C C . LYS A 1 474 ? -13.805 -12.242 -12.328 1 91.06 474 LYS A C 1
ATOM 3639 O O . LYS A 1 474 ? -14.445 -12.023 -11.305 1 91.06 474 LYS A O 1
ATOM 3644 N N . VAL A 1 475 ? -13.93 -13.32 -13.031 1 88.62 475 VAL A N 1
ATOM 3645 C CA . VAL A 1 475 ? -14.875 -14.367 -12.656 1 88.62 475 VAL A CA 1
ATOM 3646 C C . VAL A 1 475 ? -14.484 -14.953 -11.305 1 88.62 475 VAL A C 1
ATOM 3648 O O . VAL A 1 475 ? -15.32 -15.094 -10.414 1 88.62 475 VAL A O 1
ATOM 3651 N N . LEU A 1 476 ? -13.242 -15.266 -11.203 1 90.69 476 LEU A N 1
ATOM 3652 C CA . LEU A 1 476 ? -12.758 -15.875 -9.969 1 90.69 476 LEU A CA 1
ATOM 3653 C C . LEU A 1 476 ? -12.953 -14.93 -8.781 1 90.69 476 LEU A C 1
ATOM 3655 O O . LEU A 1 476 ? -13.32 -15.367 -7.691 1 90.69 476 LEU A O 1
ATOM 3659 N N . ASN A 1 477 ? -12.664 -13.664 -8.977 1 88.75 477 ASN A N 1
ATOM 3660 C CA . ASN A 1 477 ? -12.883 -12.688 -7.922 1 88.75 477 ASN A CA 1
ATOM 3661 C C . ASN A 1 477 ? -14.344 -12.633 -7.496 1 88.75 477 ASN A C 1
ATOM 3663 O O . ASN A 1 477 ? -14.648 -12.57 -6.301 1 88.75 477 ASN A O 1
ATOM 3667 N N . ARG A 1 478 ? -15.188 -12.672 -8.406 1 85.56 478 ARG A N 1
ATOM 3668 C CA . ARG A 1 478 ? -16.609 -12.672 -8.117 1 85.56 478 ARG A CA 1
ATOM 3669 C C . ARG A 1 478 ? -17.016 -13.922 -7.34 1 85.56 478 ARG A C 1
ATOM 3671 O O . ARG A 1 478 ? -17.812 -13.844 -6.406 1 85.56 478 ARG A O 1
ATOM 3678 N N . VAL A 1 479 ? -16.5 -15.008 -7.766 1 85.06 479 VAL A N 1
ATOM 3679 C CA . VAL A 1 479 ? -16.812 -16.266 -7.094 1 85.06 479 VAL A CA 1
ATOM 3680 C C . VAL A 1 479 ? -16.344 -16.203 -5.637 1 85.06 479 VAL A C 1
ATOM 3682 O O . VAL A 1 479 ? -17.094 -16.578 -4.727 1 85.06 479 VAL A O 1
ATOM 3685 N N . HIS A 1 480 ? -15.172 -15.734 -5.406 1 83.75 480 HIS A N 1
ATOM 3686 C CA . HIS A 1 480 ? -14.664 -15.578 -4.047 1 83.75 480 HIS A CA 1
ATOM 3687 C C . HIS A 1 480 ? -15.57 -14.672 -3.221 1 83.75 480 HIS A C 1
ATOM 3689 O O . HIS A 1 480 ? -15.852 -14.953 -2.055 1 83.75 480 HIS A O 1
ATOM 3695 N N . THR A 1 481 ? -15.969 -13.602 -3.812 1 84.19 481 THR A N 1
ATOM 3696 C CA . THR A 1 481 ? -16.797 -12.617 -3.129 1 84.19 481 THR A CA 1
ATOM 3697 C C . THR A 1 481 ? -18.172 -13.203 -2.799 1 84.19 481 THR A C 1
ATOM 3699 O O . THR A 1 481 ? -18.672 -13.016 -1.69 1 84.19 481 THR A O 1
ATOM 3702 N N . ASP A 1 482 ? -18.781 -13.891 -3.727 1 80.5 482 ASP A N 1
ATOM 3703 C CA . ASP A 1 482 ? -20.109 -14.469 -3.52 1 80.5 482 ASP A CA 1
ATOM 3704 C C . ASP A 1 482 ? -20.078 -15.555 -2.443 1 80.5 482 ASP A C 1
ATOM 3706 O O . ASP A 1 482 ? -20.969 -15.633 -1.604 1 80.5 482 ASP A O 1
ATOM 3710 N N . LEU A 1 483 ? -19.078 -16.344 -2.555 1 79.56 483 LEU A N 1
ATOM 3711 C CA . LEU A 1 483 ? -18.938 -17.375 -1.538 1 79.56 483 LEU A CA 1
ATOM 3712 C C . LEU A 1 483 ? -18.719 -16.766 -0.16 1 79.56 483 LEU A C 1
ATOM 3714 O O . LEU A 1 483 ? -19.266 -17.25 0.833 1 79.56 483 LEU A O 1
ATOM 3718 N N . TYR A 1 484 ? -17.984 -15.742 -0.122 1 76.44 484 TYR A N 1
ATOM 3719 C CA . TYR A 1 484 ? -17.719 -15.031 1.124 1 76.44 484 TYR A CA 1
ATOM 3720 C C . TYR A 1 484 ? -19.016 -14.453 1.701 1 76.44 484 TYR A C 1
ATOM 3722 O O . TYR A 1 484 ? -19.234 -14.523 2.91 1 76.44 484 TYR A O 1
ATOM 3730 N N . LYS A 1 485 ? -19.797 -13.836 0.914 1 76.69 485 LYS A N 1
ATOM 3731 C CA . LYS A 1 485 ? -21.062 -13.242 1.348 1 76.69 485 LYS A CA 1
ATOM 3732 C C . LYS A 1 485 ? -22.016 -14.305 1.9 1 76.69 485 LYS A C 1
ATOM 3734 O O . LYS A 1 485 ? -22.688 -14.086 2.908 1 76.69 485 LYS A O 1
ATOM 3739 N N . VAL A 1 486 ? -21.984 -15.406 1.297 1 74.94 486 VAL A N 1
ATOM 3740 C CA . VAL A 1 486 ? -22.844 -16.5 1.735 1 74.94 486 VAL A CA 1
ATOM 3741 C C . VAL A 1 486 ? -22.406 -16.984 3.117 1 74.94 486 VAL A C 1
ATOM 3743 O O . VAL A 1 486 ? -23.25 -17.234 3.988 1 74.94 486 VAL A O 1
ATOM 3746 N N . GLU A 1 487 ? -21.203 -17.078 3.291 1 73.38 487 GLU A N 1
ATOM 3747 C CA . GLU A 1 487 ? -20.672 -17.531 4.566 1 73.38 487 GLU A CA 1
ATOM 3748 C C . GLU A 1 487 ? -20.938 -16.531 5.676 1 73.38 487 GLU A C 1
ATOM 3750 O O . GLU A 1 487 ? -21.234 -16.906 6.809 1 73.38 487 GLU A O 1
ATOM 3755 N N . LYS A 1 488 ? -20.766 -15.289 5.375 1 71.88 488 LYS A N 1
ATOM 3756 C CA . LYS A 1 488 ? -20.938 -14.234 6.371 1 71.88 488 LYS A CA 1
ATOM 3757 C C . LYS A 1 488 ? -22.406 -14.102 6.781 1 71.88 488 LYS A C 1
ATOM 3759 O O . LYS A 1 488 ? -22.703 -13.812 7.941 1 71.88 488 LYS A O 1
ATOM 3764 N N . GLN A 1 489 ? -23.297 -14.188 5.824 1 64.19 489 GLN A N 1
ATOM 3765 C CA . GLN A 1 489 ? -24.719 -14.047 6.121 1 64.19 489 GLN A CA 1
ATOM 3766 C C . GLN A 1 489 ? -25.297 -15.344 6.68 1 64.19 489 GLN A C 1
ATOM 3768 O O . GLN A 1 489 ? -26.484 -15.406 7.008 1 64.19 489 GLN A O 1
ATOM 3773 N N . ASN A 1 490 ? -24.375 -16.203 7.148 1 59.94 490 ASN A N 1
ATOM 3774 C CA . ASN A 1 490 ? -24.812 -17.484 7.672 1 59.94 490 ASN A CA 1
ATOM 3775 C C . ASN A 1 490 ? -25.938 -18.094 6.832 1 59.94 490 ASN A C 1
ATOM 3777 O O . ASN A 1 490 ? -26.859 -18.719 7.371 1 59.94 490 ASN A O 1
ATOM 3781 N N . GLU A 1 491 ? -26.016 -17.484 5.742 1 54.88 491 GLU A N 1
ATOM 3782 C CA . GLU A 1 491 ? -27.031 -18.062 4.871 1 54.88 491 GLU A CA 1
ATOM 3783 C C . GLU A 1 491 ? -26.547 -19.375 4.266 1 54.88 491 GLU A C 1
ATOM 3785 O O . GLU A 1 491 ? -25.406 -19.469 3.791 1 54.88 491 GLU A O 1
ATOM 3790 N N . ASN A 1 492 ? -26.656 -20.469 4.871 1 49.69 492 ASN A N 1
ATOM 3791 C CA . ASN A 1 492 ? -26.281 -21.797 4.398 1 49.69 492 ASN A CA 1
ATOM 3792 C C . ASN A 1 492 ? -26.578 -21.969 2.912 1 49.69 492 ASN A C 1
ATOM 3794 O O . ASN A 1 492 ? -26.594 -23.078 2.404 1 49.69 492 ASN A O 1
ATOM 3798 N N . ARG A 1 493 ? -27.156 -20.969 2.209 1 55.81 493 ARG A N 1
ATOM 3799 C CA . ARG A 1 493 ? -27.719 -21.438 0.944 1 55.81 493 ARG A CA 1
ATOM 3800 C C . ARG A 1 493 ? -26.875 -20.969 -0.235 1 55.81 493 ARG A C 1
ATOM 3802 O O . ARG A 1 493 ? -26.984 -19.828 -0.673 1 55.81 493 ARG A O 1
ATOM 3809 N N . TRP A 1 494 ? -25.531 -21.219 -0.248 1 62.75 494 TRP A N 1
ATOM 3810 C CA . TRP A 1 494 ? -25.016 -21.25 -1.614 1 62.75 494 TRP A CA 1
ATOM 3811 C C . TRP A 1 494 ? -26.047 -21.859 -2.562 1 62.75 494 TRP A C 1
ATOM 3813 O O . TRP A 1 494 ? -26.25 -23.078 -2.572 1 62.75 494 TRP A O 1
ATOM 3823 N N . SER A 1 495 ? -26.969 -20.953 -2.988 1 64.12 495 SER A N 1
ATOM 3824 C CA . SER A 1 495 ? -28.141 -21.406 -3.738 1 64.12 495 SER A CA 1
ATOM 3825 C C . SER A 1 495 ? -27.75 -22 -5.078 1 64.12 495 SER A C 1
ATOM 3827 O O . SER A 1 495 ? -26.797 -21.547 -5.719 1 64.12 495 SER A O 1
ATOM 3829 N N . ALA A 1 496 ? -28.156 -23.125 -5.234 1 69.06 496 ALA A N 1
ATOM 3830 C CA . ALA A 1 496 ? -28.016 -23.828 -6.508 1 69.06 496 ALA A CA 1
ATOM 3831 C C . ALA A 1 496 ? -28.219 -22.891 -7.684 1 69.06 496 ALA A C 1
ATOM 3833 O O . ALA A 1 496 ? -27.562 -23.031 -8.727 1 69.06 496 ALA A O 1
ATOM 3834 N N . ASN A 1 497 ? -28.859 -21.828 -7.312 1 75.31 497 ASN A N 1
ATOM 3835 C CA . ASN A 1 497 ? -29.141 -20.891 -8.391 1 75.31 497 ASN A CA 1
ATOM 3836 C C . ASN A 1 497 ? -27.906 -20.047 -8.719 1 75.31 497 ASN A C 1
ATOM 3838 O O . ASN A 1 497 ? -27.594 -19.828 -9.891 1 75.31 497 ASN A O 1
ATOM 3842 N N . VAL A 1 498 ? -27.219 -19.578 -7.684 1 78.06 498 VAL A N 1
ATOM 3843 C CA . VAL A 1 498 ? -26.031 -18.766 -7.902 1 78.06 498 VAL A CA 1
ATOM 3844 C C . VAL A 1 498 ? -24.953 -19.609 -8.586 1 78.06 498 VAL A C 1
ATOM 3846 O O . VAL A 1 498 ? -24.297 -19.141 -9.516 1 78.06 498 VAL A O 1
ATOM 3849 N N . GLN A 1 499 ? -24.797 -20.797 -8.164 1 84.94 499 GLN A N 1
ATOM 3850 C CA . GLN A 1 499 ? -23.828 -21.719 -8.75 1 84.94 499 GLN A CA 1
ATOM 3851 C C . GLN A 1 499 ? -24.109 -21.953 -10.234 1 84.94 499 GLN A C 1
ATOM 3853 O O . GLN A 1 499 ? -23.203 -21.969 -11.055 1 84.94 499 GLN A O 1
ATOM 3858 N N . GLU A 1 500 ? -25.359 -22.125 -10.586 1 85.19 500 GLU A N 1
ATOM 3859 C CA . GLU A 1 500 ? -25.75 -22.375 -11.969 1 85.19 500 GLU A CA 1
ATOM 3860 C C . GLU A 1 500 ? -25.469 -21.172 -12.859 1 85.19 500 GLU A C 1
ATOM 3862 O O . GLU A 1 500 ? -25.016 -21.328 -13.992 1 85.19 500 GLU A O 1
ATOM 3867 N N . ILE A 1 501 ? -25.734 -20.031 -12.273 1 84.81 501 ILE A N 1
ATOM 3868 C CA . ILE A 1 501 ? -25.516 -18.812 -13.047 1 84.81 501 ILE A CA 1
ATOM 3869 C C . ILE A 1 501 ? -24.031 -18.625 -13.312 1 84.81 501 ILE A C 1
ATOM 3871 O O . ILE A 1 501 ? -23.625 -18.312 -14.43 1 84.81 501 ILE A O 1
ATOM 3875 N N . LEU A 1 502 ? -23.25 -18.812 -12.312 1 86.81 502 LEU A N 1
ATOM 3876 C CA . LEU A 1 502 ? -21.812 -18.672 -12.461 1 86.81 502 LEU A CA 1
ATOM 3877 C C . LEU A 1 502 ? -21.25 -19.703 -13.43 1 86.81 502 LEU A C 1
ATOM 3879 O O . LEU A 1 502 ? -20.375 -19.391 -14.25 1 86.81 502 LEU A O 1
ATOM 3883 N N . SER A 1 503 ? -21.719 -20.922 -13.289 1 89.31 503 SER A N 1
ATOM 3884 C CA . SER A 1 503 ? -21.281 -22 -14.164 1 89.31 503 SER A CA 1
ATOM 3885 C C . SER A 1 503 ? -21.656 -21.719 -15.617 1 89.31 503 SER A C 1
ATOM 3887 O O . SER A 1 503 ? -20.859 -21.938 -16.531 1 89.31 503 SER A O 1
ATOM 3889 N N . MET A 1 504 ? -22.859 -21.25 -15.805 1 89.25 504 MET A N 1
ATOM 3890 C CA . MET A 1 504 ? -23.328 -20.938 -17.141 1 89.25 504 MET A CA 1
ATOM 3891 C C . MET A 1 504 ? -22.5 -19.812 -17.766 1 89.25 504 MET A C 1
ATOM 3893 O O . MET A 1 504 ? -22.141 -19.891 -18.953 1 89.25 504 MET A O 1
ATOM 3897 N N . ASN A 1 505 ? -22.234 -18.828 -16.969 1 85.81 505 ASN A N 1
ATOM 3898 C CA . ASN A 1 505 ? -21.438 -17.719 -17.469 1 85.81 505 ASN A CA 1
ATOM 3899 C C . ASN A 1 505 ? -20.031 -18.172 -17.875 1 85.81 505 ASN A C 1
ATOM 3901 O O . ASN A 1 505 ? -19.5 -17.688 -18.875 1 85.81 505 ASN A O 1
ATOM 3905 N N . LEU A 1 506 ? -19.453 -18.984 -17.109 1 92.44 506 LEU A N 1
ATOM 3906 C CA . LEU A 1 506 ? -18.109 -19.5 -17.406 1 92.44 506 LEU A CA 1
ATOM 3907 C C . LEU A 1 506 ? -18.109 -20.312 -18.703 1 92.44 506 LEU A C 1
ATOM 3909 O O . LEU A 1 506 ? -17.203 -20.188 -19.516 1 92.44 506 LEU A O 1
ATOM 3913 N N . GLU A 1 507 ? -19.156 -21.109 -18.875 1 92.19 507 GLU A N 1
ATOM 3914 C CA . GLU A 1 507 ? -19.266 -21.922 -20.078 1 92.19 507 GLU A CA 1
ATOM 3915 C C . GLU A 1 507 ? -19.531 -21.062 -21.312 1 92.19 507 GLU A C 1
ATOM 3917 O O . GLU A 1 507 ? -19.047 -21.375 -22.406 1 92.19 507 GLU A O 1
ATOM 3922 N N . LEU A 1 508 ? -20.344 -20.062 -21.062 1 88.88 508 LEU A N 1
ATOM 3923 C CA . LEU A 1 508 ? -20.609 -19.141 -22.172 1 88.88 508 LEU A CA 1
ATOM 3924 C C . LEU A 1 508 ? -19.344 -18.438 -22.609 1 88.88 508 LEU A C 1
ATOM 3926 O O . LEU A 1 508 ? -19.125 -18.234 -23.812 1 88.88 508 LEU A O 1
ATOM 3930 N N . TRP A 1 509 ? -18.562 -17.984 -21.734 1 90.25 509 TRP A N 1
ATOM 3931 C CA . TRP A 1 509 ? -17.281 -17.375 -22.062 1 90.25 509 TRP A CA 1
ATOM 3932 C C . TRP A 1 509 ? -16.406 -18.328 -22.875 1 90.25 509 TRP A C 1
ATOM 3934 O O . TRP A 1 509 ? -15.828 -17.938 -23.891 1 90.25 509 TRP A O 1
ATOM 3944 N N . ARG A 1 510 ? -16.219 -19.609 -22.375 1 94.31 510 ARG A N 1
ATOM 3945 C CA . ARG A 1 510 ? -15.398 -20.578 -23.078 1 94.31 510 ARG A CA 1
ATOM 3946 C C . ARG A 1 510 ? -15.867 -20.75 -24.531 1 94.31 510 ARG A C 1
ATOM 3948 O O . ARG A 1 510 ? -15.047 -20.828 -25.438 1 94.31 510 ARG A O 1
ATOM 3955 N N . SER A 1 511 ? -17.172 -20.734 -24.688 1 91.56 511 SER A N 1
ATOM 3956 C CA . SER A 1 511 ? -17.75 -20.938 -26.016 1 91.56 511 SER A CA 1
ATOM 3957 C C . SER A 1 511 ? -17.547 -19.703 -26.891 1 91.56 511 SER A C 1
ATOM 3959 O O . SER A 1 511 ? -17.609 -19.797 -28.125 1 91.56 511 SER A O 1
ATOM 3961 N N . SER A 1 512 ? -17.312 -18.578 -26.266 1 89.12 512 SER A N 1
ATOM 3962 C CA . SER A 1 512 ? -17.172 -17.328 -27.016 1 89.12 512 SER A CA 1
ATOM 3963 C C . SER A 1 512 ? -15.719 -17.094 -27.438 1 89.12 512 SER A C 1
ATOM 3965 O O . SER A 1 512 ? -15.43 -16.156 -28.172 1 89.12 512 SER A O 1
ATOM 3967 N N . LEU A 1 513 ? -14.82 -17.969 -27.078 1 91.75 513 LEU A N 1
ATOM 3968 C CA . LEU A 1 513 ? -13.414 -17.812 -27.422 1 91.75 513 LEU A CA 1
ATOM 3969 C C . LEU A 1 513 ? -13.195 -17.984 -28.922 1 91.75 513 LEU A C 1
ATOM 3971 O O . LEU A 1 513 ? -13.945 -18.719 -29.578 1 91.75 513 LEU A O 1
ATOM 3975 N N . PRO A 1 514 ? -12.18 -17.266 -29.438 1 88.5 514 PRO A N 1
ATOM 3976 C CA . PRO A 1 514 ? -11.82 -17.531 -30.828 1 88.5 514 PRO A CA 1
ATOM 3977 C C . PRO A 1 514 ? -11.492 -19.016 -31.078 1 88.5 514 PRO A C 1
ATOM 3979 O O . PRO A 1 514 ? -10.984 -19.688 -30.188 1 88.5 514 PRO A O 1
ATOM 3982 N N . ASP A 1 515 ? -11.695 -19.5 -32.25 1 90.12 515 ASP A N 1
ATOM 3983 C CA . ASP A 1 515 ? -11.555 -20.906 -32.594 1 90.12 515 ASP A CA 1
ATOM 3984 C C . ASP A 1 515 ? -10.156 -21.422 -32.25 1 90.12 515 ASP A C 1
ATOM 3986 O O . ASP A 1 515 ? -10.008 -22.547 -31.766 1 90.12 515 ASP A O 1
ATOM 3990 N N . ILE A 1 516 ? -9.273 -20.609 -32.438 1 89.19 516 ILE A N 1
ATOM 3991 C CA . ILE A 1 516 ? -7.883 -21 -32.25 1 89.19 516 ILE A CA 1
ATOM 3992 C C . ILE A 1 516 ? -7.609 -21.25 -30.75 1 89.19 516 ILE A C 1
ATOM 3994 O O . ILE A 1 516 ? -6.664 -21.969 -30.406 1 89.19 516 ILE A O 1
ATOM 3998 N N . MET A 1 517 ? -8.375 -20.75 -29.891 1 93.31 517 MET A N 1
ATOM 3999 C CA . MET A 1 517 ? -8.141 -20.844 -28.453 1 93.31 517 MET A CA 1
ATOM 4000 C C . MET A 1 517 ? -9.039 -21.906 -27.812 1 93.31 517 MET A C 1
ATOM 4002 O O . MET A 1 517 ? -8.859 -22.266 -26.656 1 93.31 517 MET A O 1
ATOM 4006 N N . ARG A 1 518 ? -10.008 -22.406 -28.531 1 93.5 518 ARG A N 1
ATOM 4007 C CA . ARG A 1 518 ? -10.992 -23.344 -27.969 1 93.5 518 ARG A CA 1
ATOM 4008 C C . ARG A 1 518 ? -10.367 -24.703 -27.734 1 93.5 518 ARG A C 1
ATOM 4010 O O . ARG A 1 518 ? -9.391 -25.078 -28.391 1 93.5 518 ARG A O 1
ATOM 4017 N N . TRP A 1 519 ? -10.906 -25.406 -26.75 1 96.44 519 TRP A N 1
ATOM 4018 C CA . TRP A 1 519 ? -10.43 -26.75 -26.438 1 96.44 519 TRP A CA 1
ATOM 4019 C C . TRP A 1 519 ? -11.555 -27.594 -25.859 1 96.44 519 TRP A C 1
ATOM 4021 O O . TRP A 1 519 ? -12.625 -27.078 -25.531 1 96.44 519 TRP A O 1
ATOM 4031 N N . LYS A 1 520 ? -11.344 -28.875 -25.828 1 95.94 520 LYS A N 1
ATOM 4032 C CA . LYS A 1 520 ? -12.227 -29.828 -25.172 1 95.94 520 LYS A CA 1
ATOM 4033 C C . LYS A 1 520 ? -11.586 -30.391 -23.906 1 95.94 520 LYS A C 1
ATOM 4035 O O . LYS A 1 520 ? -10.359 -30.453 -23.812 1 95.94 520 LYS A O 1
ATOM 4040 N N . ASP A 1 521 ? -12.391 -30.797 -23.031 1 95.94 521 ASP A N 1
ATOM 4041 C CA . ASP A 1 521 ? -11.906 -31.312 -21.766 1 95.94 521 ASP A CA 1
ATOM 4042 C C . ASP A 1 521 ? -11.078 -32.594 -21.984 1 95.94 521 ASP A C 1
ATOM 4044 O O . ASP A 1 521 ? -10.273 -32.969 -21.125 1 95.94 521 ASP A O 1
ATOM 4048 N N . THR A 1 522 ? -11.25 -33.25 -23.094 1 95.81 522 THR A N 1
ATOM 4049 C CA . THR A 1 522 ? -10.562 -34.5 -23.375 1 95.81 522 THR A CA 1
ATOM 4050 C C . THR A 1 522 ? -9.211 -34.219 -24.047 1 95.81 522 THR A C 1
ATOM 4052 O O . THR A 1 522 ? -8.414 -35.125 -24.234 1 95.81 522 THR A O 1
ATOM 4055 N N . ASP A 1 523 ? -8.992 -32.938 -24.406 1 96.56 523 ASP A N 1
ATOM 4056 C CA . ASP A 1 523 ? -7.703 -32.594 -25.016 1 96.56 523 ASP A CA 1
ATOM 4057 C C . ASP A 1 523 ? -6.562 -32.781 -24.016 1 96.56 523 ASP A C 1
ATOM 4059 O O . ASP A 1 523 ? -6.711 -32.5 -22.828 1 96.56 523 ASP A O 1
ATOM 4063 N N . PRO A 1 524 ? -5.48 -33.344 -24.484 1 96.62 524 PRO A N 1
ATOM 4064 C CA . PRO A 1 524 ? -4.332 -33.469 -23.578 1 96.62 524 PRO A CA 1
ATOM 4065 C C . PRO A 1 524 ? -3.785 -32.125 -23.125 1 96.62 524 PRO A C 1
ATOM 4067 O O . PRO A 1 524 ? -4.039 -31.094 -23.75 1 96.62 524 PRO A O 1
ATOM 4070 N N . PRO A 1 525 ? -3.113 -32.125 -21.969 1 96.81 525 PRO A N 1
ATOM 4071 C CA . PRO A 1 525 ? -2.469 -30.875 -21.547 1 96.81 525 PRO A CA 1
ATOM 4072 C C . PRO A 1 525 ? -1.595 -30.266 -22.625 1 96.81 525 PRO A C 1
ATOM 4074 O O . PRO A 1 525 ? -0.952 -30.984 -23.391 1 96.81 525 PRO A O 1
ATOM 4077 N N . HIS A 1 526 ? -1.577 -28.984 -22.672 1 96.81 526 HIS A N 1
ATOM 4078 C CA . HIS A 1 526 ? -0.933 -28.281 -23.781 1 96.81 526 HIS A CA 1
ATOM 4079 C C . HIS A 1 526 ? 0.501 -27.906 -23.422 1 96.81 526 HIS A C 1
ATOM 4081 O O . HIS A 1 526 ? 0.812 -27.656 -22.25 1 96.81 526 HIS A O 1
ATOM 4087 N N . GLU A 1 527 ? 1.376 -27.75 -24.375 1 95.94 527 GLU A N 1
ATOM 4088 C CA . GLU A 1 527 ? 2.787 -27.438 -24.172 1 95.94 527 GLU A CA 1
ATOM 4089 C C . GLU A 1 527 ? 3.006 -25.922 -24.031 1 95.94 527 GLU A C 1
ATOM 4091 O O . GLU A 1 527 ? 4.023 -25.484 -23.484 1 95.94 527 GLU A O 1
ATOM 4096 N N . ASP A 1 528 ? 2.078 -25.141 -24.531 1 95.56 528 ASP A N 1
ATOM 4097 C CA . ASP A 1 528 ? 2.199 -23.703 -24.422 1 95.56 528 ASP A CA 1
ATOM 4098 C C . ASP A 1 528 ? 1.769 -23.203 -23.047 1 95.56 528 ASP A C 1
ATOM 4100 O O . ASP A 1 528 ? 0.66 -23.5 -22.594 1 95.56 528 ASP A O 1
ATOM 4104 N N . ILE A 1 529 ? 2.621 -22.438 -22.438 1 96.5 529 ILE A N 1
ATOM 4105 C CA . ILE A 1 529 ? 2.416 -22.016 -21.062 1 96.5 529 ILE A CA 1
ATOM 4106 C C . ILE A 1 529 ? 1.144 -21.172 -20.953 1 96.5 529 ILE A C 1
ATOM 4108 O O . ILE A 1 529 ? 0.427 -21.234 -19.953 1 96.5 529 ILE A O 1
ATOM 4112 N N . ASN A 1 530 ? 0.803 -20.328 -21.922 1 96.56 530 ASN A N 1
ATOM 4113 C CA . ASN A 1 530 ? -0.391 -19.484 -21.906 1 96.56 530 ASN A CA 1
ATOM 4114 C C . ASN A 1 530 ? -1.665 -20.328 -21.953 1 96.56 530 ASN A C 1
ATOM 4116 O O . ASN A 1 530 ? -2.652 -20.016 -21.297 1 96.56 530 ASN A O 1
ATOM 4120 N N . VAL A 1 531 ? -1.654 -21.359 -22.781 1 96.88 531 VAL A N 1
ATOM 4121 C CA . VAL A 1 531 ? -2.807 -22.25 -22.875 1 96.88 531 VAL A CA 1
ATOM 4122 C C . VAL A 1 531 ? -2.98 -23.016 -21.562 1 96.88 531 VAL A C 1
ATOM 4124 O O . VAL A 1 531 ? -4.094 -23.125 -21.047 1 96.88 531 VAL A O 1
ATOM 4127 N N . ALA A 1 532 ? -1.854 -23.531 -21.094 1 97.88 532 ALA A N 1
ATOM 4128 C CA . ALA A 1 532 ? -1.898 -24.266 -19.844 1 97.88 532 ALA A CA 1
ATOM 4129 C C . ALA A 1 532 ? -2.455 -23.406 -18.703 1 97.88 532 ALA A C 1
ATOM 4131 O O . ALA A 1 532 ? -3.287 -23.859 -17.922 1 97.88 532 ALA A O 1
ATOM 4132 N N . ARG A 1 533 ? -1.993 -22.203 -18.656 1 97.31 533 ARG A N 1
ATOM 4133 C CA . ARG A 1 533 ? -2.443 -21.281 -17.625 1 97.31 533 ARG A CA 1
ATOM 4134 C C . ARG A 1 533 ? -3.934 -20.984 -17.766 1 97.31 533 ARG A C 1
ATOM 4136 O O . ARG A 1 533 ? -4.66 -20.922 -16.766 1 97.31 533 ARG A O 1
ATOM 4143 N N . MET A 1 534 ? -4.371 -20.656 -18.953 1 97.31 534 MET A N 1
ATOM 4144 C CA . MET A 1 534 ? -5.781 -20.375 -19.203 1 97.31 534 MET A CA 1
ATOM 4145 C C . MET A 1 534 ? -6.664 -21.547 -18.797 1 97.31 534 MET A C 1
ATOM 4147 O O . MET A 1 534 ? -7.664 -21.359 -18.109 1 97.31 534 MET A O 1
ATOM 4151 N N . ARG A 1 535 ? -6.297 -22.781 -19.203 1 97.88 535 ARG A N 1
ATOM 4152 C CA . ARG A 1 535 ? -7.082 -23.969 -18.891 1 97.88 535 ARG A CA 1
ATOM 4153 C C . ARG A 1 535 ? -7.09 -24.234 -17.391 1 97.88 535 ARG A C 1
ATOM 4155 O O . ARG A 1 535 ? -8.133 -24.562 -16.812 1 97.88 535 ARG A O 1
ATOM 4162 N N . ALA A 1 536 ? -5.914 -24.062 -16.781 1 97.88 536 ALA A N 1
ATOM 4163 C CA . ALA A 1 536 ? -5.828 -24.266 -15.336 1 97.88 536 ALA A CA 1
ATOM 4164 C C . ALA A 1 536 ? -6.766 -23.312 -14.594 1 97.88 536 ALA A C 1
ATOM 4166 O O . ALA A 1 536 ? -7.457 -23.719 -13.656 1 97.88 536 ALA A O 1
ATOM 4167 N N . LYS A 1 537 ? -6.738 -22.078 -14.977 1 96.88 537 LYS A N 1
ATOM 4168 C CA . LYS A 1 537 ? -7.578 -21.078 -14.328 1 96.88 537 LYS A CA 1
ATOM 4169 C C . LYS A 1 537 ? -9.055 -21.328 -14.594 1 96.88 537 LYS A C 1
ATOM 4171 O O . LYS A 1 537 ? -9.898 -21.125 -13.719 1 96.88 537 LYS A O 1
ATOM 4176 N N . TYR A 1 538 ? -9.414 -21.734 -15.836 1 97.56 538 TYR A N 1
ATOM 4177 C CA . TYR A 1 538 ? -10.789 -22.094 -16.172 1 97.56 538 TYR A CA 1
ATOM 4178 C C . TYR A 1 538 ? -11.289 -23.234 -15.289 1 97.56 538 TYR A C 1
ATOM 4180 O O . TYR A 1 538 ? -12.352 -23.125 -14.672 1 97.56 538 TYR A O 1
ATOM 4188 N N . TYR A 1 539 ? -10.578 -24.312 -15.258 1 98.06 539 TYR A N 1
ATOM 4189 C CA . TYR A 1 539 ? -10.984 -25.469 -14.469 1 98.06 539 TYR A CA 1
ATOM 4190 C C . TYR A 1 539 ? -10.977 -25.141 -12.984 1 98.06 539 TYR A C 1
ATOM 4192 O O . TYR A 1 539 ? -11.797 -25.656 -12.219 1 98.06 539 TYR A O 1
ATOM 4200 N N . GLY A 1 540 ? -9.938 -24.266 -12.594 1 96.5 540 GLY A N 1
ATOM 4201 C CA . GLY A 1 540 ? -9.953 -23.797 -11.219 1 96.5 540 GLY A CA 1
ATOM 4202 C C . GLY A 1 540 ? -11.234 -23.062 -10.844 1 96.5 540 GLY A C 1
ATOM 4203 O O . GLY A 1 540 ? -11.781 -23.281 -9.766 1 96.5 540 GLY A O 1
ATOM 4204 N N . ALA A 1 541 ? -11.672 -22.172 -11.695 1 95.5 541 ALA A N 1
ATOM 4205 C CA . ALA A 1 541 ? -12.922 -21.453 -11.461 1 95.5 541 ALA A CA 1
ATOM 4206 C C . ALA A 1 541 ? -14.102 -22.422 -11.391 1 95.5 541 ALA A C 1
ATOM 4208 O O . ALA A 1 541 ? -14.945 -22.312 -10.492 1 95.5 541 ALA A O 1
ATOM 4209 N N . ARG A 1 542 ? -14.195 -23.344 -12.312 1 96.25 542 ARG A N 1
ATOM 4210 C CA . ARG A 1 542 ? -15.258 -24.328 -12.352 1 96.25 542 ARG A CA 1
ATOM 4211 C C . ARG A 1 542 ? -15.266 -25.172 -11.086 1 96.25 542 ARG A C 1
ATOM 4213 O O . ARG A 1 542 ? -16.328 -25.484 -10.547 1 96.25 542 ARG A O 1
ATOM 4220 N N . TYR A 1 543 ? -14.141 -25.578 -10.633 1 96.56 543 TYR A N 1
ATOM 4221 C CA . TYR A 1 543 ? -13.945 -26.344 -9.406 1 96.56 543 TYR A CA 1
ATOM 4222 C C . TYR A 1 543 ? -14.484 -25.578 -8.195 1 96.56 543 TYR A C 1
ATOM 4224 O O . TYR A 1 543 ? -15.266 -26.109 -7.414 1 96.56 543 TYR A O 1
ATOM 4232 N N . ILE A 1 544 ? -14.062 -24.281 -8.055 1 93.44 544 ILE A N 1
ATOM 4233 C CA . ILE A 1 544 ? -14.438 -23.5 -6.887 1 93.44 544 ILE A CA 1
ATOM 4234 C C . ILE A 1 544 ? -15.938 -23.203 -6.914 1 93.44 544 ILE A C 1
ATOM 4236 O O . ILE A 1 544 ? -16.578 -23.156 -5.863 1 93.44 544 ILE A O 1
ATOM 4240 N N . ILE A 1 545 ? -16.531 -22.969 -8.062 1 93 545 ILE A N 1
ATOM 4241 C CA . ILE A 1 545 ? -17.953 -22.688 -8.219 1 93 545 ILE A CA 1
ATOM 4242 C C . ILE A 1 545 ? -18.766 -23.875 -7.703 1 93 545 ILE A C 1
ATOM 4244 O O . ILE A 1 545 ? -19.828 -23.688 -7.102 1 93 545 ILE A O 1
ATOM 4248 N N . HIS A 1 546 ? -18.281 -25.125 -7.805 1 94.06 546 HIS A N 1
ATOM 4249 C CA . HIS A 1 546 ? -19.062 -26.328 -7.5 1 94.06 546 HIS A CA 1
ATOM 4250 C C . HIS A 1 546 ? -18.672 -26.922 -6.152 1 94.06 546 HIS A C 1
ATOM 4252 O O . HIS A 1 546 ? -19.344 -27.797 -5.629 1 94.06 546 HIS A O 1
ATOM 4258 N N . ARG A 1 547 ? -17.641 -26.453 -5.566 1 93.12 547 ARG A N 1
ATOM 4259 C CA . ARG A 1 547 ? -17.062 -27.016 -4.352 1 93.12 547 ARG A CA 1
ATOM 4260 C C . ARG A 1 547 ? -18.047 -26.969 -3.195 1 93.12 547 ARG A C 1
ATOM 4262 O O . ARG A 1 547 ? -18.141 -27.922 -2.416 1 93.12 547 ARG A O 1
ATOM 4269 N N . PRO A 1 548 ? -18.844 -25.906 -3.07 1 90.25 548 PRO A N 1
ATOM 4270 C CA . PRO A 1 548 ? -19.781 -25.875 -1.954 1 90.25 548 PRO A CA 1
ATOM 4271 C C . PRO A 1 548 ? -20.812 -27.016 -2.014 1 90.25 548 PRO A C 1
ATOM 4273 O O . PRO A 1 548 ? -21.219 -27.547 -0.973 1 90.25 548 PRO A O 1
ATOM 4276 N N . LEU A 1 549 ? -21.266 -27.406 -3.191 1 90.56 549 LEU A N 1
ATOM 4277 C CA . LEU A 1 549 ? -22.219 -28.5 -3.332 1 90.56 549 LEU A CA 1
ATOM 4278 C C . LEU A 1 549 ? -21.562 -29.828 -3.014 1 90.56 549 LEU A C 1
ATOM 4280 O O . LEU A 1 549 ? -22.188 -30.719 -2.445 1 90.56 549 LEU A O 1
ATOM 4284 N N . LEU A 1 550 ? -20.344 -29.953 -3.412 1 93.31 550 LEU A N 1
ATOM 4285 C CA . LEU A 1 550 ? -19.609 -31.141 -3.016 1 93.31 550 LEU A CA 1
ATOM 4286 C C . LEU A 1 550 ? -19.469 -31.219 -1.5 1 93.31 550 LEU A C 1
ATOM 4288 O O . LEU A 1 550 ? -19.609 -32.281 -0.908 1 93.31 550 LEU A O 1
ATOM 4292 N N . TYR A 1 551 ? -19.109 -30.125 -0.892 1 91.94 551 TYR A N 1
ATOM 4293 C CA . TYR A 1 551 ? -19.016 -30.062 0.561 1 91.94 551 TYR A CA 1
ATOM 4294 C C . TYR A 1 551 ? -20.297 -30.531 1.224 1 91.94 551 TYR A C 1
ATOM 4296 O O . TYR A 1 551 ? -20.266 -31.297 2.191 1 91.94 551 TYR A O 1
ATOM 4304 N N . TRP A 1 552 ? -21.375 -30.031 0.697 1 89 552 TRP A N 1
ATOM 4305 C CA . TRP A 1 552 ? -22.672 -30.406 1.243 1 89 552 TRP A CA 1
ATOM 4306 C C . TRP A 1 552 ? -22.906 -31.906 1.089 1 89 552 TRP A C 1
ATOM 4308 O O . TRP A 1 552 ? -23.406 -32.562 2.01 1 89 552 TRP A O 1
ATOM 4318 N N . ALA A 1 553 ? -22.594 -32.438 -0.057 1 91.25 553 ALA A N 1
ATOM 4319 C CA . ALA A 1 553 ? -22.797 -33.844 -0.328 1 91.25 553 ALA A CA 1
ATOM 4320 C C . ALA A 1 553 ? -21.938 -34.719 0.596 1 91.25 553 ALA A C 1
ATOM 4322 O O . ALA A 1 553 ? -22.359 -35.781 1.011 1 91.25 553 ALA A O 1
ATOM 4323 N N . LEU A 1 554 ? -20.797 -34.25 0.941 1 92.5 554 LEU A N 1
ATOM 4324 C CA . LEU A 1 554 ? -19.844 -35 1.756 1 92.5 554 LEU A CA 1
ATOM 4325 C C . LEU A 1 554 ? -20.25 -34.969 3.229 1 92.5 554 LEU A C 1
ATOM 4327 O O . LEU A 1 554 ? -20.031 -35.938 3.965 1 92.5 554 LEU A O 1
ATOM 4331 N N . HIS A 1 555 ? -20.875 -33.906 3.65 1 89.75 555 HIS A N 1
ATOM 4332 C CA . HIS A 1 555 ? -20.953 -33.719 5.094 1 89.75 555 HIS A CA 1
ATOM 4333 C C . HIS A 1 555 ? -22.406 -33.594 5.559 1 89.75 555 HIS A C 1
ATOM 4335 O O . HIS A 1 555 ? -22.688 -33.75 6.75 1 89.75 555 HIS A O 1
ATOM 4341 N N . HIS A 1 556 ? -23.359 -33.344 4.691 1 79.38 556 HIS A N 1
ATOM 4342 C CA . HIS A 1 556 ? -24.719 -33.062 5.16 1 79.38 556 HIS A CA 1
ATOM 4343 C C . HIS A 1 556 ? -25.719 -33.969 4.441 1 79.38 556 HIS A C 1
ATOM 4345 O O . HIS A 1 556 ? -26.922 -33.906 4.719 1 79.38 556 HIS A O 1
ATOM 4351 N N . SER A 1 557 ? -25.359 -34.75 3.551 1 67.69 557 SER A N 1
ATOM 4352 C CA . SER A 1 557 ? -26.328 -35.562 2.83 1 67.69 557 SER A CA 1
ATOM 4353 C C . SER A 1 557 ? -26.766 -36.75 3.666 1 67.69 557 SER A C 1
ATOM 4355 O O . SER A 1 557 ? -26.078 -37.781 3.707 1 67.69 557 SER A O 1
ATOM 4357 N N . HIS A 1 558 ? -27.469 -36.469 4.926 1 61.66 558 HIS A N 1
ATOM 4358 C CA . HIS A 1 558 ? -27.969 -37.594 5.707 1 61.66 558 HIS A CA 1
ATOM 4359 C C . HIS A 1 558 ? -29.391 -37.938 5.301 1 61.66 558 HIS A C 1
ATOM 4361 O O . HIS A 1 558 ? -30.188 -37.062 4.93 1 61.66 558 HIS A O 1
ATOM 4367 N N . PRO A 1 559 ? -29.625 -39.312 5.062 1 49.88 559 PRO A N 1
ATOM 4368 C CA . PRO A 1 559 ? -31.016 -39.719 4.77 1 49.88 559 PRO A CA 1
ATOM 4369 C C . PRO A 1 559 ? -32 -39.188 5.789 1 49.88 559 PRO A C 1
ATOM 4371 O O . PRO A 1 559 ? -31.797 -39.312 6.996 1 49.88 559 PRO A O 1
ATOM 4374 N N . THR A 1 560 ? -32.688 -38.031 5.68 1 46.5 560 THR A N 1
ATOM 4375 C CA . THR A 1 560 ? -33.75 -37.75 6.625 1 46.5 560 THR A CA 1
ATOM 4376 C C . THR A 1 560 ? -34.688 -38.969 6.773 1 46.5 560 THR A C 1
ATOM 4378 O O . THR A 1 560 ? -34.844 -39.75 5.828 1 46.5 560 THR A O 1
ATOM 4381 N N . GLU A 1 561 ? -35.125 -39.469 8.062 1 39.09 561 GLU A N 1
ATOM 4382 C CA . GLU A 1 561 ? -36.156 -40.469 8.211 1 39.09 561 GLU A CA 1
ATOM 4383 C C . GLU A 1 561 ? -37.25 -40.281 7.156 1 39.09 561 GLU A C 1
ATOM 4385 O O . GLU A 1 561 ? -37.781 -41.281 6.633 1 39.09 561 GLU A O 1
ATOM 4390 N N . ASN A 1 562 ? -38.375 -39.281 7.441 1 34.09 562 ASN A N 1
ATOM 4391 C CA . ASN A 1 562 ? -39.594 -39.188 6.676 1 34.09 562 ASN A CA 1
ATOM 4392 C C . ASN A 1 562 ? -39.344 -38.719 5.25 1 34.09 562 ASN A C 1
ATOM 4394 O O . ASN A 1 562 ? -38.781 -37.625 5.051 1 34.09 562 ASN A O 1
ATOM 4398 N N . GLY A 1 563 ? -39.125 -39.531 4.172 1 30.58 563 GLY A N 1
ATOM 4399 C CA . GLY A 1 563 ? -39.031 -39.406 2.725 1 30.58 563 GLY A CA 1
ATOM 4400 C C . GLY A 1 563 ? -38.812 -37.969 2.266 1 30.58 563 GLY A C 1
ATOM 4401 O O . GLY A 1 563 ? -39.062 -37.656 1.103 1 30.58 563 GLY A O 1
ATOM 4402 N N . ARG A 1 564 ? -39.125 -36.938 3.012 1 32 564 ARG A N 1
ATOM 4403 C CA . ARG A 1 564 ? -39.156 -35.625 2.4 1 32 564 ARG A CA 1
ATOM 4404 C C . ARG A 1 564 ? -37.719 -35.156 2.023 1 32 564 ARG A C 1
ATOM 4406 O O . ARG A 1 564 ? -36.875 -34.969 2.898 1 32 564 ARG A O 1
ATOM 4413 N N . SER A 1 565 ? -37.188 -35.719 1.048 1 30.27 565 SER A N 1
ATOM 4414 C CA . SER A 1 565 ? -36 -35.094 0.424 1 30.27 565 SER A CA 1
ATOM 4415 C C . SER A 1 565 ? -36.125 -33.594 0.404 1 30.27 565 SER A C 1
ATOM 4417 O O . SER A 1 565 ? -37.188 -33.031 0.107 1 30.27 565 SER A O 1
ATOM 4419 N N . ALA A 1 566 ? -35.5 -32.812 1.142 1 32.91 566 ALA A N 1
ATOM 4420 C CA . ALA A 1 566 ? -35.5 -31.359 0.938 1 32.91 566 ALA A CA 1
ATOM 4421 C C . ALA A 1 566 ? -35.656 -31.016 -0.54 1 32.91 566 ALA A C 1
ATOM 4423 O O . ALA A 1 566 ? -34.781 -31.359 -1.354 1 32.91 566 ALA A O 1
ATOM 4424 N N . SER A 1 567 ? -36.969 -30.953 -1.203 1 28.25 567 SER A N 1
ATOM 4425 C CA . SER A 1 567 ? -37.312 -30.375 -2.492 1 28.25 567 SER A CA 1
ATOM 4426 C C . SER A 1 567 ? -36.562 -29.062 -2.725 1 28.25 567 SER A C 1
ATOM 4428 O O . SER A 1 567 ? -36.656 -28.125 -1.921 1 28.25 567 SER A O 1
ATOM 4430 N N . VAL A 1 568 ? -35.375 -29.031 -2.979 1 32.03 568 VAL A N 1
ATOM 4431 C CA . VAL A 1 568 ? -34.969 -27.781 -3.623 1 32.03 568 VAL A CA 1
ATOM 4432 C C . VAL A 1 568 ? -36.031 -27.359 -4.621 1 32.03 568 VAL A C 1
ATOM 4434 O O . VAL A 1 568 ? -36.25 -28.016 -5.633 1 32.03 568 VAL A O 1
ATOM 4437 N N . ASP A 1 569 ? -37.438 -26.969 -4.184 1 27.44 569 ASP A N 1
ATOM 4438 C CA . ASP A 1 569 ? -38.594 -26.531 -4.957 1 27.44 569 ASP A CA 1
ATOM 4439 C C . ASP A 1 569 ? -38.156 -25.641 -6.121 1 27.44 569 ASP A C 1
ATOM 4441 O O . ASP A 1 569 ? -37.469 -24.641 -5.926 1 27.44 569 ASP A O 1
ATOM 4445 N N . SER A 1 570 ? -38 -26.141 -7.289 1 23.88 570 SER A N 1
ATOM 4446 C CA . SER A 1 570 ? -38.031 -25.312 -8.484 1 23.88 570 SER A CA 1
ATOM 4447 C C . SER A 1 570 ? -39.375 -24.625 -8.656 1 23.88 570 SER A C 1
ATOM 4449 O O . SER A 1 570 ? -40.438 -25.281 -8.664 1 23.88 570 SER A O 1
ATOM 4451 N N . PRO A 1 571 ? -39.75 -23.359 -8.266 1 25.84 571 PRO A N 1
ATOM 4452 C CA . PRO A 1 571 ? -41.031 -22.734 -8.562 1 25.84 571 PRO A CA 1
ATOM 4453 C C . PRO A 1 571 ? -41.5 -22.984 -9.992 1 25.84 571 PRO A C 1
ATOM 4455 O O . PRO A 1 571 ? -40.688 -23 -10.914 1 25.84 571 PRO A O 1
ATOM 4458 N N . THR A 1 572 ? -42.594 -23.734 -10.383 1 20.02 572 THR A N 1
ATOM 4459 C CA . THR A 1 572 ? -43.344 -23.922 -11.625 1 20.02 572 THR A CA 1
ATOM 4460 C C . THR A 1 572 ? -43.844 -22.578 -12.156 1 20.02 572 THR A C 1
ATOM 4462 O O . THR A 1 572 ? -44.25 -21.719 -11.391 1 20.02 572 THR A O 1
ATOM 4465 N N . GLY A 1 573 ? -43.656 -22.234 -13.539 1 19.95 573 GLY A N 1
ATOM 4466 C CA . GLY A 1 573 ? -44.188 -21.234 -14.453 1 19.95 573 GLY A CA 1
ATOM 4467 C C . GLY A 1 573 ? -45.688 -21.219 -14.531 1 19.95 573 GLY A C 1
ATOM 4468 O O . GLY A 1 573 ? -46.312 -22.266 -14.781 1 19.95 573 GLY A O 1
ATOM 4469 N N . SER A 1 574 ? -46.438 -20.609 -13.672 1 18.34 574 SER A N 1
ATOM 4470 C CA . SER A 1 574 ? -47.812 -20.234 -14.016 1 18.34 574 SER A CA 1
ATOM 4471 C C . SER A 1 574 ? -47.906 -19.703 -15.445 1 18.34 574 SER A C 1
ATOM 4473 O O . SER A 1 574 ? -47.062 -18.891 -15.859 1 18.34 574 SER A O 1
ATOM 4475 N N . ALA A 1 575 ? -48.688 -20.422 -16.281 1 18.06 575 ALA A N 1
ATOM 4476 C CA . ALA A 1 575 ? -49.125 -20.172 -17.656 1 18.06 575 ALA A CA 1
ATOM 4477 C C . ALA A 1 575 ? -50 -18.906 -17.734 1 18.06 575 ALA A C 1
ATOM 4479 O O . ALA A 1 575 ? -51.156 -18.906 -17.297 1 18.06 575 ALA A O 1
ATOM 4480 N N . MET A 1 576 ? -49.5 -17.641 -17.453 1 16.91 576 MET A N 1
ATOM 4481 C CA . MET A 1 576 ? -50.281 -16.484 -17.891 1 16.91 576 MET A CA 1
ATOM 4482 C C . MET A 1 576 ? -50.781 -16.672 -19.328 1 16.91 576 MET A C 1
ATOM 4484 O O . MET A 1 576 ? -50 -17.078 -20.188 1 16.91 576 MET A O 1
ATOM 4488 N N . SER A 1 577 ? -52.031 -16.781 -19.562 1 16.95 577 SER A N 1
ATOM 4489 C CA . SER A 1 577 ? -52.938 -16.766 -20.703 1 16.95 577 SER A CA 1
ATOM 4490 C C . SER A 1 577 ? -52.562 -15.672 -21.703 1 16.95 577 SER A C 1
ATOM 4492 O O . SER A 1 577 ? -51.812 -14.766 -21.375 1 16.95 577 SER A O 1
ATOM 4494 N N . GLY A 1 578 ? -53.531 -15.305 -22.547 1 16.03 578 GLY A N 1
ATOM 4495 C CA . GLY A 1 578 ? -53.656 -14.938 -23.953 1 16.03 578 GLY A CA 1
ATOM 4496 C C . GLY A 1 578 ? -53.125 -13.555 -24.25 1 16.03 578 GLY A C 1
ATOM 4497 O O . GLY A 1 578 ? -52.156 -13.102 -23.609 1 16.03 578 GLY A O 1
ATOM 4498 N N . ALA A 1 579 ? -54.031 -12.609 -24.766 1 16.7 579 ALA A N 1
ATOM 4499 C CA . ALA A 1 579 ? -53.875 -11.898 -26.047 1 16.7 579 ALA A CA 1
ATOM 4500 C C . ALA A 1 579 ? -52.969 -10.68 -25.875 1 16.7 579 ALA A C 1
ATOM 4502 O O . ALA A 1 579 ? -52.125 -10.414 -26.734 1 16.7 579 ALA A O 1
ATOM 4503 N N . LYS A 1 580 ? -53.344 -9.641 -25.125 1 18.06 580 LYS A N 1
ATOM 4504 C CA . LYS A 1 580 ? -53.594 -8.422 -25.891 1 18.06 580 LYS A CA 1
ATOM 4505 C C . LYS A 1 580 ? -52.281 -7.758 -26.297 1 18.06 580 LYS A C 1
ATOM 4507 O O . LYS A 1 580 ? -51.25 -7.973 -25.672 1 18.06 580 LYS A O 1
ATOM 4512 N N . SER A 1 581 ? -52.344 -6.617 -27.094 1 16.33 581 SER A N 1
ATOM 4513 C CA . SER A 1 581 ? -51.781 -5.965 -28.266 1 16.33 581 SER A CA 1
ATOM 4514 C C . SER A 1 581 ? -50.562 -5.121 -27.906 1 16.33 581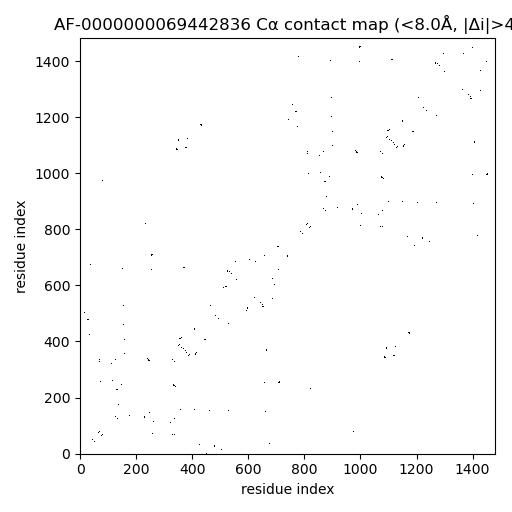 SER A C 1
ATOM 4516 O O . SER A 1 581 ? -50.062 -4.359 -28.719 1 16.33 581 SER A O 1
ATOM 4518 N N . GLN A 1 582 ? -50.281 -5.062 -26.594 1 15.51 582 GLN A N 1
ATOM 4519 C CA . GLN A 1 582 ? -49.5 -3.828 -26.531 1 15.51 582 GLN A CA 1
ATOM 4520 C C . GLN A 1 582 ? -48.219 -3.941 -27.359 1 15.51 582 GLN A C 1
ATOM 4522 O O . GLN A 1 582 ? -47.625 -5.023 -27.453 1 15.51 582 GLN A O 1
ATOM 4527 N N . GLN A 1 583 ? -47.656 -2.84 -27.766 1 15.94 583 GLN A N 1
ATOM 4528 C CA . GLN A 1 583 ? -46.906 -2.359 -28.906 1 15.94 583 GLN A CA 1
ATOM 4529 C C . GLN A 1 583 ? -45.469 -2.885 -28.875 1 15.94 583 GLN A C 1
ATOM 4531 O O . GLN A 1 583 ? -44.969 -3.422 -29.875 1 15.94 583 GLN A O 1
ATOM 4536 N N . VAL A 1 584 ? -44.625 -2.27 -28.078 1 16.16 584 VAL A N 1
ATOM 4537 C CA . VAL A 1 584 ? -43.5 -1.731 -28.828 1 16.16 584 VAL A CA 1
ATOM 4538 C C . VAL A 1 584 ? -42.5 -2.852 -29.141 1 16.16 584 VAL A C 1
ATOM 4540 O O . VAL A 1 584 ? -42.531 -3.896 -28.484 1 16.16 584 VAL A O 1
ATOM 4543 N N . SER A 1 585 ? -41.438 -2.58 -29.766 1 14.95 585 SER A N 1
ATOM 4544 C CA . SER A 1 585 ? -40.656 -3.041 -30.922 1 14.95 585 SER A CA 1
ATOM 4545 C C . SER A 1 585 ? -39.781 -4.219 -30.562 1 14.95 585 SER A C 1
ATOM 4547 O O . SER A 1 585 ? -39.562 -4.516 -29.375 1 14.95 585 SER A O 1
ATOM 4549 N N . PRO A 1 586 ? -38.719 -4.539 -31.297 1 15.01 586 PRO A N 1
ATOM 4550 C CA . PRO A 1 586 ? -37.969 -5.387 -32.25 1 15.01 586 PRO A CA 1
ATOM 4551 C C . PRO A 1 586 ? -36.781 -6.066 -31.594 1 15.01 586 PRO A C 1
ATOM 4553 O O . PRO A 1 586 ? -36.5 -7.238 -31.859 1 15.01 586 PRO A O 1
ATOM 4556 N N . SER A 1 587 ? -35.875 -5.395 -30.812 1 14.3 587 SER A N 1
ATOM 4557 C CA . SER A 1 587 ? -34.562 -5.457 -31.453 1 14.3 587 SER A CA 1
ATOM 4558 C C . SER A 1 587 ? -33.844 -6.781 -31.156 1 14.3 587 SER A C 1
ATOM 4560 O O . SER A 1 587 ? -33.406 -7.465 -32.062 1 14.3 587 SER A O 1
ATOM 4562 N N . MET A 1 588 ? -32.781 -6.805 -30.234 1 14.8 588 MET A N 1
ATOM 4563 C CA . MET A 1 588 ? -31.438 -7.148 -30.688 1 14.8 588 MET A CA 1
ATOM 4564 C C . MET A 1 588 ? -31.219 -8.656 -30.625 1 14.8 588 MET A C 1
ATOM 4566 O O . MET A 1 588 ? -31.906 -9.367 -29.906 1 14.8 588 MET A O 1
ATOM 4570 N N . ALA A 1 589 ? -29.906 -9.211 -30.828 1 14.93 589 ALA A N 1
ATOM 4571 C CA . ALA A 1 589 ? -29.016 -9.93 -31.75 1 14.93 589 ALA A CA 1
ATOM 4572 C C . ALA A 1 589 ? -28.625 -11.289 -31.172 1 14.93 589 ALA A C 1
ATOM 4574 O O . ALA A 1 589 ? -28.859 -11.562 -29.984 1 14.93 589 ALA A O 1
ATOM 4575 N N . HIS A 1 590 ? -27.328 -11.812 -31.141 1 14.15 590 HIS A N 1
ATOM 4576 C CA . HIS A 1 590 ? -26.625 -12.812 -31.938 1 14.15 590 HIS A CA 1
ATOM 4577 C C . HIS A 1 590 ? -26.375 -14.078 -31.125 1 14.15 590 HIS A C 1
ATOM 4579 O O . HIS A 1 590 ? -26.938 -15.133 -31.422 1 14.15 590 HIS A O 1
ATOM 4585 N N . SER A 1 591 ? -24.969 -14.516 -30.844 1 14.6 591 SER A N 1
ATOM 4586 C CA . SER A 1 591 ? -24.156 -15.547 -31.484 1 14.6 591 SER A CA 1
ATOM 4587 C C . SER A 1 591 ? -24.031 -16.797 -30.609 1 14.6 591 SER A C 1
ATOM 4589 O O . SER A 1 591 ? -24.328 -16.75 -29.422 1 14.6 591 SER A O 1
ATOM 4591 N N . GLN A 1 592 ? -23.109 -17.906 -31.016 1 14.97 592 GLN A N 1
ATOM 4592 C CA . GLN A 1 592 ? -22.828 -19.281 -31.375 1 14.97 592 GLN A CA 1
ATOM 4593 C C . GLN A 1 592 ? -21.984 -19.969 -30.297 1 14.97 592 GLN A C 1
ATOM 4595 O O . GLN A 1 592 ? -21.688 -21.156 -30.406 1 14.97 592 GLN A O 1
ATOM 4600 N N . ARG A 1 593 ? -21.75 -19.656 -29.062 1 14.28 593 ARG A N 1
ATOM 4601 C CA . ARG A 1 593 ? -20.469 -20.203 -28.609 1 14.28 593 ARG A CA 1
ATOM 4602 C C . ARG A 1 593 ? -20.531 -21.719 -28.516 1 14.28 593 ARG A C 1
ATOM 4604 O O . ARG A 1 593 ? -21.438 -22.266 -27.875 1 14.28 593 ARG A O 1
ATOM 4611 N N . ALA A 1 594 ? -19.594 -22.625 -29.156 1 14.3 594 ALA A N 1
ATOM 4612 C CA . ALA A 1 594 ? -19.172 -23.906 -29.703 1 14.3 594 ALA A CA 1
ATOM 4613 C C . ALA A 1 594 ? -18.656 -24.828 -28.594 1 14.3 594 ALA A C 1
ATOM 4615 O O . ALA A 1 594 ? -18.969 -26.016 -28.562 1 14.3 594 ALA A O 1
ATOM 4616 N N . ILE A 1 595 ? -17.609 -24.562 -27.688 1 14.61 595 ILE A N 1
ATOM 4617 C CA . ILE A 1 595 ? -16.391 -25.312 -27.922 1 14.61 595 ILE A CA 1
ATOM 4618 C C . ILE A 1 595 ? -16.516 -26.719 -27.328 1 14.61 595 ILE A C 1
ATOM 4620 O O . ILE A 1 595 ? -17.359 -26.953 -26.453 1 14.61 595 ILE A O 1
ATOM 4624 N N . ASN A 1 596 ? -15.32 -27.312 -26.594 1 14.36 596 ASN A N 1
ATOM 4625 C CA . ASN A 1 596 ? -14.352 -28.344 -26.906 1 14.36 596 ASN A CA 1
ATOM 4626 C C . ASN A 1 596 ? -14.562 -29.594 -26.047 1 14.36 596 ASN A C 1
ATOM 4628 O O . ASN A 1 596 ? -15.148 -29.516 -24.969 1 14.36 596 ASN A O 1
ATOM 4632 N N . MET A 1 597 ? -13.906 -30.828 -26.344 1 15.12 597 MET A N 1
ATOM 4633 C CA . MET A 1 597 ? -13.922 -32.25 -26.641 1 15.12 597 MET A CA 1
ATOM 4634 C C . MET A 1 597 ? -13.5 -33.062 -25.422 1 15.12 597 MET A C 1
ATOM 4636 O O . MET A 1 597 ? -14.18 -34 -25.031 1 15.12 597 MET A O 1
ATOM 4640 N N . ALA A 1 598 ? -12.141 -33.188 -24.891 1 15.05 598 ALA A N 1
ATOM 4641 C CA . ALA A 1 598 ? -11.445 -34.438 -25.125 1 15.05 598 ALA A CA 1
ATOM 4642 C C . ALA A 1 598 ? -11.68 -35.438 -23.984 1 15.05 598 ALA A C 1
ATOM 4644 O O . ALA A 1 598 ? -12.086 -35.031 -22.891 1 15.05 598 ALA A O 1
ATOM 4645 N N . ARG A 1 599 ? -10.727 -36.594 -23.672 1 15.18 599 ARG A N 1
ATOM 4646 C CA . ARG A 1 599 ? -10.508 -38.031 -23.797 1 15.18 599 ARG A CA 1
ATOM 4647 C C . ARG A 1 599 ? -10.164 -38.656 -22.438 1 15.18 599 ARG A C 1
ATOM 4649 O O . ARG A 1 599 ? -9.977 -39.875 -22.328 1 15.18 599 ARG A O 1
ATOM 4656 N N . LEU A 1 600 ? -10.039 -38.031 -21.25 1 15.01 600 LEU A N 1
ATOM 4657 C CA . LEU A 1 600 ? -8.922 -38.625 -20.516 1 15.01 600 LEU A CA 1
ATOM 4658 C C . LEU A 1 600 ? -9.266 -40.031 -20.031 1 15.01 600 LEU A C 1
ATOM 4660 O O . LEU A 1 600 ? -10.422 -40.312 -19.703 1 15.01 600 LEU A O 1
ATOM 4664 N N . SER A 1 601 ? -8.273 -40.969 -19.719 1 14.86 601 SER A N 1
ATOM 4665 C CA . SER A 1 601 ? -7.672 -42.312 -19.844 1 14.86 601 SER A CA 1
ATOM 4666 C C . SER A 1 601 ? -8.07 -43.188 -18.672 1 14.86 601 SER A C 1
ATOM 4668 O O . SER A 1 601 ? -8.523 -42.688 -17.641 1 14.86 601 SER A O 1
ATOM 4670 N N . SER A 1 602 ? -7.371 -44.406 -18.281 1 15.61 602 SER A N 1
ATOM 4671 C CA . SER A 1 602 ? -7.398 -45.844 -18.359 1 15.61 602 SER A CA 1
ATOM 4672 C C . SER A 1 602 ? -7.438 -46.469 -16.969 1 15.61 602 SER A C 1
ATOM 4674 O O . SER A 1 602 ? -8.227 -47.406 -16.703 1 15.61 602 SER A O 1
ATOM 4676 N N . ASP A 1 603 ? -6.438 -46.438 -15.961 1 15.57 603 ASP A N 1
ATOM 4677 C CA . ASP A 1 603 ? -5.727 -47.656 -15.617 1 15.57 603 ASP A CA 1
ATOM 4678 C C . ASP A 1 603 ? -6.395 -48.375 -14.438 1 15.57 603 ASP A C 1
ATOM 4680 O O . ASP A 1 603 ? -7.156 -47.75 -13.688 1 15.57 603 ASP A O 1
ATOM 4684 N N . VAL A 1 604 ? -5.754 -49.469 -13.617 1 17.2 604 VAL A N 1
ATOM 4685 C CA . VAL A 1 604 ? -5.77 -50.906 -13.445 1 17.2 604 VAL A CA 1
ATOM 4686 C C . VAL A 1 604 ? -6.207 -51.25 -12.023 1 17.2 604 VAL A C 1
ATOM 4688 O O . VAL A 1 604 ? -7.094 -52.094 -11.828 1 17.2 604 VAL A O 1
ATOM 4691 N N . GLY A 1 605 ? -5.555 -51.188 -10.75 1 17.31 605 GLY A N 1
ATOM 4692 C CA . GLY A 1 605 ? -5.172 -52.438 -10.141 1 17.31 605 GLY A CA 1
ATOM 4693 C C . GLY A 1 605 ? -6.16 -52.938 -9.094 1 17.31 605 GLY A C 1
ATOM 4694 O O . GLY A 1 605 ? -6.984 -52.156 -8.609 1 17.31 605 GLY A O 1
ATOM 4695 N N . PRO A 1 606 ? -6.367 -54.281 -8.578 1 17.05 606 PRO A N 1
ATOM 4696 C CA . PRO A 1 606 ? -7.41 -55.156 -8.055 1 17.05 606 PRO A CA 1
ATOM 4697 C C . PRO A 1 606 ? -7.496 -55.125 -6.531 1 17.05 606 PRO A C 1
ATOM 4699 O O . PRO A 1 606 ? -8.195 -55.938 -5.934 1 17.05 606 PRO A O 1
ATOM 4702 N N . MET A 1 607 ? -7.469 -54.031 -5.742 1 16.53 607 MET A N 1
ATOM 4703 C CA . MET A 1 607 ? -7.121 -54.188 -4.332 1 16.53 607 MET A CA 1
ATOM 4704 C C . MET A 1 607 ? -8.148 -55.062 -3.607 1 16.53 607 MET A C 1
ATOM 4706 O O . MET A 1 607 ? -9.352 -54.938 -3.859 1 16.53 607 MET A O 1
ATOM 4710 N N . GLY A 1 608 ? -7.766 -56.156 -2.82 1 16.47 608 GLY A N 1
ATOM 4711 C CA . GLY A 1 608 ? -8.219 -57.312 -2.066 1 16.47 608 GLY A CA 1
ATOM 4712 C C . GLY A 1 608 ? -8.945 -56.938 -0.786 1 16.47 608 GLY A C 1
ATOM 4713 O O . GLY A 1 608 ? -8.438 -56.156 0.014 1 16.47 608 GLY A O 1
ATOM 4714 N N . ARG A 1 609 ? -10.266 -56.938 -0.533 1 16.7 609 ARG A N 1
ATOM 4715 C CA . ARG A 1 609 ? -11.289 -56.438 0.373 1 16.7 609 ARG A CA 1
ATOM 4716 C C . ARG A 1 609 ? -11.289 -57.219 1.688 1 16.7 609 ARG A C 1
ATOM 4718 O O . ARG A 1 609 ? -12.195 -58 1.942 1 16.7 609 ARG A O 1
ATOM 4725 N N . SER A 1 610 ? -10.164 -57.469 2.406 1 17.31 610 SER A N 1
ATOM 4726 C CA . SER A 1 610 ? -10.445 -58.375 3.51 1 17.31 610 SER A CA 1
ATOM 4727 C C . SER A 1 610 ? -11.242 -57.688 4.605 1 17.31 610 SER A C 1
ATOM 4729 O O . SER A 1 610 ? -10.984 -56.531 4.934 1 17.31 610 SER A O 1
ATOM 4731 N N . ALA A 1 611 ? -12.312 -58.188 5.355 1 19.33 611 ALA A N 1
ATOM 4732 C CA . ALA A 1 611 ? -13.594 -57.844 5.965 1 19.33 611 ALA A CA 1
ATOM 4733 C C . ALA A 1 611 ? -13.438 -57.594 7.461 1 19.33 611 ALA A C 1
ATOM 4735 O O . ALA A 1 611 ? -14.375 -57.125 8.125 1 19.33 611 ALA A O 1
ATOM 4736 N N . PRO A 1 612 ? -12.391 -57.344 8.312 1 24.22 612 PRO A N 1
ATOM 4737 C CA . PRO A 1 612 ? -12.688 -58 9.594 1 24.22 612 PRO A CA 1
ATOM 4738 C C . PRO A 1 612 ? -13.812 -57.281 10.359 1 24.22 612 PRO A C 1
ATOM 4740 O O . PRO A 1 612 ? -14.117 -56.125 10.086 1 24.22 612 PRO A O 1
ATOM 4743 N N . THR A 1 613 ? -14.562 -57.844 11.445 1 22.36 613 THR A N 1
ATOM 4744 C CA . THR A 1 613 ? -15.844 -57.688 12.133 1 22.36 613 THR A CA 1
ATOM 4745 C C . THR A 1 613 ? -15.75 -56.562 13.18 1 22.36 613 THR A C 1
ATOM 4747 O O . THR A 1 613 ? -15.062 -56.719 14.188 1 22.36 613 THR A O 1
ATOM 4750 N N . PRO A 1 614 ? -15.578 -55.219 12.969 1 21.27 614 PRO A N 1
ATOM 4751 C CA . PRO A 1 614 ? -15.242 -54.281 14.031 1 21.27 614 PRO A CA 1
ATOM 4752 C C . PRO A 1 614 ? -16.359 -54.125 15.062 1 21.27 614 PRO A C 1
ATOM 4754 O O . PRO A 1 614 ? -17.531 -54.312 14.742 1 21.27 614 PRO A O 1
ATOM 4757 N N . THR A 1 615 ? -16.219 -54.438 16.438 1 29.72 615 THR A N 1
ATOM 4758 C CA . THR A 1 615 ? -17.312 -54.312 17.391 1 29.72 615 THR A CA 1
ATOM 4759 C C . THR A 1 615 ? -17.922 -52.938 17.359 1 29.72 615 THR A C 1
ATOM 4761 O O . THR A 1 615 ? -17.188 -51.938 17.406 1 29.72 615 THR A O 1
ATOM 4764 N N . PRO A 1 616 ? -19.266 -52.5 16.984 1 25.84 616 PRO A N 1
ATOM 4765 C CA . PRO A 1 616 ? -19.922 -51.281 16.469 1 25.84 616 PRO A CA 1
ATOM 4766 C C . PRO A 1 616 ? -20.031 -50.188 17.5 1 25.84 616 PRO A C 1
ATOM 4768 O O . PRO A 1 616 ? -20.5 -50.406 18.625 1 25.84 616 PRO A O 1
ATOM 4771 N N . ALA A 1 617 ? -19.156 -49.438 17.906 1 28.14 617 ALA A N 1
ATOM 4772 C CA . ALA A 1 617 ? -19.547 -48.469 18.938 1 28.14 617 ALA A CA 1
ATOM 4773 C C . ALA A 1 617 ? -20.859 -47.781 18.594 1 28.14 617 ALA A C 1
ATOM 4775 O O . ALA A 1 617 ? -21.125 -47.5 17.422 1 28.14 617 ALA A O 1
ATOM 4776 N N . PRO A 1 618 ? -22.125 -47.656 19.328 1 31.91 618 PRO A N 1
ATOM 4777 C CA . PRO A 1 618 ? -23.469 -47.219 18.922 1 31.91 618 PRO A CA 1
ATOM 4778 C C . PRO A 1 618 ? -23.469 -45.75 18.438 1 31.91 618 PRO A C 1
ATOM 4780 O O . PRO A 1 618 ? -24.516 -45.125 18.406 1 31.91 618 PRO A O 1
ATOM 4783 N N . THR A 1 619 ? -22.406 -45.156 18.062 1 30.31 619 THR A N 1
ATOM 4784 C CA . THR A 1 619 ? -22.578 -43.719 17.797 1 30.31 619 THR A CA 1
ATOM 4785 C C . THR A 1 619 ? -23.641 -43.5 16.719 1 30.31 619 THR A C 1
ATOM 4787 O O . THR A 1 619 ? -23.562 -44.094 15.633 1 30.31 619 THR A O 1
ATOM 4790 N N . GLY A 1 620 ? -24.953 -43.094 16.828 1 35.06 620 GLY A N 1
ATOM 4791 C CA . GLY A 1 620 ? -26.156 -42.781 16.062 1 35.06 620 GLY A CA 1
ATOM 4792 C C . GLY A 1 620 ? -25.891 -41.969 14.82 1 35.06 620 GLY A C 1
ATOM 4793 O O . GLY A 1 620 ? -26.781 -41.281 14.328 1 35.06 620 GLY A O 1
ATOM 4794 N N . SER A 1 621 ? -24.656 -41.594 14.391 1 39.81 621 SER A N 1
ATOM 4795 C CA . SER A 1 621 ? -24.562 -40.719 13.234 1 39.81 621 SER A CA 1
ATOM 4796 C C . SER A 1 621 ? -25.125 -41.375 11.984 1 39.81 621 SER A C 1
ATOM 4798 O O . SER A 1 621 ? -24.75 -42.5 11.656 1 39.81 621 SER A O 1
ATOM 4800 N N . ARG A 1 622 ? -26.188 -41.062 11.328 1 45.22 622 ARG A N 1
ATOM 4801 C CA . ARG A 1 622 ? -26.891 -41.531 10.148 1 45.22 622 ARG A CA 1
ATOM 4802 C C . ARG A 1 622 ? -25.953 -41.625 8.945 1 45.22 622 ARG A C 1
ATOM 4804 O O . ARG A 1 622 ? -25.109 -40.75 8.742 1 45.22 622 ARG A O 1
ATOM 4811 N N . PRO A 1 623 ? -25.672 -42.719 8.172 1 52.81 623 PRO A N 1
ATOM 4812 C CA . PRO A 1 623 ? -24.719 -42.906 7.074 1 52.81 623 PRO A CA 1
ATOM 4813 C C . PRO A 1 623 ? -24.922 -41.938 5.93 1 52.81 623 PRO A C 1
ATOM 4815 O O . PRO A 1 623 ? -26.062 -41.562 5.617 1 52.81 623 PRO A O 1
ATOM 4818 N N . ALA A 1 624 ? -23.844 -41.094 5.387 1 64.94 624 ALA A N 1
ATOM 4819 C CA . ALA A 1 624 ? -23.844 -40.219 4.238 1 64.94 624 ALA A CA 1
ATOM 4820 C C . ALA A 1 624 ? -24.359 -40.906 2.988 1 64.94 624 ALA A C 1
ATOM 4822 O O . ALA A 1 624 ? -24.203 -42.125 2.832 1 64.94 624 ALA A O 1
ATOM 4823 N N . LEU A 1 625 ? -25.234 -40.281 2.121 1 76.81 625 LEU A N 1
ATOM 4824 C CA . LEU A 1 625 ? -25.844 -40.812 0.9 1 76.81 625 LEU A CA 1
ATOM 4825 C C . LEU A 1 625 ? -24.766 -41.188 -0.117 1 76.81 625 LEU A C 1
ATOM 4827 O O . LEU A 1 625 ? -23.766 -40.469 -0.248 1 76.81 625 LEU A O 1
ATOM 4831 N N . ALA A 1 626 ? -24.938 -42.312 -0.704 1 81.56 626 ALA A N 1
ATOM 4832 C CA . ALA A 1 626 ? -24.078 -42.719 -1.806 1 81.56 626 ALA A CA 1
ATOM 4833 C C . ALA A 1 626 ? -24.297 -41.844 -3.035 1 81.56 626 ALA A C 1
ATOM 4835 O O . ALA A 1 626 ? -25.344 -41.188 -3.158 1 81.56 626 ALA A O 1
ATOM 4836 N N . TYR A 1 627 ? -23.344 -41.812 -3.857 1 86.88 627 TYR A N 1
ATOM 4837 C CA . TYR A 1 627 ? -23.359 -41 -5.055 1 86.88 627 TYR A CA 1
ATOM 4838 C C . TYR A 1 627 ? -24.625 -41.219 -5.867 1 86.88 627 TYR A C 1
ATOM 4840 O O . TYR A 1 627 ? -25.25 -40.25 -6.332 1 86.88 627 TYR A O 1
ATOM 4848 N N . ARG A 1 628 ? -25.062 -42.406 -6.039 1 83.38 628 ARG A N 1
ATOM 4849 C CA . ARG A 1 628 ? -26.234 -42.781 -6.848 1 83.38 628 ARG A CA 1
ATOM 4850 C C . ARG A 1 628 ? -27.516 -42.312 -6.184 1 83.38 628 ARG A C 1
ATOM 4852 O O . ARG A 1 628 ? -28.531 -42.125 -6.859 1 83.38 628 ARG A O 1
ATOM 4859 N N . ASP A 1 629 ? -27.422 -42.062 -4.879 1 84.81 629 ASP A N 1
ATOM 4860 C CA . ASP A 1 629 ? -28.625 -41.719 -4.121 1 84.81 629 ASP A CA 1
ATOM 4861 C C . ASP A 1 629 ? -28.781 -40.188 -4.031 1 84.81 629 ASP A C 1
ATOM 4863 O O . ASP A 1 629 ? -29.812 -39.719 -3.551 1 84.81 629 ASP A O 1
ATOM 4867 N N . LEU A 1 630 ? -27.828 -39.531 -4.586 1 87.69 630 LEU A N 1
ATOM 4868 C CA . LEU A 1 630 ? -27.906 -38.062 -4.566 1 87.69 630 LEU A CA 1
ATOM 4869 C C . LEU A 1 630 ? -28.891 -37.562 -5.625 1 87.69 630 LEU A C 1
ATOM 4871 O O . LEU A 1 630 ? -29.125 -38.25 -6.625 1 87.69 630 LEU A O 1
ATOM 4875 N N . ASN A 1 631 ? -29.531 -36.438 -5.332 1 87.06 631 ASN A N 1
ATOM 4876 C CA . ASN A 1 631 ? -30.344 -35.812 -6.371 1 87.06 631 ASN A CA 1
ATOM 4877 C C . ASN A 1 631 ? -29.516 -35.562 -7.633 1 87.06 631 ASN A C 1
ATOM 4879 O O . ASN A 1 631 ? -28.312 -35.281 -7.555 1 87.06 631 ASN A O 1
ATOM 4883 N N . PRO A 1 632 ? -30.078 -35.719 -8.781 1 88.44 632 PRO A N 1
ATOM 4884 C CA . PRO A 1 632 ? -29.344 -35.625 -10.055 1 88.44 632 PRO A CA 1
ATOM 4885 C C . PRO A 1 632 ? -28.547 -34.344 -10.195 1 88.44 632 PRO A C 1
ATOM 4887 O O . PRO A 1 632 ? -27.453 -34.344 -10.734 1 88.44 632 PRO A O 1
ATOM 4890 N N . LYS A 1 633 ? -29.125 -33.281 -9.758 1 85.81 633 LYS A N 1
ATOM 4891 C CA . LYS A 1 633 ? -28.422 -32 -9.844 1 85.81 633 LYS A CA 1
ATOM 4892 C C . LYS A 1 633 ? -27.156 -32 -8.992 1 85.81 633 LYS A C 1
ATOM 4894 O O . LYS A 1 633 ? -26.109 -31.531 -9.422 1 85.81 633 LYS A O 1
ATOM 4899 N N . LEU A 1 634 ? -27.281 -32.5 -7.844 1 89.56 634 LEU A N 1
ATOM 4900 C CA . LEU A 1 634 ? -26.156 -32.562 -6.934 1 89.56 634 LEU A CA 1
ATOM 4901 C C . LEU A 1 634 ? -25.125 -33.562 -7.453 1 89.56 634 LEU A C 1
ATOM 4903 O O . LEU A 1 634 ? -23.906 -33.344 -7.324 1 89.56 634 LEU A O 1
ATOM 4907 N N . ARG A 1 635 ? -25.578 -34.625 -8.023 1 92.75 635 ARG A N 1
ATOM 4908 C CA . ARG A 1 635 ? -24.703 -35.656 -8.602 1 92.75 635 ARG A CA 1
ATOM 4909 C C . ARG A 1 635 ? -23.844 -35.062 -9.719 1 92.75 635 ARG A C 1
ATOM 4911 O O . ARG A 1 635 ? -22.641 -35.281 -9.766 1 92.75 635 ARG A O 1
ATOM 4918 N N . ARG A 1 636 ? -24.547 -34.312 -10.539 1 92.44 636 ARG A N 1
ATOM 4919 C CA . ARG A 1 636 ? -23.844 -33.656 -11.656 1 92.44 636 ARG A CA 1
ATOM 4920 C C . ARG A 1 636 ? -22.844 -32.656 -11.156 1 92.44 636 ARG A C 1
ATOM 4922 O O . ARG A 1 636 ? -21.734 -32.531 -11.688 1 92.44 636 ARG A O 1
ATOM 4929 N N . ALA A 1 637 ? -23.219 -31.891 -10.195 1 92.94 637 ALA A N 1
ATOM 4930 C CA . ALA A 1 637 ? -22.344 -30.859 -9.641 1 92.94 637 ALA A CA 1
ATOM 4931 C C . ALA A 1 637 ? -21.094 -31.484 -9.016 1 92.94 637 ALA A C 1
ATOM 4933 O O . ALA A 1 637 ? -20 -30.953 -9.164 1 92.94 637 ALA A O 1
ATOM 4934 N N . CYS A 1 638 ? -21.281 -32.5 -8.297 1 95.56 638 CYS A N 1
ATOM 4935 C CA . CYS A 1 638 ? -20.156 -33.188 -7.672 1 95.56 638 CYS A CA 1
ATOM 4936 C C . CYS A 1 638 ? -19.203 -33.75 -8.719 1 95.56 638 CYS A C 1
ATOM 4938 O O . CYS A 1 638 ? -17.984 -33.625 -8.57 1 95.56 638 CYS A O 1
ATOM 4940 N N . LYS A 1 639 ? -19.781 -34.312 -9.758 1 96.94 639 LYS A N 1
ATOM 4941 C CA . LYS A 1 639 ? -18.953 -34.875 -10.828 1 96.94 639 LYS A CA 1
ATOM 4942 C C . LYS A 1 639 ? -18.156 -33.75 -11.508 1 96.94 639 LYS A C 1
ATOM 4944 O O . LYS A 1 639 ? -16.953 -33.906 -11.758 1 96.94 639 LYS A O 1
ATOM 4949 N N . VAL A 1 640 ? -18.828 -32.656 -11.82 1 96.44 640 VAL A N 1
ATOM 4950 C CA . VAL A 1 640 ? -18.156 -31.516 -12.461 1 96.44 640 VAL A CA 1
ATOM 4951 C C . VAL A 1 640 ? -17.031 -31 -11.562 1 96.44 640 VAL A C 1
ATOM 4953 O O . VAL A 1 640 ? -15.961 -30.641 -12.047 1 96.44 640 VAL A O 1
ATOM 4956 N N . CYS A 1 641 ? -17.281 -30.891 -10.297 1 97.19 641 CYS A N 1
ATOM 4957 C CA . CYS A 1 641 ? -16.297 -30.422 -9.336 1 97.19 641 CYS A CA 1
ATOM 4958 C C . CYS A 1 641 ? -15.039 -31.297 -9.359 1 97.19 641 CYS A C 1
ATOM 4960 O O . CYS A 1 641 ? -13.922 -30.781 -9.484 1 97.19 641 CYS A O 1
ATOM 4962 N N . ILE A 1 642 ? -15.242 -32.594 -9.297 1 98.25 642 ILE A N 1
ATOM 4963 C CA . ILE A 1 642 ? -14.141 -33.531 -9.211 1 98.25 642 ILE A CA 1
ATOM 4964 C C . ILE A 1 642 ? -13.383 -33.562 -10.539 1 98.25 642 ILE A C 1
ATOM 4966 O O . ILE A 1 642 ? -12.156 -33.562 -10.562 1 98.25 642 ILE A O 1
ATOM 4970 N N . ASP A 1 643 ? -14.133 -33.594 -11.641 1 98.06 643 ASP A N 1
ATOM 4971 C CA . ASP A 1 643 ? -13.492 -33.562 -12.953 1 98.06 643 ASP A CA 1
ATOM 4972 C C . ASP A 1 643 ? -12.641 -32.312 -13.117 1 98.06 643 ASP A C 1
ATOM 4974 O O . ASP A 1 643 ? -11.547 -32.344 -13.672 1 98.06 643 ASP A O 1
ATOM 4978 N N . SER A 1 644 ? -13.188 -31.219 -12.68 1 98.25 644 SER A N 1
ATOM 4979 C CA . SER A 1 644 ? -12.484 -29.938 -12.789 1 98.25 644 SER A CA 1
ATOM 4980 C C . SER A 1 644 ? -11.227 -29.922 -11.922 1 98.25 644 SER A C 1
ATOM 4982 O O . SER A 1 644 ? -10.203 -29.375 -12.32 1 98.25 644 SER A O 1
ATOM 4984 N N . ALA A 1 645 ? -11.312 -30.484 -10.734 1 98.5 645 ALA A N 1
ATOM 4985 C CA . ALA A 1 645 ? -10.141 -30.578 -9.867 1 98.5 645 ALA A CA 1
ATOM 4986 C C . ALA A 1 645 ? -9.016 -31.359 -10.539 1 98.5 645 ALA A C 1
ATOM 4988 O O . ALA A 1 645 ? -7.848 -30.984 -10.469 1 98.5 645 ALA A O 1
ATOM 4989 N N . ILE A 1 646 ? -9.352 -32.469 -11.148 1 98.5 646 ILE A N 1
ATOM 4990 C CA . ILE A 1 646 ? -8.383 -33.344 -11.82 1 98.5 646 ILE A CA 1
ATOM 4991 C C . ILE A 1 646 ? -7.754 -32.594 -12.992 1 98.5 646 ILE A C 1
ATOM 4993 O O . ILE A 1 646 ? -6.527 -32.531 -13.117 1 98.5 646 ILE A O 1
ATOM 4997 N N . LEU A 1 647 ? -8.609 -31.953 -13.805 1 98.31 647 LEU A N 1
ATOM 4998 C CA . LEU A 1 647 ? -8.148 -31.266 -15 1 98.31 647 LEU A CA 1
ATOM 4999 C C . LEU A 1 647 ? -7.301 -30.047 -14.633 1 98.31 647 LEU A C 1
ATOM 5001 O O . LEU A 1 647 ? -6.316 -29.75 -15.312 1 98.31 647 LEU A O 1
ATOM 5005 N N . SER A 1 648 ? -7.711 -29.312 -13.602 1 98 648 SER A N 1
ATOM 5006 C CA . SER A 1 648 ? -6.934 -28.156 -13.133 1 98 648 SER A CA 1
ATOM 5007 C C . SER A 1 648 ? -5.555 -28.594 -12.641 1 98 648 SER A C 1
ATOM 5009 O O . SER A 1 648 ? -4.57 -27.875 -12.836 1 98 648 SER A O 1
ATOM 5011 N N . THR A 1 649 ? -5.461 -29.719 -12 1 97.81 649 THR A N 1
ATOM 5012 C CA . THR A 1 649 ? -4.211 -30.234 -11.461 1 97.81 649 THR A CA 1
ATOM 5013 C C . THR A 1 649 ? -3.266 -30.641 -12.594 1 97.81 649 THR A C 1
ATOM 5015 O O . THR A 1 649 ? -2.057 -30.422 -12.508 1 97.81 649 THR A O 1
ATOM 5018 N N . GLU A 1 650 ? -3.799 -31.172 -13.703 1 97.12 650 GLU A N 1
ATOM 5019 C CA . GLU A 1 650 ? -2.99 -31.75 -14.773 1 97.12 650 GLU A CA 1
ATOM 5020 C C . GLU A 1 650 ? -2.723 -30.719 -15.867 1 97.12 650 GLU A C 1
ATOM 5022 O O . GLU A 1 650 ? -2.016 -31 -16.844 1 97.12 650 GLU A O 1
ATOM 5027 N N . ALA A 1 651 ? -3.242 -29.531 -15.695 1 97.69 651 ALA A N 1
ATOM 5028 C CA . ALA A 1 651 ? -3.24 -28.547 -16.766 1 97.69 651 ALA A CA 1
ATOM 5029 C C . ALA A 1 651 ? -1.816 -28.219 -17.203 1 97.69 651 ALA A C 1
ATOM 5031 O O . ALA A 1 651 ? -1.581 -27.891 -18.375 1 97.69 651 ALA A O 1
ATOM 5032 N N . PHE A 1 652 ? -0.817 -28.344 -16.344 1 97.19 652 PHE A N 1
ATOM 5033 C CA . PHE A 1 652 ? 0.548 -27.938 -16.641 1 97.19 652 PHE A CA 1
ATOM 5034 C C . PHE A 1 652 ? 1.399 -29.125 -17.047 1 97.19 652 PHE A C 1
ATOM 5036 O O . PHE A 1 652 ? 2.607 -29 -17.25 1 97.19 652 PHE A O 1
ATOM 5043 N N . ASP A 1 653 ? 0.871 -30.297 -17.234 1 97 653 ASP A N 1
ATOM 5044 C CA . ASP A 1 653 ? 1.629 -31.531 -17.438 1 97 653 ASP A CA 1
ATOM 5045 C C . ASP A 1 653 ? 2.211 -31.578 -18.844 1 97 653 ASP A C 1
ATOM 5047 O O . ASP A 1 653 ? 3.088 -32.406 -19.125 1 97 653 ASP A O 1
ATOM 5051 N N . GLY A 1 654 ? 1.712 -30.703 -19.688 1 96.69 654 GLY A N 1
ATOM 5052 C CA . GLY A 1 654 ? 2.283 -30.641 -21.016 1 96.69 654 GLY A CA 1
ATOM 5053 C C . GLY A 1 654 ? 3.545 -29.797 -21.094 1 96.69 654 GLY A C 1
ATOM 5054 O O . GLY A 1 654 ? 4.277 -29.859 -22.078 1 96.69 654 GLY A O 1
ATOM 5055 N N . ILE A 1 655 ? 3.828 -29.078 -20.094 1 95.62 655 ILE A N 1
ATOM 5056 C CA . ILE A 1 655 ? 4.98 -28.188 -20.047 1 95.62 655 ILE A CA 1
ATOM 5057 C C . ILE A 1 655 ? 6.254 -28.984 -19.797 1 95.62 655 ILE A C 1
ATOM 5059 O O . ILE A 1 655 ? 6.309 -29.797 -18.859 1 95.62 655 ILE A O 1
ATOM 5063 N N . THR A 1 656 ? 7.223 -28.75 -20.688 1 91.5 656 THR A N 1
ATOM 5064 C CA . THR A 1 656 ? 8.516 -29.406 -20.5 1 91.5 656 THR A CA 1
ATOM 5065 C C . THR A 1 656 ? 9.383 -28.609 -19.531 1 91.5 656 THR A C 1
ATOM 5067 O O . THR A 1 656 ? 9.57 -27.406 -19.719 1 91.5 656 THR A O 1
ATOM 5070 N N . GLY A 1 657 ? 9.867 -29.266 -18.531 1 88.62 657 GLY A N 1
ATOM 5071 C CA . GLY A 1 657 ? 10.688 -28.594 -17.547 1 88.62 657 GLY A CA 1
ATOM 5072 C C . GLY A 1 657 ? 9.875 -27.859 -16.5 1 88.62 657 GLY A C 1
ATOM 5073 O O . GLY A 1 657 ? 8.711 -28.188 -16.266 1 88.62 657 GLY A O 1
ATOM 5074 N N . ARG A 1 658 ? 10.562 -26.938 -15.859 1 91.31 658 ARG A N 1
ATOM 5075 C CA . ARG A 1 658 ? 9.914 -26.141 -14.828 1 91.31 658 ARG A CA 1
ATOM 5076 C C . ARG A 1 658 ? 8.93 -25.156 -15.438 1 91.31 658 ARG A C 1
ATOM 5078 O O . ARG A 1 658 ? 9.297 -24.359 -16.312 1 91.31 658 ARG A O 1
ATOM 5085 N N . PRO A 1 659 ? 7.707 -25.203 -15.023 1 94.62 659 PRO A N 1
ATOM 5086 C CA . PRO A 1 659 ? 6.789 -24.172 -15.531 1 94.62 659 PRO A CA 1
ATOM 5087 C C . PRO A 1 659 ? 7.137 -22.781 -15.031 1 94.62 659 PRO A C 1
ATOM 5089 O O . PRO A 1 659 ? 7.156 -22.531 -13.828 1 94.62 659 PRO A O 1
ATOM 5092 N N . VAL A 1 660 ? 7.406 -21.906 -15.898 1 96.69 660 VAL A N 1
ATOM 5093 C CA . VAL A 1 660 ? 7.699 -20.516 -15.547 1 96.69 660 VAL A CA 1
ATOM 5094 C C . VAL A 1 660 ? 6.41 -19.688 -15.562 1 96.69 660 VAL A C 1
ATOM 5096 O O . VAL A 1 660 ? 5.941 -19.281 -16.625 1 96.69 660 VAL A O 1
ATOM 5099 N N . VAL A 1 661 ? 5.809 -19.5 -14.414 1 97.12 661 VAL A N 1
ATOM 5100 C CA . VAL A 1 661 ? 4.574 -18.75 -14.242 1 97.12 661 VAL A CA 1
ATOM 5101 C C . VAL A 1 661 ? 4.832 -17.531 -13.359 1 97.12 661 VAL A C 1
ATOM 5103 O O . VAL A 1 661 ? 5.926 -17.375 -12.812 1 97.12 661 VAL A O 1
ATOM 5106 N N . THR A 1 662 ? 3.898 -16.625 -13.227 1 96.88 662 THR A N 1
ATOM 5107 C CA . THR A 1 662 ? 4.074 -15.383 -12.492 1 96.88 662 THR A CA 1
ATOM 5108 C C . THR A 1 662 ? 4.082 -15.641 -10.984 1 96.88 662 THR A C 1
ATOM 5110 O O . THR A 1 662 ? 4.691 -14.883 -10.227 1 96.88 662 THR A O 1
ATOM 5113 N N . ASN A 1 663 ? 3.396 -16.656 -10.547 1 96.25 663 ASN A N 1
ATOM 5114 C CA . ASN A 1 663 ? 3.246 -17 -9.133 1 96.25 663 ASN A CA 1
ATOM 5115 C C . ASN A 1 663 ? 3.242 -18.5 -8.922 1 96.25 663 ASN A C 1
ATOM 5117 O O . ASN A 1 663 ? 2.18 -19.109 -8.781 1 96.25 663 ASN A O 1
ATOM 5121 N N . ILE A 1 664 ? 4.426 -19.094 -8.797 1 97.19 664 ILE A N 1
ATOM 5122 C CA . ILE A 1 664 ? 4.555 -20.531 -8.672 1 97.19 664 ILE A CA 1
ATOM 5123 C C . ILE A 1 664 ? 4.016 -20.984 -7.32 1 97.19 664 ILE A C 1
ATOM 5125 O O . ILE A 1 664 ? 3.463 -22.078 -7.203 1 97.19 664 ILE A O 1
ATOM 5129 N N . PHE A 1 665 ? 4.188 -20.219 -6.27 1 97.56 665 PHE A N 1
ATOM 5130 C CA . PHE A 1 665 ? 3.645 -20.5 -4.949 1 97.56 665 PHE A CA 1
ATOM 5131 C C . PHE A 1 665 ? 2.154 -20.812 -5.031 1 97.56 665 PHE A C 1
ATOM 5133 O O . PHE A 1 665 ? 1.704 -21.859 -4.559 1 97.56 665 PHE A O 1
ATOM 5140 N N . GLY A 1 666 ? 1.364 -19.844 -5.676 1 96.94 666 GLY A N 1
ATOM 5141 C CA . GLY A 1 666 ? -0.077 -20 -5.789 1 96.94 666 GLY A CA 1
ATOM 5142 C C . GLY A 1 666 ? -0.483 -21.156 -6.684 1 96.94 666 GLY A C 1
ATOM 5143 O O . GLY A 1 666 ? -1.438 -21.875 -6.383 1 96.94 666 GLY A O 1
ATOM 5144 N N . THR A 1 667 ? 0.203 -21.328 -7.789 1 97.25 667 THR A N 1
ATOM 5145 C CA . THR A 1 667 ? -0.095 -22.406 -8.734 1 97.25 667 THR A CA 1
ATOM 5146 C C . THR A 1 667 ? 0.053 -23.766 -8.07 1 97.25 667 THR A C 1
ATOM 5148 O O . THR A 1 667 ? -0.827 -24.625 -8.188 1 97.25 667 THR A O 1
ATOM 5151 N N . ALA A 1 668 ? 1.145 -23.953 -7.348 1 97.81 668 ALA A N 1
ATOM 5152 C CA . ALA A 1 668 ? 1.412 -25.219 -6.688 1 97.81 668 ALA A CA 1
ATOM 5153 C C . ALA A 1 668 ? 0.476 -25.438 -5.5 1 97.81 668 ALA A C 1
ATOM 5155 O O . ALA A 1 668 ? -0.034 -26.547 -5.293 1 97.81 668 ALA A O 1
ATOM 5156 N N . HIS A 1 669 ? 0.273 -24.391 -4.73 1 97.94 669 HIS A N 1
ATOM 5157 C CA . HIS A 1 669 ? -0.585 -24.484 -3.557 1 97.94 669 HIS A CA 1
ATOM 5158 C C . HIS A 1 669 ? -2.021 -24.812 -3.945 1 97.94 669 HIS A C 1
ATOM 5160 O O . HIS A 1 669 ? -2.715 -25.531 -3.217 1 97.94 669 HIS A O 1
ATOM 5166 N N . ALA A 1 670 ? -2.486 -24.312 -5.082 1 97.12 670 ALA A N 1
ATOM 5167 C CA . ALA A 1 670 ? -3.82 -24.641 -5.578 1 97.12 670 ALA A CA 1
ATOM 5168 C C . ALA A 1 670 ? -3.945 -26.125 -5.895 1 97.12 670 ALA A C 1
ATOM 5170 O O . ALA A 1 670 ? -4.984 -26.734 -5.633 1 97.12 670 ALA A O 1
ATOM 5171 N N . GLN A 1 671 ? -2.932 -26.719 -6.473 1 98.12 671 GLN A N 1
ATOM 5172 C CA . GLN A 1 671 ? -2.947 -28.156 -6.777 1 98.12 671 GLN A CA 1
ATOM 5173 C C . GLN A 1 671 ? -2.988 -28.984 -5.5 1 98.12 671 GLN A C 1
ATOM 5175 O O . GLN A 1 671 ? -3.643 -30.031 -5.453 1 98.12 671 GLN A O 1
ATOM 5180 N N . PHE A 1 672 ? -2.236 -28.578 -4.426 1 98.25 672 PHE A N 1
ATOM 5181 C CA . PHE A 1 672 ? -2.312 -29.188 -3.104 1 98.25 672 PHE A CA 1
ATOM 5182 C C . PHE A 1 672 ? -3.758 -29.25 -2.623 1 98.25 672 PHE A C 1
ATOM 5184 O O . PHE A 1 672 ? -4.207 -30.297 -2.146 1 98.25 672 PHE A O 1
ATOM 5191 N N . GLY A 1 673 ? -4.52 -28.078 -2.809 1 97.81 673 GLY A N 1
ATOM 5192 C CA . GLY A 1 673 ? -5.918 -28.047 -2.42 1 97.81 673 GLY A CA 1
ATOM 5193 C C . GLY A 1 673 ? -6.777 -29.031 -3.191 1 97.81 673 GLY A C 1
ATOM 5194 O O . GLY A 1 673 ? -7.656 -29.672 -2.617 1 97.81 673 GLY A O 1
ATOM 5195 N N . ASN A 1 674 ? -6.547 -29.125 -4.5 1 98.25 674 ASN A N 1
ATOM 5196 C CA . ASN A 1 674 ? -7.273 -30.094 -5.316 1 98.25 674 ASN A CA 1
ATOM 5197 C C . ASN A 1 674 ? -7.098 -31.516 -4.789 1 98.25 674 ASN A C 1
ATOM 5199 O O . ASN A 1 674 ? -8.062 -32.281 -4.715 1 98.25 674 ASN A O 1
ATOM 5203 N N . MET A 1 675 ? -5.898 -31.828 -4.375 1 98.31 675 MET A N 1
ATOM 5204 C CA . MET A 1 675 ? -5.586 -33.188 -3.92 1 98.31 675 MET A CA 1
ATOM 5205 C C . MET A 1 675 ? -6.281 -33.5 -2.598 1 98.31 675 MET A C 1
ATOM 5207 O O . MET A 1 675 ? -6.684 -34.625 -2.35 1 98.31 675 MET A O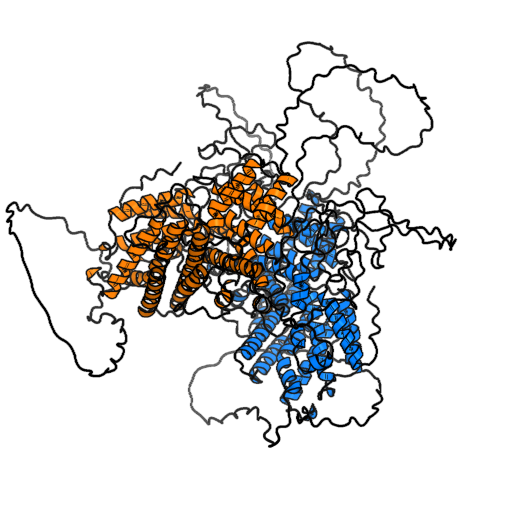 1
ATOM 5211 N N . LEU A 1 676 ? -6.344 -32.438 -1.756 1 97.88 676 LEU A N 1
ATOM 5212 C CA . LEU A 1 676 ? -7.062 -32.625 -0.5 1 97.88 676 LEU A CA 1
ATOM 5213 C C . LEU A 1 676 ? -8.508 -33.031 -0.755 1 97.88 676 LEU A C 1
ATOM 5215 O O . LEU A 1 676 ? -9.016 -33.969 -0.141 1 97.88 676 LEU A O 1
ATOM 5219 N N . VAL A 1 677 ? -9.148 -32.375 -1.656 1 97.88 677 VAL A N 1
ATOM 5220 C CA . VAL A 1 677 ? -10.555 -32.625 -1.943 1 97.88 677 VAL A CA 1
ATOM 5221 C C . VAL A 1 677 ? -10.734 -33.969 -2.633 1 97.88 677 VAL A C 1
ATOM 5223 O O . VAL A 1 677 ? -11.672 -34.719 -2.334 1 97.88 677 VAL A O 1
ATOM 5226 N N . LEU A 1 678 ? -9.867 -34.312 -3.6 1 98.38 678 LEU A N 1
ATOM 5227 C CA . LEU A 1 678 ? -9.914 -35.594 -4.258 1 98.38 678 LEU A CA 1
ATOM 5228 C C . LEU A 1 678 ? -9.766 -36.719 -3.24 1 98.38 678 LEU A C 1
ATOM 5230 O O . LEU A 1 678 ? -10.453 -37.75 -3.328 1 98.38 678 LEU A O 1
ATOM 5234 N N . SER A 1 679 ? -8.898 -36.562 -2.246 1 98.06 679 SER A N 1
ATOM 5235 C CA . SER A 1 679 ? -8.672 -37.562 -1.211 1 98.06 679 SER A CA 1
ATOM 5236 C C . SER A 1 679 ? -9.891 -37.719 -0.313 1 98.06 679 SER A C 1
ATOM 5238 O O . SER A 1 679 ? -10.289 -38.844 0.004 1 98.06 679 SER A O 1
ATOM 5240 N N . ALA A 1 680 ? -10.406 -36.562 0.075 1 97.06 680 ALA A N 1
ATOM 5241 C CA . ALA A 1 680 ? -11.609 -36.594 0.91 1 97.06 680 ALA A CA 1
ATOM 5242 C C . ALA A 1 680 ? -12.758 -37.281 0.19 1 97.06 680 ALA A C 1
ATOM 5244 O O . ALA A 1 680 ? -13.516 -38.031 0.804 1 97.06 680 ALA A O 1
ATOM 5245 N N . THR A 1 681 ? -12.93 -37.031 -1.083 1 97.38 681 THR A N 1
ATOM 5246 C CA . THR A 1 681 ? -13.984 -37.656 -1.881 1 97.38 681 THR A CA 1
ATOM 5247 C C . THR A 1 681 ? -13.758 -39.156 -2.029 1 97.38 681 THR A C 1
ATOM 5249 O O . THR A 1 681 ? -14.695 -39.938 -1.888 1 97.38 681 THR A O 1
ATOM 5252 N N . TYR A 1 682 ? -12.539 -39.562 -2.283 1 97.44 682 TYR A N 1
ATOM 5253 C CA . TYR A 1 682 ? -12.195 -40.969 -2.453 1 97.44 682 TYR A CA 1
ATOM 5254 C C . TYR A 1 682 ? -12.477 -41.75 -1.179 1 97.44 682 TYR A C 1
ATOM 5256 O O . TYR A 1 682 ? -12.867 -42.906 -1.237 1 97.44 682 TYR A O 1
ATOM 5264 N N . MET A 1 683 ? -12.289 -41.156 -0.029 1 95.62 683 MET A N 1
ATOM 5265 C CA . MET A 1 683 ? -12.438 -41.812 1.254 1 95.62 683 MET A CA 1
ATOM 5266 C C . MET A 1 683 ? -13.867 -41.719 1.764 1 95.62 683 MET A C 1
ATOM 5268 O O . MET A 1 683 ? -14.164 -42.125 2.891 1 95.62 683 MET A O 1
ATOM 5272 N N . SER A 1 684 ? -14.766 -41.25 0.933 1 94 684 SER A N 1
ATOM 5273 C CA . SER A 1 684 ? -16.156 -41.031 1.339 1 94 684 SER A CA 1
ATOM 5274 C C . SER A 1 684 ? -17.094 -41.938 0.564 1 94 684 SER A C 1
ATOM 5276 O O . SER A 1 684 ? -16.656 -42.875 -0.136 1 94 684 SER A O 1
ATOM 5278 N N . SER A 1 685 ? -18.5 -41.688 0.715 1 91.31 685 SER A N 1
ATOM 5279 C CA . SER A 1 685 ? -19.531 -42.438 0.009 1 91.31 685 SER A CA 1
ATOM 5280 C C . SER A 1 685 ? -19.562 -42.062 -1.472 1 91.31 685 SER A C 1
ATOM 5282 O O . SER A 1 685 ? -20.203 -42.75 -2.271 1 91.31 685 SER A O 1
ATOM 5284 N N . LEU A 1 686 ? -18.75 -41.094 -1.754 1 94.94 686 LEU A N 1
ATOM 5285 C CA . LEU A 1 686 ? -18.719 -40.656 -3.145 1 94.94 686 LEU A CA 1
ATOM 5286 C C . LEU A 1 686 ? -17.469 -41.156 -3.848 1 94.94 686 LEU A C 1
ATOM 5288 O O . LEU A 1 686 ? -17.031 -40.594 -4.844 1 94.94 686 LEU A O 1
ATOM 5292 N N . SER A 1 687 ? -16.859 -42.156 -3.449 1 94.56 687 SER A N 1
ATOM 5293 C CA . SER A 1 687 ? -15.586 -42.719 -3.898 1 94.56 687 SER A CA 1
ATOM 5294 C C . SER A 1 687 ? -15.625 -43.062 -5.379 1 94.56 687 SER A C 1
ATOM 5296 O O . SER A 1 687 ? -14.586 -43.125 -6.043 1 94.56 687 SER A O 1
ATOM 5298 N N . GLU A 1 688 ? -16.844 -43.25 -5.938 1 94.19 688 GLU A N 1
ATOM 5299 C CA . GLU A 1 688 ? -16.984 -43.625 -7.34 1 94.19 688 GLU A CA 1
ATOM 5300 C C . GLU A 1 688 ? -16.531 -42.5 -8.266 1 94.19 688 GLU A C 1
ATOM 5302 O O . GLU A 1 688 ? -16.188 -42.75 -9.422 1 94.19 688 GLU A O 1
ATOM 5307 N N . LEU A 1 689 ? -16.484 -41.375 -7.754 1 96.12 689 LEU A N 1
ATOM 5308 C CA . LEU A 1 689 ? -16.156 -40.188 -8.562 1 96.12 689 LEU A CA 1
ATOM 5309 C C . LEU A 1 689 ? -14.648 -40.125 -8.797 1 96.12 689 LEU A C 1
ATOM 5311 O O . LEU A 1 689 ? -14.195 -39.406 -9.688 1 96.12 689 LEU A O 1
ATOM 5315 N N . VAL A 1 690 ? -13.836 -40.875 -7.965 1 97.75 690 VAL A N 1
ATOM 5316 C CA . VAL A 1 690 ? -12.383 -40.781 -8.062 1 97.75 690 VAL A CA 1
ATOM 5317 C C . VAL A 1 690 ? -11.789 -42.156 -8.289 1 97.75 690 VAL A C 1
ATOM 5319 O O . VAL A 1 690 ? -11.828 -43 -7.395 1 97.75 690 VAL A O 1
ATOM 5322 N N . ASP A 1 691 ? -11.18 -42.344 -9.43 1 97.19 691 ASP A N 1
ATOM 5323 C CA . ASP A 1 691 ? -10.531 -43.594 -9.734 1 97.19 691 ASP A CA 1
ATOM 5324 C C . ASP A 1 691 ? -9.266 -43.781 -8.898 1 97.19 691 ASP A C 1
ATOM 5326 O O . ASP A 1 691 ? -8.453 -42.844 -8.781 1 97.19 691 ASP A O 1
ATOM 5330 N N . ARG A 1 692 ? -9.039 -44.906 -8.352 1 96.44 692 ARG A N 1
ATOM 5331 C CA . ARG A 1 692 ? -7.93 -45.188 -7.449 1 96.44 692 ARG A CA 1
ATOM 5332 C C . ARG A 1 692 ? -6.59 -45 -8.156 1 96.44 692 ARG A C 1
ATOM 5334 O O . ARG A 1 692 ? -5.652 -44.438 -7.582 1 96.44 692 ARG A O 1
ATOM 5341 N N . ASN A 1 693 ? -6.461 -45.531 -9.367 1 96.31 693 ASN A N 1
ATOM 5342 C CA . ASN A 1 693 ? -5.211 -45.406 -10.117 1 96.31 693 ASN A CA 1
ATOM 5343 C C . ASN A 1 693 ? -4.902 -43.969 -10.492 1 96.31 693 ASN A C 1
ATOM 5345 O O . ASN A 1 693 ? -3.746 -43.562 -10.453 1 96.31 693 ASN A O 1
ATOM 5349 N N . ASP A 1 694 ? -5.957 -43.312 -10.836 1 96.75 694 ASP A N 1
ATOM 5350 C CA . ASP A 1 694 ? -5.777 -41.906 -11.148 1 96.75 694 ASP A CA 1
ATOM 5351 C C . ASP A 1 694 ? -5.328 -41.125 -9.914 1 96.75 694 ASP A C 1
ATOM 5353 O O . ASP A 1 694 ? -4.477 -40.219 -10.008 1 96.75 694 ASP A O 1
ATOM 5357 N N . LEU A 1 695 ? -5.941 -41.406 -8.812 1 97.81 695 LEU A N 1
ATOM 5358 C CA . LEU A 1 695 ? -5.578 -40.719 -7.574 1 97.81 695 LEU A CA 1
ATOM 5359 C C . LEU A 1 695 ? -4.121 -41 -7.215 1 97.81 695 LEU A C 1
ATOM 5361 O O . LEU A 1 695 ? -3.398 -40.062 -6.82 1 97.81 695 LEU A O 1
ATOM 5365 N N . ASP A 1 696 ? -3.662 -42.281 -7.344 1 96.94 696 ASP A N 1
ATOM 5366 C CA . ASP A 1 696 ? -2.277 -42.656 -7.09 1 96.94 696 ASP A CA 1
ATOM 5367 C C . ASP A 1 696 ? -1.317 -41.875 -7.98 1 96.94 696 ASP A C 1
ATOM 5369 O O . ASP A 1 696 ? -0.339 -41.281 -7.496 1 96.94 696 ASP A O 1
ATOM 5373 N N . ARG A 1 697 ? -1.611 -41.781 -9.219 1 96.69 697 ARG A N 1
ATOM 5374 C CA . ARG A 1 697 ? -0.795 -41.062 -10.195 1 96.69 697 ARG A CA 1
ATOM 5375 C C . ARG A 1 697 ? -0.75 -39.594 -9.875 1 96.69 697 ARG A C 1
ATOM 5377 O O . ARG A 1 697 ? 0.316 -38.969 -9.914 1 96.69 697 ARG A O 1
ATOM 5384 N N . LEU A 1 698 ? -1.893 -39 -9.578 1 97.75 698 LEU A N 1
ATOM 5385 C CA . LEU A 1 698 ? -1.996 -37.594 -9.312 1 97.75 698 LEU A CA 1
ATOM 5386 C C . LEU A 1 698 ? -1.238 -37.219 -8.039 1 97.75 698 LEU A C 1
ATOM 5388 O O . LEU A 1 698 ? -0.643 -36.125 -7.961 1 97.75 698 LEU A O 1
ATOM 5392 N N . PHE A 1 699 ? -1.225 -38.062 -7.031 1 97.31 699 PHE A N 1
ATOM 5393 C CA . PHE A 1 699 ? -0.479 -37.844 -5.801 1 97.31 699 PHE A CA 1
ATOM 5394 C C . PHE A 1 699 ? 1.017 -37.75 -6.082 1 97.31 699 PHE A C 1
ATOM 5396 O O . PHE A 1 699 ? 1.667 -36.75 -5.703 1 97.31 699 PHE A O 1
ATOM 5403 N N . LYS A 1 700 ? 1.527 -38.75 -6.738 1 96.44 700 LYS A N 1
ATOM 5404 C CA . LYS A 1 700 ? 2.959 -38.812 -7.012 1 96.44 700 LYS A CA 1
ATOM 5405 C C . LYS A 1 700 ? 3.398 -37.625 -7.879 1 96.44 700 LYS A C 1
ATOM 5407 O O . LYS A 1 700 ? 4.422 -37 -7.605 1 96.44 700 LYS A O 1
ATOM 5412 N N . ARG A 1 701 ? 2.596 -37.375 -8.844 1 96.06 701 ARG A N 1
ATOM 5413 C CA . ARG A 1 701 ? 2.877 -36.25 -9.742 1 96.06 701 ARG A CA 1
ATOM 5414 C C . ARG A 1 701 ? 2.855 -34.906 -8.992 1 96.06 701 ARG A C 1
ATOM 5416 O O . ARG A 1 701 ? 3.738 -34.062 -9.172 1 96.06 701 ARG A O 1
ATOM 5423 N N . THR A 1 702 ? 1.827 -34.625 -8.164 1 97.69 702 THR A N 1
ATOM 5424 C CA . THR A 1 702 ? 1.675 -33.344 -7.469 1 97.69 702 THR A CA 1
ATOM 5425 C C . THR A 1 702 ? 2.766 -33.188 -6.418 1 97.69 702 THR A C 1
ATOM 5427 O O . THR A 1 702 ? 3.291 -32.094 -6.234 1 97.69 702 THR A O 1
ATOM 5430 N N . ILE A 1 703 ? 3.115 -34.25 -5.668 1 97.31 703 ILE A N 1
ATOM 5431 C CA . ILE A 1 703 ? 4.188 -34.156 -4.68 1 97.31 703 ILE A CA 1
ATOM 5432 C C . ILE A 1 703 ? 5.5 -33.781 -5.371 1 97.31 703 ILE A C 1
ATOM 5434 O O . ILE A 1 703 ? 6.25 -32.938 -4.879 1 97.31 703 ILE A O 1
ATOM 5438 N N . ARG A 1 704 ? 5.773 -34.406 -6.555 1 95.38 704 ARG A N 1
ATOM 5439 C CA . ARG A 1 704 ? 6.961 -34.062 -7.328 1 95.38 704 ARG A CA 1
ATOM 5440 C C . ARG A 1 704 ? 6.914 -32.594 -7.77 1 95.38 704 ARG A C 1
ATOM 5442 O O . ARG A 1 704 ? 7.941 -31.906 -7.773 1 95.38 704 ARG A O 1
ATOM 5449 N N . PHE A 1 705 ? 5.742 -32.188 -8.195 1 95.88 705 PHE A N 1
ATOM 5450 C CA . PHE A 1 705 ? 5.551 -30.828 -8.633 1 95.88 705 PHE A CA 1
ATOM 5451 C C . PHE A 1 705 ? 5.855 -29.844 -7.496 1 95.88 705 PHE A C 1
ATOM 5453 O O . PHE A 1 705 ? 6.535 -28.844 -7.703 1 95.88 705 PHE A O 1
ATOM 5460 N N . LEU A 1 706 ? 5.352 -30.125 -6.289 1 97.12 706 LEU A N 1
ATOM 5461 C CA . LEU A 1 706 ? 5.598 -29.297 -5.113 1 97.12 706 LEU A CA 1
ATOM 5462 C C . LEU A 1 706 ? 7.082 -29.266 -4.766 1 97.12 706 LEU A C 1
ATOM 5464 O O . LEU A 1 706 ? 7.633 -28.203 -4.461 1 97.12 706 LEU A O 1
ATOM 5468 N N . LEU A 1 707 ? 7.758 -30.359 -4.887 1 95.31 707 LEU A N 1
ATOM 5469 C CA . LEU A 1 707 ? 9.141 -30.516 -4.449 1 95.31 707 LEU A CA 1
ATOM 5470 C C . LEU A 1 707 ? 10.094 -29.875 -5.453 1 95.31 707 LEU A C 1
ATOM 5472 O O . LEU A 1 707 ? 11.273 -29.672 -5.148 1 95.31 707 LEU A O 1
ATOM 5476 N N . GLN A 1 708 ? 9.617 -29.547 -6.645 1 94.25 708 GLN A N 1
ATOM 5477 C CA . GLN A 1 708 ? 10.43 -28.75 -7.566 1 94.25 708 GLN A CA 1
ATOM 5478 C C . GLN A 1 708 ? 10.805 -27.406 -6.957 1 94.25 708 GLN A C 1
ATOM 5480 O O . GLN A 1 708 ? 11.828 -26.812 -7.316 1 94.25 708 GLN A O 1
ATOM 5485 N N . SER A 1 709 ? 9.961 -26.953 -6.031 1 95.38 709 SER A N 1
ATOM 5486 C CA . SER A 1 709 ? 10.203 -25.672 -5.363 1 95.38 709 SER A CA 1
ATOM 5487 C C . SER A 1 709 ? 10.625 -25.891 -3.914 1 95.38 709 SER A C 1
ATOM 5489 O O . SER A 1 709 ? 10.461 -24.984 -3.08 1 95.38 709 SER A O 1
ATOM 5491 N N . ARG A 1 710 ? 11.203 -27.016 -3.586 1 94.06 710 ARG A N 1
ATOM 5492 C CA . ARG A 1 710 ? 11.516 -27.375 -2.203 1 94.06 710 ARG A CA 1
ATOM 5493 C C . ARG A 1 710 ? 12.586 -26.438 -1.63 1 94.06 710 ARG A C 1
ATOM 5495 O O . ARG A 1 710 ? 12.562 -26.125 -0.438 1 94.06 710 ARG A O 1
ATOM 5502 N N . GLU A 1 711 ? 13.477 -25.922 -2.475 1 93 711 GLU A N 1
ATOM 5503 C CA . GLU A 1 711 ? 14.578 -25.094 -1.981 1 93 711 GLU A CA 1
ATOM 5504 C C . GLU A 1 711 ? 14.125 -23.672 -1.716 1 93 711 GLU A C 1
ATOM 5506 O O . GLU A 1 711 ? 14.766 -22.938 -0.95 1 93 711 GLU A O 1
ATOM 5511 N N . ILE A 1 712 ? 12.992 -23.281 -2.293 1 95.62 712 ILE A N 1
ATOM 5512 C CA . ILE A 1 712 ? 12.68 -21.859 -2.262 1 95.62 712 ILE A CA 1
ATOM 5513 C C . ILE A 1 712 ? 11.398 -21.625 -1.469 1 95.62 712 ILE A C 1
ATOM 5515 O O . ILE A 1 712 ? 11.055 -20.484 -1.153 1 95.62 712 ILE A O 1
ATOM 5519 N N . SER A 1 713 ? 10.664 -22.688 -1.073 1 96.25 713 SER A N 1
ATOM 5520 C CA . SER A 1 713 ? 9.383 -22.422 -0.425 1 96.25 713 SER A CA 1
ATOM 5521 C C . SER A 1 713 ? 9.148 -23.375 0.742 1 96.25 713 SER A C 1
ATOM 5523 O O . SER A 1 713 ? 8.906 -24.562 0.538 1 96.25 713 SER A O 1
ATOM 5525 N N . PRO A 1 714 ? 9.125 -22.906 1.963 1 95.56 714 PRO A N 1
ATOM 5526 C CA . PRO A 1 714 ? 8.781 -23.766 3.1 1 95.56 714 PRO A CA 1
ATOM 5527 C C . PRO A 1 714 ? 7.336 -24.25 3.057 1 95.56 714 PRO A C 1
ATOM 5529 O O . PRO A 1 714 ? 7.047 -25.375 3.479 1 95.56 714 PRO A O 1
ATOM 5532 N N . THR A 1 715 ? 6.434 -23.453 2.557 1 97 715 THR A N 1
ATOM 5533 C CA . THR A 1 715 ? 5.027 -23.828 2.455 1 97 715 THR A CA 1
ATOM 5534 C C . THR A 1 715 ? 4.852 -25.016 1.513 1 97 715 THR A C 1
ATOM 5536 O O . THR A 1 715 ? 4.121 -25.953 1.824 1 97 715 THR A O 1
ATOM 5539 N N . LEU A 1 716 ? 5.523 -24.984 0.374 1 97.62 716 LEU A N 1
ATOM 5540 C CA . LEU A 1 716 ? 5.359 -26.062 -0.599 1 97.62 716 LEU A CA 1
ATOM 5541 C C . LEU A 1 716 ? 6.016 -27.344 -0.104 1 97.62 716 LEU A C 1
ATOM 5543 O O . LEU A 1 716 ? 5.551 -28.438 -0.42 1 97.62 716 LEU A O 1
ATOM 5547 N N . ARG A 1 717 ? 7.055 -27.203 0.768 1 96.62 717 ARG A N 1
ATOM 5548 C CA . ARG A 1 717 ? 7.594 -28.375 1.449 1 96.62 717 ARG A CA 1
ATOM 5549 C C . ARG A 1 717 ? 6.578 -28.953 2.426 1 96.62 717 ARG A C 1
ATOM 5551 O O . ARG A 1 717 ? 6.395 -30.172 2.486 1 96.62 717 ARG A O 1
ATOM 5558 N N . ALA A 1 718 ? 5.945 -28.078 3.15 1 97.12 718 ALA A N 1
ATOM 5559 C CA . ALA A 1 718 ? 4.926 -28.516 4.098 1 97.12 718 ALA A CA 1
ATOM 5560 C C . ALA A 1 718 ? 3.768 -29.203 3.377 1 97.12 718 ALA A C 1
ATOM 5562 O O . ALA A 1 718 ? 3.264 -30.234 3.84 1 97.12 718 ALA A O 1
ATOM 5563 N N . ASP A 1 719 ? 3.348 -28.641 2.26 1 97.75 719 ASP A N 1
ATOM 5564 C CA . ASP A 1 719 ? 2.283 -29.234 1.458 1 97.75 719 ASP A CA 1
ATOM 5565 C C . ASP A 1 719 ? 2.67 -30.641 0.992 1 97.75 719 ASP A C 1
ATOM 5567 O O . ASP A 1 719 ? 1.851 -31.562 1.031 1 97.75 719 ASP A O 1
ATOM 5571 N N . ALA A 1 720 ? 3.912 -30.75 0.484 1 97.25 720 ALA A N 1
ATOM 5572 C CA . ALA A 1 720 ? 4.398 -32.031 0.027 1 97.25 720 ALA A CA 1
ATOM 5573 C C . ALA A 1 720 ? 4.395 -33.062 1.163 1 97.25 720 ALA A C 1
ATOM 5575 O O . ALA A 1 720 ? 4.051 -34.219 0.958 1 97.25 720 ALA A O 1
ATOM 5576 N N . LYS A 1 721 ? 4.754 -32.625 2.311 1 96.06 721 LYS A N 1
ATOM 5577 C CA . LYS A 1 721 ? 4.762 -33.531 3.477 1 96.06 721 LYS A CA 1
ATOM 5578 C C . LYS A 1 721 ? 3.346 -33.969 3.836 1 96.06 721 LYS A C 1
ATOM 5580 O O . LYS A 1 721 ? 3.109 -35.156 4.086 1 96.06 721 LYS A O 1
ATOM 5585 N N . ILE A 1 722 ? 2.424 -33.062 3.883 1 96.56 722 ILE A N 1
ATOM 5586 C CA . ILE A 1 722 ? 1.034 -33.344 4.215 1 96.56 722 ILE A CA 1
ATOM 5587 C C . ILE A 1 722 ? 0.469 -34.344 3.209 1 96.56 722 ILE A C 1
ATOM 5589 O O . ILE A 1 722 ? -0.167 -35.344 3.594 1 96.56 722 ILE A O 1
ATOM 5593 N N . LEU A 1 723 ? 0.7 -34.125 1.908 1 97.19 723 LEU A N 1
ATOM 5594 C CA . LEU A 1 723 ? 0.191 -35.031 0.883 1 97.19 723 LEU A CA 1
ATOM 5595 C C . LEU A 1 723 ? 0.842 -36.406 0.998 1 97.19 723 LEU A C 1
ATOM 5597 O O . LEU A 1 723 ? 0.199 -37.438 0.741 1 97.19 723 LEU A O 1
ATOM 5601 N N . SER A 1 724 ? 2.129 -36.438 1.362 1 95.88 724 SER A N 1
ATOM 5602 C CA . SER A 1 724 ? 2.807 -37.688 1.549 1 95.88 724 SER A CA 1
ATOM 5603 C C . SER A 1 724 ? 2.182 -38.5 2.689 1 95.88 724 SER A C 1
ATOM 5605 O O . SER A 1 724 ? 2.049 -39.719 2.6 1 95.88 724 SER A O 1
ATOM 5607 N N . GLU A 1 725 ? 1.835 -37.812 3.697 1 94.62 725 GLU A N 1
ATOM 5608 C CA . GLU A 1 725 ? 1.186 -38.438 4.832 1 94.62 725 GLU A CA 1
ATOM 5609 C C . GLU A 1 725 ? -0.191 -38.969 4.445 1 94.62 725 GLU A C 1
ATOM 5611 O O . GLU A 1 725 ? -0.569 -40.094 4.848 1 94.62 725 GLU A O 1
ATOM 5616 N N . ILE A 1 726 ? -0.904 -38.25 3.736 1 96.31 726 ILE A N 1
ATOM 5617 C CA . ILE A 1 726 ? -2.225 -38.688 3.295 1 96.31 726 ILE A CA 1
ATOM 5618 C C . ILE A 1 726 ? -2.09 -39.875 2.344 1 96.31 726 ILE A C 1
ATOM 5620 O O . ILE A 1 726 ? -2.877 -40.812 2.404 1 96.31 726 ILE A O 1
ATOM 5624 N N . TYR A 1 727 ? -1.122 -39.812 1.431 1 96.62 727 TYR A N 1
ATOM 5625 C CA . TYR A 1 727 ? -0.866 -40.906 0.506 1 96.62 727 TYR A CA 1
ATOM 5626 C C . TYR A 1 727 ? -0.625 -42.188 1.26 1 96.62 727 TYR A C 1
ATOM 5628 O O . TYR A 1 727 ? -1.185 -43.25 0.908 1 96.62 727 TYR A O 1
ATOM 5636 N N . GLU A 1 728 ? 0.196 -42.125 2.279 1 94.75 728 GLU A N 1
ATOM 5637 C CA . GLU A 1 728 ? 0.511 -43.281 3.078 1 94.75 728 GLU A CA 1
ATOM 5638 C C . GLU A 1 728 ? -0.737 -43.844 3.764 1 94.75 728 GLU A C 1
ATOM 5640 O O . GLU A 1 728 ? -0.897 -45.062 3.887 1 94.75 728 GLU A O 1
ATOM 5645 N N . LYS A 1 729 ? -1.519 -42.938 4.199 1 94.38 729 LYS A N 1
ATOM 5646 C CA . LYS A 1 729 ? -2.748 -43.375 4.867 1 94.38 729 LYS A CA 1
ATOM 5647 C C . LYS A 1 729 ? -3.691 -44.062 3.891 1 94.38 729 LYS A C 1
ATOM 5649 O O . LYS A 1 729 ? -4.328 -45.062 4.238 1 94.38 729 LYS A O 1
ATOM 5654 N N . ILE A 1 730 ? -3.812 -43.625 2.686 1 95.81 730 ILE A N 1
ATOM 5655 C CA . ILE A 1 730 ? -4.762 -44.125 1.704 1 95.81 730 ILE A CA 1
ATOM 5656 C C . ILE A 1 730 ? -4.211 -45.406 1.077 1 95.81 730 ILE A C 1
ATOM 5658 O O . ILE A 1 730 ? -4.945 -46.375 0.899 1 95.81 730 ILE A O 1
ATOM 5662 N N . PHE A 1 731 ? -2.918 -45.469 0.82 1 95.44 731 PHE A N 1
ATOM 5663 C CA . PHE A 1 731 ? -2.383 -46.562 0.01 1 95.44 731 PHE A CA 1
ATOM 5664 C C . PHE A 1 731 ? -1.563 -47.531 0.865 1 95.44 731 PHE A C 1
ATOM 5666 O O . PHE A 1 731 ? -1.176 -48.594 0.404 1 95.44 731 PHE A O 1
ATOM 5673 N N . GLY A 1 732 ? -1.229 -47.156 2.131 1 92 732 GLY A N 1
ATOM 5674 C CA . GLY A 1 732 ? -0.587 -48.062 3.074 1 92 732 GLY A CA 1
ATOM 5675 C C . GLY A 1 732 ? 0.923 -48.094 2.938 1 92 732 GLY A C 1
ATOM 5676 O O . GLY A 1 732 ? 1.609 -48.75 3.727 1 92 732 GLY A O 1
ATOM 5677 N N . GLU A 1 733 ? 1.532 -47.469 1.894 1 90.75 733 GLU A N 1
ATOM 5678 C CA . GLU A 1 733 ? 2.971 -47.375 1.673 1 90.75 733 GLU A CA 1
ATOM 5679 C C . GLU A 1 733 ? 3.377 -45.969 1.289 1 90.75 733 GLU A C 1
ATOM 5681 O O . GLU A 1 733 ? 2.566 -45.188 0.758 1 90.75 733 GLU A O 1
ATOM 5686 N N . PRO A 1 734 ? 4.629 -45.625 1.671 1 88.69 734 PRO A N 1
ATOM 5687 C CA . PRO A 1 734 ? 5.078 -44.312 1.281 1 88.69 734 PRO A CA 1
ATOM 5688 C C . PRO A 1 734 ? 5.195 -44.125 -0.232 1 88.69 734 PRO A C 1
ATOM 5690 O O . PRO A 1 734 ? 5.414 -45.125 -0.949 1 88.69 734 PRO A O 1
ATOM 5693 N N . ALA A 1 735 ? 4.938 -42.875 -0.579 1 82.94 735 ALA A N 1
ATOM 5694 C CA . ALA A 1 735 ? 5.047 -42.594 -2.006 1 82.94 735 ALA A CA 1
ATOM 5695 C C . ALA A 1 735 ? 6.496 -42.656 -2.475 1 82.94 735 ALA A C 1
ATOM 5697 O O . ALA A 1 735 ? 7.398 -42.156 -1.802 1 82.94 735 ALA A O 1
ATOM 5698 N N . ASP A 1 736 ? 6.945 -43.531 -3.234 1 78.69 736 ASP A N 1
ATOM 5699 C CA . ASP A 1 736 ? 8.297 -43.656 -3.762 1 78.69 736 ASP A CA 1
ATOM 5700 C C . ASP A 1 736 ? 8.648 -42.469 -4.668 1 78.69 736 ASP A C 1
ATOM 5702 O O . ASP A 1 736 ? 8.508 -42.562 -5.887 1 78.69 736 ASP A O 1
ATOM 5706 N N . ILE A 1 737 ? 8.781 -41.344 -4.016 1 76.5 737 ILE A N 1
ATOM 5707 C CA . ILE A 1 737 ? 9.047 -40.156 -4.82 1 76.5 737 ILE A CA 1
ATOM 5708 C C . ILE A 1 737 ? 10.531 -39.812 -4.754 1 76.5 737 ILE A C 1
ATOM 5710 O O . ILE A 1 737 ? 11.094 -39.688 -3.666 1 76.5 737 ILE A O 1
ATOM 5714 N N . VAL A 1 738 ? 11.25 -40.062 -5.875 1 59.31 738 VAL A N 1
ATOM 5715 C CA . VAL A 1 738 ? 12.617 -39.562 -5.973 1 59.31 738 VAL A CA 1
ATOM 5716 C C . VAL A 1 738 ? 12.602 -38.062 -6.242 1 59.31 738 VAL A C 1
ATOM 5718 O O . VAL A 1 738 ? 11.93 -37.594 -7.164 1 59.31 738 VAL A O 1
ATOM 5721 N N . ALA A 1 739 ? 12.969 -37.281 -5.203 1 55.88 739 ALA A N 1
ATOM 5722 C CA . ALA A 1 739 ? 13.047 -35.844 -5.395 1 55.88 739 ALA A CA 1
ATOM 5723 C C . ALA A 1 739 ? 13.727 -35.5 -6.715 1 55.88 739 ALA A C 1
ATOM 5725 O O . ALA A 1 739 ? 14.742 -36.094 -7.074 1 55.88 739 ALA A O 1
ATOM 5726 N N . PRO A 1 740 ? 13.016 -34.75 -7.637 1 51.06 740 PRO A N 1
ATOM 5727 C CA . PRO A 1 740 ? 13.656 -34.406 -8.906 1 51.06 740 PRO A CA 1
ATOM 5728 C C . PRO A 1 740 ? 15.016 -33.719 -8.719 1 51.06 740 PRO A C 1
ATOM 5730 O O . PRO A 1 740 ? 15.219 -33.031 -7.727 1 51.06 740 PRO A O 1
ATOM 5733 N N . LEU A 1 741 ? 16.203 -34.312 -9.32 1 42.88 741 LEU A N 1
ATOM 5734 C CA . LEU A 1 741 ? 17.516 -33.656 -9.352 1 42.88 741 LEU A CA 1
ATOM 5735 C C . LEU A 1 741 ? 17.422 -32.312 -10.047 1 42.88 741 LEU A C 1
ATOM 5737 O O . LEU A 1 741 ? 16.688 -32.156 -11.023 1 42.88 741 LEU A O 1
ATOM 5741 N N . MET B 1 1 ? -0.589 -1.198 35.438 1 30.53 1 MET B N 1
ATOM 5742 C CA . MET B 1 1 ? -1.202 -0.57 34.281 1 30.53 1 MET B CA 1
ATOM 5743 C C . MET B 1 1 ? -2.117 0.576 34.688 1 30.53 1 MET B C 1
ATOM 5745 O O . MET B 1 1 ? -3.059 0.375 35.469 1 30.53 1 MET B O 1
ATOM 5749 N N . ASN B 1 2 ? -1.659 1.735 34.781 1 37.59 2 ASN B N 1
ATOM 5750 C CA . ASN B 1 2 ? -2.275 2.83 35.531 1 37.59 2 ASN B CA 1
ATOM 5751 C C . ASN B 1 2 ? -3.734 3.027 35.125 1 37.59 2 ASN B C 1
ATOM 5753 O O . ASN B 1 2 ? -4.051 3.113 33.938 1 37.59 2 ASN B O 1
ATOM 5757 N N . ALA B 1 3 ? -4.652 2.752 36 1 46.81 3 ALA B N 1
ATOM 5758 C CA . ALA B 1 3 ? -6.109 2.785 36.094 1 46.81 3 ALA B CA 1
ATOM 5759 C C . ALA B 1 3 ? -6.668 4.094 35.562 1 46.81 3 ALA B C 1
ATOM 5761 O O . ALA B 1 3 ? -7.727 4.109 34.938 1 46.81 3 ALA B O 1
ATOM 5762 N N . ILE B 1 4 ? -5.828 5.035 35.688 1 42.31 4 ILE B N 1
ATOM 5763 C CA . ILE B 1 4 ? -6.406 6.336 35.375 1 42.31 4 ILE B CA 1
ATOM 5764 C C . ILE B 1 4 ? -6.438 6.543 33.875 1 42.31 4 ILE B C 1
ATOM 5766 O O . ILE B 1 4 ? -7.449 6.98 33.312 1 42.31 4 ILE B O 1
ATOM 5770 N N . VAL B 1 5 ? -5.281 6.234 33.25 1 50.81 5 VAL B N 1
ATOM 5771 C CA . VAL B 1 5 ? -5.238 6.434 31.797 1 50.81 5 VAL B CA 1
ATOM 5772 C C . VAL B 1 5 ? -6.246 5.512 31.109 1 50.81 5 VAL B C 1
ATOM 5774 O O . VAL B 1 5 ? -6.977 5.934 30.219 1 50.81 5 VAL B O 1
ATOM 5777 N N . GLY B 1 6 ? -6.184 4.266 31.562 1 51.41 6 GLY B N 1
ATOM 5778 C CA . GLY B 1 6 ? -7.141 3.324 31 1 51.41 6 GLY B CA 1
ATOM 5779 C C . GLY B 1 6 ? -8.586 3.756 31.188 1 51.41 6 GLY B C 1
ATOM 5780 O O . GLY B 1 6 ? -9.383 3.699 30.266 1 51.41 6 GLY B O 1
ATOM 5781 N N . GLN B 1 7 ? -8.867 4.141 32.406 1 50.06 7 GLN B N 1
ATOM 5782 C CA . GLN B 1 7 ? -10.234 4.543 32.75 1 50.06 7 GLN B CA 1
ATOM 5783 C C . GLN B 1 7 ? -10.625 5.82 32 1 50.06 7 GLN B C 1
ATOM 5785 O O . GLN B 1 7 ? -11.75 5.93 31.516 1 50.06 7 GLN B O 1
ATOM 5790 N N . GLU B 1 8 ? -9.648 6.648 31.969 1 51.34 8 GLU B N 1
ATOM 5791 C CA . GLU B 1 8 ? -9.945 7.918 31.312 1 51.34 8 GLU B CA 1
ATOM 5792 C C . GLU B 1 8 ? -10.039 7.746 29.797 1 51.34 8 GLU B C 1
ATOM 5794 O O . GLU B 1 8 ? -10.875 8.375 29.141 1 51.34 8 GLU B O 1
ATOM 5799 N N . LEU B 1 9 ? -9.172 6.891 29.391 1 54.28 9 LEU B N 1
ATOM 5800 C CA . LEU B 1 9 ? -9.25 6.594 27.969 1 54.28 9 LEU B CA 1
ATOM 5801 C C . LEU B 1 9 ? -10.547 5.871 27.641 1 54.28 9 LEU B C 1
ATOM 5803 O O . LEU B 1 9 ? -11.156 6.129 26.594 1 54.28 9 LEU B O 1
ATOM 5807 N N . GLU B 1 10 ? -10.867 4.91 28.469 1 51.66 10 GLU B N 1
ATOM 5808 C CA . GLU B 1 10 ? -12.141 4.207 28.281 1 51.66 10 GLU B CA 1
ATOM 5809 C C . GLU B 1 10 ? -13.32 5.168 28.391 1 51.66 10 GLU B C 1
ATOM 5811 O O . GLU B 1 10 ? -14.312 5.02 27.672 1 51.66 10 GLU B O 1
ATOM 5816 N N . ARG B 1 11 ? -13.281 6.012 29.281 1 46.06 11 ARG B N 1
ATOM 5817 C CA . ARG B 1 11 ? -14.32 7.023 29.438 1 46.06 11 ARG B CA 1
ATOM 5818 C C . ARG B 1 11 ? -14.414 7.914 28.203 1 46.06 11 ARG B C 1
ATOM 5820 O O . ARG B 1 11 ? -15.508 8.258 27.766 1 46.06 11 ARG B O 1
ATOM 5827 N N . ALA B 1 12 ? -13.219 8.344 27.844 1 45.88 12 ALA B N 1
ATOM 5828 C CA . ALA B 1 12 ? -13.172 9.164 26.625 1 45.88 12 ALA B CA 1
ATOM 5829 C C . ALA B 1 12 ? -13.719 8.391 25.438 1 45.88 12 ALA B C 1
ATOM 5831 O O . ALA B 1 12 ? -14.242 8.992 24.484 1 45.88 12 ALA B O 1
ATOM 5832 N N . GLU B 1 13 ? -13.445 7.027 25.312 1 46.72 13 GLU B N 1
ATOM 5833 C CA . GLU B 1 13 ? -13.898 6.133 24.266 1 46.72 13 GLU B CA 1
ATOM 5834 C C . GLU B 1 13 ? -15.375 5.781 24.438 1 46.72 13 GLU B C 1
ATOM 5836 O O . GLU B 1 13 ? -15.945 5.047 23.625 1 46.72 13 GLU B O 1
ATOM 5841 N N . GLY B 1 14 ? -15.93 5.84 25.562 1 38.94 14 GLY B N 1
ATOM 5842 C CA . GLY B 1 14 ? -17.25 5.297 25.812 1 38.94 14 GLY B CA 1
ATOM 5843 C C . GLY B 1 14 ? -18.188 5.418 24.625 1 38.94 14 GLY B C 1
ATOM 5844 O O . GLY B 1 14 ? -18.328 4.477 23.844 1 38.94 14 GLY B O 1
ATOM 5845 N N . GLU B 1 15 ? -19.391 6.184 24.828 1 39.62 15 GLU B N 1
ATOM 5846 C CA . GLU B 1 15 ? -20.734 5.82 24.375 1 39.62 15 GLU B CA 1
ATOM 5847 C C . GLU B 1 15 ? -20.828 5.855 22.844 1 39.62 15 GLU B C 1
ATOM 5849 O O . GLU B 1 15 ? -21.516 5.02 22.25 1 39.62 15 GLU B O 1
ATOM 5854 N N . VAL B 1 16 ? -20.875 7.031 22.109 1 44.09 16 VAL B N 1
ATOM 5855 C CA . VAL B 1 16 ? -21.891 7.305 21.094 1 44.09 16 VAL B CA 1
ATOM 5856 C C . VAL B 1 16 ? -21.297 7.109 19.703 1 44.09 16 VAL B C 1
ATOM 5858 O O . VAL B 1 16 ? -21.969 7.391 18.703 1 44.09 16 VAL B O 1
ATOM 5861 N N . ILE B 1 17 ? -19.984 7.062 19.625 1 46.78 17 ILE B N 1
ATOM 5862 C CA . ILE B 1 17 ? -19.797 7.109 18.172 1 46.78 17 ILE B CA 1
ATOM 5863 C C . ILE B 1 17 ? -20 5.711 17.594 1 46.78 17 ILE B C 1
ATOM 5865 O O . ILE B 1 17 ? -19.328 4.762 18 1 46.78 17 ILE B O 1
ATOM 5869 N N . PRO B 1 18 ? -21.047 5.453 16.938 1 46.75 18 PRO B N 1
ATOM 5870 C CA . PRO B 1 18 ? -21.203 4.164 16.266 1 46.75 18 PRO B CA 1
ATOM 5871 C C . PRO B 1 18 ? -19.922 3.73 15.539 1 46.75 18 PRO B C 1
ATOM 5873 O O . PRO B 1 18 ? -19.328 4.52 14.812 1 46.75 18 PRO B O 1
ATOM 5876 N N . GLN B 1 19 ? -19.219 2.789 16.094 1 47.84 19 GLN B N 1
ATOM 5877 C CA . GLN B 1 19 ? -18.031 2.193 15.477 1 47.84 19 GLN B CA 1
ATOM 5878 C C . GLN B 1 19 ? -18.312 1.793 14.023 1 47.84 19 GLN B C 1
ATOM 5880 O O . GLN B 1 19 ? -19.406 1.313 13.703 1 47.84 19 GLN B O 1
ATOM 5885 N N . GLY B 1 20 ? -17.594 2.332 13.125 1 46.31 20 GLY B N 1
ATOM 5886 C CA . GLY B 1 20 ? -17.703 1.842 11.758 1 46.31 20 GLY B CA 1
ATOM 5887 C C . GLY B 1 20 ? -17.703 0.327 11.672 1 46.31 20 GLY B C 1
ATOM 5888 O O . GLY B 1 20 ? -17.234 -0.357 12.578 1 46.31 20 GLY B O 1
ATOM 5889 N N . GLU B 1 21 ? -18.578 -0.279 10.898 1 49.62 21 GLU B N 1
ATOM 5890 C CA . GLU B 1 21 ? -18.625 -1.722 10.672 1 49.62 21 GLU B CA 1
ATOM 5891 C C . GLU B 1 21 ? -17.297 -2.234 10.125 1 49.62 21 GLU B C 1
ATOM 5893 O O . GLU B 1 21 ? -16.688 -1.591 9.266 1 49.62 21 GLU B O 1
ATOM 5898 N N . ASP B 1 22 ? -16.641 -3.195 10.664 1 56.78 22 ASP B N 1
ATOM 5899 C CA . ASP B 1 22 ? -15.461 -3.889 10.172 1 56.78 22 ASP B CA 1
ATOM 5900 C C . ASP B 1 22 ? -15.602 -4.23 8.688 1 56.78 22 ASP B C 1
ATOM 5902 O O . ASP B 1 22 ? -16.688 -4.582 8.234 1 56.78 22 ASP B O 1
ATOM 5906 N N . GLY B 1 23 ? -14.57 -3.771 7.816 1 68.38 23 GLY B N 1
ATOM 5907 C CA . GLY B 1 23 ? -14.57 -4.137 6.41 1 68.38 23 GLY B CA 1
ATOM 5908 C C . GLY B 1 23 ? -14.664 -2.939 5.48 1 68.38 23 GLY B C 1
ATOM 5909 O O . GLY B 1 23 ? -14.156 -2.98 4.355 1 68.38 23 GLY B O 1
ATOM 5910 N N . ASP B 1 24 ? -15.289 -1.836 6.016 1 73.56 24 ASP B N 1
ATOM 5911 C CA . ASP B 1 24 ? -15.414 -0.669 5.148 1 73.56 24 ASP B CA 1
ATOM 5912 C C . ASP B 1 24 ? -14.344 0.371 5.477 1 73.56 24 ASP B C 1
ATOM 5914 O O . ASP B 1 24 ? -13.844 0.423 6.602 1 73.56 24 ASP B O 1
ATOM 5918 N N . LEU B 1 25 ? -14.047 1.163 4.441 1 78.5 25 LEU B N 1
ATOM 5919 C CA . LEU B 1 25 ? -13.125 2.266 4.691 1 78.5 25 LEU B CA 1
ATOM 5920 C C . LEU B 1 25 ? -13.758 3.307 5.609 1 78.5 25 LEU B C 1
ATOM 5922 O O . LEU B 1 25 ? -14.945 3.615 5.477 1 78.5 25 LEU B O 1
ATOM 5926 N N . SER B 1 26 ? -12.961 3.836 6.527 1 79.75 26 SER B N 1
ATOM 5927 C CA . SER B 1 26 ? -13.461 4.859 7.441 1 79.75 26 SER B CA 1
ATOM 5928 C C . SER B 1 26 ? -13.555 6.215 6.758 1 79.75 26 SER B C 1
ATOM 5930 O O . SER B 1 26 ? -14.273 7.102 7.219 1 79.75 26 SER B O 1
ATOM 5932 N N . ILE B 1 27 ? -12.766 6.445 5.762 1 80.31 27 ILE B N 1
ATOM 5933 C CA . ILE B 1 27 ? -12.82 7.648 4.938 1 80.31 27 ILE B CA 1
ATOM 5934 C C . ILE B 1 27 ? -12.883 7.258 3.461 1 80.31 27 ILE B C 1
ATOM 5936 O O . ILE B 1 27 ? -12.047 6.492 2.975 1 80.31 27 ILE B O 1
ATOM 5940 N N . PRO B 1 28 ? -13.914 7.727 2.859 1 73.75 28 PRO B N 1
ATOM 5941 C CA . PRO B 1 28 ? -14.016 7.383 1.438 1 73.75 28 PRO B CA 1
ATOM 5942 C C . PRO B 1 28 ? -12.938 8.055 0.594 1 73.75 28 PRO B C 1
ATOM 5944 O O . PRO B 1 28 ? -12.453 9.141 0.946 1 73.75 28 PRO B O 1
ATOM 5947 N N . VAL B 1 29 ? -12.664 7.352 -0.457 1 77.06 29 VAL B N 1
ATOM 5948 C CA . VAL B 1 29 ? -11.711 7.914 -1.407 1 77.06 29 VAL B CA 1
ATOM 5949 C C . VAL B 1 29 ? -12.422 8.93 -2.311 1 77.06 29 VAL B C 1
ATOM 5951 O O . VAL B 1 29 ? -13.547 8.695 -2.746 1 77.06 29 VAL B O 1
ATOM 5954 N N . GLU B 1 30 ? -11.875 10.117 -2.506 1 75.38 30 GLU B N 1
ATOM 5955 C CA . GLU B 1 30 ? -12.344 11.18 -3.385 1 75.38 30 GLU B CA 1
ATOM 5956 C C . GLU B 1 30 ? -13.578 11.867 -2.812 1 75.38 30 GLU B C 1
ATOM 5958 O O . GLU B 1 30 ? -14.508 12.195 -3.551 1 75.38 30 GLU B O 1
ATOM 5963 N N . HIS B 1 31 ? -13.578 11.945 -1.52 1 76.31 31 HIS B N 1
ATOM 5964 C CA . HIS B 1 31 ? -14.648 12.727 -0.903 1 76.31 31 HIS B CA 1
ATOM 5965 C C . HIS B 1 31 ? -14.57 14.195 -1.316 1 76.31 31 HIS B C 1
ATOM 5967 O O . HIS B 1 31 ? -13.602 14.609 -1.96 1 76.31 31 HIS B O 1
ATOM 5973 N N . THR B 1 32 ? -15.492 15.023 -0.982 1 77.06 32 THR B N 1
ATOM 5974 C CA . THR B 1 32 ? -15.586 16.359 -1.55 1 77.06 32 THR B CA 1
ATOM 5975 C C . THR B 1 32 ? -15.305 17.422 -0.488 1 77.06 32 THR B C 1
ATOM 5977 O O . THR B 1 32 ? -15.547 18.609 -0.709 1 77.06 32 THR B O 1
ATOM 5980 N N . THR B 1 33 ? -14.75 17.094 0.604 1 82.75 33 THR B N 1
ATOM 5981 C CA . THR B 1 33 ? -14.641 18.031 1.715 1 82.75 33 THR B CA 1
ATOM 5982 C C . THR B 1 33 ? -13.273 18.703 1.717 1 82.75 33 THR B C 1
ATOM 5984 O O . THR B 1 33 ? -13.031 19.625 2.506 1 82.75 33 THR B O 1
ATOM 5987 N N . ALA B 1 34 ? -12.438 18.375 0.818 1 88.75 34 ALA B N 1
ATOM 5988 C CA . ALA B 1 34 ? -11.102 18.969 0.785 1 88.75 34 ALA B CA 1
ATOM 5989 C C . ALA B 1 34 ? -11.18 20.469 0.505 1 88.75 34 ALA B C 1
ATOM 5991 O O . ALA B 1 34 ? -12.102 20.938 -0.174 1 88.75 34 ALA B O 1
ATOM 5992 N N . ALA B 1 35 ? -10.211 21.156 0.945 1 91.44 35 ALA B N 1
ATOM 5993 C CA . ALA B 1 35 ? -10.219 22.609 0.913 1 91.44 35 ALA B CA 1
ATOM 5994 C C . ALA B 1 35 ? -10.328 23.125 -0.519 1 91.44 35 ALA B C 1
ATOM 5996 O O . ALA B 1 35 ? -11.102 24.047 -0.798 1 91.44 35 ALA B O 1
ATOM 5997 N N . HIS B 1 36 ? -9.555 22.578 -1.44 1 92.19 36 HIS B N 1
ATOM 5998 C CA . HIS B 1 36 ? -9.523 23.125 -2.793 1 92.19 36 HIS B CA 1
ATOM 5999 C C . HIS B 1 36 ? -10.82 22.828 -3.539 1 92.19 36 HIS B C 1
ATOM 6001 O O . HIS B 1 36 ? -11.125 23.484 -4.539 1 92.19 36 HIS B O 1
ATOM 6007 N N . LYS B 1 37 ? -11.586 21.938 -3.059 1 90.44 37 LYS B N 1
ATOM 6008 C CA . LYS B 1 37 ? -12.859 21.625 -3.695 1 90.44 37 LYS B CA 1
ATOM 6009 C C . LYS B 1 37 ? -13.898 22.703 -3.416 1 90.44 37 LYS B C 1
ATOM 6011 O O . LYS B 1 37 ? -14.93 22.781 -4.09 1 90.44 37 LYS B O 1
ATOM 6016 N N . LEU B 1 38 ? -13.656 23.547 -2.457 1 94.31 38 LEU B N 1
ATOM 6017 C CA . LEU B 1 38 ? -14.516 24.688 -2.139 1 94.31 38 LEU B CA 1
ATOM 6018 C C . LEU B 1 38 ? -14.555 25.672 -3.299 1 94.31 38 LEU B C 1
ATOM 6020 O O . LEU B 1 38 ? -15.469 26.5 -3.385 1 94.31 38 LEU B O 1
ATOM 6024 N N . LEU B 1 39 ? -13.555 25.609 -4.176 1 93.75 39 LEU B N 1
ATOM 6025 C CA . LEU B 1 39 ? -13.508 26.516 -5.316 1 93.75 39 LEU B CA 1
ATOM 6026 C C . LEU B 1 39 ? -14.711 26.312 -6.227 1 93.75 39 LEU B C 1
ATOM 6028 O O . LEU B 1 39 ? -15.031 27.188 -7.043 1 93.75 39 LEU B O 1
ATOM 6032 N N . SER B 1 40 ? -15.367 25.203 -6 1 90.5 40 SER B N 1
ATOM 6033 C CA . SER B 1 40 ? -16.531 24.922 -6.82 1 90.5 40 SER B CA 1
ATOM 6034 C C . SER B 1 40 ? -17.781 25.594 -6.262 1 90.5 40 SER B C 1
ATOM 6036 O O . SER B 1 40 ? -18.828 25.641 -6.93 1 90.5 40 SER B O 1
ATOM 6038 N N . TRP B 1 41 ? -17.719 26.156 -5.02 1 93.25 41 TRP B N 1
ATOM 6039 C CA . TRP B 1 41 ? -18.828 26.922 -4.461 1 93.25 41 TRP B CA 1
ATOM 6040 C C . TRP B 1 41 ? -19.156 28.125 -5.34 1 93.25 41 TRP B C 1
ATOM 6042 O O . TRP B 1 41 ? -18.266 28.891 -5.715 1 93.25 41 TRP B O 1
ATOM 6052 N N . PRO B 1 42 ? -20.406 28.344 -5.68 1 93.44 42 PRO B N 1
ATOM 6053 C CA . PRO B 1 42 ? -20.766 29.5 -6.508 1 93.44 42 PRO B CA 1
ATOM 6054 C C . PRO B 1 42 ? -20.281 30.812 -5.914 1 93.44 42 PRO B C 1
ATOM 6056 O O . PRO B 1 42 ? -19.781 31.672 -6.641 1 93.44 42 PRO B O 1
ATOM 6059 N N . SER B 1 43 ? -20.453 31.016 -4.605 1 94.88 43 SER B N 1
ATOM 6060 C CA . SER B 1 43 ? -20.031 32.25 -3.939 1 94.88 43 SER B CA 1
ATOM 6061 C C . SER B 1 43 ? -18.516 32.438 -4.035 1 94.88 43 SER B C 1
ATOM 6063 O O . SER B 1 43 ? -18.047 33.562 -4.121 1 94.88 43 SER B O 1
ATOM 6065 N N . ILE B 1 44 ? -17.797 31.359 -4.023 1 95.56 44 ILE B N 1
ATOM 6066 C CA . ILE B 1 44 ? -16.344 31.453 -4.078 1 95.56 44 ILE B CA 1
ATOM 6067 C C . ILE B 1 44 ? -15.883 31.656 -5.523 1 95.56 44 ILE B C 1
ATOM 6069 O O . ILE B 1 44 ? -14.93 32.375 -5.785 1 95.56 44 ILE B O 1
ATOM 6073 N N . LYS B 1 45 ? -16.578 31.047 -6.391 1 93.12 45 LYS B N 1
ATOM 6074 C CA . LYS B 1 45 ? -16.297 31.281 -7.809 1 93.12 45 LYS B CA 1
ATOM 6075 C C . LYS B 1 45 ? -16.469 32.75 -8.164 1 93.12 45 LYS B C 1
ATOM 6077 O O . LYS B 1 45 ? -15.672 33.312 -8.922 1 93.12 45 LYS B O 1
ATOM 6082 N N . ALA B 1 46 ? -17.5 33.312 -7.637 1 92.75 46 ALA B N 1
ATOM 6083 C CA . ALA B 1 46 ? -17.766 34.75 -7.887 1 92.75 46 ALA B CA 1
ATOM 6084 C C . ALA B 1 46 ? -16.625 35.625 -7.352 1 92.75 46 ALA B C 1
ATOM 6086 O O . ALA B 1 46 ? -16.312 36.656 -7.941 1 92.75 46 ALA B O 1
ATOM 6087 N N . LEU B 1 47 ? -16.047 35.156 -6.266 1 93.5 47 LEU B N 1
ATOM 6088 C CA . LEU B 1 47 ? -14.938 35.906 -5.664 1 93.5 47 LEU B CA 1
ATOM 6089 C C . LEU B 1 47 ? -13.695 35.844 -6.543 1 93.5 47 LEU B C 1
ATOM 6091 O O . LEU B 1 47 ? -12.875 36.75 -6.543 1 93.5 47 LEU B O 1
ATOM 6095 N N . LEU B 1 48 ? -13.578 34.812 -7.262 1 93.25 48 LEU B N 1
ATOM 6096 C CA . LEU B 1 48 ? -12.359 34.562 -8.023 1 93.25 48 LEU B CA 1
ATOM 6097 C C . LEU B 1 48 ? -12.484 35.125 -9.438 1 93.25 48 LEU B C 1
ATOM 6099 O O . LEU B 1 48 ? -11.477 35.281 -10.133 1 93.25 48 LEU B O 1
ATOM 6103 N N . GLU B 1 49 ? -13.719 35.438 -9.797 1 88.44 49 GLU B N 1
ATOM 6104 C CA . GLU B 1 49 ? -13.906 36 -11.133 1 88.44 49 GLU B CA 1
ATOM 6105 C C . GLU B 1 49 ? -13.062 37.25 -11.336 1 88.44 49 GLU B C 1
ATOM 6107 O O . GLU B 1 49 ? -12.945 38.094 -10.438 1 88.44 49 GLU B O 1
ATOM 6112 N N . PRO B 1 50 ? -12.234 37.25 -12.367 1 89.12 50 PRO B N 1
ATOM 6113 C CA . PRO B 1 50 ? -12.406 36.5 -13.609 1 89.12 50 PRO B CA 1
ATOM 6114 C C . PRO B 1 50 ? -11.469 35.281 -13.703 1 89.12 50 PRO B C 1
ATOM 6116 O O . PRO B 1 50 ? -11.453 34.594 -14.727 1 89.12 50 PRO B O 1
ATOM 6119 N N . ARG B 1 51 ? -10.758 35.094 -12.766 1 87.81 51 ARG B N 1
ATOM 6120 C CA . ARG B 1 51 ? -9.82 33.969 -12.797 1 87.81 51 ARG B CA 1
ATOM 6121 C C . ARG B 1 51 ? -10.547 32.656 -12.555 1 87.81 51 ARG B C 1
ATOM 6123 O O . ARG B 1 51 ? -11.484 32.594 -11.758 1 87.81 51 ARG B O 1
ATOM 6130 N N . GLU B 1 52 ? -10.133 31.641 -13.297 1 89.25 52 GLU B N 1
ATOM 6131 C CA . GLU B 1 52 ? -10.656 30.297 -13.109 1 89.25 52 GLU B CA 1
ATOM 6132 C C . GLU B 1 52 ? -9.539 29.297 -12.844 1 89.25 52 GLU B C 1
ATOM 6134 O O . GLU B 1 52 ? -8.586 29.203 -13.625 1 89.25 52 GLU B O 1
ATOM 6139 N N . TYR B 1 53 ? -9.648 28.719 -11.766 1 91.75 53 TYR B N 1
ATOM 6140 C CA . TYR B 1 53 ? -8.664 27.703 -11.391 1 91.75 53 TYR B CA 1
ATOM 6141 C C . TYR B 1 53 ? -9.242 26.297 -11.5 1 91.75 53 TYR B C 1
ATOM 6143 O O . TYR B 1 53 ? -10.445 26.109 -11.312 1 91.75 53 TYR B O 1
ATOM 6151 N N . ASP B 1 54 ? -8.336 25.406 -11.805 1 89.94 54 ASP B N 1
ATOM 6152 C CA . ASP B 1 54 ? -8.742 24.016 -11.867 1 89.94 54 ASP B CA 1
ATOM 6153 C C . ASP B 1 54 ? -9.141 23.5 -10.484 1 89.94 54 ASP B C 1
ATOM 6155 O O . ASP B 1 54 ? -8.445 23.734 -9.5 1 89.94 54 ASP B O 1
ATOM 6159 N N . GLU B 1 55 ? -10.25 22.812 -10.469 1 85 55 GLU B N 1
ATOM 6160 C CA . GLU B 1 55 ? -10.719 22.234 -9.211 1 85 55 GLU B CA 1
ATOM 6161 C C . GLU B 1 55 ? -9.719 21.219 -8.656 1 85 55 GLU B C 1
ATOM 6163 O O . GLU B 1 55 ? -9.688 20.969 -7.453 1 85 55 GLU B O 1
ATOM 6168 N N . ASP B 1 56 ? -8.938 20.734 -9.578 1 89.38 56 ASP B N 1
ATOM 6169 C CA . ASP B 1 56 ? -7.977 19.703 -9.203 1 89.38 56 ASP B CA 1
ATOM 6170 C C . ASP B 1 56 ? -6.547 20.25 -9.219 1 89.38 56 ASP B C 1
ATOM 6172 O O . ASP B 1 56 ? -5.594 19.5 -9.43 1 89.38 56 ASP B O 1
ATOM 6176 N N . TYR B 1 57 ? -6.379 21.547 -8.961 1 93.94 57 TYR B N 1
ATOM 6177 C CA . TYR B 1 57 ? -5.062 22.156 -9.148 1 93.94 57 TYR B CA 1
ATOM 6178 C C . TYR B 1 57 ? -4.07 21.625 -8.125 1 93.94 57 TYR B C 1
ATOM 6180 O O . TYR B 1 57 ? -2.875 21.516 -8.406 1 93.94 57 TYR B O 1
ATOM 6188 N N . VAL B 1 58 ? -4.566 21.266 -6.922 1 95.94 58 VAL B N 1
ATOM 6189 C CA . VAL B 1 58 ? -3.688 20.781 -5.867 1 95.94 58 VAL B CA 1
ATOM 6190 C C . VAL B 1 58 ? -3.102 19.422 -6.277 1 95.94 58 VAL B C 1
ATOM 6192 O O . VAL B 1 58 ? -1.893 19.203 -6.164 1 95.94 58 VAL B O 1
ATOM 6195 N N . MET B 1 59 ? -3.967 18.484 -6.734 1 94.12 59 MET B N 1
ATOM 6196 C CA . MET B 1 59 ? -3.514 17.172 -7.199 1 94.12 59 MET B CA 1
ATOM 6197 C C . MET B 1 59 ? -2.521 17.312 -8.352 1 94.12 59 MET B C 1
ATOM 6199 O O . MET B 1 59 ? -1.49 16.641 -8.367 1 94.12 59 MET B O 1
ATOM 6203 N N . LYS B 1 60 ? -2.844 18.234 -9.234 1 92.88 60 LYS B N 1
ATOM 6204 C CA . LYS B 1 60 ? -2.008 18.422 -10.414 1 92.88 60 LYS B CA 1
ATOM 6205 C C . LYS B 1 60 ? -0.637 18.969 -10.031 1 92.88 60 LYS B C 1
ATOM 6207 O O . LYS B 1 60 ? 0.388 18.5 -10.531 1 92.88 60 LYS B O 1
ATOM 6212 N N . LEU B 1 61 ? -0.593 19.938 -9.148 1 94.38 61 LEU B N 1
ATOM 6213 C CA . LEU B 1 61 ? 0.661 20.547 -8.711 1 94.38 61 LEU B CA 1
ATOM 6214 C C . LEU B 1 61 ? 1.547 19.531 -8.008 1 94.38 61 LEU B C 1
ATOM 6216 O O . LEU B 1 61 ? 2.748 19.453 -8.281 1 94.38 61 LEU B O 1
ATOM 6220 N N . GLU B 1 62 ? 0.951 18.734 -7.148 1 94.5 62 GLU B N 1
ATOM 6221 C CA . GLU B 1 62 ? 1.728 17.781 -6.367 1 94.5 62 GLU B CA 1
ATOM 6222 C C . GLU B 1 62 ? 2.189 16.609 -7.227 1 94.5 62 GLU B C 1
ATOM 6224 O O . GLU B 1 62 ? 3.27 16.062 -7.008 1 94.5 62 GLU B O 1
ATOM 6229 N N . GLU B 1 63 ? 1.406 16.188 -8.18 1 90.38 63 GLU B N 1
ATOM 6230 C CA . GLU B 1 63 ? 1.801 15.125 -9.102 1 90.38 63 GLU B CA 1
ATOM 6231 C C . GLU B 1 63 ? 2.955 15.562 -9.992 1 90.38 63 GLU B C 1
ATOM 6233 O O . GLU B 1 63 ? 3.852 14.773 -10.297 1 90.38 63 GLU B O 1
ATOM 6238 N N . GLU B 1 64 ? 2.877 16.75 -10.43 1 88.94 64 GLU B N 1
ATOM 6239 C CA . GLU B 1 64 ? 3.869 17.281 -11.367 1 88.94 64 GLU B CA 1
ATOM 6240 C C . GLU B 1 64 ? 5.203 17.531 -10.672 1 88.94 64 GLU B C 1
ATOM 6242 O O . GLU B 1 64 ? 6.254 17.531 -11.312 1 88.94 64 GLU B O 1
ATOM 6247 N N . ARG B 1 65 ? 5.133 17.75 -9.422 1 90 65 ARG B N 1
ATOM 6248 C CA . ARG B 1 65 ? 6.316 18.094 -8.648 1 90 65 ARG B CA 1
ATOM 6249 C C . ARG B 1 65 ? 7.309 16.938 -8.617 1 90 65 ARG B C 1
ATOM 6251 O O . ARG B 1 65 ? 8.523 17.156 -8.625 1 90 65 ARG B O 1
ATOM 6258 N N . GLY B 1 66 ? 6.863 15.695 -8.602 1 89.94 66 GLY B N 1
ATOM 6259 C CA . GLY B 1 66 ? 7.719 14.523 -8.484 1 89.94 66 GLY B CA 1
ATOM 6260 C C . GLY B 1 66 ? 8.336 14.375 -7.109 1 89.94 66 GLY B C 1
ATOM 6261 O O . GLY B 1 66 ? 7.656 14.539 -6.094 1 89.94 66 GLY B O 1
ATOM 6262 N N . LEU B 1 67 ? 9.648 13.992 -7.105 1 92 67 LEU B N 1
ATOM 6263 C CA . LEU B 1 67 ? 10.352 13.766 -5.848 1 92 67 LEU B CA 1
ATOM 6264 C C . LEU B 1 67 ? 11.555 14.695 -5.719 1 92 67 LEU B C 1
ATOM 6266 O O . LEU B 1 67 ? 11.992 15.289 -6.703 1 92 67 LEU B O 1
ATOM 6270 N N . ILE B 1 68 ? 12.031 14.852 -4.488 1 91.56 68 ILE B N 1
ATOM 6271 C CA . ILE B 1 68 ? 13.258 15.602 -4.262 1 91.56 68 ILE B CA 1
ATOM 6272 C C . ILE B 1 68 ? 14.453 14.836 -4.82 1 91.56 68 ILE B C 1
ATOM 6274 O O . ILE B 1 68 ? 14.617 13.648 -4.539 1 91.56 68 ILE B O 1
ATOM 6278 N N . LEU B 1 69 ? 15.195 15.461 -5.633 1 89.31 69 LEU B N 1
ATOM 6279 C CA . LEU B 1 69 ? 16.406 14.852 -6.16 1 89.31 69 LEU B CA 1
ATOM 6280 C C . LEU B 1 69 ? 17.547 14.922 -5.141 1 89.31 69 LEU B C 1
ATOM 6282 O O . LEU B 1 69 ? 18.297 15.898 -5.105 1 89.31 69 LEU B O 1
ATOM 6286 N N . VAL B 1 70 ? 17.766 13.945 -4.434 1 89.12 70 VAL B N 1
ATOM 6287 C CA . VAL B 1 70 ? 18.578 13.945 -3.219 1 89.12 70 VAL B CA 1
ATOM 6288 C C . VAL B 1 70 ? 20 14.375 -3.551 1 89.12 70 VAL B C 1
ATOM 6290 O O . VAL B 1 70 ? 20.547 15.273 -2.914 1 89.12 70 VAL B O 1
ATOM 6293 N N . TYR B 1 71 ? 20.656 13.742 -4.492 1 86.31 71 TYR B N 1
ATOM 6294 C CA . TYR B 1 71 ? 22.062 13.984 -4.773 1 86.31 71 TYR B CA 1
ATOM 6295 C C . TYR B 1 71 ? 22.234 14.898 -5.98 1 86.31 71 TYR B C 1
ATOM 6297 O O . TYR B 1 71 ? 23.266 14.867 -6.656 1 86.31 71 TYR B O 1
ATOM 6305 N N . SER B 1 72 ? 21.094 15.594 -6.301 1 87.88 72 SER B N 1
ATOM 6306 C CA . SER B 1 72 ? 21.062 16.625 -7.328 1 87.88 72 SER B CA 1
ATOM 6307 C C . SER B 1 72 ? 20.297 17.859 -6.852 1 87.88 72 SER B C 1
ATOM 6309 O O . SER B 1 72 ? 20.203 18.109 -5.648 1 87.88 72 SER B O 1
ATOM 6311 N N . ARG B 1 73 ? 19.891 18.625 -7.844 1 89 73 ARG B N 1
ATOM 6312 C CA . ARG B 1 73 ? 19.172 19.844 -7.516 1 89 73 ARG B CA 1
ATOM 6313 C C . ARG B 1 73 ? 17.719 19.766 -7.941 1 89 73 ARG B C 1
ATOM 6315 O O . ARG B 1 73 ? 17.375 19.078 -8.906 1 89 73 ARG B O 1
ATOM 6322 N N . GLY B 1 74 ? 16.953 20.406 -7.129 1 90.5 74 GLY B N 1
ATOM 6323 C CA . GLY B 1 74 ? 15.562 20.562 -7.512 1 90.5 74 GLY B CA 1
ATOM 6324 C C . GLY B 1 74 ? 14.742 19.312 -7.273 1 90.5 74 GLY B C 1
ATOM 6325 O O . GLY B 1 74 ? 15.039 18.531 -6.371 1 90.5 74 GLY B O 1
ATOM 6326 N N . GLU B 1 75 ? 13.562 19.219 -7.926 1 91.44 75 GLU B N 1
ATOM 6327 C CA . GLU B 1 75 ? 12.617 18.109 -7.863 1 91.44 75 GLU B CA 1
ATOM 6328 C C . GLU B 1 75 ? 12.328 17.547 -9.25 1 91.44 75 GLU B C 1
ATOM 6330 O O . GLU B 1 75 ? 12.508 18.25 -10.258 1 91.44 75 GLU B O 1
ATOM 6335 N N . GLY B 1 76 ? 12.031 16.172 -9.312 1 86 76 GLY B N 1
ATOM 6336 C CA . GLY B 1 76 ? 11.758 15.539 -10.594 1 86 76 GLY B CA 1
ATOM 6337 C C . GLY B 1 76 ? 11.266 14.109 -10.469 1 86 76 GLY B C 1
ATOM 6338 O O . GLY B 1 76 ? 11.023 13.625 -9.359 1 86 76 GLY B O 1
ATOM 6339 N N . HIS B 1 77 ? 10.977 13.305 -11.531 1 76.19 77 HIS B N 1
ATOM 6340 C CA . HIS B 1 77 ? 10.281 12.023 -11.523 1 76.19 77 HIS B CA 1
ATOM 6341 C C . HIS B 1 77 ? 11.266 10.867 -11.672 1 76.19 77 HIS B C 1
ATOM 6343 O O . HIS B 1 77 ? 11.055 9.797 -11.102 1 76.19 77 HIS B O 1
ATOM 6349 N N . ASP B 1 78 ? 12.188 10.984 -12.508 1 65.56 78 ASP B N 1
ATOM 6350 C CA . ASP B 1 78 ? 12.719 9.75 -13.078 1 65.56 78 ASP B CA 1
ATOM 6351 C C . ASP B 1 78 ? 14.148 9.492 -12.594 1 65.56 78 ASP B C 1
ATOM 6353 O O . ASP B 1 78 ? 14.766 8.5 -12.969 1 65.56 78 ASP B O 1
ATOM 6357 N N . THR B 1 79 ? 14.711 10.281 -11.906 1 62.56 79 THR B N 1
ATOM 6358 C CA . THR B 1 79 ? 16.078 10.016 -11.484 1 62.56 79 THR B CA 1
ATOM 6359 C C . THR B 1 79 ? 16.359 10.625 -10.109 1 62.56 79 THR B C 1
ATOM 6361 O O . THR B 1 79 ? 15.695 11.578 -9.711 1 62.56 79 THR B O 1
ATOM 6364 N N . SER B 1 80 ? 17.062 9.758 -9.305 1 50.12 80 SER B N 1
ATOM 6365 C CA . SER B 1 80 ? 17.516 10.352 -8.055 1 50.12 80 SER B CA 1
ATOM 6366 C C . SER B 1 80 ? 18.797 11.156 -8.266 1 50.12 80 SER B C 1
ATOM 6368 O O . SER B 1 80 ? 19.188 11.945 -7.41 1 50.12 80 SER B O 1
ATOM 6370 N N . GLU B 1 81 ? 19.594 10.781 -9.469 1 52.41 81 GLU B N 1
ATOM 6371 C CA . GLU B 1 81 ? 20.875 11.438 -9.688 1 52.41 81 GLU B CA 1
ATOM 6372 C C . GLU B 1 81 ? 20.859 12.312 -10.938 1 52.41 81 GLU B C 1
ATOM 6374 O O . GLU B 1 81 ? 20.141 12 -11.898 1 52.41 81 GLU B O 1
ATOM 6379 N N . SER B 1 82 ? 20.703 13.555 -10.984 1 42.16 82 SER B N 1
ATOM 6380 C CA . SER B 1 82 ? 20.75 14.367 -12.195 1 42.16 82 SER B CA 1
ATOM 6381 C C . SER B 1 82 ? 21.938 13.961 -13.078 1 42.16 82 SER B C 1
ATOM 6383 O O . SER B 1 82 ? 23.078 13.914 -12.617 1 42.16 82 SER B O 1
ATOM 6385 N N . PRO B 1 83 ? 21.766 13.273 -14.297 1 34.69 83 PRO B N 1
ATOM 6386 C CA . PRO B 1 83 ? 22.938 13.305 -15.164 1 34.69 83 PRO B CA 1
ATOM 6387 C C . PRO B 1 83 ? 23.578 14.688 -15.25 1 34.69 83 PRO B C 1
ATOM 6389 O O . PRO B 1 83 ? 22.906 15.695 -15.016 1 34.69 83 PRO B O 1
ATOM 6392 N N . ALA B 1 84 ? 24.875 14.945 -15.391 1 28.53 84 ALA B N 1
ATOM 6393 C CA . ALA B 1 84 ? 25.406 16.125 -16.078 1 28.53 84 ALA B CA 1
ATOM 6394 C C . ALA B 1 84 ? 24.578 16.469 -17.312 1 28.53 84 ALA B C 1
ATOM 6396 O O . ALA B 1 84 ? 24.094 15.578 -18 1 28.53 84 ALA B O 1
ATOM 6397 N N . MET B 1 85 ? 24.172 17.797 -17.656 1 28.31 85 MET B N 1
ATOM 6398 C CA . MET B 1 85 ? 23.484 18.578 -18.672 1 28.31 85 MET B CA 1
ATOM 6399 C C . MET B 1 85 ? 23.797 18.047 -20.078 1 28.31 85 MET B C 1
ATOM 6401 O O . MET B 1 85 ? 24.609 18.625 -20.797 1 28.31 85 MET B O 1
ATOM 6405 N N . THR B 1 86 ? 24.234 16.984 -20.578 1 25.48 86 THR B N 1
ATOM 6406 C CA . THR B 1 86 ? 24.172 17.234 -22.016 1 25.48 86 THR B CA 1
ATOM 6407 C C . THR B 1 86 ? 22.719 17.234 -22.484 1 25.48 86 THR B C 1
ATOM 6409 O O . THR B 1 86 ? 22.094 16.188 -22.594 1 25.48 86 THR B O 1
ATOM 6412 N N . PHE B 1 87 ? 21.906 18.328 -22.094 1 25.83 87 PHE B N 1
ATOM 6413 C CA . PHE B 1 87 ? 20.594 18.609 -22.656 1 25.83 87 PHE B CA 1
ATOM 6414 C C . PHE B 1 87 ? 20.641 18.656 -24.188 1 25.83 87 PHE B C 1
ATOM 6416 O O . PHE B 1 87 ? 21.156 19.609 -24.766 1 25.83 87 PHE B O 1
ATOM 6423 N N . SER B 1 88 ? 20.844 17.75 -24.984 1 24.66 88 SER B N 1
ATOM 6424 C CA . SER B 1 88 ? 20.406 18 -26.344 1 24.66 88 SER B CA 1
ATOM 6425 C C . SER B 1 88 ? 18.891 18.234 -26.406 1 24.66 88 SER B C 1
ATOM 6427 O O . SER B 1 88 ? 18.109 17.375 -26.016 1 24.66 88 SER B O 1
ATOM 6429 N N . SER B 1 89 ? 18.422 19.641 -26.359 1 26.12 89 SER B N 1
ATOM 6430 C CA . SER B 1 89 ? 17.172 20.406 -26.531 1 26.12 89 SER B CA 1
ATOM 6431 C C . SER B 1 89 ? 16.422 19.953 -27.766 1 26.12 89 SER B C 1
ATOM 6433 O O . SER B 1 89 ? 15.484 20.625 -28.203 1 26.12 89 SER B O 1
ATOM 6435 N N . SER B 1 90 ? 16.359 18.891 -28.406 1 23.89 90 SER B N 1
ATOM 6436 C CA . SER B 1 90 ? 15.711 19.109 -29.703 1 23.89 90 SER B CA 1
ATOM 6437 C C . SER B 1 90 ? 14.211 19.328 -29.547 1 23.89 90 SER B C 1
ATOM 6439 O O . SER B 1 90 ? 13.508 19.594 -30.516 1 23.89 90 SER B O 1
ATOM 6441 N N . SER B 1 91 ? 13.391 18.656 -28.734 1 24.53 91 SER B N 1
ATOM 6442 C CA . SER B 1 91 ? 12.008 18.781 -29.156 1 24.53 91 SER B CA 1
ATOM 6443 C C . SER B 1 91 ? 11.414 20.125 -28.719 1 24.53 91 SER B C 1
ATOM 6445 O O . SER B 1 91 ? 11.516 20.5 -27.562 1 24.53 91 SER B O 1
ATOM 6447 N N . SER B 1 92 ? 11.109 21.203 -29.609 1 24.22 92 SER B N 1
ATOM 6448 C CA . SER B 1 92 ? 10.539 22.547 -29.703 1 24.22 92 SER B CA 1
ATOM 6449 C C . SER B 1 92 ? 9.156 22.609 -29.047 1 24.22 92 SER B C 1
ATOM 6451 O O . SER B 1 92 ? 8.266 23.312 -29.531 1 24.22 92 SER B O 1
ATOM 6453 N N . ARG B 1 93 ? 8.43 21.781 -28.453 1 23.5 93 ARG B N 1
ATOM 6454 C CA . ARG B 1 93 ? 7.117 22.312 -28.094 1 23.5 93 ARG B CA 1
ATOM 6455 C C . ARG B 1 93 ? 7.254 23.641 -27.359 1 23.5 93 ARG B C 1
ATOM 6457 O O . ARG B 1 93 ? 8.312 23.938 -26.812 1 23.5 93 ARG B O 1
ATOM 6464 N N . SER B 1 94 ? 6.152 24.578 -27.234 1 23.14 94 SER B N 1
ATOM 6465 C CA . SER B 1 94 ? 6.074 25.953 -26.766 1 23.14 94 SER B CA 1
ATOM 6466 C C . SER B 1 94 ? 7.016 26.188 -25.594 1 23.14 94 SER B C 1
ATOM 6468 O O . SER B 1 94 ? 7.219 25.297 -24.766 1 23.14 94 SER B O 1
ATOM 6470 N N . ASN B 1 95 ? 7.789 27.359 -25.703 1 23.05 95 ASN B N 1
ATOM 6471 C CA . ASN B 1 95 ? 8.969 28.172 -25.406 1 23.05 95 ASN B CA 1
ATOM 6472 C C . ASN B 1 95 ? 8.961 28.672 -23.969 1 23.05 95 ASN B C 1
ATOM 6474 O O . ASN B 1 95 ? 9.797 29.484 -23.594 1 23.05 95 ASN B O 1
ATOM 6478 N N . TRP B 1 96 ? 7.797 28.906 -23.25 1 22.42 96 TRP B N 1
ATOM 6479 C CA . TRP B 1 96 ? 8.172 30.016 -22.375 1 22.42 96 TRP B CA 1
ATOM 6480 C C . TRP B 1 96 ? 9.375 29.641 -21.516 1 22.42 96 TRP B C 1
ATOM 6482 O O . TRP B 1 96 ? 9.891 30.469 -20.766 1 22.42 96 TRP B O 1
ATOM 6492 N N . ASP B 1 97 ? 9.477 28.344 -21.172 1 22.48 97 ASP B N 1
ATOM 6493 C CA . ASP B 1 97 ? 10.43 28.375 -20.062 1 22.48 97 ASP B CA 1
ATOM 6494 C C . ASP B 1 97 ? 11.82 28.766 -20.531 1 22.48 97 ASP B C 1
ATOM 6496 O O . ASP B 1 97 ? 12.234 28.406 -21.641 1 22.48 97 ASP B O 1
ATOM 6500 N N . GLN B 1 98 ? 12.344 29.984 -20.109 1 21.8 98 GLN B N 1
ATOM 6501 C CA . GLN B 1 98 ? 13.734 30.406 -20.109 1 21.8 98 GLN B CA 1
ATOM 6502 C C . GLN B 1 98 ? 14.68 29.234 -19.875 1 21.8 98 GLN B C 1
ATOM 6504 O O . GLN B 1 98 ? 14.547 28.516 -18.891 1 21.8 98 GLN B O 1
ATOM 6509 N N . SER B 1 99 ? 15.039 28.734 -20.984 1 25.61 99 SER B N 1
ATOM 6510 C CA . SER B 1 99 ? 16.125 27.766 -21.109 1 25.61 99 SER B CA 1
ATOM 6511 C C . SER B 1 99 ? 17.328 28.172 -20.281 1 25.61 99 SER B C 1
ATOM 6513 O O . SER B 1 99 ? 18.094 29.078 -20.656 1 25.61 99 SER B O 1
ATOM 6515 N N . TYR B 1 100 ? 17.172 28.438 -18.953 1 21.98 100 TYR B N 1
ATOM 6516 C CA . TYR B 1 100 ? 18.453 28.703 -18.328 1 21.98 100 TYR B CA 1
ATOM 6517 C C . TYR B 1 100 ? 19.453 27.594 -18.641 1 21.98 100 TYR B C 1
ATOM 6519 O O . TYR B 1 100 ? 19.156 26.406 -18.406 1 21.98 100 TYR B O 1
ATOM 6527 N N . SER B 1 101 ? 20.062 27.766 -19.812 1 24.2 101 SER B N 1
ATOM 6528 C CA . SER B 1 101 ? 21.234 27.016 -20.25 1 24.2 101 SER B CA 1
ATOM 6529 C C . SER B 1 101 ? 22.25 26.875 -19.141 1 24.2 101 SER B C 1
ATOM 6531 O O . SER B 1 101 ? 23.031 27.812 -18.875 1 24.2 101 SER B O 1
ATOM 6533 N N . ASN B 1 102 ? 21.922 26.5 -17.984 1 23.72 102 ASN B N 1
ATOM 6534 C CA . ASN B 1 102 ? 23.031 26.469 -17.047 1 23.72 102 ASN B CA 1
ATOM 6535 C C . ASN B 1 102 ? 24.094 25.453 -17.438 1 23.72 102 ASN B C 1
ATOM 6537 O O . ASN B 1 102 ? 23.969 24.266 -17.109 1 23.72 102 ASN B O 1
ATOM 6541 N N . GLY B 1 103 ? 24.547 25.547 -18.719 1 24.41 103 GLY B N 1
ATOM 6542 C CA . GLY B 1 103 ? 25.688 24.781 -19.203 1 24.41 103 GLY B CA 1
ATOM 6543 C C . GLY B 1 103 ? 26.938 24.969 -18.375 1 24.41 103 GLY B C 1
ATOM 6544 O O . GLY B 1 103 ? 27.938 25.484 -18.859 1 24.41 103 GLY B O 1
ATOM 6545 N N . ALA B 1 104 ? 27.016 25.156 -17.141 1 24.2 104 ALA B N 1
ATOM 6546 C CA . ALA B 1 104 ? 28.406 25.344 -16.703 1 24.2 104 ALA B CA 1
ATOM 6547 C C . ALA B 1 104 ? 29.234 24.078 -16.938 1 24.2 104 ALA B C 1
ATOM 6549 O O . ALA B 1 104 ? 28.766 22.969 -16.641 1 24.2 104 ALA B O 1
ATOM 6550 N N . PRO B 1 105 ? 30.125 23.984 -17.875 1 24.7 105 PRO B N 1
ATOM 6551 C CA . PRO B 1 105 ? 31.109 22.922 -18.094 1 24.7 105 PRO B CA 1
ATOM 6552 C C . PRO B 1 105 ? 31.641 22.312 -16.797 1 24.7 105 PRO B C 1
ATOM 6554 O O . PRO B 1 105 ? 31.609 22.953 -15.758 1 24.7 105 PRO B O 1
ATOM 6557 N N . ALA B 1 106 ? 31.828 20.922 -16.797 1 25.42 106 ALA B N 1
ATOM 6558 C CA . ALA B 1 106 ? 32.406 20.281 -15.609 1 25.42 106 ALA B CA 1
ATOM 6559 C C . ALA B 1 106 ? 33.531 21.094 -15.023 1 25.42 106 ALA B C 1
ATOM 6561 O O . ALA B 1 106 ? 33.688 21.188 -13.797 1 25.42 106 ALA B O 1
ATOM 6562 N N . SER B 1 107 ? 34.625 21.141 -15.852 1 25.84 107 SER B N 1
ATOM 6563 C CA . SER B 1 107 ? 35.906 21.781 -15.523 1 25.84 107 SER B CA 1
ATOM 6564 C C . SER B 1 107 ? 35.75 23.297 -15.469 1 25.84 107 SER B C 1
ATOM 6566 O O . SER B 1 107 ? 36.75 24 -15.297 1 25.84 107 SER B O 1
ATOM 6568 N N . GLY B 1 108 ? 34.875 23.75 -16.344 1 26.09 108 GLY B N 1
ATOM 6569 C CA . GLY B 1 108 ? 35 25.188 -16.516 1 26.09 108 GLY B CA 1
ATOM 6570 C C . GLY B 1 108 ? 34.75 25.969 -15.234 1 26.09 108 GLY B C 1
ATOM 6571 O O . GLY B 1 108 ? 34.094 25.469 -14.32 1 26.09 108 GLY B O 1
ATOM 6572 N N . GLN B 1 109 ? 35.656 27.031 -15.07 1 24.34 109 GLN B N 1
ATOM 6573 C CA . GLN B 1 109 ? 35.656 27.969 -13.969 1 24.34 109 GLN B CA 1
ATOM 6574 C C . GLN B 1 109 ? 34.281 28.531 -13.711 1 24.34 109 GLN B C 1
ATOM 6576 O O . GLN B 1 109 ? 33.719 29.266 -14.539 1 24.34 109 GLN B O 1
ATOM 6581 N N . TRP B 1 110 ? 33.469 27.516 -13.391 1 26.83 110 TRP B N 1
ATOM 6582 C CA . TRP B 1 110 ? 32.094 27.922 -13.125 1 26.83 110 TRP B CA 1
ATOM 6583 C C . TRP B 1 110 ? 32.062 29.266 -12.414 1 26.83 110 TRP B C 1
ATOM 6585 O O . TRP B 1 110 ? 32.844 29.531 -11.516 1 26.83 110 TRP B O 1
ATOM 6595 N N . ASN B 1 111 ? 31.641 30.141 -13.25 1 24.86 111 ASN B N 1
ATOM 6596 C CA . ASN B 1 111 ? 31.562 31.484 -12.672 1 24.86 111 ASN B CA 1
ATOM 6597 C C . ASN B 1 111 ? 30.781 31.484 -11.367 1 24.86 111 ASN B C 1
ATOM 6599 O O . ASN B 1 111 ? 29.719 30.875 -11.273 1 24.86 111 ASN B O 1
ATOM 6603 N N . PRO B 1 112 ? 31.422 31.734 -10.273 1 27.75 112 PRO B N 1
ATOM 6604 C CA . PRO B 1 112 ? 31.031 31.672 -8.867 1 27.75 112 PRO B CA 1
ATOM 6605 C C . PRO B 1 112 ? 29.656 32.281 -8.617 1 27.75 112 PRO B C 1
ATOM 6607 O O . PRO B 1 112 ? 29.234 32.406 -7.461 1 27.75 112 PRO B O 1
ATOM 6610 N N . GLY B 1 113 ? 28.938 33.031 -9.586 1 27.06 113 GLY B N 1
ATOM 6611 C CA . GLY B 1 113 ? 27.984 34.062 -9.141 1 27.06 113 GLY B CA 1
ATOM 6612 C C . GLY B 1 113 ? 26.578 33.531 -8.992 1 27.06 113 GLY B C 1
ATOM 6613 O O . GLY B 1 113 ? 25.609 34.312 -9.031 1 27.06 113 GLY B O 1
ATOM 6614 N N . ALA B 1 114 ? 26.281 32.312 -9.25 1 29.94 114 ALA B N 1
ATOM 6615 C CA . ALA B 1 114 ? 24.828 32.188 -9.273 1 29.94 114 ALA B CA 1
ATOM 6616 C C . ALA B 1 114 ? 24.219 32.531 -7.91 1 29.94 114 ALA B C 1
ATOM 6618 O O . ALA B 1 114 ? 24.578 31.938 -6.895 1 29.94 114 ALA B O 1
ATOM 6619 N N . VAL B 1 115 ? 23.891 33.719 -7.629 1 31.56 115 VAL B N 1
ATOM 6620 C CA . VAL B 1 115 ? 23.156 34.375 -6.555 1 31.56 115 VAL B CA 1
ATOM 6621 C C . VAL B 1 115 ? 21.812 33.719 -6.352 1 31.56 115 VAL B C 1
ATOM 6623 O O . VAL B 1 115 ? 20.984 33.688 -7.262 1 31.56 115 VAL B O 1
ATOM 6626 N N . GLN B 1 116 ? 21.797 32.5 -5.75 1 34.53 116 GLN B N 1
ATOM 6627 C CA . GLN B 1 116 ? 20.422 32.062 -5.527 1 34.53 116 GLN B CA 1
ATOM 6628 C C . GLN B 1 116 ? 19.562 33.219 -4.977 1 34.53 116 GLN B C 1
ATOM 6630 O O . GLN B 1 116 ? 20.094 34.281 -4.602 1 34.53 116 GLN B O 1
ATOM 6635 N N . ASN B 1 117 ? 18.266 32.719 -4.465 1 35.47 117 ASN B N 1
ATOM 6636 C CA . ASN B 1 117 ? 17.125 33.562 -4.129 1 35.47 117 ASN B CA 1
ATOM 6637 C C . ASN B 1 117 ? 17.438 34.5 -2.967 1 35.47 117 ASN B C 1
ATOM 6639 O O . ASN B 1 117 ? 16.938 34.312 -1.856 1 35.47 117 ASN B O 1
ATOM 6643 N N . GLY B 1 118 ? 18.5 35.281 -2.975 1 39.5 118 GLY B N 1
ATOM 6644 C CA . GLY B 1 118 ? 18.922 36.25 -1.981 1 39.5 118 GLY B CA 1
ATOM 6645 C C . GLY B 1 118 ? 19.5 35.625 -0.731 1 39.5 118 GLY B C 1
ATOM 6646 O O . GLY B 1 118 ? 20.141 36.281 0.073 1 39.5 118 GLY B O 1
ATOM 6647 N N . THR B 1 119 ? 18.781 34.656 0.064 1 45.41 119 THR B N 1
ATOM 6648 C CA . THR B 1 119 ? 19.312 34.125 1.321 1 45.41 119 THR B CA 1
ATOM 6649 C C . THR B 1 119 ? 20.375 33.062 1.064 1 45.41 119 THR B C 1
ATOM 6651 O O . THR B 1 119 ? 20.234 32.25 0.165 1 45.41 119 THR B O 1
ATOM 6654 N N . HIS B 1 120 ? 21.609 33.219 1.451 1 52.03 120 HIS B N 1
ATOM 6655 C CA . HIS B 1 120 ? 22.797 32.406 1.429 1 52.03 120 HIS B CA 1
ATOM 6656 C C . HIS B 1 120 ? 22.531 31.031 2.057 1 52.03 120 HIS B C 1
ATOM 6658 O O . HIS B 1 120 ? 22.172 30.938 3.234 1 52.03 120 HIS B O 1
ATOM 6664 N N . LEU B 1 121 ? 22.109 30 1.249 1 65.19 121 LEU B N 1
ATOM 6665 C CA . LEU B 1 121 ? 22.016 28.656 1.797 1 65.19 121 LEU B CA 1
ATOM 6666 C C . LEU B 1 121 ? 23.344 28.203 2.389 1 65.19 121 LEU B C 1
ATOM 6668 O O . LEU B 1 121 ? 24.391 28.359 1.757 1 65.19 121 LEU B O 1
ATOM 6672 N N . LYS B 1 122 ? 23.422 28.016 3.678 1 69.38 122 LYS B N 1
ATOM 6673 C CA . LYS B 1 122 ? 24.609 27.531 4.375 1 69.38 122 LYS B CA 1
ATOM 6674 C C . LYS B 1 122 ? 24.703 26 4.305 1 69.38 122 LYS B C 1
ATOM 6676 O O . LYS B 1 122 ? 23.75 25.297 4.652 1 69.38 122 LYS B O 1
ATOM 6681 N N . PRO B 1 123 ? 25.797 25.547 3.73 1 78.12 123 PRO B N 1
ATOM 6682 C CA . PRO B 1 123 ? 25.969 24.078 3.715 1 78.12 123 PRO B CA 1
ATOM 6683 C C . PRO B 1 123 ? 25.906 23.469 5.109 1 78.12 123 PRO B C 1
ATOM 6685 O O . PRO B 1 123 ? 26.359 24.078 6.082 1 78.12 123 PRO B O 1
ATOM 6688 N N . LEU B 1 124 ? 25.281 22.312 5.117 1 83.62 124 LEU B N 1
ATOM 6689 C CA . LEU B 1 124 ? 25.125 21.594 6.371 1 83.62 124 LEU B CA 1
ATOM 6690 C C . LEU B 1 124 ? 26.438 20.953 6.801 1 83.62 124 LEU B C 1
ATOM 6692 O O . LEU B 1 124 ? 27.359 20.812 5.992 1 83.62 124 LEU B O 1
ATOM 6696 N N . GLY B 1 125 ? 26.578 20.688 8.039 1 79.56 125 GLY B N 1
ATOM 6697 C CA . GLY B 1 125 ? 27.75 20.016 8.578 1 79.56 125 GLY B CA 1
ATOM 6698 C C . GLY B 1 125 ? 27.859 18.562 8.141 1 79.56 125 GLY B C 1
ATOM 6699 O O . GLY B 1 125 ? 27.078 18.109 7.305 1 79.56 125 GLY B O 1
ATOM 6700 N N . PRO B 1 126 ? 28.812 17.875 8.664 1 81.94 126 PRO B N 1
ATOM 6701 C CA . PRO B 1 126 ? 29.047 16.469 8.32 1 81.94 126 PRO B CA 1
ATOM 6702 C C . PRO B 1 126 ? 27.844 15.578 8.648 1 81.94 126 PRO B C 1
ATOM 6704 O O . PRO B 1 126 ? 27.203 15.758 9.688 1 81.94 126 PRO B O 1
ATOM 6707 N N . SER B 1 127 ? 27.516 14.688 7.777 1 93.12 127 SER B N 1
ATOM 6708 C CA . SER B 1 127 ? 26.375 13.781 7.902 1 93.12 127 SER B CA 1
ATOM 6709 C C . SER B 1 127 ? 26.734 12.375 7.441 1 93.12 127 SER B C 1
ATOM 6711 O O . SER B 1 127 ? 27.578 11.719 8.047 1 93.12 127 SER B O 1
ATOM 6713 N N . ILE B 1 128 ? 26.047 11.781 6.602 1 93.19 128 ILE B N 1
ATOM 6714 C CA . ILE B 1 128 ? 26.328 10.477 6.004 1 93.19 128 ILE B CA 1
ATOM 6715 C C . ILE B 1 128 ? 26.406 10.609 4.484 1 93.19 128 ILE B C 1
ATOM 6717 O O . ILE B 1 128 ? 25.609 11.344 3.879 1 93.19 128 ILE B O 1
ATOM 6721 N N . ASP B 1 129 ? 27.422 10.023 3.928 1 87.12 129 ASP B N 1
ATOM 6722 C CA . ASP B 1 129 ? 27.562 10.172 2.482 1 87.12 129 ASP B CA 1
ATOM 6723 C C . ASP B 1 129 ? 26.828 9.047 1.747 1 87.12 129 ASP B C 1
ATOM 6725 O O . ASP B 1 129 ? 26.141 8.234 2.371 1 87.12 129 ASP B O 1
ATOM 6729 N N . ASP B 1 130 ? 26.953 9.047 0.445 1 80.88 130 ASP B N 1
ATOM 6730 C CA . ASP B 1 130 ? 26.188 8.148 -0.403 1 80.88 130 ASP B CA 1
ATOM 6731 C C . ASP B 1 130 ? 26.656 6.703 -0.258 1 80.88 130 ASP B C 1
ATOM 6733 O O . ASP B 1 130 ? 25.938 5.77 -0.635 1 80.88 130 ASP B O 1
ATOM 6737 N N . PHE B 1 131 ? 27.797 6.492 0.336 1 81.25 131 PHE B N 1
ATOM 6738 C CA . PHE B 1 131 ? 28.344 5.152 0.482 1 81.25 131 PHE B CA 1
ATOM 6739 C C . PHE B 1 131 ? 28.125 4.625 1.895 1 81.25 131 PHE B C 1
ATOM 6741 O O . PHE B 1 131 ? 28.453 3.477 2.193 1 81.25 131 PHE B O 1
ATOM 6748 N N . GLY B 1 132 ? 27.594 5.488 2.73 1 88.69 132 GLY B N 1
ATOM 6749 C CA . GLY B 1 132 ? 27.25 5.035 4.066 1 88.69 132 GLY B CA 1
ATOM 6750 C C . GLY B 1 132 ? 28.297 5.375 5.109 1 88.69 132 GLY B C 1
ATOM 6751 O O . GLY B 1 132 ? 28.234 4.891 6.242 1 88.69 132 GLY B O 1
ATOM 6752 N N . ILE B 1 133 ? 29.234 6.176 4.707 1 91.5 133 ILE B N 1
ATOM 6753 C CA . ILE B 1 133 ? 30.25 6.578 5.68 1 91.5 133 ILE B CA 1
ATOM 6754 C C . ILE B 1 133 ? 29.688 7.676 6.582 1 91.5 133 ILE B C 1
ATOM 6756 O O . ILE B 1 133 ? 29.328 8.758 6.113 1 91.5 133 ILE B O 1
ATOM 6760 N N . PHE B 1 134 ? 29.641 7.418 7.863 1 94.75 134 PHE B N 1
ATOM 6761 C CA . PHE B 1 134 ? 29.016 8.297 8.852 1 94.75 134 PHE B CA 1
ATOM 6762 C C . PHE B 1 134 ? 30.047 9.258 9.438 1 94.75 134 PHE B C 1
ATOM 6764 O O . PHE B 1 134 ? 31.125 8.852 9.852 1 94.75 134 PHE B O 1
ATOM 6771 N N . SER B 1 135 ? 29.719 10.602 9.484 1 92.81 135 SER B N 1
ATOM 6772 C CA . SER B 1 135 ? 30.703 11.594 9.914 1 92.81 135 SER B CA 1
ATOM 6773 C C . SER B 1 135 ? 30.125 12.5 10.992 1 92.81 135 SER B C 1
ATOM 6775 O O . SER B 1 135 ? 30.812 13.398 11.484 1 92.81 135 SER B O 1
ATOM 6777 N N . THR B 1 136 ? 28.906 12.344 11.461 1 94.69 136 THR B N 1
ATOM 6778 C CA . THR B 1 136 ? 28.297 13.172 12.5 1 94.69 136 THR B CA 1
ATOM 6779 C C . THR B 1 136 ? 28.875 12.82 13.867 1 94.69 136 THR B C 1
ATOM 6781 O O . THR B 1 136 ? 29.078 11.648 14.18 1 94.69 136 THR B O 1
ATOM 6784 N N . ASP B 1 137 ? 29.141 13.773 14.672 1 94.06 137 ASP B N 1
ATOM 6785 C CA . ASP B 1 137 ? 29.734 13.539 15.992 1 94.06 137 ASP B CA 1
ATOM 6786 C C . ASP B 1 137 ? 28.672 13.094 17 1 94.06 137 ASP B C 1
ATOM 6788 O O . ASP B 1 137 ? 27.469 13.305 16.781 1 94.06 137 ASP B O 1
ATOM 6792 N N . ALA B 1 138 ? 29.047 12.523 18.109 1 96.19 138 ALA B N 1
ATOM 6793 C CA . ALA B 1 138 ? 28.172 11.922 19.109 1 96.19 138 ALA B CA 1
ATOM 6794 C C . ALA B 1 138 ? 27.266 12.969 19.75 1 96.19 138 ALA B C 1
ATOM 6796 O O . ALA B 1 138 ? 26.094 12.695 20.031 1 96.19 138 ALA B O 1
ATOM 6797 N N . LYS B 1 139 ? 27.812 14.156 20.031 1 96.12 139 LYS B N 1
ATOM 6798 C CA . LYS B 1 139 ? 27.047 15.219 20.656 1 96.12 139 LYS B CA 1
ATOM 6799 C C . LYS B 1 139 ? 25.859 15.625 19.766 1 96.12 139 LYS B C 1
ATOM 6801 O O . LYS B 1 139 ? 24.75 15.812 20.266 1 96.12 139 LYS B O 1
ATOM 6806 N N . THR B 1 140 ? 26.125 15.773 18.516 1 96.75 140 THR B N 1
ATOM 6807 C CA . THR B 1 140 ? 25.078 16.141 17.578 1 96.75 140 THR B CA 1
ATOM 6808 C C . THR B 1 140 ? 24.031 15.023 17.469 1 96.75 140 THR B C 1
ATOM 6810 O O . THR B 1 140 ? 22.844 15.297 17.359 1 96.75 140 THR B O 1
ATOM 6813 N N . VAL B 1 141 ? 24.438 13.75 17.469 1 98 141 VAL B N 1
ATOM 6814 C CA . VAL B 1 141 ? 23.531 12.617 17.406 1 98 141 VAL B CA 1
ATOM 6815 C C . VAL B 1 141 ? 22.562 12.664 18.609 1 98 141 VAL B C 1
ATOM 6817 O O . VAL B 1 141 ? 21.359 12.5 18.438 1 98 141 VAL B O 1
ATOM 6820 N N . ARG B 1 142 ? 23.109 12.906 19.781 1 98.19 142 ARG B N 1
ATOM 6821 C CA . ARG B 1 142 ? 22.281 12.977 20.984 1 98.19 142 ARG B CA 1
ATOM 6822 C C . ARG B 1 142 ? 21.344 14.172 20.938 1 98.19 142 ARG B C 1
ATOM 6824 O O . ARG B 1 142 ? 20.203 14.094 21.391 1 98.19 142 ARG B O 1
ATOM 6831 N N . ARG B 1 143 ? 21.859 15.273 20.406 1 98 143 ARG B N 1
ATOM 6832 C CA . ARG B 1 143 ? 21.031 16.469 20.266 1 98 143 ARG B CA 1
ATOM 6833 C C . ARG B 1 143 ? 19.859 16.203 19.328 1 98 143 ARG B C 1
ATOM 6835 O O . ARG B 1 143 ? 18.719 16.562 19.641 1 98 143 ARG B O 1
ATOM 6842 N N . TYR B 1 144 ? 20.109 15.617 18.172 1 98.25 144 TYR B N 1
ATOM 6843 C CA . TYR B 1 144 ? 19.047 15.281 17.234 1 98.25 144 TYR B CA 1
ATOM 6844 C C . TYR B 1 144 ? 18.062 14.289 17.828 1 98.25 144 TYR B C 1
ATOM 6846 O O . TYR B 1 144 ? 16.859 14.375 17.594 1 98.25 144 TYR B O 1
ATOM 6854 N N . HIS B 1 145 ? 18.578 13.328 18.578 1 98.56 145 HIS B N 1
ATOM 6855 C CA . HIS B 1 145 ? 17.719 12.391 19.281 1 98.56 145 HIS B CA 1
ATOM 6856 C C . HIS B 1 145 ? 16.75 13.125 20.219 1 98.56 145 HIS B C 1
ATOM 6858 O O . HIS B 1 145 ? 15.555 12.859 20.203 1 98.56 145 HIS B O 1
ATOM 6864 N N . GLN B 1 146 ? 17.266 14.078 20.938 1 98.19 146 GLN B N 1
ATOM 6865 C CA . GLN B 1 146 ? 16.438 14.844 21.859 1 98.19 146 GLN B CA 1
ATOM 6866 C C . GLN B 1 146 ? 15.43 15.703 21.109 1 98.19 146 GLN B C 1
ATOM 6868 O O . GLN B 1 146 ? 14.289 15.859 21.562 1 98.19 146 GLN B O 1
ATOM 6873 N N . SER B 1 147 ? 15.891 16.25 20.016 1 98.12 147 SER B N 1
ATOM 6874 C CA . SER B 1 147 ? 14.977 17.047 19.188 1 98.12 147 SER B CA 1
ATOM 6875 C C . SER B 1 147 ? 13.82 16.188 18.672 1 98.12 147 SER B C 1
ATOM 6877 O O . SER B 1 147 ? 12.664 16.625 18.688 1 98.12 147 SER B O 1
ATOM 6879 N N . TYR B 1 148 ? 14.172 14.984 18.234 1 98.31 148 TYR B N 1
ATOM 6880 C CA . TYR B 1 148 ? 13.133 14.062 17.797 1 98.31 148 TYR B CA 1
ATOM 6881 C C . TYR B 1 148 ? 12.133 13.789 18.922 1 98.31 148 TYR B C 1
ATOM 6883 O O . TYR B 1 148 ? 10.922 13.789 18.688 1 98.31 148 TYR B O 1
ATOM 6891 N N . LEU B 1 149 ? 12.562 13.547 20.094 1 97.5 149 LEU B N 1
ATOM 6892 C CA . LEU B 1 149 ? 11.703 13.25 21.234 1 97.5 149 LEU B CA 1
ATOM 6893 C C . LEU B 1 149 ? 10.789 14.43 21.562 1 97.5 149 LEU B C 1
ATOM 6895 O O . LEU B 1 149 ? 9.594 14.25 21.797 1 97.5 149 LEU B O 1
ATOM 6899 N N . ASN B 1 150 ? 11.289 15.633 21.406 1 95.81 150 ASN B N 1
ATOM 6900 C CA . ASN B 1 150 ? 10.578 16.844 21.812 1 95.81 150 ASN B CA 1
ATOM 6901 C C . ASN B 1 150 ? 9.539 17.25 20.766 1 95.81 150 ASN B C 1
ATOM 6903 O O . ASN B 1 150 ? 8.57 17.953 21.094 1 95.81 150 ASN B O 1
ATOM 6907 N N . HIS B 1 151 ? 9.742 16.766 19.547 1 96.62 151 HIS B N 1
ATOM 6908 C CA . HIS B 1 151 ? 8.898 17.344 18.5 1 96.62 151 HIS B CA 1
ATOM 6909 C C . HIS B 1 151 ? 8.023 16.266 17.844 1 96.62 151 HIS B C 1
ATOM 6911 O O . HIS B 1 151 ? 6.934 16.562 17.359 1 96.62 151 HIS B O 1
ATOM 6917 N N . MET B 1 152 ? 8.555 15.086 17.75 1 97.56 152 MET B N 1
ATOM 6918 C CA . MET B 1 152 ? 7.812 14.086 16.984 1 97.56 152 MET B CA 1
ATOM 6919 C C . MET B 1 152 ? 7.309 12.969 17.891 1 97.56 152 MET B C 1
ATOM 6921 O O . MET B 1 152 ? 6.141 12.586 17.828 1 97.56 152 MET B O 1
ATOM 6925 N N . HIS B 1 153 ? 8.203 12.43 18.719 1 97.44 153 HIS B N 1
ATOM 6926 C CA . HIS B 1 153 ? 7.773 11.391 19.641 1 97.44 153 HIS B CA 1
ATOM 6927 C C . HIS B 1 153 ? 6.613 11.867 20.516 1 97.44 153 HIS B C 1
ATOM 6929 O O . HIS B 1 153 ? 5.688 11.109 20.797 1 97.44 153 HIS B O 1
ATOM 6935 N N . LYS B 1 154 ? 6.691 13.117 20.844 1 95.69 154 LYS B N 1
ATOM 6936 C CA . LYS B 1 154 ? 5.668 13.742 21.672 1 95.69 154 LYS B CA 1
ATOM 6937 C C . LYS B 1 154 ? 4.301 13.688 21 1 95.69 154 LYS B C 1
ATOM 6939 O O . LYS B 1 154 ? 3.273 13.617 21.672 1 95.69 154 LYS B O 1
ATOM 6944 N N . LEU B 1 155 ? 4.27 13.688 19.734 1 97.56 155 LEU B N 1
ATOM 6945 C CA . LEU B 1 155 ? 3.02 13.68 18.984 1 97.56 155 LEU B CA 1
ATOM 6946 C C . LEU B 1 155 ? 2.555 12.25 18.703 1 97.56 155 LEU B C 1
ATOM 6948 O O . LEU B 1 155 ? 1.359 11.953 18.781 1 97.56 155 LEU B O 1
ATOM 6952 N N . HIS B 1 156 ? 3.51 11.383 18.359 1 97.75 156 HIS B N 1
ATOM 6953 C CA . HIS B 1 156 ? 3.24 9.992 18.047 1 97.75 156 HIS B CA 1
ATOM 6954 C C . HIS B 1 156 ? 4.254 9.062 18.703 1 97.75 156 HIS B C 1
ATOM 6956 O O . HIS B 1 156 ? 5.285 8.734 18.109 1 97.75 156 HIS B O 1
ATOM 6962 N N . PRO B 1 157 ? 3.916 8.547 19.859 1 97 157 PRO B N 1
ATOM 6963 C CA . PRO B 1 157 ? 4.867 7.73 20.609 1 97 157 PRO B CA 1
ATOM 6964 C C . PRO B 1 157 ? 4.82 6.254 20.234 1 97 157 PRO B C 1
ATOM 6966 O O . PRO B 1 157 ? 4.617 5.395 21.094 1 97 157 PRO B O 1
ATOM 6969 N N . PHE B 1 158 ? 5.203 5.902 19.062 1 97.88 158 PHE B N 1
ATOM 6970 C CA . PHE B 1 158 ? 5.047 4.539 18.562 1 97.88 158 PHE B CA 1
ATOM 6971 C C . PHE B 1 158 ? 6.363 3.779 18.656 1 97.88 158 PHE B C 1
ATOM 6973 O O . PHE B 1 158 ? 6.465 2.646 18.172 1 97.88 158 PHE B O 1
ATOM 6980 N N . ILE B 1 159 ? 7.402 4.375 19.203 1 97.5 159 ILE B N 1
ATOM 6981 C CA . ILE B 1 159 ? 8.695 3.713 19.391 1 97.5 159 ILE B CA 1
ATOM 6982 C C . ILE B 1 159 ? 8.969 3.525 20.875 1 97.5 159 ILE B C 1
ATOM 6984 O O . ILE B 1 159 ? 8.695 4.418 21.688 1 97.5 159 ILE B O 1
ATOM 6988 N N . ASN B 1 160 ? 9.461 2.338 21.234 1 95.88 160 ASN B N 1
ATOM 6989 C CA . ASN B 1 160 ? 9.938 2.107 22.594 1 95.88 160 ASN B CA 1
ATOM 6990 C C . ASN B 1 160 ? 11.18 2.938 22.906 1 95.88 160 ASN B C 1
ATOM 6992 O O . ASN B 1 160 ? 12.258 2.666 22.375 1 95.88 160 ASN B O 1
ATOM 6996 N N . LEU B 1 161 ? 11.133 3.787 23.859 1 94.62 161 LEU B N 1
ATOM 6997 C CA . LEU B 1 161 ? 12.18 4.773 24.109 1 94.62 161 LEU B CA 1
ATOM 6998 C C . LEU B 1 161 ? 13.422 4.113 24.703 1 94.62 161 LEU B C 1
ATOM 7000 O O . LEU B 1 161 ? 14.547 4.523 24.422 1 94.62 161 LEU B O 1
ATOM 7004 N N . THR B 1 162 ? 13.148 3.154 25.516 1 93.56 162 THR B N 1
ATOM 7005 C CA . THR B 1 162 ? 14.281 2.477 26.141 1 93.56 162 THR B CA 1
ATOM 7006 C C . THR B 1 162 ? 15.125 1.766 25.078 1 93.56 162 THR B C 1
ATOM 7008 O O . THR B 1 162 ? 16.359 1.876 25.094 1 93.56 162 THR B O 1
ATOM 7011 N N . GLU B 1 163 ? 14.469 1.144 24.25 1 94.38 163 GLU B N 1
ATOM 7012 C CA . GLU B 1 163 ? 15.156 0.436 23.172 1 94.38 163 GLU B CA 1
ATOM 7013 C C . GLU B 1 163 ? 15.828 1.411 22.203 1 94.38 163 GLU B C 1
ATOM 7015 O O . GLU B 1 163 ? 16.938 1.158 21.734 1 94.38 163 GLU B O 1
ATOM 7020 N N . LEU B 1 164 ? 15.156 2.463 21.938 1 97 164 LEU B N 1
ATOM 7021 C CA . LEU B 1 164 ? 15.695 3.455 21.016 1 97 164 LEU B CA 1
ATOM 7022 C C . LEU B 1 164 ? 16.969 4.09 21.578 1 97 164 LEU B C 1
ATOM 7024 O O . LEU B 1 164 ? 17.953 4.25 20.875 1 97 164 LEU B O 1
ATOM 7028 N N . SER B 1 165 ? 16.922 4.465 22.828 1 96.75 165 SER B N 1
ATOM 7029 C CA . SER B 1 165 ? 18.094 5.074 23.469 1 96.75 165 SER B CA 1
ATOM 7030 C C . SER B 1 165 ? 19.281 4.125 23.453 1 96.75 165 SER B C 1
ATOM 7032 O O . SER B 1 165 ? 20.422 4.551 23.203 1 96.75 165 SER B O 1
ATOM 7034 N N . ALA B 1 166 ? 18.969 2.887 23.703 1 96.62 166 ALA B N 1
ATOM 7035 C CA . ALA B 1 166 ? 20.047 1.887 23.672 1 96.62 166 ALA B CA 1
ATOM 7036 C C . ALA B 1 166 ? 20.609 1.753 22.266 1 96.62 166 ALA B C 1
ATOM 7038 O O . ALA B 1 166 ? 21.828 1.633 22.094 1 96.62 166 ALA B O 1
ATOM 7039 N N . SER B 1 167 ? 19.734 1.757 21.281 1 96.88 167 SER B N 1
ATOM 7040 C CA . SER B 1 167 ? 20.156 1.648 19.891 1 96.88 167 SER B CA 1
ATOM 7041 C C . SER B 1 167 ? 21 2.85 19.484 1 96.88 167 SER B C 1
ATOM 7043 O O . SER B 1 167 ? 21.969 2.707 18.719 1 96.88 167 SER B O 1
ATOM 7045 N N . ILE B 1 168 ? 20.672 4.039 19.953 1 98.06 168 ILE B N 1
ATOM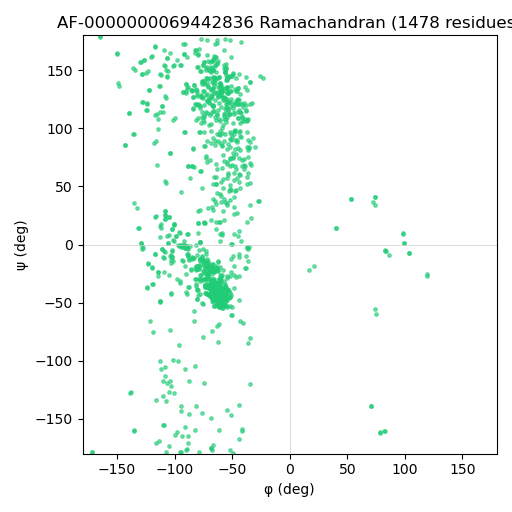 7046 C CA . ILE B 1 168 ? 21.391 5.262 19.625 1 98.06 168 ILE B CA 1
ATOM 7047 C C . ILE B 1 168 ? 22.797 5.215 20.219 1 98.06 168 ILE B C 1
ATOM 7049 O O . ILE B 1 168 ? 23.781 5.543 19.562 1 98.06 168 ILE B O 1
ATOM 7053 N N . GLU B 1 169 ? 22.891 4.785 21.422 1 97.38 169 GLU B N 1
ATOM 7054 C CA . GLU B 1 169 ? 24.188 4.699 22.078 1 97.38 169 GLU B CA 1
ATOM 7055 C C . GLU B 1 169 ? 25.078 3.641 21.406 1 97.38 169 GLU B C 1
ATOM 7057 O O . GLU B 1 169 ? 26.281 3.834 21.266 1 97.38 169 GLU B O 1
ATOM 7062 N N . SER B 1 170 ? 24.438 2.504 21.078 1 96.06 170 SER B N 1
ATOM 7063 C CA . SER B 1 170 ? 25.156 1.481 20.344 1 96.06 170 SER B CA 1
ATOM 7064 C C . SER B 1 170 ? 25.656 2.014 19 1 96.06 170 SER B C 1
ATOM 7066 O O . SER B 1 170 ? 26.75 1.68 18.547 1 96.06 170 SER B O 1
ATOM 7068 N N . PHE B 1 171 ? 24.891 2.812 18.344 1 97 171 PHE B N 1
ATOM 7069 C CA . PHE B 1 171 ? 25.219 3.43 17.062 1 97 171 PHE B CA 1
ATOM 7070 C C . PHE B 1 171 ? 26.406 4.387 17.219 1 97 171 PHE B C 1
ATOM 7072 O O . PHE B 1 171 ? 27.312 4.383 16.391 1 97 171 PHE B O 1
ATOM 7079 N N . ILE B 1 172 ? 26.328 5.18 18.266 1 97 172 ILE B N 1
ATOM 7080 C CA . ILE B 1 172 ? 27.391 6.141 18.531 1 97 172 ILE B CA 1
ATOM 7081 C C . ILE B 1 172 ? 28.703 5.402 18.766 1 97 172 ILE B C 1
ATOM 7083 O O . ILE B 1 172 ? 29.75 5.781 18.219 1 97 172 ILE B O 1
ATOM 7087 N N . GLN B 1 173 ? 28.656 4.312 19.469 1 95.12 173 GLN B N 1
ATOM 7088 C CA . GLN B 1 173 ? 29.844 3.547 19.797 1 95.12 173 GLN B CA 1
ATOM 7089 C C . GLN B 1 173 ? 30.453 2.908 18.547 1 95.12 173 GLN B C 1
ATOM 7091 O O . GLN B 1 173 ? 31.672 2.826 18.422 1 95.12 173 GLN B O 1
ATOM 7096 N N . LYS B 1 174 ? 29.578 2.568 17.672 1 93.75 174 LYS B N 1
ATOM 7097 C CA . LYS B 1 174 ? 30.031 1.813 16.5 1 93.75 174 LYS B CA 1
ATOM 7098 C C . LYS B 1 174 ? 30.484 2.748 15.383 1 93.75 174 LYS B C 1
ATOM 7100 O O . LYS B 1 174 ? 31.438 2.445 14.656 1 93.75 174 LYS B O 1
ATOM 7105 N N . TYR B 1 175 ? 29.828 3.867 15.211 1 94.56 175 TYR B N 1
ATOM 7106 C CA . TYR B 1 175 ? 30.016 4.594 13.961 1 94.56 175 TYR B CA 1
ATOM 7107 C C . TYR B 1 175 ? 30.578 5.988 14.219 1 94.56 175 TYR B C 1
ATOM 7109 O O . TYR B 1 175 ? 31.062 6.648 13.305 1 94.56 175 TYR B O 1
ATOM 7117 N N . CYS B 1 176 ? 30.469 6.555 15.422 1 91.94 176 CYS B N 1
ATOM 7118 C CA . CYS B 1 176 ? 30.984 7.887 15.703 1 91.94 176 CYS B CA 1
ATOM 7119 C C . CYS B 1 176 ? 32.438 7.816 16.172 1 91.94 176 CYS B C 1
ATOM 7121 O O . CYS B 1 176 ? 32.844 6.867 16.844 1 91.94 176 CYS B O 1
ATOM 7123 N N . SER B 1 177 ? 33.281 8.703 15.625 1 79.88 177 SER B N 1
ATOM 7124 C CA . SER B 1 177 ? 34.688 8.758 16.047 1 79.88 177 SER B CA 1
ATOM 7125 C C . SER B 1 177 ? 34.812 9.195 17.5 1 79.88 177 SER B C 1
ATOM 7127 O O . SER B 1 177 ? 34.094 10.109 17.938 1 79.88 177 SER B O 1
ATOM 7129 N N . PRO B 1 178 ? 35.594 8.438 18.266 1 72.31 178 PRO B N 1
ATOM 7130 C CA . PRO B 1 178 ? 35.75 8.859 19.656 1 72.31 178 PRO B CA 1
ATOM 7131 C C . PRO B 1 178 ? 36.344 10.258 19.766 1 72.31 178 PRO B C 1
ATOM 7133 O O . PRO B 1 178 ? 37.094 10.695 18.891 1 72.31 178 PRO B O 1
ATOM 7136 N N . ASP B 1 179 ? 35.75 11.156 20.516 1 60.38 179 ASP B N 1
ATOM 7137 C CA . ASP B 1 179 ? 36.344 12.461 20.797 1 60.38 179 ASP B CA 1
ATOM 7138 C C . ASP B 1 179 ? 37.781 12.312 21.219 1 60.38 179 ASP B C 1
ATOM 7140 O O . ASP B 1 179 ? 38.094 11.719 22.266 1 60.38 179 ASP B O 1
ATOM 7144 N N . VAL B 1 180 ? 38.562 11.945 20.438 1 50.75 180 VAL B N 1
ATOM 7145 C CA . VAL B 1 180 ? 39.938 11.82 20.859 1 50.75 180 VAL B CA 1
ATOM 7146 C C . VAL B 1 180 ? 40.406 13.125 21.5 1 50.75 180 VAL B C 1
ATOM 7148 O O . VAL B 1 180 ? 40.656 14.109 20.797 1 50.75 180 VAL B O 1
ATOM 7151 N N . SER B 1 181 ? 39.656 13.812 22.438 1 44.31 181 SER B N 1
ATOM 7152 C CA . SER B 1 181 ? 40.5 14.805 23.094 1 44.31 181 SER B CA 1
ATOM 7153 C C . SER B 1 181 ? 41.688 14.156 23.781 1 44.31 181 SER B C 1
ATOM 7155 O O . SER B 1 181 ? 41.812 14.234 25 1 44.31 181 SER B O 1
ATOM 7157 N N . VAL B 1 182 ? 42.031 12.977 23.656 1 39.25 182 VAL B N 1
ATOM 7158 C CA . VAL B 1 182 ? 43.156 12.719 24.516 1 39.25 182 VAL B CA 1
ATOM 7159 C C . VAL B 1 182 ? 44.344 13.617 24.094 1 39.25 182 VAL B C 1
ATOM 7161 O O . VAL B 1 182 ? 44.688 13.664 22.922 1 39.25 182 VAL B O 1
ATOM 7164 N N . PRO B 1 183 ? 44.656 14.664 24.938 1 35.47 183 PRO B N 1
ATOM 7165 C CA . PRO B 1 183 ? 45.938 15.312 24.734 1 35.47 183 PRO B CA 1
ATOM 7166 C C . PRO B 1 183 ? 47.062 14.312 24.484 1 35.47 183 PRO B C 1
ATOM 7168 O O . PRO B 1 183 ? 47.188 13.32 25.203 1 35.47 183 PRO B O 1
ATOM 7171 N N . VAL B 1 184 ? 47.375 14.117 23.266 1 35.59 184 VAL B N 1
ATOM 7172 C CA . VAL B 1 184 ? 48.656 13.469 23.047 1 35.59 184 VAL B CA 1
ATOM 7173 C C . VAL B 1 184 ? 49.719 14.039 24 1 35.59 184 VAL B C 1
ATOM 7175 O O . VAL B 1 184 ? 50.094 15.211 23.891 1 35.59 184 VAL B O 1
ATOM 7178 N N . ASN B 1 185 ? 49.625 13.82 25.281 1 31.03 185 ASN B N 1
ATOM 7179 C CA . ASN B 1 185 ? 50.844 14.07 26.031 1 31.03 185 ASN B CA 1
ATOM 7180 C C . ASN B 1 185 ? 52.062 13.477 25.328 1 31.03 185 ASN B C 1
ATOM 7182 O O . ASN B 1 185 ? 52.188 12.258 25.219 1 31.03 185 ASN B O 1
ATOM 7186 N N . ILE B 1 186 ? 52.562 14.258 24.375 1 31.33 186 ILE B N 1
ATOM 7187 C CA . ILE B 1 186 ? 53.906 14.109 23.844 1 31.33 186 ILE B CA 1
ATOM 7188 C C . ILE B 1 186 ? 54.906 13.93 25 1 31.33 186 ILE B C 1
ATOM 7190 O O . ILE B 1 186 ? 55.156 14.875 25.734 1 31.33 186 ILE B O 1
ATOM 7194 N N . LEU B 1 187 ? 54.719 12.93 25.859 1 27.67 187 LEU B N 1
ATOM 7195 C CA . LEU B 1 187 ? 55.875 12.648 26.688 1 27.67 187 LEU B CA 1
ATOM 7196 C C . LEU B 1 187 ? 57.125 12.562 25.828 1 27.67 187 LEU B C 1
ATOM 7198 O O . LEU B 1 187 ? 57.188 11.789 24.875 1 27.67 187 LEU B O 1
ATOM 7202 N N . ASN B 1 188 ? 57.906 13.664 25.781 1 25.34 188 ASN B N 1
ATOM 7203 C CA . ASN B 1 188 ? 59.25 13.938 25.344 1 25.34 188 ASN B CA 1
ATOM 7204 C C . ASN B 1 188 ? 60.25 12.883 25.844 1 25.34 188 ASN B C 1
ATOM 7206 O O . ASN B 1 188 ? 61.438 13.156 25.984 1 25.34 188 ASN B O 1
ATOM 7210 N N . SER B 1 189 ? 59.812 11.773 26.484 1 25.61 189 SER B N 1
ATOM 7211 C CA . SER B 1 189 ? 61 11.102 27.016 1 25.61 189 SER B CA 1
ATOM 7212 C C . SER B 1 189 ? 61.906 10.609 25.875 1 25.61 189 SER B C 1
ATOM 7214 O O . SER B 1 189 ? 61.5 9.789 25.062 1 25.61 189 SER B O 1
ATOM 7216 N N . HIS B 1 190 ? 62.844 11.461 25.406 1 25.03 190 HIS B N 1
ATOM 7217 C CA . HIS B 1 190 ? 63.969 11.336 24.469 1 25.03 190 HIS B CA 1
ATOM 7218 C C . HIS B 1 190 ? 64.812 10.133 24.812 1 25.03 190 HIS B C 1
ATOM 7220 O O . HIS B 1 190 ? 65.938 9.961 24.234 1 25.03 190 HIS B O 1
ATOM 7226 N N . THR B 1 191 ? 64.688 9.414 25.906 1 24.06 191 THR B N 1
ATOM 7227 C CA . THR B 1 191 ? 65.938 8.734 26.141 1 24.06 191 THR B CA 1
ATOM 7228 C C . THR B 1 191 ? 66.25 7.762 25 1 24.06 191 THR B C 1
ATOM 7230 O O . THR B 1 191 ? 65.375 6.992 24.594 1 24.06 191 THR B O 1
ATOM 7233 N N . PRO B 1 192 ? 67.312 8.031 24.188 1 27.88 192 PRO B N 1
ATOM 7234 C CA . PRO B 1 192 ? 67.938 7.344 23.031 1 27.88 192 PRO B CA 1
ATOM 7235 C C . PRO B 1 192 ? 68.188 5.867 23.312 1 27.88 192 PRO B C 1
ATOM 7237 O O . PRO B 1 192 ? 68.938 5.227 22.562 1 27.88 192 PRO B O 1
ATOM 7240 N N . GLY B 1 193 ? 67.375 5.156 24.109 1 23.11 193 GLY B N 1
ATOM 7241 C CA . GLY B 1 193 ? 68.062 3.914 24.453 1 23.11 193 GLY B CA 1
ATOM 7242 C C . GLY B 1 193 ? 68.5 3.127 23.234 1 23.11 193 GLY B C 1
ATOM 7243 O O . GLY B 1 193 ? 68 3.352 22.125 1 23.11 193 GLY B O 1
ATOM 7244 N N . ASP B 1 194 ? 69.688 2.449 23.391 1 25.05 194 ASP B N 1
ATOM 7245 C CA . ASP B 1 194 ? 70.688 1.736 22.609 1 25.05 194 ASP B CA 1
ATOM 7246 C C . ASP B 1 194 ? 70.125 0.549 21.875 1 25.05 194 ASP B C 1
ATOM 7248 O O . ASP B 1 194 ? 69.75 -0.445 22.5 1 25.05 194 ASP B O 1
ATOM 7252 N N . ILE B 1 195 ? 69.062 0.727 21.078 1 25.25 195 ILE B N 1
ATOM 7253 C CA . ILE B 1 195 ? 68.562 -0.491 20.422 1 25.25 195 ILE B CA 1
ATOM 7254 C C . ILE B 1 195 ? 69.688 -1.143 19.656 1 25.25 195 ILE B C 1
ATOM 7256 O O . ILE B 1 195 ? 70.375 -0.489 18.844 1 25.25 195 ILE B O 1
ATOM 7260 N N . PRO B 1 196 ? 70.25 -2.275 20.172 1 22.72 196 PRO B N 1
ATOM 7261 C CA . PRO B 1 196 ? 71.438 -2.955 19.656 1 22.72 196 PRO B CA 1
ATOM 7262 C C . PRO B 1 196 ? 71.312 -3.232 18.156 1 22.72 196 PRO B C 1
ATOM 7264 O O . PRO B 1 196 ? 70.188 -3.379 17.609 1 22.72 196 PRO B O 1
ATOM 7267 N N . ARG B 1 197 ? 72.375 -2.898 17.297 1 22.61 197 ARG B N 1
ATOM 7268 C CA . ARG B 1 197 ? 72.75 -2.951 15.891 1 22.61 197 ARG B CA 1
ATOM 7269 C C . ARG B 1 197 ? 72.75 -4.383 15.367 1 22.61 197 ARG B C 1
ATOM 7271 O O . ARG B 1 197 ? 73.75 -5.102 15.445 1 22.61 197 ARG B O 1
ATOM 7278 N N . GLY B 1 198 ? 71.688 -5.25 15.758 1 18.72 198 GLY B N 1
ATOM 7279 C CA . GLY B 1 198 ? 72 -6.621 15.367 1 18.72 198 GLY B CA 1
ATOM 7280 C C . GLY B 1 198 ? 72.375 -6.754 13.906 1 18.72 198 GLY B C 1
ATOM 7281 O O . GLY B 1 198 ? 72.188 -5.828 13.117 1 18.72 198 GLY B O 1
ATOM 7282 N N . ALA B 1 199 ? 72.625 -8.117 13.445 1 21 199 ALA B N 1
ATOM 7283 C CA . ALA B 1 199 ? 73.438 -8.914 12.562 1 21 199 ALA B CA 1
ATOM 7284 C C . ALA B 1 199 ? 73 -8.773 11.109 1 21 199 ALA B C 1
ATOM 7286 O O . ALA B 1 199 ? 71.812 -8.594 10.82 1 21 199 ALA B O 1
ATOM 7287 N N . LYS B 1 200 ? 73.938 -8.672 10.188 1 21.03 200 LYS B N 1
ATOM 7288 C CA . LYS B 1 200 ? 74.188 -8.469 8.766 1 21.03 200 LYS B CA 1
ATOM 7289 C C . LYS B 1 200 ? 73.625 -9.617 7.93 1 21.03 200 LYS B C 1
ATOM 7291 O O . LYS B 1 200 ? 74.375 -10.492 7.477 1 21.03 200 LYS B O 1
ATOM 7296 N N . ARG B 1 201 ? 72.438 -10.305 8.234 1 20.08 201 ARG B N 1
ATOM 7297 C CA . ARG B 1 201 ? 72.312 -11.547 7.492 1 20.08 201 ARG B CA 1
ATOM 7298 C C . ARG B 1 201 ? 72.375 -11.305 5.988 1 20.08 201 ARG B C 1
ATOM 7300 O O . ARG B 1 201 ? 71.938 -10.234 5.516 1 20.08 201 ARG B O 1
ATOM 7307 N N . LYS B 1 202 ? 72.875 -12.391 5.168 1 21.53 202 LYS B N 1
ATOM 7308 C CA . LYS B 1 202 ? 73.375 -12.758 3.859 1 21.53 202 LYS B CA 1
ATOM 7309 C C . LYS B 1 202 ? 72.375 -12.531 2.762 1 21.53 202 LYS B C 1
ATOM 7311 O O . LYS B 1 202 ? 71.188 -12.766 2.965 1 21.53 202 LYS B O 1
ATOM 7316 N N . ARG B 1 203 ? 72.688 -11.859 1.576 1 20.88 203 ARG B N 1
ATOM 7317 C CA . ARG B 1 203 ? 72.188 -11.281 0.342 1 20.88 203 ARG B CA 1
ATOM 7318 C C . ARG B 1 203 ? 71.812 -12.367 -0.662 1 20.88 203 ARG B C 1
ATOM 7320 O O . ARG B 1 203 ? 71.5 -12.078 -1.827 1 20.88 203 ARG B O 1
ATOM 7327 N N . SER B 1 204 ? 71.562 -13.727 -0.33 1 20.2 204 SER B N 1
ATOM 7328 C CA . SER B 1 204 ? 71.688 -14.625 -1.479 1 20.2 204 SER B CA 1
ATOM 7329 C C . SER B 1 204 ? 70.688 -14.258 -2.564 1 20.2 204 SER B C 1
ATOM 7331 O O . SER B 1 204 ? 69.5 -13.953 -2.268 1 20.2 204 SER B O 1
ATOM 7333 N N . CYS B 1 205 ? 71.125 -14.07 -3.912 1 19.2 205 CYS B N 1
ATOM 7334 C CA . CYS B 1 205 ? 70.688 -13.586 -5.223 1 19.2 205 CYS B CA 1
ATOM 7335 C C . CYS B 1 205 ? 69.75 -14.562 -5.883 1 19.2 205 CYS B C 1
ATOM 7337 O O . CYS B 1 205 ? 69.375 -14.383 -7.047 1 19.2 205 CYS B O 1
ATOM 7339 N N . ASP B 1 206 ? 69.625 -15.844 -5.406 1 20.17 206 ASP B N 1
ATOM 7340 C CA . ASP B 1 206 ? 69.375 -16.844 -6.449 1 20.17 206 ASP B CA 1
ATOM 7341 C C . ASP B 1 206 ? 68.125 -16.438 -7.293 1 20.17 206 ASP B C 1
ATOM 7343 O O . ASP B 1 206 ? 67.375 -15.531 -6.93 1 20.17 206 ASP B O 1
ATOM 7347 N N . THR B 1 207 ? 67.375 -17.516 -7.652 1 23.05 207 THR B N 1
ATOM 7348 C CA . THR B 1 207 ? 66.812 -18.094 -8.867 1 23.05 207 THR B CA 1
ATOM 7349 C C . THR B 1 207 ? 65.5 -17.359 -9.234 1 23.05 207 THR B C 1
ATOM 7351 O O . THR B 1 207 ? 64.75 -16.938 -8.352 1 23.05 207 THR B O 1
ATOM 7354 N N . LEU B 1 208 ? 65.312 -16.984 -10.539 1 23.02 208 LEU B N 1
ATOM 7355 C CA . LEU B 1 208 ? 64.688 -16 -11.398 1 23.02 208 LEU B CA 1
ATOM 7356 C C . LEU B 1 208 ? 63.156 -16.266 -11.445 1 23.02 208 LEU B C 1
ATOM 7358 O O . LEU B 1 208 ? 62.438 -15.594 -12.172 1 23.02 208 LEU B O 1
ATOM 7362 N N . HIS B 1 209 ? 62.719 -17.516 -10.93 1 21.73 209 HIS B N 1
ATOM 7363 C CA . HIS B 1 209 ? 61.5 -18.062 -11.539 1 21.73 209 HIS B CA 1
ATOM 7364 C C . HIS B 1 209 ? 60.344 -17.078 -11.438 1 21.73 209 HIS B C 1
ATOM 7366 O O . HIS B 1 209 ? 60.312 -16.266 -10.508 1 21.73 209 HIS B O 1
ATOM 7372 N N . GLY B 1 210 ? 59.594 -16.891 -12.555 1 22.61 210 GLY B N 1
ATOM 7373 C CA . GLY B 1 210 ? 58.688 -15.867 -13.078 1 22.61 210 GLY B CA 1
ATOM 7374 C C . GLY B 1 210 ? 57.562 -15.523 -12.125 1 22.61 210 GLY B C 1
ATOM 7375 O O . GLY B 1 210 ? 56.375 -15.734 -12.453 1 22.61 210 GLY B O 1
ATOM 7376 N N . GLY B 1 211 ? 57.844 -15.531 -10.844 1 21.47 211 GLY B N 1
ATOM 7377 C CA . GLY B 1 211 ? 56.844 -15.539 -9.797 1 21.47 211 GLY B CA 1
ATOM 7378 C C . GLY B 1 211 ? 55.938 -14.312 -9.828 1 21.47 211 GLY B C 1
ATOM 7379 O O . GLY B 1 211 ? 56.406 -13.188 -9.93 1 21.47 211 GLY B O 1
ATOM 7380 N N . GLY B 1 212 ? 54.781 -14.57 -10.453 1 22.98 212 GLY B N 1
ATOM 7381 C CA . GLY B 1 212 ? 53.875 -13.453 -10.695 1 22.98 212 GLY B CA 1
ATOM 7382 C C . GLY B 1 212 ? 53.781 -12.5 -9.523 1 22.98 212 GLY B C 1
ATOM 7383 O O . GLY B 1 212 ? 54.062 -12.875 -8.383 1 22.98 212 GLY B O 1
ATOM 7384 N N . CYS B 1 213 ? 54.125 -11.227 -9.766 1 21.28 213 CYS B N 1
ATOM 7385 C CA . CYS B 1 213 ? 54.281 -10.039 -8.922 1 21.28 213 CYS B CA 1
ATOM 7386 C C . CYS B 1 213 ? 53.188 -9.945 -7.891 1 21.28 213 CYS B C 1
ATOM 7388 O O . CYS B 1 213 ? 52.031 -9.68 -8.234 1 21.28 213 CYS B O 1
ATOM 7390 N N . ASP B 1 214 ? 53.344 -10.828 -6.965 1 22.94 214 ASP B N 1
ATOM 7391 C CA . ASP B 1 214 ? 52.5 -10.648 -5.785 1 22.94 214 ASP B CA 1
ATOM 7392 C C . ASP B 1 214 ? 52.656 -9.242 -5.211 1 22.94 214 ASP B C 1
ATOM 7394 O O . ASP B 1 214 ? 53.688 -8.898 -4.672 1 22.94 214 ASP B O 1
ATOM 7398 N N . ILE B 1 215 ? 52.312 -8.234 -6.02 1 24.03 215 ILE B N 1
ATOM 7399 C CA . ILE B 1 215 ? 52.438 -6.902 -5.434 1 24.03 215 ILE B CA 1
ATOM 7400 C C . ILE B 1 215 ? 52.031 -6.949 -3.965 1 24.03 215 ILE B C 1
ATOM 7402 O O . ILE B 1 215 ? 50.875 -7.27 -3.645 1 24.03 215 ILE B O 1
ATOM 7406 N N . GLN B 1 216 ? 52.938 -7.309 -3.205 1 23.3 216 GLN B N 1
ATOM 7407 C CA . GLN B 1 216 ? 52.875 -7.164 -1.754 1 23.3 216 GLN B CA 1
ATOM 7408 C C . GLN B 1 216 ? 52.531 -5.734 -1.362 1 23.3 216 GLN B C 1
ATOM 7410 O O . GLN B 1 216 ? 53.312 -4.809 -1.565 1 23.3 216 GLN B O 1
ATOM 7415 N N . PHE B 1 217 ? 51.281 -5.398 -1.557 1 22.59 217 PHE B N 1
ATOM 7416 C CA . PHE B 1 217 ? 50.969 -4.098 -0.978 1 22.59 217 PHE B CA 1
ATOM 7417 C C . PHE B 1 217 ? 51.562 -3.961 0.415 1 22.59 217 PHE B C 1
ATOM 7419 O O . PHE B 1 217 ? 51.562 -4.914 1.197 1 22.59 217 PHE B O 1
ATOM 7426 N N . SER B 1 218 ? 52.688 -3.359 0.548 1 25.31 218 SER B N 1
ATOM 7427 C CA . SER B 1 218 ? 53.375 -3.113 1.813 1 25.31 218 SER B CA 1
ATOM 7428 C C . SER B 1 218 ? 52.375 -2.859 2.941 1 25.31 218 SER B C 1
ATOM 7430 O O . SER B 1 218 ? 51.375 -2.172 2.746 1 25.31 218 SER B O 1
ATOM 7432 N N . PRO B 1 219 ? 52.406 -3.654 3.975 1 26.03 219 PRO B N 1
ATOM 7433 C CA . PRO B 1 219 ? 51.594 -3.586 5.184 1 26.03 219 PRO B CA 1
ATOM 7434 C C . PRO B 1 219 ? 51.562 -2.188 5.793 1 26.03 219 PRO B C 1
ATOM 7436 O O . PRO B 1 219 ? 51 -1.996 6.875 1 26.03 219 PRO B O 1
ATOM 7439 N N . GLY B 1 220 ? 52.531 -1.353 5.605 1 24.75 220 GLY B N 1
ATOM 7440 C CA . GLY B 1 220 ? 52.75 -0.143 6.387 1 24.75 220 GLY B CA 1
ATOM 7441 C C . GLY B 1 220 ? 51.594 0.841 6.27 1 24.75 220 GLY B C 1
ATOM 7442 O O . GLY B 1 220 ? 51.312 1.604 7.199 1 24.75 220 GLY B O 1
ATOM 7443 N N . ALA B 1 221 ? 51.406 1.445 5.086 1 23.52 221 ALA B N 1
ATOM 7444 C CA . ALA B 1 221 ? 50.5 2.584 5.199 1 23.52 221 ALA B CA 1
ATOM 7445 C C . ALA B 1 221 ? 49.094 2.129 5.578 1 23.52 221 ALA B C 1
ATOM 7447 O O . ALA B 1 221 ? 48.312 1.725 4.715 1 23.52 221 ALA B O 1
ATOM 7448 N N . LYS B 1 222 ? 49 1.456 6.695 1 28.31 222 LYS B N 1
ATOM 7449 C CA . LYS B 1 222 ? 47.719 1.582 7.41 1 28.31 222 LYS B CA 1
ATOM 7450 C C . LYS B 1 222 ? 47.156 3 7.305 1 28.31 222 LYS B C 1
ATOM 7452 O O . LYS B 1 222 ? 47.719 3.936 7.883 1 28.31 222 LYS B O 1
ATOM 7457 N N . HIS B 1 223 ? 46.938 3.477 6.195 1 26.77 223 HIS B N 1
ATOM 7458 C CA . HIS B 1 223 ? 46.156 4.703 6.324 1 26.77 223 HIS B CA 1
ATOM 7459 C C . HIS B 1 223 ? 45.188 4.617 7.496 1 26.77 223 HIS B C 1
ATOM 7461 O O . HIS B 1 223 ? 44.188 3.9 7.422 1 26.77 223 HIS B O 1
ATOM 7467 N N . GLU B 1 224 ? 45.625 4.598 8.703 1 33.16 224 GLU B N 1
ATOM 7468 C CA . GLU B 1 224 ? 44.875 4.969 9.906 1 33.16 224 GLU B CA 1
ATOM 7469 C C . GLU B 1 224 ? 43.906 6.125 9.633 1 33.16 224 GLU B C 1
ATOM 7471 O O . GLU B 1 224 ? 43.625 6.926 10.531 1 33.16 224 GLU B O 1
ATOM 7476 N N . GLY B 1 225 ? 43.906 6.629 8.445 1 33.56 225 GLY B N 1
ATOM 7477 C CA . GLY B 1 225 ? 42.844 7.629 8.414 1 33.56 225 GLY B CA 1
ATOM 7478 C C . GLY B 1 225 ? 41.562 7.164 9.078 1 33.56 225 GLY B C 1
ATOM 7479 O O . GLY B 1 225 ? 41.281 5.965 9.117 1 33.56 225 GLY B O 1
ATOM 7480 N N . SER B 1 226 ? 41.188 7.734 10.109 1 39.53 226 SER B N 1
ATOM 7481 C CA . SER B 1 226 ? 39.906 7.562 10.742 1 39.53 226 SER B CA 1
ATOM 7482 C C . SER B 1 226 ? 38.844 7.137 9.734 1 39.53 226 SER B C 1
ATOM 7484 O O . SER B 1 226 ? 38.188 7.98 9.094 1 39.53 226 SER B O 1
ATOM 7486 N N . SER B 1 227 ? 39.125 6.352 8.805 1 49 227 SER B N 1
ATOM 7487 C CA . SER B 1 227 ? 38.219 5.902 7.742 1 49 227 SER B CA 1
ATOM 7488 C C . SER B 1 227 ? 36.875 5.488 8.305 1 49 227 SER B C 1
ATOM 7490 O O . SER B 1 227 ? 36.781 4.621 9.18 1 49 227 SER B O 1
ATOM 7492 N N . GLY B 1 228 ? 35.969 6.305 8.422 1 63.38 228 GLY B N 1
ATOM 7493 C CA . GLY B 1 228 ? 34.594 6.152 8.914 1 63.38 228 GLY B CA 1
ATOM 7494 C C . GLY B 1 228 ? 33.969 4.84 8.5 1 63.38 228 GLY B C 1
ATOM 7495 O O . GLY B 1 228 ? 34.25 4.32 7.418 1 63.38 228 GLY B O 1
ATOM 7496 N N . ARG B 1 229 ? 33.656 3.971 9.43 1 80.25 229 ARG B N 1
ATOM 7497 C CA . ARG B 1 229 ? 32.938 2.713 9.25 1 80.25 229 ARG B CA 1
ATOM 7498 C C . ARG B 1 229 ? 31.625 2.934 8.523 1 80.25 229 ARG B C 1
ATOM 7500 O O . ARG B 1 229 ? 30.922 3.912 8.781 1 80.25 229 ARG B O 1
ATOM 7507 N N . ARG B 1 230 ? 31.438 2.109 7.504 1 89.19 230 ARG B N 1
ATOM 7508 C CA . ARG B 1 230 ? 30.188 2.172 6.77 1 89.19 230 ARG B CA 1
ATOM 7509 C C . ARG B 1 230 ? 29.016 1.681 7.629 1 89.19 230 ARG B C 1
ATOM 7511 O O . ARG B 1 230 ? 29.141 0.658 8.312 1 89.19 230 ARG B O 1
ATOM 7518 N N . VAL B 1 231 ? 27.984 2.393 7.633 1 93.31 231 VAL B N 1
ATOM 7519 C CA . VAL B 1 231 ? 26.797 2.027 8.414 1 93.31 231 VAL B CA 1
ATOM 7520 C C . VAL B 1 231 ? 26.156 0.772 7.824 1 93.31 231 VAL B C 1
ATOM 7522 O O . VAL B 1 231 ? 25.891 0.71 6.621 1 93.31 231 VAL B O 1
ATOM 7525 N N . GLU B 1 232 ? 25.938 -0.179 8.672 1 90.06 232 GLU B N 1
ATOM 7526 C CA . GLU B 1 232 ? 25.328 -1.437 8.258 1 90.06 232 GLU B CA 1
ATOM 7527 C C . GLU B 1 232 ? 23.891 -1.221 7.801 1 90.06 232 GLU B C 1
ATOM 7529 O O . GLU B 1 232 ? 23.141 -0.447 8.406 1 90.06 232 GLU B O 1
ATOM 7534 N N . LYS B 1 233 ? 23.516 -1.965 6.75 1 89 233 LYS B N 1
ATOM 7535 C CA . LYS B 1 233 ? 22.156 -1.854 6.215 1 89 233 LYS B CA 1
ATOM 7536 C C . LYS B 1 233 ? 21.188 -2.738 6.996 1 89 233 LYS B C 1
ATOM 7538 O O . LYS B 1 233 ? 20.812 -3.812 6.527 1 89 233 LYS B O 1
ATOM 7543 N N . SER B 1 234 ? 20.75 -2.236 8.086 1 90.88 234 SER B N 1
ATOM 7544 C CA . SER B 1 234 ? 19.797 -2.918 8.953 1 90.88 234 SER B CA 1
ATOM 7545 C C . SER B 1 234 ? 18.625 -2.012 9.297 1 90.88 234 SER B C 1
ATOM 7547 O O . SER B 1 234 ? 18.719 -0.788 9.203 1 90.88 234 SER B O 1
ATOM 7549 N N . LEU B 1 235 ? 17.547 -2.596 9.648 1 93.62 235 LEU B N 1
ATOM 7550 C CA . LEU B 1 235 ? 16.375 -1.818 10.023 1 93.62 235 LEU B CA 1
ATOM 7551 C C . LEU B 1 235 ? 16.641 -0.977 11.266 1 93.62 235 LEU B C 1
ATOM 7553 O O . LEU B 1 235 ? 16.141 0.142 11.383 1 93.62 235 LEU B O 1
ATOM 7557 N N . GLU B 1 236 ? 17.391 -1.502 12.148 1 94.56 236 GLU B N 1
ATOM 7558 C CA . GLU B 1 236 ? 17.734 -0.763 13.359 1 94.56 236 GLU B CA 1
ATOM 7559 C C . GLU B 1 236 ? 18.484 0.528 13.023 1 94.56 236 GLU B C 1
ATOM 7561 O O . GLU B 1 236 ? 18.156 1.591 13.562 1 94.56 236 GLU B O 1
ATOM 7566 N N . ASN B 1 237 ? 19.422 0.366 12.156 1 96.38 237 ASN B N 1
ATOM 7567 C CA . ASN B 1 237 ? 20.172 1.551 11.766 1 96.38 237 ASN B CA 1
ATOM 7568 C C . ASN B 1 237 ? 19.312 2.518 10.953 1 96.38 237 ASN B C 1
ATOM 7570 O O . ASN B 1 237 ? 19.5 3.734 11.031 1 96.38 237 ASN B O 1
ATOM 7574 N N . ALA B 1 238 ? 18.438 1.952 10.102 1 97 238 ALA B N 1
ATOM 7575 C CA . ALA B 1 238 ? 17.516 2.824 9.367 1 97 238 ALA B CA 1
ATOM 7576 C C . ALA B 1 238 ? 16.672 3.664 10.32 1 97 238 ALA B C 1
ATOM 7578 O O . ALA B 1 238 ? 16.469 4.855 10.086 1 97 238 ALA B O 1
ATOM 7579 N N . ILE B 1 239 ? 16.203 3.055 11.375 1 98.31 239 ILE B N 1
ATOM 7580 C CA . ILE B 1 239 ? 15.391 3.758 12.359 1 98.31 239 ILE B CA 1
ATOM 7581 C C . ILE B 1 239 ? 16.219 4.867 13.008 1 98.31 239 ILE B C 1
ATOM 7583 O O . ILE B 1 239 ? 15.75 6 13.141 1 98.31 239 ILE B O 1
ATOM 7587 N N . VAL B 1 240 ? 17.438 4.535 13.398 1 98.62 240 VAL B N 1
ATOM 7588 C CA . VAL B 1 240 ? 18.297 5.531 14.016 1 98.62 240 VAL B CA 1
ATOM 7589 C C . VAL B 1 240 ? 18.531 6.691 13.047 1 98.62 240 VAL B C 1
ATOM 7591 O O . VAL B 1 240 ? 18.406 7.859 13.43 1 98.62 240 VAL B O 1
ATOM 7594 N N . LEU B 1 241 ? 18.859 6.367 11.812 1 98.62 241 LEU B N 1
ATOM 7595 C CA . LEU B 1 241 ? 19.109 7.395 10.812 1 98.62 241 LEU B CA 1
ATOM 7596 C C . LEU B 1 241 ? 17.875 8.266 10.602 1 98.62 241 LEU B C 1
ATOM 7598 O O . LEU B 1 241 ? 18 9.484 10.438 1 98.62 241 LEU B O 1
ATOM 7602 N N . LEU B 1 242 ? 16.719 7.707 10.578 1 98.81 242 LEU B N 1
ATOM 7603 C CA . LEU B 1 242 ? 15.492 8.461 10.367 1 98.81 242 LEU B CA 1
ATOM 7604 C C . LEU B 1 242 ? 15.164 9.32 11.578 1 98.81 242 LEU B C 1
ATOM 7606 O O . LEU B 1 242 ? 14.617 10.422 11.438 1 98.81 242 LEU B O 1
ATOM 7610 N N . VAL B 1 243 ? 15.477 8.797 12.773 1 98.88 243 VAL B N 1
ATOM 7611 C CA . VAL B 1 243 ? 15.336 9.602 13.984 1 98.88 243 VAL B CA 1
ATOM 7612 C C . VAL B 1 243 ? 16.25 10.82 13.898 1 98.88 243 VAL B C 1
ATOM 7614 O O . VAL B 1 243 ? 15.844 11.938 14.25 1 98.88 243 VAL B O 1
ATOM 7617 N N . LEU B 1 244 ? 17.453 10.656 13.398 1 98.75 244 LEU B N 1
ATOM 7618 C CA . LEU B 1 244 ? 18.391 11.766 13.219 1 98.75 244 LEU B CA 1
ATOM 7619 C C . LEU B 1 244 ? 17.875 12.734 12.164 1 98.75 244 LEU B C 1
ATOM 7621 O O . LEU B 1 244 ? 17.984 13.953 12.32 1 98.75 244 LEU B O 1
ATOM 7625 N N . ALA B 1 245 ? 17.328 12.156 11.078 1 98.75 245 ALA B N 1
ATOM 7626 C CA . ALA B 1 245 ? 16.766 13 10.023 1 98.75 245 ALA B CA 1
ATOM 7627 C C . ALA B 1 245 ? 15.664 13.898 10.57 1 98.75 245 ALA B C 1
ATOM 7629 O O . ALA B 1 245 ? 15.672 15.109 10.344 1 98.75 245 ALA B O 1
ATOM 7630 N N . LEU B 1 246 ? 14.773 13.367 11.32 1 98.81 246 LEU B N 1
ATOM 7631 C CA . LEU B 1 246 ? 13.656 14.109 11.906 1 98.81 246 LEU B CA 1
ATOM 7632 C C . LEU B 1 246 ? 14.156 15.094 12.953 1 98.81 246 LEU B C 1
ATOM 7634 O O . LEU B 1 246 ? 13.688 16.234 13.016 1 98.81 246 LEU B O 1
ATOM 7638 N N . GLY B 1 247 ? 15.094 14.617 13.781 1 98.69 247 GLY B N 1
ATOM 7639 C CA . GLY B 1 247 ? 15.656 15.523 14.766 1 98.69 247 GLY B CA 1
ATOM 7640 C C . GLY B 1 247 ? 16.297 16.75 14.148 1 98.69 247 GLY B C 1
ATOM 7641 O O . GLY B 1 247 ? 16.125 17.859 14.648 1 98.69 247 GLY B O 1
ATOM 7642 N N . SER B 1 248 ? 16.984 16.562 13.078 1 98.19 248 SER B N 1
ATOM 7643 C CA . SER B 1 248 ? 17.703 17.641 12.391 1 98.19 248 SER B CA 1
ATOM 7644 C C . SER B 1 248 ? 16.719 18.641 11.789 1 98.19 248 SER B C 1
ATOM 7646 O O . SER B 1 248 ? 16.891 19.859 11.961 1 98.19 248 SER B O 1
ATOM 7648 N N . ILE B 1 249 ? 15.695 18.203 11.117 1 97.75 249 ILE B N 1
ATOM 7649 C CA . ILE B 1 249 ? 14.805 19.109 10.398 1 97.75 249 ILE B CA 1
ATOM 7650 C C . ILE B 1 249 ? 13.859 19.781 11.383 1 97.75 249 ILE B C 1
ATOM 7652 O O . ILE B 1 249 ? 13.461 20.938 11.18 1 97.75 249 ILE B O 1
ATOM 7656 N N . CYS B 1 250 ? 13.516 19.156 12.469 1 97.44 250 CYS B N 1
ATOM 7657 C CA . CYS B 1 250 ? 12.586 19.719 13.438 1 97.44 250 CYS B CA 1
ATOM 7658 C C . CYS B 1 250 ? 13.258 20.828 14.258 1 97.44 250 CYS B C 1
ATOM 7660 O O . CYS B 1 250 ? 12.578 21.656 14.852 1 97.44 250 CYS B O 1
ATOM 7662 N N . GLU B 1 251 ? 14.531 20.875 14.25 1 94.69 251 GLU B N 1
ATOM 7663 C CA . GLU B 1 251 ? 15.273 21.875 15 1 94.69 251 GLU B CA 1
ATOM 7664 C C . GLU B 1 251 ? 15.266 23.219 14.273 1 94.69 251 GLU B C 1
ATOM 7666 O O . GLU B 1 251 ? 15.586 24.25 14.867 1 94.69 251 GLU B O 1
ATOM 7671 N N . VAL B 1 252 ? 14.867 23.172 13.086 1 93.5 252 VAL B N 1
ATOM 7672 C CA . VAL B 1 252 ? 14.883 24.406 12.305 1 93.5 252 VAL B CA 1
ATOM 7673 C C . VAL B 1 252 ? 13.773 25.328 12.797 1 93.5 252 VAL B C 1
ATOM 7675 O O . VAL B 1 252 ? 12.586 25.016 12.695 1 93.5 252 VAL B O 1
ATOM 7678 N N . PRO B 1 253 ? 14.094 26.422 13.359 1 88.56 253 PRO B N 1
ATOM 7679 C CA . PRO B 1 253 ? 13.078 27.297 13.953 1 88.56 253 PRO B CA 1
ATOM 7680 C C . PRO B 1 253 ? 12.273 28.062 12.898 1 88.56 253 PRO B C 1
ATOM 7682 O O . PRO B 1 253 ? 11.117 28.422 13.141 1 88.56 253 PRO B O 1
ATOM 7685 N N . GLY B 1 254 ? 12.844 28.359 11.797 1 89.31 254 GLY B N 1
ATOM 7686 C CA . GLY B 1 254 ? 12.172 29.109 10.75 1 89.31 254 GLY B CA 1
ATOM 7687 C C . GLY B 1 254 ? 11.836 28.266 9.531 1 89.31 254 GLY B C 1
ATOM 7688 O O . GLY B 1 254 ? 11.586 27.062 9.648 1 89.31 254 GLY B O 1
ATOM 7689 N N . ALA B 1 255 ? 11.734 28.969 8.461 1 91.44 255 ALA B N 1
ATOM 7690 C CA . ALA B 1 255 ? 11.359 28.297 7.215 1 91.44 255 ALA B CA 1
ATOM 7691 C C . ALA B 1 255 ? 12.375 27.219 6.844 1 91.44 255 ALA B C 1
ATOM 7693 O O . ALA B 1 255 ? 13.586 27.453 6.918 1 91.44 255 ALA B O 1
ATOM 7694 N N . ILE B 1 256 ? 11.867 26.078 6.539 1 94.56 256 ILE B N 1
ATOM 7695 C CA . ILE B 1 256 ? 12.727 24.984 6.113 1 94.56 256 ILE B CA 1
ATOM 7696 C C . ILE B 1 256 ? 13.25 25.25 4.703 1 94.56 256 ILE B C 1
ATOM 7698 O O . ILE B 1 256 ? 12.492 25.625 3.811 1 94.56 256 ILE B O 1
ATOM 7702 N N . PRO B 1 257 ? 14.586 25.141 4.535 1 92.75 257 PRO B N 1
ATOM 7703 C CA . PRO B 1 257 ? 15.102 25.281 3.172 1 92.75 257 PRO B CA 1
ATOM 7704 C C . PRO B 1 257 ? 14.523 24.25 2.207 1 92.75 257 PRO B C 1
ATOM 7706 O O . PRO B 1 257 ? 14.375 23.078 2.564 1 92.75 257 PRO B O 1
ATOM 7709 N N . GLY B 1 258 ? 14.133 24.703 1.063 1 92.25 258 GLY B N 1
ATOM 7710 C CA . GLY B 1 258 ? 13.602 23.812 0.039 1 92.25 258 GLY B CA 1
ATOM 7711 C C . GLY B 1 258 ? 14.648 23.344 -0.947 1 92.25 258 GLY B C 1
ATOM 7712 O O . GLY B 1 258 ? 15.844 23.578 -0.751 1 92.25 258 GLY B O 1
ATOM 7713 N N . PRO B 1 259 ? 14.227 22.562 -1.92 1 91.94 259 PRO B N 1
ATOM 7714 C CA . PRO B 1 259 ? 15.164 22.125 -2.957 1 91.94 259 PRO B CA 1
ATOM 7715 C C . PRO B 1 259 ? 15.906 23.281 -3.615 1 91.94 259 PRO B C 1
ATOM 7717 O O . PRO B 1 259 ? 15.328 24.344 -3.84 1 91.94 259 PRO B O 1
ATOM 7720 N N . VAL B 1 260 ? 17.125 22.969 -3.932 1 90.69 260 VAL B N 1
ATOM 7721 C CA . VAL B 1 260 ? 18 23.984 -4.496 1 90.69 260 VAL B CA 1
ATOM 7722 C C . VAL B 1 260 ? 17.547 24.328 -5.914 1 90.69 260 VAL B C 1
ATOM 7724 O O . VAL B 1 260 ? 17.312 23.438 -6.73 1 90.69 260 VAL B O 1
ATOM 7727 N N . THR B 1 261 ? 17.266 25.578 -6.094 1 85.25 261 THR B N 1
ATOM 7728 C CA . THR B 1 261 ? 16.859 26.031 -7.422 1 85.25 261 THR B CA 1
ATOM 7729 C C . THR B 1 261 ? 17.734 27.203 -7.879 1 85.25 261 THR B C 1
ATOM 7731 O O . THR B 1 261 ? 18.328 27.891 -7.055 1 85.25 261 THR B O 1
ATOM 7734 N N . ASP B 1 262 ? 17.75 27.375 -9.156 1 78.94 262 ASP B N 1
ATOM 7735 C CA . ASP B 1 262 ? 18.531 28.469 -9.734 1 78.94 262 ASP B CA 1
ATOM 7736 C C . ASP B 1 262 ? 17.75 29.797 -9.664 1 78.94 262 ASP B C 1
ATOM 7738 O O . ASP B 1 262 ? 18.359 30.859 -9.602 1 78.94 262 ASP B O 1
ATOM 7742 N N . THR B 1 263 ? 16.438 29.594 -9.719 1 80.44 263 THR B N 1
ATOM 7743 C CA . THR B 1 263 ? 15.594 30.781 -9.664 1 80.44 263 THR B CA 1
ATOM 7744 C C . THR B 1 263 ? 14.875 30.875 -8.32 1 80.44 263 THR B C 1
ATOM 7746 O O . THR B 1 263 ? 14.258 29.906 -7.879 1 80.44 263 THR B O 1
ATOM 7749 N N . PRO B 1 264 ? 15.062 32.094 -7.73 1 81.31 264 PRO B N 1
ATOM 7750 C CA . PRO B 1 264 ? 14.344 32.25 -6.465 1 81.31 264 PRO B CA 1
ATOM 7751 C C . PRO B 1 264 ? 12.836 32 -6.613 1 81.31 264 PRO B C 1
ATOM 7753 O O . PRO B 1 264 ? 12.25 32.375 -7.629 1 81.31 264 PRO B O 1
ATOM 7756 N N . VAL B 1 265 ? 12.281 31.531 -5.559 1 85.62 265 VAL B N 1
ATOM 7757 C CA . VAL B 1 265 ? 10.859 31.203 -5.555 1 85.62 265 VAL B CA 1
ATOM 7758 C C . VAL B 1 265 ? 10.039 32.469 -5.324 1 85.62 265 VAL B C 1
ATOM 7760 O O . VAL B 1 265 ? 10.32 33.25 -4.406 1 85.62 265 VAL B O 1
ATOM 7763 N N . ASP B 1 266 ? 9.164 32.812 -6.266 1 86.62 266 ASP B N 1
ATOM 7764 C CA . ASP B 1 266 ? 8.195 33.875 -6.156 1 86.62 266 ASP B CA 1
ATOM 7765 C C . ASP B 1 266 ? 6.766 33.344 -6.191 1 86.62 266 ASP B C 1
ATOM 7767 O O . ASP B 1 266 ? 6.285 32.906 -7.238 1 86.62 266 ASP B O 1
ATOM 7771 N N . PHE B 1 267 ? 6.082 33.469 -5.051 1 88.75 267 PHE B N 1
ATOM 7772 C CA . PHE B 1 267 ? 4.75 32.875 -4.969 1 88.75 267 PHE B CA 1
ATOM 7773 C C . PHE B 1 267 ? 3.77 33.625 -5.867 1 88.75 267 PHE B C 1
ATOM 7775 O O . PHE B 1 267 ? 2.762 33.031 -6.297 1 88.75 267 PHE B O 1
ATOM 7782 N N . GLN B 1 268 ? 4.082 34.875 -6.203 1 88 268 GLN B N 1
ATOM 7783 C CA . GLN B 1 268 ? 3.199 35.656 -7.055 1 88 268 GLN B CA 1
ATOM 7784 C C . GLN B 1 268 ? 3.232 35.156 -8.492 1 88 268 GLN B C 1
ATOM 7786 O O . GLN B 1 268 ? 2.297 35.406 -9.266 1 88 268 GLN B O 1
ATOM 7791 N N . LYS B 1 269 ? 4.277 34.438 -8.789 1 87.31 269 LYS B N 1
ATOM 7792 C CA . LYS B 1 269 ? 4.43 33.906 -10.148 1 87.31 269 LYS B CA 1
ATOM 7793 C C . LYS B 1 269 ? 4.133 32.406 -10.203 1 87.31 269 LYS B C 1
ATOM 7795 O O . LYS B 1 269 ? 4.371 31.766 -11.219 1 87.31 269 LYS B O 1
ATOM 7800 N N . GLU B 1 270 ? 3.648 31.953 -9.07 1 90.56 270 GLU B N 1
ATOM 7801 C CA . GLU B 1 270 ? 3.324 30.531 -9.039 1 90.56 270 GLU B CA 1
ATOM 7802 C C . GLU B 1 270 ? 2.232 30.188 -10.047 1 90.56 270 GLU B C 1
ATOM 7804 O O . GLU B 1 270 ? 1.191 30.844 -10.086 1 90.56 270 GLU B O 1
ATOM 7809 N N . ARG B 1 271 ? 2.545 29.203 -10.859 1 88.88 271 ARG B N 1
ATOM 7810 C CA . ARG B 1 271 ? 1.55 28.781 -11.836 1 88.88 271 ARG B CA 1
ATOM 7811 C C . ARG B 1 271 ? 0.461 27.938 -11.172 1 88.88 271 ARG B C 1
ATOM 7813 O O . ARG B 1 271 ? 0.756 26.984 -10.445 1 88.88 271 ARG B O 1
ATOM 7820 N N . ILE B 1 272 ? -0.764 28.312 -11.367 1 92.75 272 ILE B N 1
ATOM 7821 C CA . ILE B 1 272 ? -1.912 27.547 -10.914 1 92.75 272 ILE B CA 1
ATOM 7822 C C . ILE B 1 272 ? -2.664 26.969 -12.109 1 92.75 272 ILE B C 1
ATOM 7824 O O . ILE B 1 272 ? -3.135 27.719 -12.969 1 92.75 272 ILE B O 1
ATOM 7828 N N . PRO B 1 273 ? -2.75 25.688 -12.172 1 89.31 273 PRO B N 1
ATOM 7829 C CA . PRO B 1 273 ? -3.43 25.062 -13.32 1 89.31 273 PRO B CA 1
ATOM 7830 C C . PRO B 1 273 ? -4.852 25.594 -13.516 1 89.31 273 PRO B C 1
ATOM 7832 O O . PRO B 1 273 ? -5.574 25.812 -12.539 1 89.31 273 PRO B O 1
ATOM 7835 N N . GLY B 1 274 ? -5.188 25.906 -14.797 1 86.06 274 GLY B N 1
ATOM 7836 C CA . GLY B 1 274 ? -6.547 26.281 -15.148 1 86.06 274 GLY B CA 1
ATOM 7837 C C . GLY B 1 274 ? -7.402 25.094 -15.57 1 86.06 274 GLY B C 1
ATOM 7838 O O . GLY B 1 274 ? -6.926 23.969 -15.617 1 86.06 274 GLY B O 1
ATOM 7839 N N . PRO B 1 275 ? -8.719 25.5 -15.719 1 79.69 275 PRO B N 1
ATOM 7840 C CA . PRO B 1 275 ? -9.609 24.406 -16.125 1 79.69 275 PRO B CA 1
ATOM 7841 C C . PRO B 1 275 ? -9.219 23.797 -17.453 1 79.69 275 PRO B C 1
ATOM 7843 O O . PRO B 1 275 ? -8.617 24.453 -18.297 1 79.69 275 PRO B O 1
ATOM 7846 N N . SER B 1 276 ? -9.25 22.531 -17.609 1 62.78 276 SER B N 1
ATOM 7847 C CA . SER B 1 276 ? -8.891 21.844 -18.844 1 62.78 276 SER B CA 1
ATOM 7848 C C . SER B 1 276 ? -9.766 22.297 -20 1 62.78 276 SER B C 1
ATOM 7850 O O . SER B 1 276 ? -11 22.281 -19.906 1 62.78 276 SER B O 1
ATOM 7852 N N . THR B 1 277 ? -9.602 23.375 -20.797 1 51.84 277 THR B N 1
ATOM 7853 C CA . THR B 1 277 ? -10.328 23.609 -22.047 1 51.84 277 THR B CA 1
ATOM 7854 C C . THR B 1 277 ? -10.227 22.391 -22.969 1 51.84 277 THR B C 1
ATOM 7856 O O . THR B 1 277 ? -9.141 21.828 -23.141 1 51.84 277 THR B O 1
ATOM 7859 N N . ARG B 1 278 ? -11.469 21.797 -23.266 1 44.53 278 ARG B N 1
ATOM 7860 C CA . ARG B 1 278 ? -11.492 20.859 -24.375 1 44.53 278 ARG B CA 1
ATOM 7861 C C . ARG B 1 278 ? -10.789 21.453 -25.594 1 44.53 278 ARG B C 1
ATOM 7863 O O . ARG B 1 278 ? -11.359 22.281 -26.312 1 44.53 278 ARG B O 1
ATOM 7870 N N . SER B 1 279 ? -9.922 22.047 -25.953 1 33.41 279 SER B N 1
ATOM 7871 C CA . SER B 1 279 ? -9.484 22.297 -27.328 1 33.41 279 SER B CA 1
ATOM 7872 C C . SER B 1 279 ? -9.68 21.062 -28.203 1 33.41 279 SER B C 1
ATOM 7874 O O . SER B 1 279 ? -9.234 19.969 -27.844 1 33.41 279 SER B O 1
ATOM 7876 N N . MET B 1 280 ? -10.781 21.078 -29.219 1 30.11 280 MET B N 1
ATOM 7877 C CA . MET B 1 280 ? -10.906 20.469 -30.547 1 30.11 280 MET B CA 1
ATOM 7878 C C . MET B 1 280 ? -9.57 20.516 -31.281 1 30.11 280 MET B C 1
ATOM 7880 O O . MET B 1 280 ? -9.219 21.531 -31.891 1 30.11 280 MET B O 1
ATOM 7884 N N . LEU B 1 281 ? -8.57 20.203 -31 1 29.48 281 LEU B N 1
ATOM 7885 C CA . LEU B 1 281 ? -7.578 19.969 -32.062 1 29.48 281 LEU B CA 1
ATOM 7886 C C . LEU B 1 281 ? -8.164 19.109 -33.156 1 29.48 281 LEU B C 1
ATOM 7888 O O . LEU B 1 281 ? -8.711 18.031 -32.906 1 29.48 281 LEU B O 1
ATOM 7892 N N . SER B 1 282 ? -8.727 19.641 -34.406 1 26.53 282 SER B N 1
ATOM 7893 C CA . SER B 1 282 ? -8.883 19.125 -35.781 1 26.53 282 SER B CA 1
ATOM 7894 C C . SER B 1 282 ? -7.859 18.031 -36.062 1 26.53 282 SER B C 1
ATOM 7896 O O . SER B 1 282 ? -6.754 18.047 -35.531 1 26.53 282 SER B O 1
ATOM 7898 N N . SER B 1 283 ? -8.258 16.953 -36.844 1 26.7 283 SER B N 1
ATOM 7899 C CA . SER B 1 283 ? -7.711 15.719 -37.406 1 26.7 283 SER B CA 1
ATOM 7900 C C . SER B 1 283 ? -6.402 15.969 -38.156 1 26.7 283 SER B C 1
ATOM 7902 O O . SER B 1 283 ? -5.609 15.047 -38.344 1 26.7 283 SER B O 1
ATOM 7904 N N . ALA B 1 284 ? -6.508 16.875 -39.281 1 23.19 284 ALA B N 1
ATOM 7905 C CA . ALA B 1 284 ? -5.562 16.859 -40.406 1 23.19 284 ALA B CA 1
ATOM 7906 C C . ALA B 1 284 ? -4.133 17.078 -39.906 1 23.19 284 ALA B C 1
ATOM 7908 O O . ALA B 1 284 ? -3.174 16.719 -40.594 1 23.19 284 ALA B O 1
ATOM 7909 N N . ASP B 1 285 ? -3.936 18.047 -39.156 1 22.61 285 ASP B N 1
ATOM 7910 C CA . ASP B 1 285 ? -2.514 18.375 -39.125 1 22.61 285 ASP B CA 1
ATOM 7911 C C . ASP B 1 285 ? -1.732 17.359 -38.312 1 22.61 285 ASP B C 1
ATOM 7913 O O . ASP B 1 285 ? -1.185 17.688 -37.25 1 22.61 285 ASP B O 1
ATOM 7917 N N . THR B 1 286 ? -2.322 16.203 -38.094 1 25.38 286 THR B N 1
ATOM 7918 C CA . THR B 1 286 ? -1.6 15 -37.688 1 25.38 286 THR B CA 1
ATOM 7919 C C . THR B 1 286 ? -0.442 14.719 -38.625 1 25.38 286 THR B C 1
ATOM 7921 O O . THR B 1 286 ? 0.265 13.719 -38.469 1 25.38 286 THR B O 1
ATOM 7924 N N . GLU B 1 287 ? -0.659 15.227 -39.938 1 23.17 287 GLU B N 1
ATOM 7925 C CA . GLU B 1 287 ? 0.252 14.758 -40.969 1 23.17 287 GLU B CA 1
ATOM 7926 C C . GLU B 1 287 ? 1.704 15.055 -40.594 1 23.17 287 GLU B C 1
ATOM 7928 O O . GLU B 1 287 ? 2.607 14.305 -40.969 1 23.17 287 GLU B O 1
ATOM 7933 N N . LEU B 1 288 ? 1.841 16.344 -40.281 1 22.38 288 LEU B N 1
ATOM 7934 C CA . LEU B 1 288 ? 3.236 16.75 -40.469 1 22.38 288 LEU B CA 1
ATOM 7935 C C . LEU B 1 288 ? 4.125 16.047 -39.438 1 22.38 288 LEU B C 1
ATOM 7937 O O . LEU B 1 288 ? 5.332 16.281 -39.375 1 22.38 288 LEU B O 1
ATOM 7941 N N . VAL B 1 289 ? 3.502 15.672 -38.281 1 24.3 289 VAL B N 1
ATOM 7942 C CA . VAL B 1 289 ? 4.652 15.273 -37.5 1 24.3 289 VAL B CA 1
ATOM 7943 C C . VAL B 1 289 ? 5.348 14.078 -38.125 1 24.3 289 VAL B C 1
ATOM 7945 O O . VAL B 1 289 ? 5.676 13.102 -37.438 1 24.3 289 VAL B O 1
ATOM 7948 N N . MET B 1 290 ? 4.844 13.875 -39.5 1 21.92 290 MET B N 1
ATOM 7949 C CA . MET B 1 290 ? 5.484 12.781 -40.219 1 21.92 290 MET B CA 1
ATOM 7950 C C . MET B 1 290 ? 6.996 12.812 -40 1 21.92 290 MET B C 1
ATOM 7952 O O . MET B 1 290 ? 7.535 13.758 -39.438 1 21.92 290 MET B O 1
ATOM 7956 N N . GLN B 1 291 ? 7.742 12.516 -41.312 1 21.31 291 GLN B N 1
ATOM 7957 C CA . GLN B 1 291 ? 8.984 11.969 -41.844 1 21.31 291 GLN B CA 1
ATOM 7958 C C . GLN B 1 291 ? 10.109 13 -41.812 1 21.31 291 GLN B C 1
ATOM 7960 O O . GLN B 1 291 ? 11.094 12.875 -42.531 1 21.31 291 GLN B O 1
ATOM 7965 N N . SER B 1 292 ? 9.93 14.281 -41.344 1 21 292 SER B N 1
ATOM 7966 C CA . SER B 1 292 ? 11.047 15.07 -41.844 1 21 292 SER B CA 1
ATOM 7967 C C . SER B 1 292 ? 12.383 14.445 -41.469 1 21 292 SER B C 1
ATOM 7969 O O . SER B 1 292 ? 12.828 14.539 -40.312 1 21 292 SER B O 1
ATOM 7971 N N . GLN B 1 293 ? 12.586 13.141 -41.906 1 21.52 293 GLN B N 1
ATOM 7972 C CA . GLN B 1 293 ? 13.852 12.453 -42.094 1 21.52 293 GLN B CA 1
ATOM 7973 C C . GLN B 1 293 ? 14.805 13.289 -42.938 1 21.52 293 GLN B C 1
ATOM 7975 O O . GLN B 1 293 ? 15.867 12.812 -43.375 1 21.52 293 GLN B O 1
ATOM 7980 N N . GLY B 1 294 ? 14.297 14.445 -43.656 1 18.06 294 GLY B N 1
ATOM 7981 C CA . GLY B 1 294 ? 15.195 14.82 -44.75 1 18.06 294 GLY B CA 1
ATOM 7982 C C . GLY B 1 294 ? 16.609 15.102 -44.281 1 18.06 294 GLY B C 1
ATOM 7983 O O . GLY B 1 294 ? 16.844 15.297 -43.094 1 18.06 294 GLY B O 1
ATOM 7984 N N . SER B 1 295 ? 17.609 14.891 -45.312 1 19.59 295 SER B N 1
ATOM 7985 C CA . SER B 1 295 ? 19.031 14.922 -45.625 1 19.59 295 SER B CA 1
ATOM 7986 C C . SER B 1 295 ? 19.609 16.312 -45.438 1 19.59 295 SER B C 1
ATOM 7988 O O . SER B 1 295 ? 20.656 16.641 -46 1 19.59 295 SER B O 1
ATOM 7990 N N . PHE B 1 296 ? 18.984 17.219 -44.688 1 18.45 296 PHE B N 1
ATOM 7991 C CA . PHE B 1 296 ? 19.453 18.594 -44.844 1 18.45 296 PHE B CA 1
ATOM 7992 C C . PHE B 1 296 ? 20.969 18.672 -44.719 1 18.45 296 PHE B C 1
ATOM 7994 O O . PHE B 1 296 ? 21.5 18.609 -43.625 1 18.45 296 PHE B O 1
ATOM 8001 N N . PHE B 1 297 ? 21.719 18.109 -45.688 1 17.22 297 PHE B N 1
ATOM 8002 C CA . PHE B 1 297 ? 23.141 18.297 -45.969 1 17.22 297 PHE B CA 1
ATOM 8003 C C . PHE B 1 297 ? 23.469 19.766 -46.156 1 17.22 297 PHE B C 1
ATOM 8005 O O . PHE B 1 297 ? 24.641 20.141 -46.188 1 17.22 297 PHE B O 1
ATOM 8012 N N . SER B 1 298 ? 22.422 20.594 -46.625 1 16.94 298 SER B N 1
ATOM 8013 C CA . SER B 1 298 ? 23.094 21.484 -47.562 1 16.94 298 SER B CA 1
ATOM 8014 C C . SER B 1 298 ? 24.156 22.312 -46.875 1 16.94 298 SER B C 1
ATOM 8016 O O . SER B 1 298 ? 24.188 22.422 -45.656 1 16.94 298 SER B O 1
ATOM 8018 N N . GLN B 1 299 ? 24.484 23.516 -47.656 1 16.48 299 GLN B N 1
ATOM 8019 C CA . GLN B 1 299 ? 25.609 24.281 -48.188 1 16.48 299 GLN B CA 1
ATOM 8020 C C . GLN B 1 299 ? 26.094 25.312 -47.188 1 16.48 299 GLN B C 1
ATOM 8022 O O . GLN B 1 299 ? 25.328 25.75 -46.312 1 16.48 299 GLN B O 1
ATOM 8027 N N . THR B 1 300 ? 27.344 25.797 -47.406 1 16.39 300 THR B N 1
ATOM 8028 C CA . THR B 1 300 ? 28.578 26.438 -46.938 1 16.39 300 THR B CA 1
ATOM 8029 C C . THR B 1 300 ? 28.375 27.938 -46.781 1 16.39 300 THR B C 1
ATOM 8031 O O . THR B 1 300 ? 29.297 28.641 -46.312 1 16.39 300 THR B O 1
ATOM 8034 N N . SER B 1 301 ? 27.125 28.547 -47.031 1 17.17 301 SER B N 1
ATOM 8035 C CA . SER B 1 301 ? 27.609 29.844 -47.5 1 17.17 301 SER B CA 1
ATOM 8036 C C . SER B 1 301 ? 28.297 30.625 -46.375 1 17.17 301 SER B C 1
ATOM 8038 O O . SER B 1 301 ? 28.031 30.391 -45.219 1 17.17 301 SER B O 1
ATOM 8040 N N . ASN B 1 302 ? 29.188 31.656 -46.75 1 16.56 302 ASN B N 1
ATOM 8041 C CA . ASN B 1 302 ? 30.391 32.438 -46.438 1 16.56 302 ASN B CA 1
ATOM 8042 C C . ASN B 1 302 ? 30.062 33.625 -45.562 1 16.56 302 ASN B C 1
ATOM 8044 O O . ASN B 1 302 ? 30.938 34.438 -45.219 1 16.56 302 ASN B O 1
ATOM 8048 N N . HIS B 1 303 ? 28.75 33.875 -45.188 1 17.56 303 HIS B N 1
ATOM 8049 C CA . HIS B 1 303 ? 28.703 35.312 -45.031 1 17.56 303 HIS B CA 1
ATOM 8050 C C . HIS B 1 303 ? 29.641 35.812 -43.938 1 17.56 303 HIS B C 1
ATOM 8052 O O . HIS B 1 303 ? 29.844 35.094 -42.938 1 17.56 303 HIS B O 1
ATOM 8058 N N . SER B 1 304 ? 30.281 37.031 -44.188 1 17.16 304 SER B N 1
ATOM 8059 C CA . SER B 1 304 ? 31.391 37.875 -43.781 1 17.16 304 SER B CA 1
ATOM 8060 C C . SER B 1 304 ? 31.141 38.5 -42.406 1 17.16 304 SER B C 1
ATOM 8062 O O . SER B 1 304 ? 30 38.875 -42.094 1 17.16 304 SER B O 1
ATOM 8064 N N . PHE B 1 305 ? 32.094 38.25 -41.438 1 16.81 305 PHE B N 1
ATOM 8065 C CA . PHE B 1 305 ? 32.469 38.531 -40.062 1 16.81 305 PHE B CA 1
ATOM 8066 C C . PHE B 1 305 ? 32.625 40 -39.844 1 16.81 305 PHE B C 1
ATOM 8068 O O . PHE B 1 305 ? 33.719 40.562 -40 1 16.81 305 PHE B O 1
ATOM 8075 N N . SER B 1 306 ? 31.562 40.875 -40.312 1 16.41 306 SER B N 1
ATOM 8076 C CA . SER B 1 306 ? 32.125 42.188 -40.156 1 16.41 306 SER B CA 1
ATOM 8077 C C . SER B 1 306 ? 32.562 42.469 -38.719 1 16.41 306 SER B C 1
ATOM 8079 O O . SER B 1 306 ? 32.062 41.844 -37.781 1 16.41 306 SER B O 1
ATOM 8081 N N . SER B 1 307 ? 33.375 43.625 -38.562 1 15.66 307 SER B N 1
ATOM 8082 C CA . SER B 1 307 ? 34.5 44.219 -37.844 1 15.66 307 SER B CA 1
ATOM 8083 C C . SER B 1 307 ? 34.062 44.625 -36.438 1 15.66 307 SER B C 1
ATOM 8085 O O . SER B 1 307 ? 32.875 44.656 -36.125 1 15.66 307 SER B O 1
ATOM 8087 N N . ALA B 1 308 ? 34.75 45.875 -35.969 1 16.3 308 ALA B N 1
ATOM 8088 C CA . ALA B 1 308 ? 35.75 46.312 -35.031 1 16.3 308 ALA B CA 1
ATOM 8089 C C . ALA B 1 308 ? 35.094 47.094 -33.875 1 16.3 308 ALA B C 1
ATOM 8091 O O . ALA B 1 308 ? 35.719 47.281 -32.812 1 16.3 308 ALA B O 1
ATOM 8092 N N . THR B 1 309 ? 33.875 47.781 -33.844 1 17.42 309 THR B N 1
ATOM 8093 C CA . THR B 1 309 ? 34.125 49.062 -33.25 1 17.42 309 THR B CA 1
ATOM 8094 C C . THR B 1 309 ? 34.219 48.938 -31.719 1 17.42 309 THR B C 1
ATOM 8096 O O . THR B 1 309 ? 33.656 48 -31.141 1 17.42 309 THR B O 1
ATOM 8099 N N . GLY B 1 310 ? 34.75 50.094 -30.812 1 17.61 310 GLY B N 1
ATOM 8100 C CA . GLY B 1 310 ? 35.625 50.562 -29.75 1 17.61 310 GLY B CA 1
ATOM 8101 C C . GLY B 1 310 ? 34.938 50.656 -28.406 1 17.61 310 GLY B C 1
ATOM 8102 O O . GLY B 1 310 ? 35.594 51 -27.406 1 17.61 310 GLY B O 1
ATOM 8103 N N . GLY B 1 311 ? 33.656 50.906 -28.281 1 18.97 311 GLY B N 1
ATOM 8104 C CA . GLY B 1 311 ? 33.375 51.844 -27.203 1 18.97 311 GLY B CA 1
ATOM 8105 C C . GLY B 1 311 ? 33.719 51.281 -25.828 1 18.97 311 GLY B C 1
ATOM 8106 O O . GLY B 1 311 ? 33.844 50.062 -25.672 1 18.97 311 GLY B O 1
ATOM 8107 N N . GLN B 1 312 ? 33.938 52.188 -24.75 1 19.33 312 GLN B N 1
ATOM 8108 C CA . GLN B 1 312 ? 34.594 52.406 -23.453 1 19.33 312 GLN B CA 1
ATOM 8109 C C . GLN B 1 312 ? 33.938 51.562 -22.375 1 19.33 312 GLN B C 1
ATOM 8111 O O . GLN B 1 312 ? 32.75 51.312 -22.406 1 19.33 312 GLN B O 1
ATOM 8116 N N . LYS B 1 313 ? 34.812 51.125 -21.25 1 20.53 313 LYS B N 1
ATOM 8117 C CA . LYS B 1 313 ? 35.094 50.188 -20.172 1 20.53 313 LYS B CA 1
ATOM 8118 C C . LYS B 1 313 ? 34.25 50.5 -18.922 1 20.53 313 LYS B C 1
ATOM 8120 O O . LYS B 1 313 ? 34.5 49.906 -17.859 1 20.53 313 LYS B O 1
ATOM 8125 N N . ALA B 1 314 ? 33.219 51.344 -18.75 1 22.39 314 ALA B N 1
ATOM 8126 C CA . ALA B 1 314 ? 33.094 51.75 -17.359 1 22.39 314 ALA B CA 1
ATOM 8127 C C . ALA B 1 314 ? 32.875 50.531 -16.453 1 22.39 314 ALA B C 1
ATOM 8129 O O . ALA B 1 314 ? 32 49.688 -16.75 1 22.39 314 ALA B O 1
ATOM 8130 N N . ALA B 1 315 ? 33.781 50.188 -15.461 1 20.38 315 ALA B N 1
ATOM 8131 C CA . ALA B 1 315 ? 34.188 49.188 -14.453 1 20.38 315 ALA B CA 1
ATOM 8132 C C . ALA B 1 315 ? 33.156 49.094 -13.344 1 20.38 315 ALA B C 1
ATOM 8134 O O . ALA B 1 315 ? 33.125 49.906 -12.414 1 20.38 315 ALA B O 1
ATOM 8135 N N . SER B 1 316 ? 31.891 49.312 -13.469 1 23.44 316 SER B N 1
ATOM 8136 C CA . SER B 1 316 ? 31.156 49.375 -12.203 1 23.44 316 SER B CA 1
ATOM 8137 C C . SER B 1 316 ? 31.531 48.219 -11.305 1 23.44 316 SER B C 1
ATOM 8139 O O . SER B 1 316 ? 31.703 47.094 -11.773 1 23.44 316 SER B O 1
ATOM 8141 N N . ASP B 1 317 ? 32.062 48.406 -10.047 1 23.05 317 ASP B N 1
ATOM 8142 C CA . ASP B 1 317 ? 32.656 47.75 -8.883 1 23.05 317 ASP B CA 1
ATOM 8143 C C . ASP B 1 317 ? 31.703 46.656 -8.352 1 23.05 317 ASP B C 1
ATOM 8145 O O . ASP B 1 317 ? 30.844 46.938 -7.512 1 23.05 317 ASP B O 1
ATOM 8149 N N . ARG B 1 318 ? 30.969 45.906 -9.07 1 27.52 318 ARG B N 1
ATOM 8150 C CA . ARG B 1 318 ? 30.016 44.875 -8.594 1 27.52 318 ARG B CA 1
ATOM 8151 C C . ARG B 1 318 ? 30.719 43.844 -7.727 1 27.52 318 ARG B C 1
ATOM 8153 O O . ARG B 1 318 ? 31.688 43.219 -8.172 1 27.52 318 ARG B O 1
ATOM 8160 N N . SER B 1 319 ? 30.781 44.156 -6.324 1 28.84 319 SER B N 1
ATOM 8161 C CA . SER B 1 319 ? 31.406 43.25 -5.359 1 28.84 319 SER B CA 1
ATOM 8162 C C . SER B 1 319 ? 31.125 41.812 -5.691 1 28.84 319 SER B C 1
ATOM 8164 O O . SER B 1 319 ? 29.984 41.438 -6.012 1 28.84 319 SER B O 1
ATOM 8166 N N . PRO B 1 320 ? 32.094 40.938 -5.941 1 31.44 320 PRO B N 1
ATOM 8167 C CA . PRO B 1 320 ? 32.156 39.562 -6.43 1 31.44 320 PRO B CA 1
ATOM 8168 C C . PRO B 1 320 ? 31.516 38.562 -5.465 1 31.44 320 PRO B C 1
ATOM 8170 O O . PRO B 1 320 ? 32.188 38.094 -4.523 1 31.44 320 PRO B O 1
ATOM 8173 N N . TYR B 1 321 ? 30.453 38.781 -4.762 1 33.47 321 TYR B N 1
ATOM 8174 C CA . TYR B 1 321 ? 30.109 37.781 -3.773 1 33.47 321 TYR B CA 1
ATOM 8175 C C . TYR B 1 321 ? 30.125 36.375 -4.395 1 33.47 321 TYR B C 1
ATOM 8177 O O . TYR B 1 321 ? 29.734 36.219 -5.551 1 33.47 321 TYR B O 1
ATOM 8185 N N . PRO B 1 322 ? 31.047 35.438 -3.893 1 35.31 322 PRO B N 1
ATOM 8186 C CA . PRO B 1 322 ? 31.328 34.094 -4.367 1 35.31 322 PRO B CA 1
ATOM 8187 C C . PRO B 1 322 ? 30.078 33.281 -4.594 1 35.31 322 PRO B C 1
ATOM 8189 O O . PRO B 1 322 ? 29.125 33.375 -3.818 1 35.31 322 PRO B O 1
ATOM 8192 N N . ASP B 1 323 ? 29.625 32.844 -5.656 1 41.34 323 ASP B N 1
ATOM 8193 C CA . ASP B 1 323 ? 28.578 31.969 -6.188 1 41.34 323 ASP B CA 1
ATOM 8194 C C . ASP B 1 323 ? 28.562 30.625 -5.457 1 41.34 323 ASP B C 1
ATOM 8196 O O . ASP B 1 323 ? 29.516 29.859 -5.523 1 41.34 323 ASP B O 1
ATOM 8200 N N . ASN B 1 324 ? 28.125 30.297 -4.273 1 46 324 ASN B N 1
ATOM 8201 C CA . ASN B 1 324 ? 27.828 29.047 -3.613 1 46 324 ASN B CA 1
ATOM 8202 C C . ASN B 1 324 ? 27.266 28.016 -4.594 1 46 324 ASN B C 1
ATOM 8204 O O . ASN B 1 324 ? 26.062 27.781 -4.625 1 46 324 ASN B O 1
ATOM 8208 N N . SER B 1 325 ? 27.516 27.734 -5.988 1 52.41 325 SER B N 1
ATOM 8209 C CA . SER B 1 325 ? 27.094 27.25 -7.301 1 52.41 325 SER B CA 1
ATOM 8210 C C . SER B 1 325 ? 26.969 25.734 -7.32 1 52.41 325 SER B C 1
ATOM 8212 O O . SER B 1 325 ? 26.25 25.172 -8.164 1 52.41 325 SER B O 1
ATOM 8214 N N . HIS B 1 326 ? 27.328 24.797 -6.367 1 69.25 326 HIS B N 1
ATOM 8215 C CA . HIS B 1 326 ? 27.203 23.391 -6.707 1 69.25 326 HIS B CA 1
ATOM 8216 C C . HIS B 1 326 ? 26.562 22.594 -5.57 1 69.25 326 HIS B C 1
ATOM 8218 O O . HIS B 1 326 ? 26.922 21.438 -5.344 1 69.25 326 HIS B O 1
ATOM 8224 N N . LEU B 1 327 ? 25.688 23.312 -5.02 1 84.69 327 LEU B N 1
ATOM 8225 C CA . LEU B 1 327 ? 25.109 22.625 -3.879 1 84.69 327 LEU B CA 1
ATOM 8226 C C . LEU B 1 327 ? 24 21.672 -4.328 1 84.69 327 LEU B C 1
ATOM 8228 O O . LEU B 1 327 ? 23.219 22.016 -5.219 1 84.69 327 LEU B O 1
ATOM 8232 N N . ARG B 1 328 ? 24.062 20.609 -3.754 1 90.69 328 ARG B N 1
ATOM 8233 C CA . ARG B 1 328 ? 23 19.625 -3.922 1 90.69 328 ARG B CA 1
ATOM 8234 C C . ARG B 1 328 ? 21.938 19.797 -2.84 1 90.69 328 ARG B C 1
ATOM 8236 O O . ARG B 1 328 ? 22.172 20.453 -1.822 1 90.69 328 ARG B O 1
ATOM 8243 N N . ASN B 1 329 ? 20.75 19.172 -3.086 1 92.56 329 ASN B N 1
ATOM 8244 C CA . ASN B 1 329 ? 19.688 19.234 -2.072 1 92.56 329 ASN B CA 1
ATOM 8245 C C . ASN B 1 329 ? 20.188 18.688 -0.731 1 92.56 329 ASN B C 1
ATOM 8247 O O . ASN B 1 329 ? 19.828 19.219 0.323 1 92.56 329 ASN B O 1
ATOM 8251 N N . VAL B 1 330 ? 21.047 17.641 -0.756 1 91.94 330 VAL B N 1
ATOM 8252 C CA . VAL B 1 330 ? 21.531 16.969 0.454 1 91.94 330 VAL B CA 1
ATOM 8253 C C . VAL B 1 330 ? 22.438 17.922 1.24 1 91.94 330 VAL B C 1
ATOM 8255 O O . VAL B 1 330 ? 22.578 17.781 2.459 1 91.94 330 VAL B O 1
ATOM 8258 N N . ASP B 1 331 ? 22.938 18.922 0.605 1 91.75 331 ASP B N 1
ATOM 8259 C CA . ASP B 1 331 ? 23.875 19.844 1.235 1 91.75 331 ASP B CA 1
ATOM 8260 C C . ASP B 1 331 ? 23.125 20.969 1.953 1 91.75 331 ASP B C 1
ATOM 8262 O O . ASP B 1 331 ? 23.719 21.703 2.76 1 91.75 331 ASP B O 1
ATOM 8266 N N . VAL B 1 332 ? 21.828 21.078 1.665 1 93.56 332 VAL B N 1
ATOM 8267 C CA . VAL B 1 332 ? 21.156 22.266 2.152 1 93.56 332 VAL B CA 1
ATOM 8268 C C . VAL B 1 332 ? 19.953 21.875 3.008 1 93.56 332 VAL B C 1
ATOM 8270 O O . VAL B 1 332 ? 19.609 22.562 3.965 1 93.56 332 VAL B O 1
ATOM 8273 N N . ILE B 1 333 ? 19.234 20.859 2.703 1 96.25 333 ILE B N 1
ATOM 8274 C CA . ILE B 1 333 ? 18.016 20.453 3.414 1 96.25 333 ILE B CA 1
ATOM 8275 C C . ILE B 1 333 ? 18.391 19.609 4.637 1 96.25 333 ILE B C 1
ATOM 8277 O O . ILE B 1 333 ? 18.969 18.531 4.504 1 96.25 333 ILE B O 1
ATOM 8281 N N . PRO B 1 334 ? 18.078 20.078 5.762 1 97.19 334 PRO B N 1
ATOM 8282 C CA . PRO B 1 334 ? 18.484 19.391 6.98 1 97.19 334 PRO B CA 1
ATOM 8283 C C . PRO B 1 334 ? 17.938 17.969 7.059 1 97.19 334 PRO B C 1
ATOM 8285 O O . PRO B 1 334 ? 16.75 17.75 6.828 1 97.19 334 PRO B O 1
ATOM 8288 N N . GLY B 1 335 ? 18.797 17 7.383 1 97.88 335 GLY B N 1
ATOM 8289 C CA . GLY B 1 335 ? 18.391 15.617 7.637 1 97.88 335 GLY B CA 1
ATOM 8290 C C . GLY B 1 335 ? 18.234 14.805 6.367 1 97.88 335 GLY B C 1
ATOM 8291 O O . GLY B 1 335 ? 18.078 13.578 6.422 1 97.88 335 GLY B O 1
ATOM 8292 N N . LEU B 1 336 ? 18.359 15.398 5.184 1 97.12 336 LEU B N 1
ATOM 8293 C CA . LEU B 1 336 ? 18.078 14.727 3.92 1 97.12 336 LEU B CA 1
ATOM 8294 C C . LEU B 1 336 ? 19.078 13.602 3.662 1 97.12 336 LEU B C 1
ATOM 8296 O O . LEU B 1 336 ? 18.703 12.555 3.119 1 97.12 336 LEU B O 1
ATOM 8300 N N . ALA B 1 337 ? 20.297 13.781 4.047 1 96.5 337 ALA B N 1
ATOM 8301 C CA . ALA B 1 337 ? 21.312 12.758 3.836 1 96.5 337 ALA B CA 1
ATOM 8302 C C . ALA B 1 337 ? 20.984 11.5 4.633 1 96.5 337 ALA B C 1
ATOM 8304 O O . ALA B 1 337 ? 21.109 10.383 4.117 1 96.5 337 ALA B O 1
ATOM 8305 N N . TYR B 1 338 ? 20.609 11.656 5.941 1 97.94 338 TYR B N 1
ATOM 8306 C CA . TYR B 1 338 ? 20.219 10.516 6.77 1 97.94 338 TYR B CA 1
ATOM 8307 C C . TYR B 1 338 ? 19.016 9.797 6.176 1 97.94 338 TYR B C 1
ATOM 8309 O O . TYR B 1 338 ? 19 8.562 6.102 1 97.94 338 TYR B O 1
ATOM 8317 N N . TYR B 1 339 ? 18.078 10.609 5.754 1 97.75 339 TYR B N 1
ATOM 8318 C CA . TYR B 1 339 ? 16.859 10.078 5.156 1 97.75 339 TYR B CA 1
ATOM 8319 C C . TYR B 1 339 ? 17.172 9.266 3.908 1 97.75 339 TYR B C 1
ATOM 8321 O O . TYR B 1 339 ? 16.641 8.172 3.717 1 97.75 339 TYR B O 1
ATOM 8329 N N . ALA B 1 340 ? 17.984 9.805 3.068 1 95.31 340 ALA B N 1
ATOM 8330 C CA . ALA B 1 340 ? 18.297 9.18 1.785 1 95.31 340 ALA B CA 1
ATOM 8331 C C . ALA B 1 340 ? 18.938 7.809 1.985 1 95.31 340 ALA B C 1
ATOM 8333 O O . ALA B 1 340 ? 18.562 6.84 1.321 1 95.31 340 ALA B O 1
ATOM 8334 N N . TYR B 1 341 ? 19.891 7.742 2.865 1 94.75 341 TYR B N 1
ATOM 8335 C CA . TYR B 1 341 ? 20.547 6.465 3.102 1 94.75 341 TYR B CA 1
ATOM 8336 C C . TYR B 1 341 ? 19.594 5.465 3.744 1 94.75 341 TYR B C 1
ATOM 8338 O O . TYR B 1 341 ? 19.609 4.281 3.404 1 94.75 341 TYR B O 1
ATOM 8346 N N . ALA B 1 342 ? 18.797 5.891 4.684 1 97 342 ALA B N 1
ATOM 8347 C CA . ALA B 1 342 ? 17.797 5.027 5.305 1 97 342 ALA B CA 1
ATOM 8348 C C . ALA B 1 342 ? 16.797 4.508 4.27 1 97 342 ALA B C 1
ATOM 8350 O O . ALA B 1 342 ? 16.375 3.35 4.332 1 97 342 ALA B O 1
ATOM 8351 N N . ALA B 1 343 ? 16.438 5.379 3.332 1 95.44 343 ALA B N 1
ATOM 8352 C CA . ALA B 1 343 ? 15.492 4.984 2.283 1 95.44 343 ALA B CA 1
ATOM 8353 C C . ALA B 1 343 ? 16.078 3.859 1.428 1 95.44 343 ALA B C 1
ATOM 8355 O O . ALA B 1 343 ? 15.352 2.957 1.004 1 95.44 343 ALA B O 1
ATOM 8356 N N . GLN B 1 344 ? 17.328 3.904 1.198 1 91.69 344 GLN B N 1
ATOM 8357 C CA . GLN B 1 344 ? 17.984 2.832 0.463 1 91.69 344 GLN B CA 1
ATOM 8358 C C . GLN B 1 344 ? 17.938 1.519 1.238 1 91.69 344 GLN B C 1
ATOM 8360 O O . GLN B 1 344 ? 17.703 0.457 0.656 1 91.69 344 GLN B O 1
ATOM 8365 N N . ILE B 1 345 ? 18.156 1.639 2.514 1 93 345 ILE B N 1
ATOM 8366 C CA . ILE B 1 345 ? 18.078 0.446 3.35 1 93 345 ILE B CA 1
ATOM 8367 C C . ILE B 1 345 ? 16.672 -0.145 3.281 1 93 345 ILE B C 1
ATOM 8369 O O . ILE B 1 345 ? 16.516 -1.354 3.102 1 93 345 ILE B O 1
ATOM 8373 N N . LEU B 1 346 ? 15.688 0.702 3.396 1 94.44 346 LEU B N 1
ATOM 8374 C CA . LEU B 1 346 ? 14.305 0.24 3.387 1 94.44 346 LEU B CA 1
ATOM 8375 C C . LEU B 1 346 ? 13.938 -0.362 2.033 1 94.44 346 LEU B C 1
ATOM 8377 O O . LEU B 1 346 ? 13.141 -1.297 1.959 1 94.44 346 LEU B O 1
ATOM 8381 N N . GLY B 1 347 ? 14.531 0.174 0.969 1 90.5 347 GLY B N 1
ATOM 8382 C CA . GLY B 1 347 ? 14.312 -0.402 -0.348 1 90.5 347 GLY B CA 1
ATOM 8383 C C . GLY B 1 347 ? 14.82 -1.827 -0.468 1 90.5 347 GLY B C 1
ATOM 8384 O O . GLY B 1 347 ? 14.18 -2.668 -1.103 1 90.5 347 GLY B O 1
ATOM 8385 N N . SER B 1 348 ? 15.883 -2.074 0.164 1 89 348 SER B N 1
ATOM 8386 C CA . SER B 1 348 ? 16.469 -3.408 0.126 1 89 348 SER B CA 1
ATOM 8387 C C . SER B 1 348 ? 15.648 -4.398 0.947 1 89 348 SER B C 1
ATOM 8389 O O . SER B 1 348 ? 15.797 -5.613 0.788 1 89 348 SER B O 1
ATOM 8391 N N . LEU B 1 349 ? 14.789 -3.818 1.764 1 91.5 349 LEU B N 1
ATOM 8392 C CA . LEU B 1 349 ? 13.992 -4.676 2.639 1 91.5 349 LEU B CA 1
ATOM 8393 C C . LEU B 1 349 ? 12.508 -4.555 2.312 1 91.5 349 LEU B C 1
ATOM 8395 O O . LEU B 1 349 ? 11.656 -4.801 3.172 1 91.5 349 LEU B O 1
ATOM 8399 N N . GLN B 1 350 ? 12.281 -4.168 1.106 1 90.94 350 GLN B N 1
ATOM 8400 C CA . GLN B 1 350 ? 10.898 -4.031 0.672 1 90.94 350 GLN B CA 1
ATOM 8401 C C . GLN B 1 350 ? 10.156 -5.363 0.776 1 90.94 350 GLN B C 1
ATOM 8403 O O . GLN B 1 350 ? 10.688 -6.41 0.404 1 90.94 350 GLN B O 1
ATOM 8408 N N . GLY B 1 351 ? 8.969 -5.344 1.346 1 89.25 351 GLY B N 1
ATOM 8409 C CA . GLY B 1 351 ? 8.18 -6.547 1.549 1 89.25 351 GLY B CA 1
ATOM 8410 C C . GLY B 1 351 ? 8.203 -7.043 2.982 1 89.25 351 GLY B C 1
ATOM 8411 O O . GLY B 1 351 ? 7.449 -7.953 3.344 1 89.25 351 GLY B O 1
ATOM 8412 N N . ALA B 1 352 ? 9.039 -6.43 3.801 1 91.69 352 ALA B N 1
ATOM 8413 C CA . ALA B 1 352 ? 9.086 -6.781 5.219 1 91.69 352 ALA B CA 1
ATOM 8414 C C . ALA B 1 352 ? 7.785 -6.398 5.922 1 91.69 352 ALA B C 1
ATOM 8416 O O . ALA B 1 352 ? 7.125 -5.43 5.539 1 91.69 352 ALA B O 1
ATOM 8417 N N . ASN B 1 353 ? 7.445 -7.137 6.934 1 92.56 353 ASN B N 1
ATOM 8418 C CA . ASN B 1 353 ? 6.172 -6.922 7.613 1 92.56 353 ASN B CA 1
ATOM 8419 C C . ASN B 1 353 ? 6.352 -6.848 9.125 1 92.56 353 ASN B C 1
ATOM 8421 O O . ASN B 1 353 ? 5.375 -6.906 9.875 1 92.56 353 ASN B O 1
ATOM 8425 N N . GLY B 1 354 ? 7.539 -6.695 9.57 1 93.56 354 GLY B N 1
ATOM 8426 C CA . GLY B 1 354 ? 7.785 -6.625 11.008 1 93.56 354 GLY B CA 1
ATOM 8427 C C . GLY B 1 354 ? 7.539 -5.246 11.586 1 93.56 354 GLY B C 1
ATOM 8428 O O . GLY B 1 354 ? 7.402 -4.27 10.844 1 93.56 354 GLY B O 1
ATOM 8429 N N . LEU B 1 355 ? 7.496 -5.188 12.898 1 96 355 LEU B N 1
ATOM 8430 C CA . LEU B 1 355 ? 7.223 -3.941 13.609 1 96 355 LEU B CA 1
ATOM 8431 C C . LEU B 1 355 ? 8.258 -2.879 13.258 1 96 355 LEU B C 1
ATOM 8433 O O . LEU B 1 355 ? 7.914 -1.717 13.039 1 96 355 LEU B O 1
ATOM 8437 N N . TYR B 1 356 ? 9.508 -3.246 13.203 1 96.06 356 TYR B N 1
ATOM 8438 C CA . TYR B 1 356 ? 10.578 -2.289 12.938 1 96.06 356 TYR B CA 1
ATOM 8439 C C . TYR B 1 356 ? 10.422 -1.678 11.547 1 96.06 356 TYR B C 1
ATOM 8441 O O . TYR B 1 356 ? 10.734 -0.502 11.344 1 96.06 356 TYR B O 1
ATOM 8449 N N . HIS B 1 357 ? 10 -2.504 10.633 1 95.81 357 HIS B N 1
ATOM 8450 C CA . HIS B 1 357 ? 9.773 -1.976 9.297 1 95.81 357 HIS B CA 1
ATOM 8451 C C . HIS B 1 357 ? 8.664 -0.931 9.297 1 95.81 357 HIS B C 1
ATOM 8453 O O . HIS B 1 357 ? 8.781 0.109 8.648 1 95.81 357 HIS B O 1
ATOM 8459 N N . VAL B 1 358 ? 7.551 -1.242 9.961 1 98 358 VAL B N 1
ATOM 8460 C CA . VAL B 1 358 ? 6.441 -0.302 10.086 1 98 358 VAL B CA 1
ATOM 8461 C C . VAL B 1 358 ? 6.938 1.009 10.688 1 98 358 VAL B C 1
ATOM 8463 O O . VAL B 1 358 ? 6.645 2.09 10.172 1 98 358 VAL B O 1
ATOM 8466 N N . GLN B 1 359 ? 7.656 0.885 11.742 1 98.38 359 GLN B N 1
ATOM 8467 C CA . GLN B 1 359 ? 8.148 2.057 12.461 1 98.38 359 GLN B CA 1
ATOM 8468 C C . GLN B 1 359 ? 9.102 2.875 11.586 1 98.38 359 GLN B C 1
ATOM 8470 O O . GLN B 1 359 ? 9.023 4.105 11.562 1 98.38 359 GLN B O 1
ATOM 8475 N N . ALA B 1 360 ? 9.992 2.221 10.883 1 98.25 360 ALA B N 1
ATOM 8476 C CA . ALA B 1 360 ? 10.922 2.924 10 1 98.25 360 ALA B CA 1
ATOM 8477 C C . ALA B 1 360 ? 10.164 3.664 8.898 1 98.25 360 ALA B C 1
ATOM 8479 O O . ALA B 1 360 ? 10.477 4.816 8.594 1 98.25 360 ALA B O 1
ATOM 8480 N N . ALA B 1 361 ? 9.211 2.998 8.32 1 98.19 361 ALA B N 1
ATOM 8481 C CA . ALA B 1 361 ? 8.43 3.617 7.25 1 98.19 361 ALA B CA 1
ATOM 8482 C C . ALA B 1 361 ? 7.629 4.809 7.773 1 98.19 361 ALA B C 1
ATOM 8484 O O . ALA B 1 361 ? 7.484 5.816 7.078 1 98.19 361 ALA B O 1
ATOM 8485 N N . LEU B 1 362 ? 7.09 4.703 8.961 1 98.81 362 LEU B N 1
ATOM 8486 C CA . LEU B 1 362 ? 6.375 5.816 9.578 1 98.81 362 LEU B CA 1
ATOM 8487 C C . LEU B 1 362 ? 7.301 7.008 9.781 1 98.81 362 LEU B C 1
ATOM 8489 O O . LEU B 1 362 ? 6.922 8.148 9.5 1 98.81 362 LEU B O 1
ATOM 8493 N N . LEU B 1 363 ? 8.477 6.703 10.273 1 98.88 363 LEU B N 1
ATOM 8494 C CA . LEU B 1 363 ? 9.445 7.77 10.477 1 98.88 363 LEU B CA 1
ATOM 8495 C C . LEU B 1 363 ? 9.797 8.445 9.156 1 98.88 363 LEU B C 1
ATOM 8497 O O . LEU B 1 363 ? 9.906 9.672 9.086 1 98.88 363 LEU B O 1
ATOM 8501 N N . ALA B 1 364 ? 9.984 7.637 8.125 1 98.62 364 ALA B N 1
ATOM 8502 C CA . ALA B 1 364 ? 10.281 8.188 6.805 1 98.62 364 ALA B CA 1
ATOM 8503 C C . ALA B 1 364 ? 9.125 9.062 6.309 1 98.62 364 ALA B C 1
ATOM 8505 O O . ALA B 1 364 ? 9.352 10.125 5.727 1 98.62 364 ALA B O 1
ATOM 8506 N N . GLY B 1 365 ? 7.906 8.625 6.535 1 98.5 365 GLY B N 1
ATOM 8507 C CA . GLY B 1 365 ? 6.742 9.414 6.164 1 98.5 365 GLY B CA 1
ATOM 8508 C C . GLY B 1 365 ? 6.652 10.727 6.91 1 98.5 365 GLY B C 1
ATOM 8509 O O . GLY B 1 365 ? 6.293 11.758 6.328 1 98.5 365 GLY B O 1
ATOM 8510 N N . LEU B 1 366 ? 6.973 10.672 8.172 1 98.81 366 LEU B N 1
ATOM 8511 C CA . LEU B 1 366 ? 6.961 11.883 8.984 1 98.81 366 LEU B CA 1
ATOM 8512 C C . LEU B 1 366 ? 8.023 12.875 8.508 1 98.81 366 LEU B C 1
ATOM 8514 O O . LEU B 1 366 ? 7.793 14.086 8.508 1 98.81 366 LEU B O 1
ATOM 8518 N N . TYR B 1 367 ? 9.227 12.398 8.109 1 98.56 367 TYR B N 1
ATOM 8519 C CA . TYR B 1 367 ? 10.258 13.281 7.582 1 98.56 367 TYR B CA 1
ATOM 8520 C C . TYR B 1 367 ? 9.797 13.969 6.305 1 98.56 367 TYR B C 1
ATOM 8522 O O . TYR B 1 367 ? 9.938 15.188 6.156 1 98.56 367 TYR B O 1
ATOM 8530 N N . ALA B 1 368 ? 9.227 13.156 5.371 1 97.62 368 ALA B N 1
ATOM 8531 C CA . ALA B 1 368 ? 8.719 13.727 4.125 1 97.62 368 ALA B CA 1
ATOM 8532 C C . ALA B 1 368 ? 7.602 14.734 4.398 1 97.62 368 ALA B C 1
ATOM 8534 O O . ALA B 1 368 ? 7.461 15.727 3.678 1 97.62 368 ALA B O 1
ATOM 8535 N N . GLY B 1 369 ? 6.855 14.484 5.422 1 97.62 369 GLY B N 1
ATOM 8536 C CA . GLY B 1 369 ? 5.797 15.406 5.812 1 97.62 369 GLY B CA 1
ATOM 8537 C C . GLY B 1 369 ? 6.312 16.766 6.238 1 97.62 369 GLY B C 1
ATOM 8538 O O . GLY B 1 369 ? 5.648 17.781 6.016 1 97.62 369 GLY B O 1
ATOM 8539 N N . GLN B 1 370 ? 7.52 16.781 6.871 1 98.06 370 GLN B N 1
ATOM 8540 C CA . GLN B 1 370 ? 8.109 18.062 7.27 1 98.06 370 GLN B CA 1
ATOM 8541 C C . GLN B 1 370 ? 8.477 18.891 6.047 1 98.06 370 GLN B C 1
ATOM 8543 O O . GLN B 1 370 ? 8.5 20.125 6.121 1 98.06 370 GLN B O 1
ATOM 8548 N N . LEU B 1 371 ? 8.664 18.25 4.941 1 97.12 371 LEU B N 1
ATOM 8549 C CA . LEU B 1 371 ? 9.062 18.922 3.711 1 97.12 371 LEU B CA 1
ATOM 8550 C C . LEU B 1 371 ? 7.848 19.234 2.844 1 97.12 371 LEU B C 1
ATOM 8552 O O . LEU B 1 371 ? 7.992 19.594 1.67 1 97.12 371 LEU B O 1
ATOM 8556 N N . ALA B 1 372 ? 6.66 19.078 3.363 1 97.44 372 ALA B N 1
ATOM 8557 C CA . ALA B 1 372 ? 5.406 19.328 2.654 1 97.44 372 ALA B CA 1
ATOM 8558 C C . ALA B 1 372 ? 5.367 18.562 1.333 1 97.44 372 ALA B C 1
ATOM 8560 O O . ALA B 1 372 ? 5.02 19.125 0.293 1 97.44 372 ALA B O 1
ATOM 8561 N N . HIS B 1 373 ? 5.871 17.328 1.321 1 96.5 373 HIS B N 1
ATOM 8562 C CA . HIS B 1 373 ? 5.746 16.375 0.224 1 96.5 373 HIS B CA 1
ATOM 8563 C C . HIS B 1 373 ? 4.715 15.297 0.541 1 96.5 373 HIS B C 1
ATOM 8565 O O . HIS B 1 373 ? 5.07 14.164 0.864 1 96.5 373 HIS B O 1
ATOM 8571 N N . PRO B 1 374 ? 3.486 15.688 0.374 1 96.5 374 PRO B N 1
ATOM 8572 C CA . PRO B 1 374 ? 2.428 14.789 0.841 1 96.5 374 PRO B CA 1
ATOM 8573 C C . PRO B 1 374 ? 2.377 13.477 0.059 1 96.5 374 PRO B C 1
ATOM 8575 O O . PRO B 1 374 ? 2.033 12.438 0.618 1 96.5 374 PRO B O 1
ATOM 8578 N N . PHE B 1 375 ? 2.734 13.445 -1.244 1 95.75 375 PHE B N 1
ATOM 8579 C CA . PHE B 1 375 ? 2.73 12.211 -2.029 1 95.75 375 PHE B CA 1
ATOM 8580 C C . PHE B 1 375 ? 3.791 11.242 -1.521 1 95.75 375 PHE B C 1
ATOM 8582 O O . PHE B 1 375 ? 3.52 10.055 -1.351 1 95.75 375 PHE B O 1
ATOM 8589 N N . GLN B 1 376 ? 4.949 11.812 -1.323 1 95.44 376 GLN B N 1
ATOM 8590 C CA . GLN B 1 376 ? 6.035 10.977 -0.813 1 95.44 376 GLN B CA 1
ATOM 8591 C C . GLN B 1 376 ? 5.734 10.484 0.6 1 95.44 376 GLN B C 1
ATOM 8593 O O . GLN B 1 376 ? 6.012 9.336 0.933 1 95.44 376 GLN B O 1
ATOM 8598 N N . SER B 1 377 ? 5.285 11.398 1.451 1 97.75 377 SER B N 1
ATOM 8599 C CA . SER B 1 377 ? 4.871 11.008 2.795 1 97.75 377 SER B CA 1
ATOM 8600 C C . SER B 1 377 ? 3.824 9.898 2.748 1 97.75 377 SER B C 1
ATOM 8602 O O . SER B 1 377 ? 3.93 8.906 3.471 1 97.75 377 SER B O 1
ATOM 8604 N N . HIS B 1 378 ? 2.854 10.078 1.9 1 97.69 378 HIS B N 1
ATOM 8605 C CA . HIS B 1 378 ? 1.802 9.078 1.727 1 97.69 378 HIS B CA 1
ATOM 8606 C C . HIS B 1 378 ? 2.381 7.734 1.307 1 97.69 378 HIS B C 1
ATOM 8608 O O . HIS B 1 378 ? 1.936 6.688 1.781 1 97.69 378 HIS B O 1
ATOM 8614 N N . GLY B 1 379 ? 3.322 7.762 0.388 1 96.69 379 GLY B N 1
ATOM 8615 C CA . GLY B 1 379 ? 3.941 6.52 -0.049 1 96.69 379 GLY B CA 1
ATOM 8616 C C . GLY B 1 379 ? 4.539 5.715 1.092 1 96.69 379 GLY B C 1
ATOM 8617 O O . GLY B 1 379 ? 4.348 4.5 1.169 1 96.69 379 GLY B O 1
ATOM 8618 N N . TRP B 1 380 ? 5.215 6.332 1.983 1 97.94 380 TRP B N 1
ATOM 8619 C CA . TRP B 1 380 ? 5.82 5.66 3.131 1 97.94 380 TRP B CA 1
ATOM 8620 C C . TRP B 1 380 ? 4.75 5.18 4.105 1 97.94 380 TRP B C 1
ATOM 8622 O O . TRP B 1 380 ? 4.824 4.055 4.609 1 97.94 380 TRP B O 1
ATOM 8632 N N . ILE B 1 381 ? 3.82 6.012 4.352 1 98.5 381 ILE B N 1
ATOM 8633 C CA . ILE B 1 381 ? 2.762 5.664 5.293 1 98.5 381 ILE B CA 1
ATOM 8634 C C . ILE B 1 381 ? 1.942 4.5 4.742 1 98.5 381 ILE B C 1
ATOM 8636 O O . ILE B 1 381 ? 1.517 3.619 5.496 1 98.5 381 ILE B O 1
ATOM 8640 N N . TYR B 1 382 ? 1.732 4.535 3.422 1 97.75 382 TYR B N 1
ATOM 8641 C CA . TYR B 1 382 ? 1.031 3.445 2.75 1 97.75 382 TYR B CA 1
ATOM 8642 C C . TYR B 1 382 ? 1.764 2.123 2.941 1 97.75 382 TYR B C 1
ATOM 8644 O O . TYR B 1 382 ? 1.137 1.091 3.193 1 97.75 382 TYR B O 1
ATOM 8652 N N . GLN B 1 383 ? 3.041 2.174 2.838 1 96.94 383 GLN B N 1
ATOM 8653 C CA . GLN B 1 383 ? 3.859 0.987 3.051 1 96.94 383 GLN B CA 1
ATOM 8654 C C . GLN B 1 383 ? 3.805 0.535 4.508 1 96.94 383 GLN B C 1
ATOM 8656 O O . GLN B 1 383 ? 3.742 -0.664 4.789 1 96.94 383 GLN B O 1
ATOM 8661 N N . ALA B 1 384 ? 3.9 1.462 5.395 1 98.38 384 ALA B N 1
ATOM 8662 C CA . ALA B 1 384 ? 3.785 1.144 6.816 1 98.38 384 ALA B CA 1
ATOM 8663 C C . ALA B 1 384 ? 2.438 0.5 7.125 1 98.38 384 ALA B C 1
ATOM 8665 O O . ALA B 1 384 ? 2.367 -0.485 7.867 1 98.38 384 ALA B O 1
ATOM 8666 N N . ALA B 1 385 ? 1.413 1.086 6.574 1 98.38 385 ALA B N 1
ATOM 8667 C CA . ALA B 1 385 ? 0.058 0.59 6.801 1 98.38 385 ALA B CA 1
ATOM 8668 C C . ALA B 1 385 ? -0.104 -0.829 6.266 1 98.38 385 ALA B C 1
ATOM 8670 O O . ALA B 1 385 ? -0.765 -1.663 6.887 1 98.38 385 ALA B O 1
ATOM 8671 N N . ARG B 1 386 ? 0.418 -1.12 5.094 1 97.31 386 ARG B N 1
ATOM 8672 C CA . ARG B 1 386 ? 0.376 -2.471 4.543 1 97.31 386 ARG B CA 1
ATOM 8673 C C . ARG B 1 386 ? 0.972 -3.479 5.52 1 97.31 386 ARG B C 1
ATOM 8675 O O . ARG B 1 386 ? 0.338 -4.484 5.848 1 97.31 386 ARG B O 1
ATOM 8682 N N . ALA B 1 387 ? 2.188 -3.178 5.941 1 97 387 ALA B N 1
ATOM 8683 C CA . ALA B 1 387 ? 2.879 -4.086 6.855 1 97 387 ALA B CA 1
ATOM 8684 C C . ALA B 1 387 ? 2.133 -4.203 8.18 1 97 387 ALA B C 1
ATOM 8686 O O . ALA B 1 387 ? 2.068 -5.281 8.773 1 97 387 ALA B O 1
ATOM 8687 N N . CYS B 1 388 ? 1.604 -3.102 8.633 1 97.94 388 CYS B N 1
ATOM 8688 C CA . CYS B 1 388 ? 0.879 -3.09 9.898 1 97.94 388 CYS B CA 1
ATOM 8689 C C . CYS B 1 388 ? -0.356 -3.98 9.828 1 97.94 388 CYS B C 1
ATOM 8691 O O . CYS B 1 388 ? -0.7 -4.652 10.805 1 97.94 388 CYS B O 1
ATOM 8693 N N . GLN B 1 389 ? -1.036 -3.979 8.75 1 96.38 389 GLN B N 1
ATOM 8694 C CA . GLN B 1 389 ? -2.217 -4.816 8.562 1 96.38 389 GLN B CA 1
ATOM 8695 C C . GLN B 1 389 ? -1.864 -6.297 8.68 1 96.38 389 GLN B C 1
ATOM 8697 O O . GLN B 1 389 ? -2.67 -7.098 9.164 1 96.38 389 GLN B O 1
ATOM 8702 N N . VAL B 1 390 ? -0.702 -6.668 8.219 1 95.44 390 VAL B N 1
ATOM 8703 C CA . VAL B 1 390 ? -0.249 -8.047 8.359 1 95.44 390 VAL B CA 1
ATOM 8704 C C . VAL B 1 390 ? -0.019 -8.367 9.836 1 95.44 390 VAL B C 1
ATOM 8706 O O . VAL B 1 390 ? -0.39 -9.445 10.312 1 95.44 390 VAL B O 1
ATOM 8709 N N . LEU B 1 391 ? 0.529 -7.395 10.578 1 95.19 391 LEU B N 1
ATOM 8710 C CA . LEU B 1 391 ? 0.839 -7.578 11.992 1 95.19 391 LEU B CA 1
ATOM 8711 C C . LEU B 1 391 ? -0.436 -7.766 12.812 1 95.19 391 LEU B C 1
ATOM 8713 O O . LEU B 1 391 ? -0.454 -8.531 13.773 1 95.19 391 LEU B O 1
ATOM 8717 N N . VAL B 1 392 ? -1.502 -7.082 12.383 1 95.75 392 VAL B N 1
ATOM 8718 C CA . VAL B 1 392 ? -2.695 -7.07 13.227 1 95.75 392 VAL B CA 1
ATOM 8719 C C . VAL B 1 392 ? -3.789 -7.918 12.578 1 95.75 392 VAL B C 1
ATOM 8721 O O . VAL B 1 392 ? -4.977 -7.699 12.82 1 95.75 392 VAL B O 1
ATOM 8724 N N . ARG B 1 393 ? -3.391 -8.797 11.727 1 92.25 393 ARG B N 1
ATOM 8725 C CA . ARG B 1 393 ? -4.375 -9.711 11.156 1 92.25 393 ARG B CA 1
ATOM 8726 C C . ARG B 1 393 ? -5.234 -10.344 12.242 1 92.25 393 ARG B C 1
ATOM 8728 O O . ARG B 1 393 ? -4.746 -10.633 13.336 1 92.25 393 ARG B O 1
ATOM 8735 N N . SER B 1 394 ? -6.465 -10.617 11.969 1 87.88 394 SER B N 1
ATOM 8736 C CA . SER B 1 394 ? -7.461 -11 12.969 1 87.88 394 SER B CA 1
ATOM 8737 C C . SER B 1 394 ? -7.023 -12.242 13.734 1 87.88 394 SER B C 1
ATOM 8739 O O . SER B 1 394 ? -7 -12.242 14.969 1 87.88 394 SER B O 1
ATOM 8741 N N . LYS B 1 395 ? -6.641 -13.312 13.07 1 84.06 395 LYS B N 1
ATOM 8742 C CA . LYS B 1 395 ? -6.301 -14.578 13.727 1 84.06 395 LYS B CA 1
ATOM 8743 C C . LYS B 1 395 ? -5.086 -14.414 14.633 1 84.06 395 LYS B C 1
ATOM 8745 O O . LYS B 1 395 ? -5.043 -14.984 15.727 1 84.06 395 LYS B O 1
ATOM 8750 N N . ARG B 1 396 ? -4.18 -13.664 14.219 1 86.19 396 ARG B N 1
ATOM 8751 C CA . ARG B 1 396 ? -2.977 -13.438 15.008 1 86.19 396 ARG B CA 1
ATOM 8752 C C . ARG B 1 396 ? -3.256 -12.484 16.172 1 86.19 396 ARG B C 1
ATOM 8754 O O . ARG B 1 396 ? -2.908 -12.781 17.312 1 86.19 396 ARG B O 1
ATOM 8761 N N . TYR B 1 397 ? -3.861 -11.344 15.922 1 92.19 397 TYR B N 1
ATOM 8762 C CA . TYR B 1 397 ? -4.082 -10.273 16.891 1 92.19 397 TYR B CA 1
ATOM 8763 C C . TYR B 1 397 ? -4.934 -10.766 18.062 1 92.19 397 TYR B C 1
ATOM 8765 O O . TYR B 1 397 ? -4.676 -10.414 19.203 1 92.19 397 TYR B O 1
ATOM 8773 N N . GLU B 1 398 ? -5.895 -11.602 17.719 1 89.12 398 GLU B N 1
ATOM 8774 C CA . GLU B 1 398 ? -6.809 -12.102 18.75 1 89.12 398 GLU B CA 1
ATOM 8775 C C . GLU B 1 398 ? -6.113 -13.094 19.672 1 89.12 398 GLU B C 1
ATOM 8777 O O . GLU B 1 398 ? -6.488 -13.234 20.844 1 89.12 398 GLU B O 1
ATOM 8782 N N . GLN B 1 399 ? -5.125 -13.711 19.156 1 87.31 399 GLN B N 1
ATOM 8783 C CA . GLN B 1 399 ? -4.414 -14.719 19.953 1 87.31 399 GLN B CA 1
ATOM 8784 C C . GLN B 1 399 ? -3.287 -14.086 20.766 1 87.31 399 GLN B C 1
ATOM 8786 O O . GLN B 1 399 ? -2.738 -14.719 21.672 1 87.31 399 GLN B O 1
ATOM 8791 N N . MET B 1 400 ? -3.004 -12.852 20.5 1 91.75 400 MET B N 1
ATOM 8792 C CA . MET B 1 400 ? -1.918 -12.18 21.219 1 91.75 400 MET B CA 1
ATOM 8793 C C . MET B 1 400 ? -2.336 -11.828 22.641 1 91.75 400 MET B C 1
ATOM 8795 O O . MET B 1 400 ? -3.471 -11.406 22.859 1 91.75 400 MET B O 1
ATOM 8799 N N . ASN B 1 401 ? -1.401 -12 23.484 1 90.81 401 ASN B N 1
ATOM 8800 C CA . ASN B 1 401 ? -1.627 -11.57 24.859 1 90.81 401 ASN B CA 1
ATOM 8801 C C . ASN B 1 401 ? -1.408 -10.062 25.016 1 90.81 401 ASN B C 1
ATOM 8803 O O . ASN B 1 401 ? -0.576 -9.477 24.312 1 90.81 401 ASN B O 1
ATOM 8807 N N . ASP B 1 402 ? -2.139 -9.609 26.016 1 90.5 402 ASP B N 1
ATOM 8808 C CA . ASP B 1 402 ? -1.922 -8.203 26.344 1 90.5 402 ASP B CA 1
ATOM 8809 C C . ASP B 1 402 ? -0.516 -7.977 26.891 1 90.5 402 ASP B C 1
ATOM 8811 O O . ASP B 1 402 ? -0.079 -8.68 27.812 1 90.5 402 ASP B O 1
ATOM 8815 N N . GLY B 1 403 ? 0.309 -7.219 26.172 1 92.69 403 GLY B N 1
ATOM 8816 C CA . GLY B 1 403 ? 1.684 -6.941 26.562 1 92.69 403 GLY B CA 1
ATOM 8817 C C . GLY B 1 403 ? 2.301 -5.793 25.797 1 92.69 403 GLY B C 1
ATOM 8818 O O . GLY B 1 403 ? 1.611 -5.102 25.031 1 92.69 403 GLY B O 1
ATOM 8819 N N . PRO B 1 404 ? 3.504 -5.523 26.141 1 93.94 404 PRO B N 1
ATOM 8820 C CA . PRO B 1 404 ? 4.18 -4.391 25.5 1 93.94 404 PRO B CA 1
ATOM 8821 C C . PRO B 1 404 ? 4.211 -4.504 23.984 1 93.94 404 PRO B C 1
ATOM 8823 O O . PRO B 1 404 ? 4.066 -3.5 23.281 1 93.94 404 PRO B O 1
ATOM 8826 N N . LEU B 1 405 ? 4.418 -5.695 23.547 1 94.81 405 LEU B N 1
ATOM 8827 C CA . LEU B 1 405 ? 4.496 -5.871 22.109 1 94.81 405 LEU B CA 1
ATOM 8828 C C . LEU B 1 405 ? 3.152 -5.566 21.453 1 94.81 405 LEU B C 1
ATOM 8830 O O . LEU B 1 405 ? 3.098 -4.863 20.438 1 94.81 405 LEU B O 1
ATOM 8834 N N . LYS B 1 406 ? 2.096 -6.207 21.938 1 95.56 406 LYS B N 1
ATOM 8835 C CA . LYS B 1 406 ? 0.762 -5.922 21.422 1 95.56 406 LYS B CA 1
ATOM 8836 C C . LYS B 1 406 ? 0.452 -4.43 21.484 1 95.56 406 LYS B C 1
ATOM 8838 O O . LYS B 1 406 ? -0.177 -3.877 20.578 1 95.56 406 LYS B O 1
ATOM 8843 N N . ASP B 1 407 ? 0.861 -3.773 22.547 1 96.38 407 ASP B N 1
ATOM 8844 C CA . ASP B 1 407 ? 0.654 -2.338 22.703 1 96.38 407 ASP B CA 1
ATOM 8845 C C . ASP B 1 407 ? 1.398 -1.555 21.625 1 96.38 407 ASP B C 1
ATOM 8847 O O . ASP B 1 407 ? 0.892 -0.551 21.109 1 96.38 407 ASP B O 1
ATOM 8851 N N . LEU B 1 408 ? 2.592 -1.994 21.328 1 97.5 408 LEU B N 1
ATOM 8852 C CA . LEU B 1 408 ? 3.352 -1.342 20.266 1 97.5 408 LEU B CA 1
ATOM 8853 C C . LEU B 1 408 ? 2.67 -1.527 18.922 1 97.5 408 LEU B C 1
ATOM 8855 O O . LEU B 1 408 ? 2.719 -0.637 18.062 1 97.5 408 LEU B O 1
ATOM 8859 N N . TYR B 1 409 ? 2.062 -2.705 18.688 1 97.75 409 TYR B N 1
ATOM 8860 C CA . TYR B 1 409 ? 1.262 -2.906 17.484 1 97.75 409 TYR B CA 1
ATOM 8861 C C . TYR B 1 409 ? 0.107 -1.913 17.422 1 97.75 409 TYR B C 1
ATOM 8863 O O . TYR B 1 409 ? -0.189 -1.36 16.359 1 97.75 409 TYR B O 1
ATOM 8871 N N . ASN B 1 410 ? -0.481 -1.716 18.578 1 97.75 410 ASN B N 1
ATOM 8872 C CA . ASN B 1 410 ? -1.577 -0.754 18.656 1 97.75 410 ASN B CA 1
ATOM 8873 C C . ASN B 1 410 ? -1.106 0.657 18.312 1 97.75 410 ASN B C 1
ATOM 8875 O O . ASN B 1 410 ? -1.767 1.372 17.562 1 97.75 410 ASN B O 1
ATOM 8879 N N . PHE B 1 411 ? 0.026 1.062 18.859 1 98.31 411 PHE B N 1
ATOM 8880 C CA . PHE B 1 411 ? 0.59 2.371 18.562 1 98.31 411 PHE B CA 1
ATOM 8881 C C . PHE B 1 411 ? 0.851 2.512 17.062 1 98.31 411 PHE B C 1
ATOM 8883 O O . PHE B 1 411 ? 0.52 3.535 16.453 1 98.31 411 PHE B O 1
ATOM 8890 N N . ALA B 1 412 ? 1.477 1.485 16.516 1 98.5 412 ALA B N 1
ATOM 8891 C CA . ALA B 1 412 ? 1.787 1.5 15.094 1 98.5 412 ALA B CA 1
ATOM 8892 C C . ALA B 1 412 ? 0.517 1.621 14.258 1 98.5 412 ALA B C 1
ATOM 8894 O O . ALA B 1 412 ? 0.457 2.42 13.32 1 98.5 412 ALA B O 1
ATOM 8895 N N . TYR B 1 413 ? -0.526 0.866 14.633 1 98.19 413 TYR B N 1
ATOM 8896 C CA . TYR B 1 413 ? -1.784 0.834 13.898 1 98.19 413 TYR B CA 1
ATOM 8897 C C . TYR B 1 413 ? -2.449 2.205 13.898 1 98.19 413 TYR B C 1
ATOM 8899 O O . TYR B 1 413 ? -2.781 2.74 12.836 1 98.19 413 TYR B O 1
ATOM 8907 N N . TRP B 1 414 ? -2.613 2.748 15.008 1 98.38 414 TRP B N 1
ATOM 8908 C CA . TRP B 1 414 ? -3.355 3.998 15.133 1 98.38 414 TRP B CA 1
ATOM 8909 C C . TRP B 1 414 ? -2.568 5.16 14.531 1 98.38 414 TRP B C 1
ATOM 8911 O O . TRP B 1 414 ? -3.152 6.094 13.977 1 98.38 414 TRP B O 1
ATOM 8921 N N . THR B 1 415 ? -1.259 5.145 14.656 1 98.75 415 THR B N 1
ATOM 8922 C CA . THR B 1 415 ? -0.453 6.168 14 1 98.75 415 THR B CA 1
ATOM 8923 C C . THR B 1 415 ? -0.6 6.09 12.484 1 98.75 415 THR B C 1
ATOM 8925 O O . THR B 1 415 ? -0.751 7.113 11.812 1 98.75 415 THR B O 1
ATOM 8928 N N . CYS B 1 416 ? -0.512 4.859 11.93 1 98.62 416 CYS B N 1
ATOM 8929 C CA . CYS B 1 416 ? -0.739 4.684 10.5 1 98.62 416 CYS B CA 1
ATOM 8930 C C . CYS B 1 416 ? -2.092 5.254 10.086 1 98.62 416 CYS B C 1
ATOM 8932 O O . CYS B 1 416 ? -2.188 5.992 9.109 1 98.62 416 CYS B O 1
ATOM 8934 N N . LEU B 1 417 ? -3.127 4.898 10.859 1 98 417 LEU B N 1
ATOM 8935 C CA . LEU B 1 417 ? -4.488 5.312 10.531 1 98 417 LEU B CA 1
ATOM 8936 C C . LEU B 1 417 ? -4.617 6.828 10.57 1 98 417 LEU B C 1
ATOM 8938 O O . LEU B 1 417 ? -5.188 7.43 9.656 1 98 417 LEU B O 1
ATOM 8942 N N . GLN B 1 418 ? -4.082 7.438 11.594 1 97.94 418 GLN B N 1
ATOM 8943 C CA . GLN B 1 418 ? -4.176 8.883 11.742 1 97.94 418 GLN B CA 1
ATOM 8944 C C . GLN B 1 418 ? -3.459 9.609 10.609 1 97.94 418 GLN B C 1
ATOM 8946 O O . GLN B 1 418 ? -4.02 10.508 9.984 1 97.94 418 GLN B O 1
ATOM 8951 N N . LEU B 1 419 ? -2.242 9.234 10.398 1 98.56 419 LEU B N 1
ATOM 8952 C CA . LEU B 1 419 ? -1.423 9.938 9.414 1 98.56 419 LEU B CA 1
ATOM 8953 C C . LEU B 1 419 ? -1.987 9.773 8.008 1 98.56 419 LEU B C 1
ATOM 8955 O O . LEU B 1 419 ? -2.014 10.727 7.23 1 98.56 419 LEU B O 1
ATOM 8959 N N . GLU B 1 420 ? -2.383 8.57 7.672 1 97.75 420 GLU B N 1
ATOM 8960 C CA . GLU B 1 420 ? -2.979 8.359 6.355 1 97.75 420 GLU B CA 1
ATOM 8961 C C . GLU B 1 420 ? -4.258 9.172 6.191 1 97.75 420 GLU B C 1
ATOM 8963 O O . GLU B 1 420 ? -4.457 9.82 5.164 1 97.75 420 GLU B O 1
ATOM 8968 N N . SER B 1 421 ? -5.129 9.141 7.203 1 96.19 421 SER B N 1
ATOM 8969 C CA . SER B 1 421 ? -6.402 9.852 7.148 1 96.19 421 SER B CA 1
ATOM 8970 C C . SER B 1 421 ? -6.184 11.359 7 1 96.19 421 SER B C 1
ATOM 8972 O O . SER B 1 421 ? -6.941 12.031 6.301 1 96.19 421 SER B O 1
ATOM 8974 N N . ASP B 1 422 ? -5.188 11.844 7.68 1 96.12 422 ASP B N 1
ATOM 8975 C CA . ASP B 1 422 ? -4.883 13.266 7.582 1 96.12 422 ASP B CA 1
ATOM 8976 C C . ASP B 1 422 ? -4.543 13.656 6.145 1 96.12 422 ASP B C 1
ATOM 8978 O O . ASP B 1 422 ? -4.938 14.727 5.68 1 96.12 422 ASP B O 1
ATOM 8982 N N . ILE B 1 423 ? -3.846 12.859 5.484 1 96.94 423 ILE B N 1
ATOM 8983 C CA . ILE B 1 423 ? -3.457 13.148 4.109 1 96.94 423 ILE B CA 1
ATOM 8984 C C . ILE B 1 423 ? -4.664 12.984 3.188 1 96.94 423 ILE B C 1
ATOM 8986 O O . ILE B 1 423 ? -4.902 13.82 2.312 1 96.94 423 ILE B O 1
ATOM 8990 N N . LEU B 1 424 ? -5.449 11.938 3.43 1 95.31 424 LEU B N 1
ATOM 8991 C CA . LEU B 1 424 ? -6.598 11.641 2.578 1 95.31 424 LEU B CA 1
ATOM 8992 C C . LEU B 1 424 ? -7.684 12.695 2.742 1 95.31 424 LEU B C 1
ATOM 8994 O O . LEU B 1 424 ? -8.531 12.867 1.861 1 95.31 424 LEU B O 1
ATOM 8998 N N . ALA B 1 425 ? -7.691 13.391 3.824 1 93.81 425 ALA B N 1
ATOM 8999 C CA . ALA B 1 425 ? -8.656 14.469 4.039 1 93.81 425 ALA B CA 1
ATOM 9000 C C . ALA B 1 425 ? -8.438 15.609 3.053 1 93.81 425 ALA B C 1
ATOM 9002 O O . ALA B 1 425 ? -9.367 16.359 2.742 1 93.81 425 ALA B O 1
ATOM 9003 N N . GLU B 1 426 ? -7.188 15.664 2.529 1 93.81 426 GLU B N 1
ATOM 9004 C CA . GLU B 1 426 ? -6.855 16.812 1.687 1 93.81 426 GLU B CA 1
ATOM 9005 C C . GLU B 1 426 ? -6.598 16.375 0.246 1 93.81 426 GLU B C 1
ATOM 9007 O O . GLU B 1 426 ? -6.711 17.188 -0.68 1 93.81 426 GLU B O 1
ATOM 9012 N N . LEU B 1 427 ? -6.234 15.141 0.069 1 95 427 LEU B N 1
ATOM 9013 C CA . LEU B 1 427 ? -5.805 14.703 -1.252 1 95 427 LEU B CA 1
ATOM 9014 C C . LEU B 1 427 ? -6.559 13.445 -1.676 1 95 427 LEU B C 1
ATOM 9016 O O . LEU B 1 427 ? -6.891 12.602 -0.838 1 95 427 LEU B O 1
ATOM 9020 N N . ASP B 1 428 ? -6.793 13.344 -2.971 1 93.06 428 ASP B N 1
ATOM 9021 C CA . ASP B 1 428 ? -7.43 12.164 -3.533 1 93.06 428 ASP B CA 1
ATOM 9022 C C . ASP B 1 428 ? -6.406 11.062 -3.818 1 93.06 428 ASP B C 1
ATOM 9024 O O . ASP B 1 428 ? -6.133 10.75 -4.98 1 93.06 428 ASP B O 1
ATOM 9028 N N . LEU B 1 429 ? -5.871 10.547 -2.801 1 95.5 429 LEU B N 1
ATOM 9029 C CA . LEU B 1 429 ? -4.887 9.469 -2.893 1 95.5 429 LEU B CA 1
ATOM 9030 C C . LEU B 1 429 ? -5.496 8.141 -2.457 1 95.5 429 LEU B C 1
ATOM 9032 O O . LEU B 1 429 ? -6.543 8.117 -1.804 1 95.5 429 LEU B O 1
ATOM 9036 N N . PRO B 1 430 ? -4.863 7.043 -2.867 1 94.5 430 PRO B N 1
ATOM 9037 C CA . PRO B 1 430 ? -5.41 5.73 -2.512 1 94.5 430 PRO B CA 1
ATOM 9038 C C . PRO B 1 430 ? -5.359 5.457 -1.01 1 94.5 430 PRO B C 1
ATOM 9040 O O . PRO B 1 430 ? -4.414 5.871 -0.336 1 94.5 430 PRO B O 1
ATOM 9043 N N . ALA B 1 431 ? -6.41 4.762 -0.543 1 95.44 431 ALA B N 1
ATOM 9044 C CA . ALA B 1 431 ? -6.434 4.293 0.841 1 95.44 431 ALA B CA 1
ATOM 9045 C C . ALA B 1 431 ? -5.812 2.906 0.962 1 95.44 431 ALA B C 1
ATOM 9047 O O . ALA B 1 431 ? -6.07 2.031 0.131 1 95.44 431 ALA B O 1
ATOM 9048 N N . SER B 1 432 ? -5.023 2.662 1.955 1 96.06 432 SER B N 1
ATOM 9049 C CA . SER B 1 432 ? -4.312 1.401 2.139 1 96.06 432 SER B CA 1
ATOM 9050 C C . SER B 1 432 ? -5.25 0.301 2.619 1 96.06 432 SER B C 1
ATOM 9052 O O . SER B 1 432 ? -4.949 -0.886 2.479 1 96.06 432 SER B O 1
ATOM 9054 N N . GLY B 1 433 ? -6.344 0.61 3.215 1 93.44 433 GLY B N 1
ATOM 9055 C CA . GLY B 1 433 ? -7.266 -0.345 3.809 1 93.44 433 GLY B CA 1
ATOM 9056 C C . GLY B 1 433 ? -7.094 -0.485 5.309 1 93.44 433 GLY B C 1
ATOM 9057 O O . GLY B 1 433 ? -7.84 -1.22 5.961 1 93.44 433 GLY B O 1
ATOM 9058 N N . ILE B 1 434 ? -6.176 0.275 5.902 1 95.75 434 ILE B N 1
ATOM 9059 C CA . ILE B 1 434 ? -5.852 0.15 7.32 1 95.75 434 ILE B CA 1
ATOM 9060 C C . ILE B 1 434 ? -7.086 0.459 8.164 1 95.75 434 ILE B C 1
ATOM 9062 O O . ILE B 1 434 ? -7.27 -0.112 9.242 1 95.75 434 ILE B O 1
ATOM 9066 N N . SER B 1 435 ? -7.957 1.288 7.691 1 93.25 435 SER B N 1
ATOM 9067 C CA . SER B 1 435 ? -9.094 1.747 8.484 1 93.25 435 SER B CA 1
ATOM 9068 C C . SER B 1 435 ? -10.172 0.67 8.578 1 93.25 435 SER B C 1
ATOM 9070 O O . SER B 1 435 ? -11.094 0.779 9.391 1 93.25 435 SER B O 1
ATOM 9072 N N . ARG B 1 436 ? -10.078 -0.397 7.824 1 89.56 436 ARG B N 1
ATOM 9073 C CA . ARG B 1 436 ? -11.062 -1.475 7.844 1 89.56 436 ARG B CA 1
ATOM 9074 C C . ARG B 1 436 ? -11.07 -2.191 9.188 1 89.56 436 ARG B C 1
ATOM 9076 O O . ARG B 1 436 ? -12.07 -2.785 9.578 1 89.56 436 ARG B O 1
ATOM 9083 N N . ALA B 1 437 ? -9.961 -2.088 9.914 1 91.62 437 ALA B N 1
ATOM 9084 C CA . ALA B 1 437 ? -9.836 -2.799 11.188 1 91.62 437 ALA B CA 1
ATOM 9085 C C . ALA B 1 437 ? -10.055 -1.857 12.367 1 91.62 437 ALA B C 1
ATOM 9087 O O . ALA B 1 437 ? -9.766 -2.211 13.508 1 91.62 437 ALA B O 1
ATOM 9088 N N . GLU B 1 438 ? -10.555 -0.685 12.148 1 91.81 438 GLU B N 1
ATOM 9089 C CA . GLU B 1 438 ? -10.656 0.364 13.156 1 91.81 438 GLU B CA 1
ATOM 9090 C C . GLU B 1 438 ? -11.438 -0.118 14.375 1 91.81 438 GLU B C 1
ATOM 9092 O O . GLU B 1 438 ? -11.07 0.19 15.516 1 91.81 438 GLU B O 1
ATOM 9097 N N . ALA B 1 439 ? -12.477 -0.928 14.148 1 87.44 439 ALA B N 1
ATOM 9098 C CA . ALA B 1 439 ? -13.352 -1.363 15.227 1 87.44 439 ALA B CA 1
ATOM 9099 C C . ALA B 1 439 ? -12.711 -2.492 16.031 1 87.44 439 ALA B C 1
ATOM 9101 O O . ALA B 1 439 ? -13.07 -2.721 17.188 1 87.44 439 ALA B O 1
ATOM 9102 N N . ARG B 1 440 ? -11.805 -3.141 15.492 1 89.81 440 ARG B N 1
ATOM 9103 C CA . ARG B 1 440 ? -11.25 -4.352 16.094 1 89.81 440 ARG B CA 1
ATOM 9104 C C . ARG B 1 440 ? -9.992 -4.039 16.906 1 89.81 440 ARG B C 1
ATOM 9106 O O . ARG B 1 440 ? -9.727 -4.688 17.906 1 89.81 440 ARG B O 1
ATOM 9113 N N . ILE B 1 441 ? -9.219 -3.062 16.531 1 95.19 441 ILE B N 1
ATOM 9114 C CA . ILE B 1 441 ? -7.914 -2.816 17.141 1 95.19 441 ILE B CA 1
ATOM 9115 C C . ILE B 1 441 ? -8.078 -1.968 18.391 1 95.19 441 ILE B C 1
ATOM 9117 O O . ILE B 1 441 ? -8.742 -0.929 18.359 1 95.19 441 ILE B O 1
ATOM 9121 N N . GLU B 1 442 ? -7.449 -2.393 19.406 1 94.12 442 GLU B N 1
ATOM 9122 C CA . GLU B 1 442 ? -7.531 -1.707 20.703 1 94.12 442 GLU B CA 1
ATOM 9123 C C . GLU B 1 442 ? -6.695 -0.432 20.703 1 94.12 442 GLU B C 1
ATOM 9125 O O . GLU B 1 442 ? -5.738 -0.31 19.938 1 94.12 442 GLU B O 1
ATOM 9130 N N . LEU B 1 443 ? -7.066 0.512 21.547 1 94.44 443 LEU B N 1
ATOM 9131 C CA . LEU B 1 443 ? -6.262 1.712 21.734 1 94.44 443 LEU B CA 1
ATOM 9132 C C . LEU B 1 443 ? -4.988 1.392 22.516 1 94.44 443 LEU B C 1
ATOM 9134 O O . LEU B 1 443 ? -5 0.544 23.406 1 94.44 443 LEU B O 1
ATOM 9138 N N . PRO B 1 444 ? -3.896 2.059 22.156 1 95.31 444 PRO B N 1
ATOM 9139 C CA . PRO B 1 444 ? -2.666 1.846 22.922 1 95.31 444 PRO B CA 1
ATOM 9140 C C . PRO B 1 444 ? -2.807 2.254 24.391 1 95.31 444 PRO B C 1
ATOM 9142 O O . PRO B 1 444 ? -3.455 3.26 24.688 1 95.31 444 PRO B O 1
ATOM 9145 N N . LYS B 1 445 ? -2.148 1.5 25.266 1 91.94 445 LYS B N 1
ATOM 9146 C CA . LYS B 1 445 ? -2.246 1.733 26.703 1 91.94 445 LYS B CA 1
ATOM 9147 C C . LYS B 1 445 ? -0.946 2.314 27.266 1 91.94 445 LYS B C 1
ATOM 9149 O O . LYS B 1 445 ? -0.876 2.688 28.438 1 91.94 445 LYS B O 1
ATOM 9154 N N . GLY B 1 446 ? 0.027 2.41 26.516 1 92.25 446 GLY B N 1
ATOM 9155 C CA . GLY B 1 446 ? 1.29 2.992 26.938 1 92.25 446 GLY B CA 1
ATOM 9156 C C . GLY B 1 446 ? 2.088 2.082 27.859 1 92.25 446 GLY B C 1
ATOM 9157 O O . GLY B 1 446 ? 2.693 2.545 28.828 1 92.25 446 GLY B O 1
ATOM 9158 N N . ARG B 1 447 ? 2.105 0.834 27.562 1 88.5 447 ARG B N 1
ATOM 9159 C CA . ARG B 1 447 ? 2.76 -0.148 28.438 1 88.5 447 ARG B CA 1
ATOM 9160 C C . ARG B 1 447 ? 4.273 0.013 28.391 1 88.5 447 ARG B C 1
ATOM 9162 O O . ARG B 1 447 ? 4.973 -0.404 29.312 1 88.5 447 ARG B O 1
ATOM 9169 N N . THR B 1 448 ? 4.758 0.56 27.344 1 86.69 448 THR B N 1
ATOM 9170 C CA . THR B 1 448 ? 6.199 0.743 27.203 1 86.69 448 THR B CA 1
ATOM 9171 C C . THR B 1 448 ? 6.625 2.107 27.75 1 86.69 448 THR B C 1
ATOM 9173 O O . THR B 1 448 ? 7.801 2.471 27.672 1 86.69 448 THR B O 1
ATOM 9176 N N . LEU B 1 449 ? 5.707 2.889 28.219 1 89.62 449 LEU B N 1
ATOM 9177 C CA . LEU B 1 449 ? 5.969 4.227 28.75 1 89.62 449 LEU B CA 1
ATOM 9178 C C . LEU B 1 449 ? 5.848 4.25 30.266 1 89.62 449 LEU B C 1
ATOM 9180 O O . LEU B 1 449 ? 5.078 3.479 30.844 1 89.62 449 LEU B O 1
ATOM 9184 N N . SER B 1 450 ? 6.688 5.051 30.859 1 86.06 450 SER B N 1
ATOM 9185 C CA . SER B 1 450 ? 6.512 5.316 32.281 1 86.06 450 SER B CA 1
ATOM 9186 C C . SER B 1 450 ? 5.336 6.262 32.531 1 86.06 450 SER B C 1
ATOM 9188 O O . SER B 1 450 ? 5.402 7.445 32.188 1 86.06 450 SER B O 1
ATOM 9190 N N . LEU B 1 451 ? 4.312 5.68 33.094 1 87.88 451 LEU B N 1
ATOM 9191 C CA . LEU B 1 451 ? 3.096 6.461 33.281 1 87.88 451 LEU B CA 1
ATOM 9192 C C . LEU B 1 451 ? 2.799 6.629 34.781 1 87.88 451 LEU B C 1
ATOM 9194 O O . LEU B 1 451 ? 2.014 5.871 35.344 1 87.88 451 LEU B O 1
ATOM 9198 N N . PRO B 1 452 ? 3.338 7.633 35.312 1 84.69 452 PRO B N 1
ATOM 9199 C CA . PRO B 1 452 ? 3.031 7.883 36.719 1 84.69 452 PRO B CA 1
ATOM 9200 C C . PRO B 1 452 ? 1.559 8.219 36.938 1 84.69 452 PRO B C 1
ATOM 9202 O O . PRO B 1 452 ? 0.849 8.586 36 1 84.69 452 PRO B O 1
ATOM 9205 N N . ASN B 1 453 ? 1.131 8.078 38.219 1 83.19 453 ASN B N 1
ATOM 9206 C CA . ASN B 1 453 ? -0.257 8.367 38.562 1 83.19 453 ASN B CA 1
ATOM 9207 C C . ASN B 1 453 ? -0.504 9.867 38.719 1 83.19 453 ASN B C 1
ATOM 9209 O O . ASN B 1 453 ? -1.278 10.289 39.594 1 83.19 453 ASN B O 1
ATOM 9213 N N . ASP B 1 454 ? 0.216 10.633 38.062 1 84.44 454 ASP B N 1
ATOM 9214 C CA . ASP B 1 454 ? 0.048 12.078 37.938 1 84.44 454 ASP B CA 1
ATOM 9215 C C . ASP B 1 454 ? -0.403 12.484 36.531 1 84.44 454 ASP B C 1
ATOM 9217 O O . ASP B 1 454 ? 0.355 12.352 35.594 1 84.44 454 ASP B O 1
ATOM 9221 N N . PRO B 1 455 ? -1.566 12.969 36.562 1 81.25 455 PRO B N 1
ATOM 9222 C CA . PRO B 1 455 ? -2.102 13.328 35.25 1 81.25 455 PRO B CA 1
ATOM 9223 C C . PRO B 1 455 ? -1.3 14.43 34.562 1 81.25 455 PRO B C 1
ATOM 9225 O O . PRO B 1 455 ? -1.363 14.578 33.344 1 81.25 455 PRO B O 1
ATOM 9228 N N . ALA B 1 456 ? -0.591 15.117 35.312 1 84.5 456 ALA B N 1
ATOM 9229 C CA . ALA B 1 456 ? 0.169 16.234 34.75 1 84.5 456 ALA B CA 1
ATOM 9230 C C . ALA B 1 456 ? 1.56 15.781 34.312 1 84.5 456 ALA B C 1
ATOM 9232 O O . ALA B 1 456 ? 2.297 16.547 33.688 1 84.5 456 ALA B O 1
ATOM 9233 N N . ALA B 1 457 ? 1.807 14.57 34.562 1 89.56 457 ALA B N 1
ATOM 9234 C CA . ALA B 1 457 ? 3.111 14.062 34.125 1 89.56 457 ALA B CA 1
ATOM 9235 C C . ALA B 1 457 ? 3.244 14.094 32.594 1 89.56 457 ALA B C 1
ATOM 9237 O O . ALA B 1 457 ? 2.281 13.812 31.891 1 89.56 457 ALA B O 1
ATOM 9238 N N . PRO B 1 458 ? 4.395 14.383 32.156 1 89.5 458 PRO B N 1
ATOM 9239 C CA . PRO B 1 458 ? 4.586 14.586 30.703 1 89.5 458 PRO B CA 1
ATOM 9240 C C . PRO B 1 458 ? 4.148 13.391 29.875 1 89.5 458 PRO B C 1
ATOM 9242 O O . PRO B 1 458 ? 3.447 13.547 28.875 1 89.5 458 PRO B O 1
ATOM 9245 N N . ASN B 1 459 ? 4.543 12.211 30.281 1 91.06 459 ASN B N 1
ATOM 9246 C CA . ASN B 1 459 ? 4.176 11.023 29.516 1 91.06 459 ASN B CA 1
ATOM 9247 C C . ASN B 1 459 ? 2.678 10.75 29.578 1 91.06 459 ASN B C 1
ATOM 9249 O O . ASN B 1 459 ? 2.08 10.281 28.609 1 91.06 459 ASN B O 1
ATOM 9253 N N . THR B 1 460 ? 2.131 10.969 30.719 1 90.94 460 THR B N 1
ATOM 9254 C CA . THR B 1 460 ? 0.691 10.789 30.875 1 90.94 460 THR B CA 1
ATOM 9255 C C . THR B 1 460 ? -0.078 11.781 30.016 1 90.94 460 THR B C 1
ATOM 9257 O O . THR B 1 460 ? -1.044 11.414 29.344 1 90.94 460 THR B O 1
ATOM 9260 N N . MET B 1 461 ? 0.399 13.016 30.047 1 92 461 MET B N 1
ATOM 9261 C CA . MET B 1 461 ? -0.224 14.039 29.219 1 92 461 MET B CA 1
ATOM 9262 C C . MET B 1 461 ? -0.094 13.695 27.734 1 92 461 MET B C 1
ATOM 9264 O O . MET B 1 461 ? -1.036 13.883 26.969 1 92 461 MET B O 1
ATOM 9268 N N . MET B 1 462 ? 1.077 13.258 27.406 1 93.5 462 MET B N 1
ATOM 9269 C CA . MET B 1 462 ? 1.309 12.844 26.031 1 93.5 462 MET B CA 1
ATOM 9270 C C . MET B 1 462 ? 0.309 11.773 25.609 1 93.5 462 MET B C 1
ATOM 9272 O O . MET B 1 462 ? -0.265 11.852 24.516 1 93.5 462 MET B O 1
ATOM 9276 N N . MET B 1 463 ? 0.062 10.82 26.438 1 93.75 463 MET B N 1
ATOM 9277 C CA . MET B 1 463 ? -0.867 9.734 26.141 1 93.75 463 MET B CA 1
ATOM 9278 C C . MET B 1 463 ? -2.295 10.258 26.031 1 93.75 463 MET B C 1
ATOM 9280 O O . MET B 1 463 ? -3.061 9.797 25.172 1 93.75 463 MET B O 1
ATOM 9284 N N . PHE B 1 464 ? -2.629 11.234 26.906 1 92.56 464 PHE B N 1
ATOM 9285 C CA . PHE B 1 464 ? -3.957 11.828 26.844 1 92.56 464 PHE B CA 1
ATOM 9286 C C . PHE B 1 464 ? -4.172 12.531 25.5 1 92.56 464 PHE B C 1
ATOM 9288 O O . PHE B 1 464 ? -5.207 12.352 24.859 1 92.56 464 PHE B O 1
ATOM 9295 N N . PHE B 1 465 ? -3.227 13.289 25.141 1 95.5 465 PHE B N 1
ATOM 9296 C CA . PHE B 1 465 ? -3.346 14.023 23.891 1 95.5 465 PHE B CA 1
ATOM 9297 C C . PHE B 1 465 ? -3.367 13.062 22.703 1 95.5 465 PHE B C 1
ATOM 9299 O O . PHE B 1 465 ? -4.094 13.289 21.734 1 95.5 465 PHE B O 1
ATOM 9306 N N . TYR B 1 466 ? -2.512 12.023 22.797 1 96.25 466 TYR B N 1
ATOM 9307 C CA . TYR B 1 466 ? -2.496 11.039 21.734 1 96.25 466 TYR B CA 1
ATOM 9308 C C . TYR B 1 466 ? -3.865 10.383 21.578 1 96.25 466 TYR B C 1
ATOM 9310 O O . TYR B 1 466 ? -4.359 10.234 20.453 1 96.25 466 TYR B O 1
ATOM 9318 N N . SER B 1 467 ? -4.477 9.984 22.609 1 94.12 467 SER B N 1
ATOM 9319 C CA . SER B 1 467 ? -5.809 9.391 22.578 1 94.12 467 SER B CA 1
ATOM 9320 C C . SER B 1 467 ? -6.848 10.375 22.062 1 94.12 467 SER B C 1
ATOM 9322 O O . SER B 1 467 ? -7.773 9.992 21.344 1 94.12 467 SER B O 1
ATOM 9324 N N . ALA B 1 468 ? -6.719 11.602 22.5 1 95.31 468 ALA B N 1
ATOM 9325 C CA . ALA B 1 468 ? -7.629 12.641 22.016 1 95.31 468 ALA B CA 1
ATOM 9326 C C . ALA B 1 468 ? -7.543 12.797 20.5 1 95.31 468 ALA B C 1
ATOM 9328 O O . ALA B 1 468 ? -8.562 12.977 19.828 1 95.31 468 ALA B O 1
ATOM 9329 N N . GLN B 1 469 ? -6.332 12.781 20.016 1 96.75 469 GLN B N 1
ATOM 9330 C CA . GLN B 1 469 ? -6.133 12.891 18.578 1 96.75 469 GLN B CA 1
ATOM 9331 C C . GLN B 1 469 ? -6.793 11.734 17.844 1 96.75 469 GLN B C 1
ATOM 9333 O O . GLN B 1 469 ? -7.367 11.922 16.766 1 96.75 469 GLN B O 1
ATOM 9338 N N . ILE B 1 470 ? -6.684 10.516 18.328 1 95.44 470 ILE B N 1
ATOM 9339 C CA . ILE B 1 470 ? -7.316 9.344 17.719 1 95.44 470 ILE B CA 1
ATOM 9340 C C . ILE B 1 470 ? -8.828 9.539 17.672 1 95.44 470 ILE B C 1
ATOM 9342 O O . ILE B 1 470 ? -9.469 9.305 16.641 1 95.44 470 ILE B O 1
ATOM 9346 N N . HIS B 1 471 ? -9.383 9.984 18.766 1 92.69 471 HIS B N 1
ATOM 9347 C CA . HIS B 1 471 ? -10.82 10.188 18.828 1 92.69 471 HIS B CA 1
ATOM 9348 C C . HIS B 1 471 ? -11.289 11.211 17.797 1 92.69 471 HIS B C 1
ATOM 9350 O O . HIS B 1 471 ? -12.258 10.977 17.078 1 92.69 471 HIS B O 1
ATOM 9356 N N . LEU B 1 472 ? -10.656 12.312 17.828 1 94.62 472 LEU B N 1
ATOM 9357 C CA . LEU B 1 472 ? -11.031 13.383 16.906 1 94.62 472 LEU B CA 1
ATOM 9358 C C . LEU B 1 472 ? -10.906 12.93 15.453 1 94.62 472 LEU B C 1
ATOM 9360 O O . LEU B 1 472 ? -11.727 13.305 14.609 1 94.62 472 LEU B O 1
ATOM 9364 N N . ARG B 1 473 ? -9.867 12.148 15.18 1 93.44 473 ARG B N 1
ATOM 9365 C CA . ARG B 1 473 ? -9.711 11.633 13.82 1 93.44 473 ARG B CA 1
ATOM 9366 C C . ARG B 1 473 ? -10.852 10.688 13.461 1 93.44 473 ARG B C 1
ATOM 9368 O O . ARG B 1 473 ? -11.352 10.719 12.336 1 93.44 473 ARG B O 1
ATOM 9375 N N . LYS B 1 474 ? -11.289 9.852 14.367 1 91 474 LYS B N 1
ATOM 9376 C CA . LYS B 1 474 ? -12.43 8.969 14.133 1 91 474 LYS B CA 1
ATOM 9377 C C . LYS B 1 474 ? -13.688 9.773 13.812 1 91 474 LYS B C 1
ATOM 9379 O O . LYS B 1 474 ? -14.43 9.438 12.891 1 91 474 LYS B O 1
ATOM 9384 N N . VAL B 1 475 ? -13.898 10.828 14.539 1 88.44 475 VAL B N 1
ATOM 9385 C CA . VAL B 1 475 ? -15.055 11.695 14.32 1 88.44 475 VAL B CA 1
ATOM 9386 C C . VAL B 1 475 ? -14.969 12.32 12.938 1 88.44 475 VAL B C 1
ATOM 9388 O O . VAL B 1 475 ? -15.945 12.312 12.18 1 88.44 475 VAL B O 1
ATOM 9391 N N . LEU B 1 476 ? -13.828 12.844 12.656 1 90.5 476 LEU B N 1
ATOM 9392 C CA . LEU B 1 476 ? -13.641 13.508 11.367 1 90.5 476 LEU B CA 1
ATOM 9393 C C . LEU B 1 476 ? -13.844 12.531 10.219 1 90.5 476 LEU B C 1
ATOM 9395 O O . LEU B 1 476 ? -14.445 12.875 9.195 1 90.5 476 LEU B O 1
ATOM 9399 N N . ASN B 1 477 ? -13.312 11.336 10.352 1 88.88 477 ASN B N 1
ATOM 9400 C CA . ASN B 1 477 ? -13.516 10.32 9.328 1 88.88 477 ASN B CA 1
ATOM 9401 C C . ASN B 1 477 ? -15 10.016 9.125 1 88.88 477 ASN B C 1
ATOM 9403 O O . ASN B 1 477 ? -15.461 9.883 7.988 1 88.88 477 ASN B O 1
ATOM 9407 N N . ARG B 1 478 ? -15.688 9.914 10.148 1 85.56 478 ARG B N 1
ATOM 9408 C CA . ARG B 1 478 ? -17.125 9.672 10.078 1 85.56 478 ARG B CA 1
ATOM 9409 C C . ARG B 1 478 ? -17.844 10.828 9.375 1 85.56 478 ARG B C 1
ATOM 9411 O O . ARG B 1 478 ? -18.75 10.602 8.57 1 85.56 478 ARG B O 1
ATOM 9418 N N . VAL B 1 479 ? -17.469 11.992 9.734 1 85 479 VAL B N 1
ATOM 9419 C CA . VAL B 1 479 ? -18.078 13.172 9.133 1 85 479 VAL B CA 1
ATOM 9420 C C . VAL B 1 479 ? -17.828 13.164 7.625 1 85 479 VAL B C 1
ATOM 9422 O O . VAL B 1 479 ? -18.75 13.406 6.84 1 85 479 VAL B O 1
ATOM 9425 N N . HIS B 1 480 ? -16.641 12.891 7.211 1 83.88 480 HIS B N 1
ATOM 9426 C CA . HIS B 1 480 ? -16.328 12.812 5.789 1 83.88 480 HIS B CA 1
ATOM 9427 C C . HIS B 1 480 ? -17.172 11.75 5.098 1 83.88 480 HIS B C 1
ATOM 9429 O O . HIS B 1 480 ? -17.672 11.969 3.988 1 83.88 480 HIS B O 1
ATOM 9435 N N . THR B 1 481 ? -17.297 10.633 5.734 1 84.12 481 THR B N 1
ATOM 9436 C CA . THR B 1 481 ? -18.031 9.516 5.168 1 84.12 481 THR B CA 1
ATOM 9437 C C . THR B 1 481 ? -19.516 9.852 5.051 1 84.12 481 THR B C 1
ATOM 9439 O O . THR B 1 481 ? -20.141 9.57 4.027 1 84.12 481 THR B O 1
ATOM 9442 N N . ASP B 1 482 ? -20.094 10.445 6.066 1 80.25 482 ASP B N 1
ATOM 9443 C CA . ASP B 1 482 ? -21.516 10.789 6.066 1 80.25 482 ASP B CA 1
ATOM 9444 C C . ASP B 1 482 ? -21.828 11.852 5.012 1 80.25 482 ASP B C 1
ATOM 9446 O O . ASP B 1 482 ? -22.844 11.773 4.32 1 80.25 482 ASP B O 1
ATOM 9450 N N . LEU B 1 483 ? -20.984 12.805 4.992 1 79.56 483 LEU B N 1
ATOM 9451 C CA . LEU B 1 483 ? -21.172 13.844 3.979 1 79.56 483 LEU B CA 1
ATOM 9452 C C . LEU B 1 483 ? -21.062 13.258 2.576 1 79.56 483 LEU B C 1
ATOM 9454 O O . LEU B 1 483 ? -21.828 13.633 1.68 1 79.56 483 LEU B O 1
ATOM 9458 N N . TYR B 1 484 ? -20.156 12.375 2.422 1 76.44 484 TYR B N 1
ATOM 9459 C CA . TYR B 1 484 ? -19.969 11.703 1.142 1 76.44 484 TYR B CA 1
ATOM 9460 C C . TYR B 1 484 ? -21.219 10.914 0.753 1 76.44 484 TYR B C 1
ATOM 9462 O O . TYR B 1 484 ? -21.641 10.93 -0.407 1 76.44 484 TYR B O 1
ATOM 9470 N N . LYS B 1 485 ? -21.781 10.172 1.641 1 76.56 485 LYS B N 1
ATOM 9471 C CA . LYS B 1 485 ? -22.969 9.375 1.39 1 76.56 485 LYS B CA 1
ATOM 9472 C C . LYS B 1 485 ? -24.156 10.258 1 1 76.56 485 LYS B C 1
ATOM 9474 O O . LYS B 1 485 ? -24.922 9.914 0.102 1 76.56 485 LYS B O 1
ATOM 9479 N N . VAL B 1 486 ? -24.234 11.359 1.615 1 74.81 486 VAL B N 1
ATOM 9480 C CA . VAL B 1 486 ? -25.312 12.297 1.327 1 74.81 486 VAL B CA 1
ATOM 9481 C C . VAL B 1 486 ? -25.172 12.828 -0.097 1 74.81 486 VAL B C 1
ATOM 9483 O O . VAL B 1 486 ? -26.156 12.93 -0.829 1 74.81 486 VAL B O 1
ATOM 9486 N N . GLU B 1 487 ? -24.047 13.125 -0.448 1 73.44 487 GLU B N 1
ATOM 9487 C CA . GLU B 1 487 ? -23.781 13.656 -1.782 1 73.44 487 GLU B CA 1
ATOM 9488 C C . GLU B 1 487 ? -24.031 12.602 -2.855 1 73.44 487 GLU B C 1
ATOM 9490 O O . GLU B 1 487 ? -24.562 12.914 -3.928 1 73.44 487 GLU B O 1
ATOM 9495 N N . LYS B 1 488 ? -23.609 11.422 -2.594 1 71.56 488 LYS B N 1
ATOM 9496 C CA . LYS B 1 488 ? -23.75 10.344 -3.566 1 71.56 488 LYS B CA 1
ATOM 9497 C C . LYS B 1 488 ? -25.219 9.961 -3.76 1 71.56 488 LYS B C 1
ATOM 9499 O O . LYS B 1 488 ? -25.641 9.609 -4.867 1 71.56 488 LYS B O 1
ATOM 9504 N N . GLN B 1 489 ? -25.969 9.891 -2.689 1 64.19 489 GLN B N 1
ATOM 9505 C CA . GLN B 1 489 ? -27.375 9.508 -2.777 1 64.19 489 GLN B CA 1
ATOM 9506 C C . GLN B 1 489 ? -28.234 10.688 -3.229 1 64.19 489 GLN B C 1
ATOM 9508 O O . GLN B 1 489 ? -29.453 10.555 -3.373 1 64.19 489 GLN B O 1
ATOM 9513 N N . ASN B 1 490 ? -27.547 11.68 -3.811 1 59.81 490 ASN B N 1
ATOM 9514 C CA . ASN B 1 490 ? -28.266 12.875 -4.246 1 59.81 490 ASN B CA 1
ATOM 9515 C C . ASN B 1 490 ? -29.328 13.289 -3.238 1 59.81 490 ASN B C 1
ATOM 9517 O O . ASN B 1 490 ? -30.422 13.742 -3.621 1 59.81 490 ASN B O 1
ATOM 9521 N N . GLU B 1 491 ? -29.141 12.688 -2.16 1 55.19 491 GLU B N 1
ATOM 9522 C CA . GLU B 1 491 ? -30.094 13.094 -1.138 1 55.19 491 GLU B CA 1
ATOM 9523 C C . GLU B 1 491 ? -29.766 14.492 -0.603 1 55.19 491 GLU B C 1
ATOM 9525 O O . GLU B 1 491 ? -28.609 14.789 -0.303 1 55.19 491 GLU B O 1
ATOM 9530 N N . ASN B 1 492 ? -30.156 15.523 -1.161 1 49.78 492 ASN B N 1
ATOM 9531 C CA . ASN B 1 492 ? -29.953 16.906 -0.742 1 49.78 492 ASN B CA 1
ATOM 9532 C C . ASN B 1 492 ? -30.031 17.047 0.775 1 49.78 492 ASN B C 1
ATOM 9534 O O . ASN B 1 492 ? -30.141 18.156 1.292 1 49.78 492 ASN B O 1
ATOM 9538 N N . ARG B 1 493 ? -30.312 16 1.542 1 55.5 493 ARG B N 1
ATOM 9539 C CA . ARG B 1 493 ? -30.75 16.391 2.881 1 55.5 493 ARG B CA 1
ATOM 9540 C C . ARG B 1 493 ? -29.672 16.078 3.912 1 55.5 493 ARG B C 1
ATOM 9542 O O . ARG B 1 493 ? -29.531 14.922 4.336 1 55.5 493 ARG B O 1
ATOM 9549 N N . TRP B 1 494 ? -28.422 16.547 3.756 1 62.69 494 TRP B N 1
ATOM 9550 C CA . TRP B 1 494 ? -27.734 16.656 5.035 1 62.69 494 TRP B CA 1
ATOM 9551 C C . TRP B 1 494 ? -28.703 17.062 6.145 1 62.69 494 TRP B C 1
ATOM 9553 O O . TRP B 1 494 ? -29.109 18.234 6.219 1 62.69 494 TRP B O 1
ATOM 9563 N N . SER B 1 495 ? -29.391 16.047 6.664 1 63.97 495 SER B N 1
ATOM 9564 C CA . SER B 1 495 ? -30.484 16.266 7.598 1 63.97 495 SER B CA 1
ATOM 9565 C C . SER B 1 495 ? -30 16.953 8.867 1 63.97 495 SER B C 1
ATOM 9567 O O . SER B 1 495 ? -28.906 16.672 9.352 1 63.97 495 SER B O 1
ATOM 9569 N N . ALA B 1 496 ? -30.562 18 9.094 1 68.62 496 ALA B N 1
ATOM 9570 C CA . ALA B 1 496 ? -30.344 18.734 10.336 1 68.62 496 ALA B CA 1
ATOM 9571 C C . ALA B 1 496 ? -30.219 17.781 11.523 1 68.62 496 ALA B C 1
ATOM 9573 O O . ALA B 1 496 ? -29.453 18.047 12.453 1 68.62 496 ALA B O 1
ATOM 9574 N N . ASN B 1 497 ? -30.734 16.641 11.242 1 75.25 497 ASN B N 1
ATOM 9575 C CA . ASN B 1 497 ? -30.672 15.68 12.336 1 75.25 497 ASN B CA 1
ATOM 9576 C C . ASN B 1 497 ? -29.281 15.055 12.469 1 75.25 497 ASN B C 1
ATOM 9578 O O . ASN B 1 497 ? -28.766 14.914 13.578 1 75.25 497 ASN B O 1
ATOM 9582 N N . VAL B 1 498 ? -28.688 14.703 11.328 1 77.88 498 VAL B N 1
ATOM 9583 C CA . VAL B 1 498 ? -27.359 14.109 11.359 1 77.88 498 VAL B CA 1
ATOM 9584 C C . VAL B 1 498 ? -26.359 15.125 11.883 1 77.88 498 VAL B C 1
ATOM 9586 O O . VAL B 1 498 ? -25.484 14.789 12.695 1 77.88 498 VAL B O 1
ATOM 9589 N N . GLN B 1 499 ? -26.469 16.328 11.469 1 84.94 499 GLN B N 1
ATOM 9590 C CA . GLN B 1 499 ? -25.594 17.406 11.914 1 84.94 499 GLN B CA 1
ATOM 9591 C C . GLN B 1 499 ? -25.688 17.594 13.43 1 84.94 499 GLN B C 1
ATOM 9593 O O . GLN B 1 499 ? -24.672 17.766 14.102 1 84.94 499 GLN B O 1
ATOM 9598 N N . GLU B 1 500 ? -26.875 17.562 13.953 1 85.06 500 GLU B N 1
ATOM 9599 C CA . GLU B 1 500 ? -27.094 17.766 15.383 1 85.06 500 GLU B CA 1
ATOM 9600 C C . GLU B 1 500 ? -26.484 16.641 16.203 1 85.06 500 GLU B C 1
ATOM 9602 O O . GLU B 1 500 ? -25.891 16.875 17.266 1 85.06 500 GLU B O 1
ATOM 9607 N N . ILE B 1 501 ? -26.641 15.461 15.664 1 84.38 501 ILE B N 1
ATOM 9608 C CA . ILE B 1 501 ? -26.109 14.305 16.375 1 84.38 501 ILE B CA 1
ATOM 9609 C C . ILE B 1 501 ? -24.578 14.375 16.422 1 84.38 501 ILE B C 1
ATOM 9611 O O . ILE B 1 501 ? -23.969 14.148 17.453 1 84.38 501 ILE B O 1
ATOM 9615 N N . LEU B 1 502 ? -24.016 14.68 15.305 1 86.81 502 LEU B N 1
ATOM 9616 C CA . LEU B 1 502 ? -22.562 14.781 15.234 1 86.81 502 LEU B CA 1
ATOM 9617 C C . LEU B 1 502 ? -22.047 15.906 16.125 1 86.81 502 LEU B C 1
ATOM 9619 O O . LEU B 1 502 ? -21.031 15.75 16.797 1 86.81 502 LEU B O 1
ATOM 9623 N N . SER B 1 503 ? -22.719 17.016 16.078 1 89.25 503 SER B N 1
ATOM 9624 C CA . SER B 1 503 ? -22.344 18.156 16.891 1 89.25 503 SER B CA 1
ATOM 9625 C C . SER B 1 503 ? -22.453 17.844 18.375 1 89.25 503 SER B C 1
ATOM 9627 O O . SER B 1 503 ? -21.578 18.203 19.156 1 89.25 503 SER B O 1
ATOM 9629 N N . MET B 1 504 ? -23.531 17.188 18.734 1 88.94 504 MET B N 1
ATOM 9630 C CA . MET B 1 504 ? -23.734 16.812 20.125 1 88.94 504 MET B CA 1
ATOM 9631 C C . MET B 1 504 ? -22.641 15.859 20.609 1 88.94 504 MET B C 1
ATOM 9633 O O . MET B 1 504 ? -22.125 15.992 21.719 1 88.94 504 MET B O 1
ATOM 9637 N N . ASN B 1 505 ? -22.344 14.93 19.766 1 85.5 505 ASN B N 1
ATOM 9638 C CA . ASN B 1 505 ? -21.297 13.969 20.109 1 85.5 505 ASN B CA 1
ATOM 9639 C C . ASN B 1 505 ? -19.953 14.656 20.312 1 85.5 505 ASN B C 1
ATOM 9641 O O . ASN B 1 505 ? -19.188 14.281 21.219 1 85.5 505 ASN B O 1
ATOM 9645 N N . LEU B 1 506 ? -19.609 15.531 19.484 1 92.25 506 LEU B N 1
ATOM 9646 C CA . LEU B 1 506 ? -18.359 16.266 19.578 1 92.25 506 LEU B CA 1
ATOM 9647 C C . LEU B 1 506 ? -18.312 17.078 20.875 1 92.25 506 LEU B C 1
ATOM 9649 O O . LEU B 1 506 ? -17.266 17.125 21.547 1 92.25 506 LEU B O 1
ATOM 9653 N N . GLU B 1 507 ? -19.422 17.703 21.203 1 91.81 507 GLU B N 1
ATOM 9654 C CA . GLU B 1 507 ? -19.484 18.5 22.422 1 91.81 507 GLU B CA 1
ATOM 9655 C C . GLU B 1 507 ? -19.422 17.625 23.672 1 91.81 507 GLU B C 1
ATOM 9657 O O . GLU B 1 507 ? -18.844 18.031 24.688 1 91.81 507 GLU B O 1
ATOM 9662 N N . LEU B 1 508 ? -20.078 16.516 23.547 1 88.88 508 LEU B N 1
ATOM 9663 C CA . LEU B 1 508 ? -20.031 15.57 24.672 1 88.88 508 LEU B CA 1
ATOM 9664 C C . LEU B 1 508 ? -18.594 15.094 24.906 1 88.88 508 LEU B C 1
ATOM 9666 O O . LEU B 1 508 ? -18.172 14.953 26.047 1 88.88 508 LEU B O 1
ATOM 9670 N N . TRP B 1 509 ? -17.891 14.781 23.922 1 90.06 509 TRP B N 1
ATOM 9671 C CA . TRP B 1 509 ? -16.5 14.391 24.031 1 90.06 509 TRP B CA 1
ATOM 9672 C C . TRP B 1 509 ? -15.68 15.484 24.719 1 90.06 509 TRP B C 1
ATOM 9674 O O . TRP B 1 509 ? -14.891 15.203 25.625 1 90.06 509 TRP B O 1
ATOM 9684 N N . ARG B 1 510 ? -15.781 16.766 24.219 1 94.25 510 ARG B N 1
ATOM 9685 C CA . ARG B 1 510 ? -15.031 17.875 24.812 1 94.25 510 ARG B CA 1
ATOM 9686 C C . ARG B 1 510 ? -15.297 17.969 26.312 1 94.25 510 ARG B C 1
ATOM 9688 O O . ARG B 1 510 ? -14.375 18.203 27.094 1 94.25 510 ARG B O 1
ATOM 9695 N N . SER B 1 511 ? -16.562 17.734 26.656 1 91.38 511 SER B N 1
ATOM 9696 C CA . SER B 1 511 ? -16.953 17.859 28.062 1 91.38 511 SER B CA 1
ATOM 9697 C C . SER B 1 511 ? -16.422 16.688 28.891 1 91.38 511 SER B C 1
ATOM 9699 O O . SER B 1 511 ? -16.297 16.797 30.109 1 91.38 511 SER B O 1
ATOM 9701 N N . SER B 1 512 ? -16.094 15.617 28.219 1 88.94 512 SER B N 1
ATOM 9702 C CA . SER B 1 512 ? -15.633 14.422 28.922 1 88.94 512 SER B CA 1
ATOM 9703 C C . SER B 1 512 ? -14.117 14.438 29.109 1 88.94 512 SER B C 1
ATOM 9705 O O . SER B 1 512 ? -13.562 13.562 29.781 1 88.94 512 SER B O 1
ATOM 9707 N N . LEU B 1 513 ? -13.438 15.43 28.625 1 91.62 513 LEU B N 1
ATOM 9708 C CA . LEU B 1 513 ? -11.984 15.523 28.75 1 91.62 513 LEU B CA 1
ATOM 9709 C C . LEU B 1 513 ? -11.57 15.75 30.203 1 91.62 513 LEU B C 1
ATOM 9711 O O . LEU B 1 513 ? -12.328 16.344 30.984 1 91.62 513 LEU B O 1
ATOM 9715 N N . PRO B 1 514 ? -10.383 15.219 30.562 1 88.31 514 PRO B N 1
ATOM 9716 C CA . PRO B 1 514 ? -9.859 15.57 31.891 1 88.31 514 PRO B CA 1
ATOM 9717 C C . PRO B 1 514 ? -9.758 17.078 32.094 1 88.31 514 PRO B C 1
ATOM 9719 O O . PRO B 1 514 ? -9.508 17.828 31.141 1 88.31 514 PRO B O 1
ATOM 9722 N N . ASP B 1 515 ? -9.859 17.547 33.281 1 89.88 515 ASP B N 1
ATOM 9723 C CA . ASP B 1 515 ? -9.906 18.953 33.625 1 89.88 515 ASP B CA 1
ATOM 9724 C C . ASP B 1 515 ? -8.688 19.703 33.094 1 89.88 515 ASP B C 1
ATOM 9726 O O . ASP B 1 515 ? -8.812 20.828 32.594 1 89.88 515 ASP B O 1
ATOM 9730 N N . ILE B 1 516 ? -7.664 19.031 33.094 1 89.06 516 ILE B N 1
ATOM 9731 C CA . ILE B 1 516 ? -6.406 19.672 32.719 1 89.06 516 ILE B CA 1
ATOM 9732 C C . ILE B 1 516 ? -6.41 19.938 31.219 1 89.06 516 ILE B C 1
ATOM 9734 O O . ILE B 1 516 ? -5.66 20.797 30.734 1 89.06 516 ILE B O 1
ATOM 9738 N N . MET B 1 517 ? -7.211 19.297 30.469 1 93.25 517 MET B N 1
ATOM 9739 C CA . MET B 1 517 ? -7.215 19.406 29.016 1 93.25 517 MET B CA 1
ATOM 9740 C C . MET B 1 517 ? -8.367 20.297 28.531 1 93.25 517 MET B C 1
ATOM 9742 O O . MET B 1 517 ? -8.422 20.672 27.359 1 93.25 517 MET B O 1
ATOM 9746 N N . ARG B 1 518 ? -9.281 20.641 29.391 1 93.44 518 ARG B N 1
ATOM 9747 C CA . ARG B 1 518 ? -10.477 21.391 29.016 1 93.44 518 ARG B CA 1
ATOM 9748 C C . ARG B 1 518 ? -10.141 22.844 28.703 1 93.44 518 ARG B C 1
ATOM 9750 O O . ARG B 1 518 ? -9.156 23.375 29.219 1 93.44 518 ARG B O 1
ATOM 9757 N N . TRP B 1 519 ? -10.93 23.422 27.812 1 96.38 519 TRP B N 1
ATOM 9758 C CA . TRP B 1 519 ? -10.742 24.812 27.453 1 96.38 519 TRP B CA 1
ATOM 9759 C C . TRP B 1 519 ? -12.062 25.469 27.047 1 96.38 519 TRP B C 1
ATOM 9761 O O . TRP B 1 519 ? -13.07 24.766 26.891 1 96.38 519 TRP B O 1
ATOM 9771 N N . LYS B 1 520 ? -12.078 26.75 27.016 1 95.88 520 LYS B N 1
ATOM 9772 C CA . LYS B 1 520 ? -13.203 27.547 26.516 1 95.88 520 LYS B CA 1
ATOM 9773 C C . LYS B 1 520 ? -12.859 28.188 25.172 1 95.88 520 LYS B C 1
ATOM 9775 O O . LYS B 1 520 ? -11.688 28.453 24.875 1 95.88 520 LYS B O 1
ATOM 9780 N N . ASP B 1 521 ? -13.836 28.438 24.422 1 95.81 521 ASP B N 1
ATOM 9781 C CA . ASP B 1 521 ? -13.641 29.016 23.109 1 95.81 521 ASP B CA 1
ATOM 9782 C C . ASP B 1 521 ? -13.023 30.406 23.219 1 95.81 521 ASP B C 1
ATOM 9784 O O . ASP B 1 521 ? -12.422 30.906 22.25 1 95.81 521 ASP B O 1
ATOM 9788 N N . THR B 1 522 ? -13.133 31.031 24.344 1 95.75 522 THR B N 1
ATOM 9789 C CA . THR B 1 522 ? -12.625 32.406 24.531 1 95.75 522 THR B CA 1
ATOM 9790 C C . THR B 1 522 ? -11.172 32.375 24.984 1 95.75 522 THR B C 1
ATOM 9792 O O . THR B 1 522 ? -10.516 33.406 25.062 1 95.75 522 THR B O 1
ATOM 9795 N N . ASP B 1 523 ? -10.68 31.141 25.297 1 96.62 523 ASP B N 1
ATOM 9796 C CA . ASP B 1 523 ? -9.281 31.031 25.703 1 96.62 523 ASP B CA 1
ATOM 9797 C C . ASP B 1 523 ? -8.352 31.406 24.562 1 96.62 523 ASP B C 1
ATOM 9799 O O . ASP B 1 523 ? -8.625 31.094 23.391 1 96.62 523 ASP B O 1
ATOM 9803 N N . PRO B 1 524 ? -7.312 32.125 24.859 1 96.69 524 PRO B N 1
ATOM 9804 C CA . PRO B 1 524 ? -6.34 32.438 23.812 1 96.69 524 PRO B CA 1
ATOM 9805 C C . PRO B 1 524 ? -5.656 31.188 23.25 1 96.69 524 PRO B C 1
ATOM 9807 O O . PRO B 1 524 ? -5.637 30.141 23.906 1 96.69 524 PRO B O 1
ATOM 9810 N N . PRO B 1 525 ? -5.172 31.281 22.016 1 96.81 525 PRO B N 1
ATOM 9811 C CA . PRO B 1 525 ? -4.398 30.156 21.484 1 96.81 525 PRO B CA 1
ATOM 9812 C C . PRO B 1 525 ? -3.281 29.703 22.438 1 96.81 525 PRO B C 1
ATOM 9814 O O . PRO B 1 525 ? -2.66 30.547 23.094 1 96.81 525 PRO B O 1
ATOM 9817 N N . HIS B 1 526 ? -3.049 28.469 22.453 1 96.81 526 HIS B N 1
ATOM 9818 C CA . HIS B 1 526 ? -2.137 27.891 23.438 1 96.81 526 HIS B CA 1
ATOM 9819 C C . HIS B 1 526 ? -0.729 27.75 22.859 1 96.81 526 HIS B C 1
ATOM 9821 O O . HIS B 1 526 ? -0.56 27.547 21.656 1 96.81 526 HIS B O 1
ATOM 9827 N N . GLU B 1 527 ? 0.284 27.75 23.688 1 95.94 527 GLU B N 1
ATOM 9828 C CA . GLU B 1 527 ? 1.681 27.672 23.266 1 95.94 527 GLU B CA 1
ATOM 9829 C C . GLU B 1 527 ? 2.125 26.234 23.078 1 95.94 527 GLU B C 1
ATOM 9831 O O . GLU B 1 527 ? 3.113 25.969 22.391 1 95.94 527 GLU B O 1
ATOM 9836 N N . ASP B 1 528 ? 1.43 25.312 23.688 1 95.62 528 ASP B N 1
ATOM 9837 C CA . ASP B 1 528 ? 1.774 23.906 23.547 1 95.62 528 ASP B CA 1
ATOM 9838 C C . ASP B 1 528 ? 1.231 23.344 22.234 1 95.62 528 ASP B C 1
ATOM 9840 O O . ASP B 1 528 ? 0.035 23.438 21.969 1 95.62 528 ASP B O 1
ATOM 9844 N N . ILE B 1 529 ? 2.1 22.703 21.5 1 96.44 529 ILE B N 1
ATOM 9845 C CA . ILE B 1 529 ? 1.767 22.234 20.156 1 96.44 529 ILE B CA 1
ATOM 9846 C C . ILE B 1 529 ? 0.656 21.188 20.25 1 96.44 529 ILE B C 1
ATOM 9848 O O . ILE B 1 529 ? -0.202 21.125 19.359 1 96.44 529 ILE B O 1
ATOM 9852 N N . ASN B 1 530 ? 0.601 20.312 21.234 1 96.56 530 ASN B N 1
ATOM 9853 C CA . ASN B 1 530 ? -0.425 19.297 21.375 1 96.56 530 ASN B CA 1
ATOM 9854 C C . ASN B 1 530 ? -1.799 19.906 21.625 1 96.56 530 ASN B C 1
ATOM 9856 O O . ASN B 1 530 ? -2.807 19.422 21.109 1 96.56 530 ASN B O 1
ATOM 9860 N N . VAL B 1 531 ? -1.833 20.922 22.438 1 96.88 531 VAL B N 1
ATOM 9861 C CA . VAL B 1 531 ? -3.092 21.609 22.719 1 96.88 531 VAL B CA 1
ATOM 9862 C C . VAL B 1 531 ? -3.582 22.328 21.469 1 96.88 531 VAL B C 1
ATOM 9864 O O . VAL B 1 531 ? -4.766 22.234 21.125 1 96.88 531 VAL B O 1
ATOM 9867 N N . ALA B 1 532 ? -2.643 23.016 20.844 1 97.88 532 ALA B N 1
ATOM 9868 C CA . ALA B 1 532 ? -2.998 23.734 19.625 1 97.88 532 ALA B CA 1
ATOM 9869 C C . ALA B 1 532 ? -3.564 22.766 18.578 1 97.88 532 ALA B C 1
ATOM 9871 O O . ALA B 1 532 ? -4.566 23.078 17.922 1 97.88 532 ALA B O 1
ATOM 9872 N N . ARG B 1 533 ? -2.92 21.656 18.438 1 97.31 533 ARG B N 1
ATOM 9873 C CA . ARG B 1 533 ? -3.355 20.656 17.469 1 97.31 533 ARG B CA 1
ATOM 9874 C C . ARG B 1 533 ? -4.734 20.109 17.828 1 97.31 533 ARG B C 1
ATOM 9876 O O . ARG B 1 533 ? -5.582 19.938 16.953 1 97.31 533 ARG B O 1
ATOM 9883 N N . MET B 1 534 ? -4.934 19.75 19.078 1 97.31 534 MET B N 1
ATOM 9884 C CA . MET B 1 534 ? -6.219 19.219 19.531 1 97.31 534 MET B CA 1
ATOM 9885 C C . MET B 1 534 ? -7.336 20.219 19.266 1 97.31 534 MET B C 1
ATOM 9887 O O . MET B 1 534 ? -8.383 19.875 18.734 1 97.31 534 MET B O 1
ATOM 9891 N N . ARG B 1 535 ? -7.125 21.516 19.625 1 97.88 535 ARG B N 1
ATOM 9892 C CA . ARG B 1 535 ? -8.133 22.547 19.438 1 97.88 535 ARG B CA 1
ATOM 9893 C C . ARG B 1 535 ? -8.414 22.781 17.969 1 97.88 535 ARG B C 1
ATOM 9895 O O . ARG B 1 535 ? -9.57 22.938 17.562 1 97.88 535 ARG B O 1
ATOM 9902 N N . ALA B 1 536 ? -7.336 22.812 17.188 1 97.88 536 ALA B N 1
ATOM 9903 C CA . ALA B 1 536 ? -7.5 23 15.75 1 97.88 536 ALA B CA 1
ATOM 9904 C C . ALA B 1 536 ? -8.367 21.906 15.141 1 97.88 536 ALA B C 1
ATOM 9906 O O . ALA B 1 536 ? -9.25 22.172 14.328 1 97.88 536 ALA B O 1
ATOM 9907 N N . LYS B 1 537 ? -8.07 20.688 15.508 1 96.94 537 LYS B N 1
ATOM 9908 C CA . LYS B 1 537 ? -8.82 19.547 14.984 1 96.94 537 LYS B CA 1
ATOM 9909 C C . LYS B 1 537 ? -10.266 19.562 15.469 1 96.94 537 LYS B C 1
ATOM 9911 O O . LYS B 1 537 ? -11.18 19.188 14.734 1 96.94 537 LYS B O 1
ATOM 9916 N N . TYR B 1 538 ? -10.484 19.906 16.75 1 97.56 538 TYR B N 1
ATOM 9917 C CA . TYR B 1 538 ? -11.836 20.031 17.297 1 97.56 538 TYR B CA 1
ATOM 9918 C C . TYR B 1 538 ? -12.648 21.062 16.516 1 97.56 538 TYR B C 1
ATOM 9920 O O . TYR B 1 538 ? -13.758 20.766 16.062 1 97.56 538 TYR B O 1
ATOM 9928 N N . TYR B 1 539 ? -12.141 22.25 16.391 1 98.06 539 TYR B N 1
ATOM 9929 C CA . TYR B 1 539 ? -12.852 23.312 15.68 1 98.06 539 TYR B CA 1
ATOM 9930 C C . TYR B 1 539 ? -13.008 22.969 14.203 1 98.06 539 TYR B C 1
ATOM 9932 O O . TYR B 1 539 ? -14.008 23.328 13.578 1 98.06 539 TYR B O 1
ATOM 9940 N N . GLY B 1 540 ? -11.914 22.266 13.664 1 96.5 540 GLY B N 1
ATOM 9941 C CA . GLY B 1 540 ? -12.062 21.797 12.297 1 96.5 540 GLY B CA 1
ATOM 9942 C C . GLY B 1 540 ? -13.234 20.844 12.117 1 96.5 540 GLY B C 1
ATOM 9943 O O . GLY B 1 540 ? -13.969 20.953 11.125 1 96.5 540 GLY B O 1
ATOM 9944 N N . ALA B 1 541 ? -13.383 19.906 13.008 1 95.5 541 ALA B N 1
ATOM 9945 C CA . ALA B 1 541 ? -14.516 18.984 12.961 1 95.5 541 ALA B CA 1
ATOM 9946 C C . ALA B 1 541 ? -15.844 19.734 13.07 1 95.5 541 ALA B C 1
ATOM 9948 O O . ALA B 1 541 ? -16.781 19.469 12.312 1 95.5 541 ALA B O 1
ATOM 9949 N N . ARG B 1 542 ? -15.938 20.641 14.016 1 96.25 542 ARG B N 1
ATOM 9950 C CA . ARG B 1 542 ? -17.141 21.438 14.227 1 96.25 542 ARG B CA 1
ATOM 9951 C C . ARG B 1 542 ? -17.484 22.25 12.984 1 96.25 542 ARG B C 1
ATOM 9953 O O . ARG B 1 542 ? -18.656 22.375 12.617 1 96.25 542 ARG B O 1
ATOM 9960 N N . TYR B 1 543 ? -16.516 22.828 12.375 1 96.56 543 TYR B N 1
ATOM 9961 C CA . TYR B 1 543 ? -16.625 23.594 11.141 1 96.56 543 TYR B CA 1
ATOM 9962 C C . TYR B 1 543 ? -17.203 22.734 10.016 1 96.56 543 TYR B C 1
ATOM 9964 O O . TYR B 1 543 ? -18.172 23.125 9.367 1 96.56 543 TYR B O 1
ATOM 9972 N N . ILE B 1 544 ? -16.625 21.547 9.797 1 93.38 544 ILE B N 1
ATOM 9973 C CA . ILE B 1 544 ? -17.016 20.703 8.688 1 93.38 544 ILE B CA 1
ATOM 9974 C C . ILE B 1 544 ? -18.422 20.156 8.93 1 93.38 544 ILE B C 1
ATOM 9976 O O . ILE B 1 544 ? -19.203 20 7.988 1 93.38 544 ILE B O 1
ATOM 9980 N N . ILE B 1 545 ? -18.797 19.828 10.141 1 92.94 545 ILE B N 1
ATOM 9981 C CA . ILE B 1 545 ? -20.109 19.328 10.508 1 92.94 545 ILE B CA 1
ATOM 9982 C C . ILE B 1 545 ? -21.172 20.359 10.133 1 92.94 545 ILE B C 1
ATOM 9984 O O . ILE B 1 545 ? -22.266 19.984 9.695 1 92.94 545 ILE B O 1
ATOM 9988 N N . HIS B 1 546 ? -20.906 21.672 10.188 1 94 546 HIS B N 1
ATOM 9989 C CA . HIS B 1 546 ? -21.906 22.719 10.016 1 94 546 HIS B CA 1
ATOM 9990 C C . HIS B 1 546 ? -21.812 23.344 8.633 1 94 546 HIS B C 1
ATOM 9992 O O . HIS B 1 546 ? -22.719 24.094 8.227 1 94 546 HIS B O 1
ATOM 9998 N N . ARG B 1 547 ? -20.828 23.047 7.891 1 93.06 547 ARG B N 1
ATOM 9999 C CA . ARG B 1 547 ? -20.547 23.688 6.613 1 93.06 547 ARG B CA 1
ATOM 10000 C C . ARG B 1 547 ? -21.672 23.469 5.617 1 93.06 547 ARG B C 1
ATOM 10002 O O . ARG B 1 547 ? -22.047 24.375 4.871 1 93.06 547 ARG B O 1
ATOM 10009 N N . PRO B 1 548 ? -22.281 22.297 5.598 1 90.31 548 PRO B N 1
ATOM 10010 C CA . PRO B 1 548 ? -23.375 22.094 4.637 1 90.31 548 PRO B CA 1
ATOM 10011 C C . PRO B 1 548 ? -24.547 23.047 4.859 1 90.31 548 PRO B C 1
ATOM 10013 O O . PRO B 1 548 ? -25.188 23.484 3.898 1 90.31 548 PRO B O 1
ATOM 10016 N N . LEU B 1 549 ? -24.859 23.359 6.098 1 90.5 549 LEU B N 1
ATOM 10017 C CA . LEU B 1 549 ? -25.953 24.266 6.395 1 90.5 549 LEU B CA 1
ATOM 10018 C C . LEU B 1 549 ? -25.594 25.703 5.996 1 90.5 549 LEU B C 1
ATOM 10020 O O . LEU B 1 549 ? -26.453 26.453 5.543 1 90.5 549 LEU B O 1
ATOM 10024 N N . LEU B 1 550 ? -24.375 26.016 6.215 1 93.38 550 LEU B N 1
ATOM 10025 C CA . LEU B 1 550 ? -23.922 27.328 5.73 1 93.38 550 LEU B CA 1
ATOM 10026 C C . LEU B 1 550 ? -24.016 27.406 4.211 1 93.38 550 LEU B C 1
ATOM 10028 O O . LEU B 1 550 ? -24.422 28.422 3.662 1 93.38 550 LEU B O 1
ATOM 10032 N N . TYR B 1 551 ? -23.594 26.375 3.551 1 91.94 551 TYR B N 1
ATOM 10033 C CA . TYR B 1 551 ? -23.688 26.312 2.096 1 91.94 551 TYR B CA 1
ATOM 10034 C C . TYR B 1 551 ? -25.125 26.547 1.642 1 91.94 551 TYR B C 1
ATOM 10036 O O . TYR B 1 551 ? -25.375 27.297 0.69 1 91.94 551 TYR B O 1
ATOM 10044 N N . TRP B 1 552 ? -26 25.891 2.314 1 88.94 552 TRP B N 1
ATOM 10045 C CA . TRP B 1 552 ? -27.406 26.031 1.975 1 88.94 552 TRP B CA 1
ATOM 10046 C C . TRP B 1 552 ? -27.875 27.469 2.182 1 88.94 552 TRP B C 1
ATOM 10048 O O . TRP B 1 552 ? -28.609 28.016 1.355 1 88.94 552 TRP B O 1
ATOM 10058 N N . ALA B 1 553 ? -27.484 28.047 3.273 1 91.31 553 ALA B N 1
ATOM 10059 C CA . ALA B 1 553 ? -27.875 29.422 3.59 1 91.31 553 ALA B CA 1
ATOM 10060 C C . ALA B 1 553 ? -27.312 30.391 2.557 1 91.31 553 ALA B C 1
ATOM 10062 O O . ALA B 1 553 ? -27.969 31.391 2.225 1 91.31 553 ALA B O 1
ATOM 10063 N N . LEU B 1 554 ? -26.188 30.141 2.039 1 92.56 554 LEU B N 1
ATOM 10064 C CA . LEU B 1 554 ? -25.516 31.031 1.102 1 92.56 554 LEU B CA 1
ATOM 10065 C C . LEU B 1 554 ? -26.109 30.906 -0.297 1 92.56 554 LEU B C 1
ATOM 10067 O O . LEU B 1 554 ? -26.172 31.875 -1.045 1 92.56 554 LEU B O 1
ATOM 10071 N N . HIS B 1 555 ? -26.609 29.734 -0.628 1 89.88 555 HIS B N 1
ATOM 10072 C CA . HIS B 1 555 ? -26.875 29.516 -2.045 1 89.88 555 HIS B CA 1
ATOM 10073 C C . HIS B 1 555 ? -28.328 29.156 -2.285 1 89.88 555 HIS B C 1
ATOM 10075 O O . HIS B 1 555 ? -28.812 29.234 -3.418 1 89.88 555 HIS B O 1
ATOM 10081 N N . HIS B 1 556 ? -29.078 28.75 -1.289 1 79.56 556 HIS B N 1
ATOM 10082 C CA . HIS B 1 556 ? -30.438 28.25 -1.548 1 79.56 556 HIS B CA 1
ATOM 10083 C C . HIS B 1 556 ? -31.453 28.969 -0.675 1 79.56 556 HIS B C 1
ATOM 10085 O O . HIS B 1 556 ? -32.656 28.703 -0.77 1 79.56 556 HIS B O 1
ATOM 10091 N N . SER B 1 557 ? -31.078 29.812 0.167 1 67.69 557 SER B N 1
ATOM 10092 C CA . SER B 1 557 ? -32.062 30.469 1.035 1 67.69 557 SER B CA 1
ATOM 10093 C C . SER B 1 557 ? -32.812 31.562 0.289 1 67.69 557 SER B C 1
ATOM 10095 O O . SER B 1 557 ? -32.281 32.656 0.118 1 67.69 557 SER B O 1
ATOM 10097 N N . HIS B 1 558 ? -33.625 31.125 -0.832 1 61.97 558 HIS B N 1
ATOM 10098 C CA . HIS B 1 558 ? -34.406 32.125 -1.517 1 61.97 558 HIS B CA 1
ATOM 10099 C C . HIS B 1 558 ? -35.781 32.25 -0.888 1 61.97 558 HIS B C 1
ATOM 10101 O O . HIS B 1 558 ? -36.344 31.266 -0.403 1 61.97 558 HIS B O 1
ATOM 10107 N N . PRO B 1 559 ? -36.188 33.562 -0.58 1 50.19 559 PRO B N 1
ATOM 10108 C CA . PRO B 1 559 ? -37.562 33.75 -0.075 1 50.19 559 PRO B CA 1
ATOM 10109 C C . PRO B 1 559 ? -38.594 33 -0.932 1 50.19 559 PRO B C 1
ATOM 10111 O O . PRO B 1 559 ? -38.562 33.125 -2.158 1 50.19 559 PRO B O 1
ATOM 10114 N N . THR B 1 560 ? -38.969 31.75 -0.701 1 46.5 560 THR B N 1
ATOM 10115 C CA . THR B 1 560 ? -40.125 31.281 -1.472 1 46.5 560 THR B CA 1
ATOM 10116 C C . THR B 1 560 ? -41.25 32.312 -1.44 1 46.5 560 THR B C 1
ATOM 10118 O O . THR B 1 560 ? -41.406 33.031 -0.463 1 46.5 560 THR B O 1
ATOM 10121 N N . GLU B 1 561 ? -41.906 32.719 -2.605 1 39.38 561 GLU B N 1
ATOM 10122 C CA . GLU B 1 561 ? -43.125 33.469 -2.561 1 39.38 561 GLU B CA 1
ATOM 10123 C C . GLU B 1 561 ? -44 33.062 -1.374 1 39.38 561 GLU B C 1
ATOM 10125 O O . GLU B 1 561 ? -44.625 33.938 -0.742 1 39.38 561 GLU B O 1
ATOM 10130 N N . ASN B 1 562 ? -44.844 31.844 -1.473 1 34.34 562 ASN B N 1
ATOM 10131 C CA . ASN B 1 562 ? -45.906 31.484 -0.532 1 34.34 562 ASN B CA 1
ATOM 10132 C C . ASN B 1 562 ? -45.312 31.031 0.807 1 34.34 562 ASN B C 1
ATOM 10134 O O . ASN B 1 562 ? -44.594 30.031 0.868 1 34.34 562 ASN B O 1
ATOM 10138 N N . GLY B 1 563 ? -45 31.828 1.889 1 30.75 563 GLY B N 1
ATOM 10139 C CA . GLY B 1 563 ? -44.656 31.688 3.297 1 30.75 563 GLY B CA 1
ATOM 10140 C C . GLY B 1 563 ? -44.125 30.312 3.65 1 30.75 563 GLY B C 1
ATOM 10141 O O . GLY B 1 563 ? -44.094 29.938 4.82 1 30.75 563 GLY B O 1
ATOM 10142 N N . ARG B 1 564 ? -44.281 29.219 2.936 1 32.78 564 ARG B N 1
ATOM 10143 C CA . ARG B 1 564 ? -43.969 27.906 3.5 1 32.78 564 ARG B CA 1
ATOM 10144 C C . ARG B 1 564 ? -42.438 27.719 3.633 1 32.78 564 ARG B C 1
ATOM 10146 O O . ARG B 1 564 ? -41.75 27.672 2.629 1 32.78 564 ARG B O 1
ATOM 10153 N N . SER B 1 565 ? -41.812 28.328 4.547 1 30.97 565 SER B N 1
ATOM 10154 C CA . SER B 1 565 ? -40.469 27.938 4.941 1 30.97 565 SER B CA 1
ATOM 10155 C C . SER B 1 565 ? -40.312 26.422 4.949 1 30.97 565 SER B C 1
ATOM 10157 O O . SER B 1 565 ? -41.188 25.703 5.422 1 30.97 565 SER B O 1
ATOM 10159 N N . ALA B 1 566 ? -39.656 25.781 4.109 1 33.53 566 ALA B N 1
ATOM 10160 C CA . ALA B 1 566 ? -39.344 24.359 4.254 1 33.53 566 ALA B CA 1
ATOM 10161 C C . ALA B 1 566 ? -39.125 24 5.715 1 33.53 566 ALA B C 1
ATOM 10163 O O . ALA B 1 566 ? -38.188 24.5 6.355 1 33.53 566 ALA B O 1
ATOM 10164 N N . SER B 1 567 ? -40.188 23.609 6.605 1 29.11 567 SER B N 1
ATOM 10165 C CA . SER B 1 567 ? -40.188 23 7.926 1 29.11 567 SER B CA 1
ATOM 10166 C C . SER B 1 567 ? -39.188 21.859 8 1 29.11 567 SER B C 1
ATOM 10168 O O . SER B 1 567 ? -39.219 20.906 7.215 1 29.11 567 SER B O 1
ATOM 10170 N N . VAL B 1 568 ? -37.938 22.109 8.055 1 33.28 568 VAL B N 1
ATOM 10171 C CA . VAL B 1 568 ? -37.156 20.984 8.578 1 33.28 568 VAL B CA 1
ATOM 10172 C C . VAL B 1 568 ? -37.906 20.328 9.727 1 33.28 568 VAL B C 1
ATOM 10174 O O . VAL B 1 568 ? -38.094 20.938 10.789 1 33.28 568 VAL B O 1
ATOM 10177 N N . ASP B 1 569 ? -39.125 19.609 9.516 1 28.42 569 ASP B N 1
ATOM 10178 C CA . ASP B 1 569 ? -40 18.906 10.461 1 28.42 569 ASP B CA 1
ATOM 10179 C C . ASP B 1 569 ? -39.188 18.078 11.445 1 28.42 569 ASP B C 1
ATOM 10181 O O . ASP B 1 569 ? -38.406 17.219 11.039 1 28.42 569 ASP B O 1
ATOM 10185 N N . SER B 1 570 ? -38.656 18.656 12.484 1 25.27 570 SER B N 1
ATOM 10186 C CA . SER B 1 570 ? -38.25 17.828 13.617 1 25.27 570 SER B CA 1
ATOM 10187 C C . SER B 1 570 ? -39.344 16.906 14.086 1 25.27 570 SER B C 1
ATOM 10189 O O . SER B 1 570 ? -40.469 17.375 14.375 1 25.27 570 SER B O 1
ATOM 10191 N N . PRO B 1 571 ? -39.5 15.656 13.719 1 24.86 571 PRO B N 1
ATOM 10192 C CA . PRO B 1 571 ? -40.594 14.836 14.266 1 24.86 571 PRO B CA 1
ATOM 10193 C C . PRO B 1 571 ? -40.688 14.914 15.789 1 24.86 571 PRO B C 1
ATOM 10195 O O . PRO B 1 571 ? -39.656 14.93 16.469 1 24.86 571 PRO B O 1
ATOM 10198 N N . THR B 1 572 ? -41.625 15.617 16.453 1 21.02 572 THR B N 1
ATOM 10199 C CA . THR B 1 572 ? -42.062 15.719 17.859 1 21.02 572 THR B CA 1
ATOM 10200 C C . THR B 1 572 ? -42.344 14.344 18.438 1 21.02 572 THR B C 1
ATOM 10202 O O . THR B 1 572 ? -43.125 13.57 17.891 1 21.02 572 THR B O 1
ATOM 10205 N N . GLY B 1 573 ? -41.344 13.664 19.203 1 17.98 573 GLY B N 1
ATOM 10206 C CA . GLY B 1 573 ? -41.656 12.562 20.109 1 17.98 573 GLY B CA 1
ATOM 10207 C C . GLY B 1 573 ? -42.875 12.82 20.969 1 17.98 573 GLY B C 1
ATOM 10208 O O . GLY B 1 573 ? -43.281 13.969 21.156 1 17.98 573 GLY B O 1
ATOM 10209 N N . SER B 1 574 ? -43.844 11.945 20.922 1 17.39 574 SER B N 1
ATOM 10210 C CA . SER B 1 574 ? -44.969 11.68 21.812 1 17.39 574 SER B CA 1
ATOM 10211 C C . SER B 1 574 ? -44.531 11.672 23.281 1 17.39 574 SER B C 1
ATOM 10213 O O . SER B 1 574 ? -43.5 11.07 23.625 1 17.39 574 SER B O 1
ATOM 10215 N N . ALA B 1 575 ? -44.938 12.703 24.031 1 18.09 575 ALA B N 1
ATOM 10216 C CA . ALA B 1 575 ? -44.938 12.938 25.469 1 18.09 575 ALA B CA 1
ATOM 10217 C C . ALA B 1 575 ? -45.531 11.75 26.219 1 18.09 575 ALA B C 1
ATOM 10219 O O . ALA B 1 575 ? -46.75 11.477 26.094 1 18.09 575 ALA B O 1
ATOM 10220 N N . MET B 1 576 ? -44.844 10.711 26.422 1 16.98 576 MET B N 1
ATOM 10221 C CA . MET B 1 576 ? -45.438 9.805 27.406 1 16.98 576 MET B CA 1
ATOM 10222 C C . MET B 1 576 ? -45.719 10.539 28.703 1 16.98 576 MET B C 1
ATOM 10224 O O . MET B 1 576 ? -44.969 11.422 29.125 1 16.98 576 MET B O 1
ATOM 10228 N N . SER B 1 577 ? -46.938 10.445 29.312 1 16.75 577 SER B N 1
ATOM 10229 C CA . SER B 1 577 ? -47.781 10.898 30.406 1 16.75 577 SER B CA 1
ATOM 10230 C C . SER B 1 577 ? -47.219 10.516 31.75 1 16.75 577 SER B C 1
ATOM 10232 O O . SER B 1 577 ? -47.562 9.461 32.312 1 16.75 577 SER B O 1
ATOM 10234 N N . GLY B 1 578 ? -45.875 10.711 31.953 1 15.47 578 GLY B N 1
ATOM 10235 C CA . GLY B 1 578 ? -45.625 10.266 33.312 1 15.47 578 GLY B CA 1
ATOM 10236 C C . GLY B 1 578 ? -46.5 10.984 34.344 1 15.47 578 GLY B C 1
ATOM 10237 O O . GLY B 1 578 ? -47 12.078 34.094 1 15.47 578 GLY B O 1
ATOM 10238 N N . ALA B 1 579 ? -46.812 10.211 35.406 1 17.2 579 ALA B N 1
ATOM 10239 C CA . ALA B 1 579 ? -47.688 10.18 36.594 1 17.2 579 ALA B CA 1
ATOM 10240 C C . ALA B 1 579 ? -47.344 11.32 37.562 1 17.2 579 ALA B C 1
ATOM 10242 O O . ALA B 1 579 ? -46.219 11.859 37.531 1 17.2 579 ALA B O 1
ATOM 10243 N N . LYS B 1 580 ? -48.156 11.461 38.688 1 15.98 580 LYS B N 1
ATOM 10244 C CA . LYS B 1 580 ? -48.875 12.312 39.625 1 15.98 580 LYS B CA 1
ATOM 10245 C C . LYS B 1 580 ? -48 12.672 40.812 1 15.98 580 LYS B C 1
ATOM 10247 O O . LYS B 1 580 ? -48.344 13.531 41.625 1 15.98 580 LYS B O 1
ATOM 10252 N N . SER B 1 581 ? -46.906 11.977 41.125 1 15.63 581 SER B N 1
ATOM 10253 C CA . SER B 1 581 ? -47 11.906 42.594 1 15.63 581 SER B CA 1
ATOM 10254 C C . SER B 1 581 ? -46.812 13.281 43.219 1 15.63 581 SER B C 1
ATOM 10256 O O . SER B 1 581 ? -46.281 14.195 42.594 1 15.63 581 SER B O 1
ATOM 10258 N N . GLN B 1 582 ? -46.812 13.312 44.562 1 15.27 582 GLN B N 1
ATOM 10259 C CA . GLN B 1 582 ? -47.406 13.961 45.75 1 15.27 582 GLN B CA 1
ATOM 10260 C C . GLN B 1 582 ? -46.562 15.172 46.156 1 15.27 582 GLN B C 1
ATOM 10262 O O . GLN B 1 582 ? -47.094 16.281 46.312 1 15.27 582 GLN B O 1
ATOM 10267 N N . GLN B 1 583 ? -45.812 15.055 47.25 1 15.06 583 GLN B N 1
ATOM 10268 C CA . GLN B 1 583 ? -46.094 15.695 48.531 1 15.06 583 GLN B CA 1
ATOM 10269 C C . GLN B 1 583 ? -45.312 17 48.656 1 15.06 583 GLN B C 1
ATOM 10271 O O . GLN B 1 583 ? -45.906 18.047 49 1 15.06 583 GLN B O 1
ATOM 10276 N N . VAL B 1 584 ? -44.062 16.922 49.125 1 14.73 584 VAL B N 1
ATOM 10277 C CA . VAL B 1 584 ? -43.938 17.438 50.5 1 14.73 584 VAL B CA 1
ATOM 10278 C C . VAL B 1 584 ? -43.688 18.953 50.438 1 14.73 584 VAL B C 1
ATOM 10280 O O . VAL B 1 584 ? -43.375 19.5 49.406 1 14.73 584 VAL B O 1
ATOM 10283 N N . SER B 1 585 ? -42.469 19.359 50.969 1 14.63 585 SER B N 1
ATOM 10284 C CA . SER B 1 585 ? -42.375 20.094 52.219 1 14.63 585 SER B CA 1
ATOM 10285 C C . SER B 1 585 ? -42.188 21.578 52 1 14.63 585 SER B C 1
ATOM 10287 O O . SER B 1 585 ? -41.781 22 50.906 1 14.63 585 SER B O 1
ATOM 10289 N N . PRO B 1 586 ? -41.75 22.328 53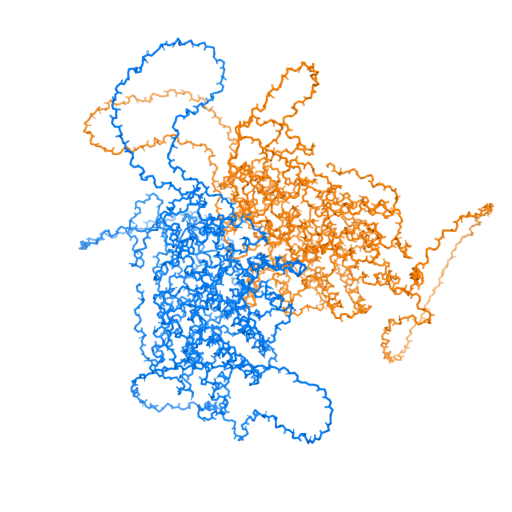.062 1 14.88 586 PRO B N 1
ATOM 10290 C CA . PRO B 1 586 ? -42.219 23.531 53.781 1 14.88 586 PRO B CA 1
ATOM 10291 C C . PRO B 1 586 ? -41.531 24.797 53.281 1 14.88 586 PRO B C 1
ATOM 10293 O O . PRO B 1 586 ? -42.188 25.766 52.938 1 14.88 586 PRO B O 1
ATOM 10296 N N . SER B 1 587 ? -40.5 25.281 54.031 1 14.34 587 SER B N 1
ATOM 10297 C CA . SER B 1 587 ? -40.625 26.453 54.906 1 14.34 587 SER B CA 1
ATOM 10298 C C . SER B 1 587 ? -40.031 27.688 54.25 1 14.34 587 SER B C 1
ATOM 10300 O O . SER B 1 587 ? -40.688 28.734 54.156 1 14.34 587 SER B O 1
ATOM 10302 N N . MET B 1 588 ? -38.75 28.062 54.625 1 14.33 588 MET B N 1
ATOM 10303 C CA . MET B 1 588 ? -38.562 29.25 55.469 1 14.33 588 MET B CA 1
ATOM 10304 C C . MET B 1 588 ? -38.281 30.484 54.625 1 14.33 588 MET B C 1
ATOM 10306 O O . MET B 1 588 ? -37.906 30.375 53.469 1 14.33 588 MET B O 1
ATOM 10310 N N . ALA B 1 589 ? -37.312 31.359 55.062 1 14.77 589 ALA B N 1
ATOM 10311 C CA . ALA B 1 589 ? -37.375 32.688 55.719 1 14.77 589 ALA B CA 1
ATOM 10312 C C . ALA B 1 589 ? -36.906 33.781 54.75 1 14.77 589 ALA B C 1
ATOM 10314 O O . ALA B 1 589 ? -36.312 33.5 53.719 1 14.77 589 ALA B O 1
ATOM 10315 N N . HIS B 1 590 ? -36 34.719 55.062 1 13.91 590 HIS B N 1
ATOM 10316 C CA . HIS B 1 590 ? -36.188 36.125 55.438 1 13.91 590 HIS B CA 1
ATOM 10317 C C . HIS B 1 590 ? -35.625 37.031 54.344 1 13.91 590 HIS B C 1
ATOM 10319 O O . HIS B 1 590 ? -36.312 37.938 53.875 1 13.91 590 HIS B O 1
ATOM 10325 N N . SER B 1 591 ? -34.344 37.656 54.438 1 14.14 591 SER B N 1
ATOM 10326 C CA . SER B 1 591 ? -34.219 39.031 54.844 1 14.14 591 SER B CA 1
ATOM 10327 C C . SER B 1 591 ? -33.938 39.938 53.656 1 14.14 591 SER B C 1
ATOM 10329 O O . SER B 1 591 ? -33.594 39.469 52.562 1 14.14 591 SER B O 1
ATOM 10331 N N . GLN B 1 592 ? -32.75 40.75 53.625 1 14.23 592 GLN B N 1
ATOM 10332 C CA . GLN B 1 592 ? -32.688 42.188 53.812 1 14.23 592 GLN B CA 1
ATOM 10333 C C . GLN B 1 592 ? -32.469 42.938 52.5 1 14.23 592 GLN B C 1
ATOM 10335 O O . GLN B 1 592 ? -32.125 42.312 51.5 1 14.23 592 GLN B O 1
ATOM 10340 N N . ARG B 1 593 ? -31.375 43.906 52.344 1 14.39 593 ARG B N 1
ATOM 10341 C CA . ARG B 1 593 ? -31.438 45.375 52.406 1 14.39 593 ARG B CA 1
ATOM 10342 C C . ARG B 1 593 ? -31.25 45.969 51 1 14.39 593 ARG B C 1
ATOM 10344 O O . ARG B 1 593 ? -32.062 46.812 50.594 1 14.39 593 ARG B O 1
ATOM 10351 N N . ALA B 1 594 ? -30.016 46.594 50.625 1 13.95 594 ALA B N 1
ATOM 10352 C CA . ALA B 1 594 ? -29.844 48.062 50.625 1 13.95 594 ALA B CA 1
ATOM 10353 C C . ALA B 1 594 ? -29.969 48.625 49.219 1 13.95 594 ALA B C 1
ATOM 10355 O O . ALA B 1 594 ? -29.891 47.875 48.219 1 13.95 594 ALA B O 1
ATOM 10356 N N . ILE B 1 595 ? -28.953 49.469 48.719 1 14.41 595 ILE B N 1
ATOM 10357 C CA . ILE B 1 595 ? -29.031 50.938 48.656 1 14.41 595 ILE B CA 1
ATOM 10358 C C . ILE B 1 595 ? -29.203 51.344 47.188 1 14.41 595 ILE B C 1
ATOM 10360 O O . ILE B 1 595 ? -28.938 50.562 46.281 1 14.41 595 ILE B O 1
ATOM 10364 N N . ASN B 1 596 ? -28.438 52.406 46.656 1 13.84 596 ASN B N 1
ATOM 10365 C CA . ASN B 1 596 ? -28.781 53.781 46.281 1 13.84 596 ASN B CA 1
ATOM 10366 C C . ASN B 1 596 ? -28.797 53.969 44.75 1 13.84 596 ASN B C 1
ATOM 10368 O O . ASN B 1 596 ? -28.172 53.188 44.031 1 13.84 596 ASN B O 1
ATOM 10372 N N . MET B 1 597 ? -29.078 55.219 44.156 1 14.24 597 MET B N 1
ATOM 10373 C CA . MET B 1 597 ? -29.969 55.969 43.281 1 14.24 597 MET B CA 1
ATOM 10374 C C . MET B 1 597 ? -29.219 56.406 42.031 1 14.24 597 MET B C 1
ATOM 10376 O O . MET B 1 597 ? -29.844 56.781 41.031 1 14.24 597 MET B O 1
ATOM 10380 N N . 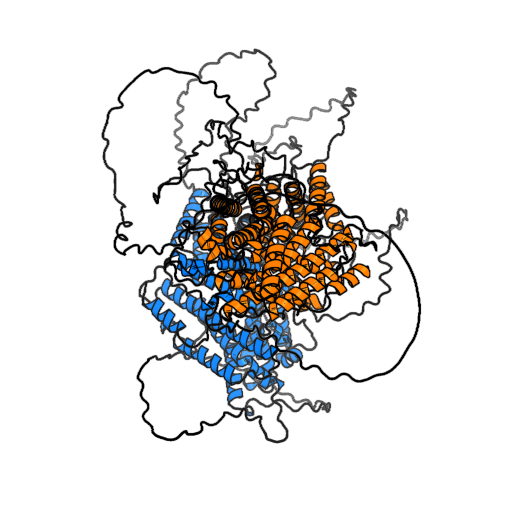ALA B 1 598 ? -27.891 56.656 41.812 1 14.79 598 ALA B N 1
ATOM 10381 C CA . ALA B 1 598 ? -27.688 58.031 41.344 1 14.79 598 ALA B CA 1
ATOM 10382 C C . ALA B 1 598 ? -27.953 58.125 39.844 1 14.79 598 ALA B C 1
ATOM 10384 O O . ALA B 1 598 ? -27.766 57.156 39.094 1 14.79 598 ALA B O 1
ATOM 10385 N N . ARG B 1 599 ? -28.156 59.375 39.125 1 14.63 599 ARG B N 1
ATOM 10386 C CA . ARG B 1 599 ? -28.953 60.219 38.219 1 14.63 599 ARG B CA 1
ATOM 10387 C C . ARG B 1 599 ? -28.25 60.469 36.906 1 14.63 599 ARG B C 1
ATOM 10389 O O . ARG B 1 599 ? -28.75 61.188 36.031 1 14.63 599 ARG B O 1
ATOM 10396 N N . LEU B 1 600 ? -27.141 59.969 36.438 1 14.48 600 LEU B N 1
ATOM 10397 C CA . LEU B 1 600 ? -26.438 61 35.688 1 14.48 600 LEU B CA 1
ATOM 10398 C C . LEU B 1 600 ? -27.156 61.281 34.375 1 14.48 600 LEU B C 1
ATOM 10400 O O . LEU B 1 600 ? -27.656 60.375 33.719 1 14.48 600 LEU B O 1
ATOM 10404 N N . SER B 1 601 ? -27.078 62.469 33.781 1 14.55 601 SER B N 1
ATOM 10405 C CA . SER B 1 601 ? -27.766 63.5 33 1 14.55 601 SER B CA 1
ATOM 10406 C C . SER B 1 601 ? -27.672 63.25 31.516 1 14.55 601 SER B C 1
ATOM 10408 O O . SER B 1 601 ? -26.828 62.469 31.062 1 14.55 601 SER B O 1
ATOM 10410 N N . SER B 1 602 ? -27.578 64.375 30.5 1 15.02 602 SER B N 1
ATOM 10411 C CA . SER B 1 602 ? -28.516 65 29.594 1 15.02 602 SER B CA 1
ATOM 10412 C C . SER B 1 602 ? -28.172 64.688 28.141 1 15.02 602 SER B C 1
ATOM 10414 O O . SER B 1 602 ? -29.016 64.25 27.375 1 15.02 602 SER B O 1
ATOM 10416 N N . ASP B 1 603 ? -27.562 65.688 27.156 1 15.2 603 ASP B N 1
ATOM 10417 C CA . ASP B 1 603 ? -28.25 66.5 26.156 1 15.2 603 ASP B CA 1
ATOM 10418 C C . ASP B 1 603 ? -27.969 66 24.75 1 15.2 603 ASP B C 1
ATOM 10420 O O . ASP B 1 603 ? -28.906 65.688 24 1 15.2 603 ASP B O 1
ATOM 10424 N N . VAL B 1 604 ? -27.172 66.75 23.656 1 16.22 604 VAL B N 1
ATOM 10425 C CA . VAL B 1 604 ? -27.719 67.562 22.562 1 16.22 604 VAL B CA 1
ATOM 10426 C C . VAL B 1 604 ? -27.625 66.75 21.266 1 16.22 604 VAL B C 1
ATOM 10428 O O . VAL B 1 604 ? -28.641 66.562 20.578 1 16.22 604 VAL B O 1
ATOM 10431 N N . GLY B 1 605 ? -26.781 67.125 20 1 16.34 605 GLY B N 1
ATOM 10432 C CA . GLY B 1 605 ? -27.234 67.75 18.766 1 16.34 605 GLY B CA 1
ATOM 10433 C C . GLY B 1 605 ? -27.344 66.75 17.609 1 16.34 605 GLY B C 1
ATOM 10434 O O . GLY B 1 605 ? -26.766 65.688 17.641 1 16.34 605 GLY B O 1
ATOM 10435 N N . PRO B 1 606 ? -28.094 67 16.281 1 16.11 606 PRO B N 1
ATOM 10436 C CA . PRO B 1 606 ? -28.969 66.312 15.289 1 16.11 606 PRO B CA 1
ATOM 10437 C C . PRO B 1 606 ? -28.203 65.875 14.047 1 16.11 606 PRO B C 1
ATOM 10439 O O . PRO B 1 606 ? -28.734 65.125 13.211 1 16.11 606 PRO B O 1
ATOM 10442 N N . MET B 1 607 ? -26.953 66.25 13.633 1 17.03 607 MET B N 1
ATOM 10443 C CA . MET B 1 607 ? -26.812 66.625 12.25 1 17.03 607 MET B CA 1
ATOM 10444 C C . MET B 1 607 ? -27.031 65.5 11.289 1 17.03 607 MET B C 1
ATOM 10446 O O . MET B 1 607 ? -26.703 64.375 11.617 1 17.03 607 MET B O 1
ATOM 10450 N N . GLY B 1 608 ? -27.312 65.688 9.844 1 16.77 608 GLY B N 1
ATOM 10451 C CA . GLY B 1 608 ? -28.172 65.312 8.719 1 16.77 608 GLY B CA 1
ATOM 10452 C C . GLY B 1 608 ? -27.641 64.188 7.887 1 16.77 608 GLY B C 1
ATOM 10453 O O . GLY B 1 608 ? -26.516 63.719 8.086 1 16.77 608 GLY B O 1
ATOM 10454 N N . ARG B 1 609 ? -27.797 64.125 6.352 1 17.75 609 ARG B N 1
ATOM 10455 C CA . ARG B 1 609 ? -28.609 63.438 5.367 1 17.75 609 ARG B CA 1
ATOM 10456 C C . ARG B 1 609 ? -27.781 62.375 4.652 1 17.75 609 ARG B C 1
ATOM 10458 O O . ARG B 1 609 ? -28.078 61.188 4.754 1 17.75 609 ARG B O 1
ATOM 10465 N N . SER B 1 610 ? -27.5 62.375 3.037 1 17.59 610 SER B N 1
ATOM 10466 C CA . SER B 1 610 ? -28.125 61.75 1.88 1 17.59 610 SER B CA 1
ATOM 10467 C C . SER B 1 610 ? -27.188 60.75 1.209 1 17.59 610 SER B C 1
ATOM 10469 O O . SER B 1 610 ? -26.172 61.156 0.622 1 17.59 610 SER B O 1
ATOM 10471 N N . ALA B 1 611 ? -26.75 59.656 1.576 1 19.14 611 ALA B N 1
ATOM 10472 C CA . ALA B 1 611 ? -25.734 58.844 0.947 1 19.14 611 ALA B CA 1
ATOM 10473 C C . ALA B 1 611 ? -26.281 58.156 -0.308 1 19.14 611 ALA B C 1
ATOM 10475 O O . ALA B 1 611 ? -27.375 57.594 -0.294 1 19.14 611 ALA B O 1
ATOM 10476 N N . PRO B 1 612 ? -25.719 58.375 -1.57 1 22.39 612 PRO B N 1
ATOM 10477 C CA . PRO B 1 612 ? -26.219 58 -2.9 1 22.39 612 PRO B CA 1
ATOM 10478 C C . PRO B 1 612 ? -26.406 56.5 -3.074 1 22.39 612 PRO B C 1
ATOM 10480 O O . PRO B 1 612 ? -25.75 55.719 -2.402 1 22.39 612 PRO B O 1
ATOM 10483 N N . THR B 1 613 ? -27.625 55.938 -3.682 1 21.45 613 THR B N 1
ATOM 10484 C CA . THR B 1 613 ? -28.375 54.719 -3.867 1 21.45 613 THR B CA 1
ATOM 10485 C C . THR B 1 613 ? -27.688 53.812 -4.906 1 21.45 613 THR B C 1
ATOM 10487 O O . THR B 1 613 ? -27.484 54.219 -6.051 1 21.45 613 THR B O 1
ATOM 10490 N N . PRO B 1 614 ? -26.859 52.781 -4.602 1 23.14 614 PRO B N 1
ATOM 10491 C CA . PRO B 1 614 ? -26.141 51.875 -5.508 1 23.14 614 PRO B CA 1
ATOM 10492 C C . PRO B 1 614 ? -27.062 51.156 -6.477 1 23.14 614 PRO B C 1
ATOM 10494 O O . PRO B 1 614 ? -28.203 50.812 -6.129 1 23.14 614 PRO B O 1
ATOM 10497 N N . THR B 1 615 ? -26.984 51.344 -7.84 1 26.62 615 THR B N 1
ATOM 10498 C CA . THR B 1 615 ? -27.781 50.875 -8.969 1 26.62 615 THR B CA 1
ATOM 10499 C C . THR B 1 615 ? -27.891 49.344 -8.961 1 26.62 615 THR B C 1
ATOM 10501 O O . THR B 1 615 ? -26.891 48.656 -8.836 1 26.62 615 THR B O 1
ATOM 10504 N N . PRO B 1 616 ? -29.094 48.625 -8.828 1 28.44 616 PRO B N 1
ATOM 10505 C CA . PRO B 1 616 ? -29.516 47.219 -8.68 1 28.44 616 PRO B CA 1
ATOM 10506 C C . PRO B 1 616 ? -29.266 46.406 -9.938 1 28.44 616 PRO B C 1
ATOM 10508 O O . PRO B 1 616 ? -29.703 46.781 -11.023 1 28.44 616 PRO B O 1
ATOM 10511 N N . ALA B 1 617 ? -28.203 45.812 -10.219 1 28.34 617 ALA B N 1
ATOM 10512 C CA . ALA B 1 617 ? -28.094 44.969 -11.414 1 28.34 617 ALA B CA 1
ATOM 10513 C C . ALA B 1 617 ? -29.219 43.969 -11.477 1 28.34 617 ALA B C 1
ATOM 10515 O O . ALA B 1 617 ? -29.625 43.406 -10.453 1 28.34 617 ALA B O 1
ATOM 10516 N N . PRO B 1 618 ? -30.125 43.812 -12.625 1 31.83 618 PRO B N 1
ATOM 10517 C CA . PRO B 1 618 ? -31.375 43.062 -12.828 1 31.83 618 PRO B CA 1
ATOM 10518 C C . PRO B 1 618 ? -31.203 41.562 -12.625 1 31.83 618 PRO B C 1
ATOM 10520 O O . PRO B 1 618 ? -32.062 40.781 -13.047 1 31.83 618 PRO B O 1
ATOM 10523 N N . THR B 1 619 ? -30.078 41 -12.25 1 32.16 619 THR B N 1
ATOM 10524 C CA . THR B 1 619 ? -30.141 39.562 -12.289 1 32.16 619 THR B CA 1
ATOM 10525 C C . THR B 1 619 ? -31.297 39.031 -11.453 1 32.16 619 THR B C 1
ATOM 10527 O O . THR B 1 619 ? -31.469 39.438 -10.297 1 32.16 619 THR B O 1
ATOM 10530 N N . GLY B 1 620 ? -32.406 38.5 -12.023 1 35.12 620 GLY B N 1
ATOM 10531 C CA . GLY B 1 620 ? -33.562 37.875 -11.461 1 35.12 620 GLY B CA 1
ATOM 10532 C C . GLY B 1 620 ? -33.281 37.031 -10.25 1 35.12 620 GLY B C 1
ATOM 10533 O O . GLY B 1 620 ? -34.062 36.156 -9.883 1 35.12 620 GLY B O 1
ATOM 10534 N N . SER B 1 621 ? -32 36.688 -9.953 1 39.91 621 SER B N 1
ATOM 10535 C CA . SER B 1 621 ? -31.828 35.812 -8.812 1 39.91 621 SER B CA 1
ATOM 10536 C C . SER B 1 621 ? -32.438 36.406 -7.543 1 39.91 621 SER B C 1
ATOM 10538 O O . SER B 1 621 ? -32.188 37.562 -7.223 1 39.91 621 SER B O 1
ATOM 10540 N N . ARG B 1 622 ? -33.5 35.938 -7.043 1 45.72 622 ARG B N 1
ATOM 10541 C CA . ARG B 1 622 ? -34.156 36.312 -5.805 1 45.72 622 ARG B CA 1
ATOM 10542 C C . ARG B 1 622 ? -33.156 36.562 -4.695 1 45.72 622 ARG B C 1
ATOM 10544 O O . ARG B 1 622 ? -32.156 35.844 -4.559 1 45.72 622 ARG B O 1
ATOM 10551 N N . PRO B 1 623 ? -33.094 37.719 -4.082 1 53.34 623 PRO B N 1
ATOM 10552 C CA . PRO B 1 623 ? -32.062 38.062 -3.1 1 53.34 623 PRO B CA 1
ATOM 10553 C C . PRO B 1 623 ? -31.953 37.062 -1.954 1 53.34 623 PRO B C 1
ATOM 10555 O O . PRO B 1 623 ? -32.969 36.531 -1.498 1 53.34 623 PRO B O 1
ATOM 10558 N N . ALA B 1 624 ? -30.734 36.375 -1.683 1 65.25 624 ALA B N 1
ATOM 10559 C CA . ALA B 1 624 ? -30.438 35.5 -0.552 1 65.25 624 ALA B CA 1
ATOM 10560 C C . ALA B 1 624 ? -30.906 36.094 0.762 1 65.25 624 ALA B C 1
ATOM 10562 O O . ALA B 1 624 ? -30.922 37.344 0.908 1 65.25 624 ALA B O 1
ATOM 10563 N N . LEU B 1 625 ? -31.625 35.344 1.668 1 77.06 625 LEU B N 1
ATOM 10564 C CA . LEU B 1 625 ? -32.125 35.781 2.967 1 77.06 625 LEU B CA 1
ATOM 10565 C C . LEU B 1 625 ? -31 36.344 3.824 1 77.06 625 LEU B C 1
ATOM 10567 O O . LEU B 1 625 ? -29.875 35.812 3.805 1 77.06 625 LEU B O 1
ATOM 10571 N N . ALA B 1 626 ? -31.328 37.438 4.418 1 82.44 626 ALA B N 1
ATOM 10572 C CA . ALA B 1 626 ? -30.391 38 5.383 1 82.44 626 ALA B CA 1
ATOM 10573 C C . ALA B 1 626 ? -30.266 37.094 6.621 1 82.44 626 ALA B C 1
ATOM 10575 O O . ALA B 1 626 ? -31.156 36.281 6.891 1 82.44 626 ALA B O 1
ATOM 10576 N N . TYR B 1 627 ? -29.219 37.25 7.277 1 87.44 627 TYR B N 1
ATOM 10577 C CA . TYR B 1 627 ? -28.906 36.438 8.445 1 87.44 627 TYR B CA 1
ATOM 10578 C C . TYR B 1 627 ? -30.062 36.438 9.445 1 87.44 627 TYR B C 1
ATOM 10580 O O . TYR B 1 627 ? -30.438 35.406 9.984 1 87.44 627 TYR B O 1
ATOM 10588 N N . ARG B 1 628 ? -30.688 37.562 9.68 1 83.81 628 ARG B N 1
ATOM 10589 C CA . ARG B 1 628 ? -31.75 37.719 10.656 1 83.81 628 ARG B CA 1
ATOM 10590 C C . ARG B 1 628 ? -33.031 37.031 10.188 1 83.81 628 ARG B C 1
ATOM 10592 O O . ARG B 1 628 ? -33.875 36.688 11.008 1 83.81 628 ARG B O 1
ATOM 10599 N N . ASP B 1 629 ? -33.094 36.812 8.891 1 85.12 629 ASP B N 1
ATOM 10600 C CA . ASP B 1 629 ? -34.312 36.25 8.312 1 85.12 629 ASP B CA 1
ATOM 10601 C C . ASP B 1 629 ? -34.219 34.719 8.227 1 85.12 629 ASP B C 1
ATOM 10603 O O . ASP B 1 629 ? -35.219 34.062 7.887 1 85.12 629 ASP B O 1
ATOM 10607 N N . LEU B 1 630 ? -33.094 34.219 8.625 1 87.88 630 LEU B N 1
ATOM 10608 C CA . LEU B 1 630 ? -32.938 32.781 8.602 1 87.88 630 LEU B CA 1
ATOM 10609 C C . LEU B 1 630 ? -33.656 32.125 9.781 1 87.88 630 LEU B C 1
ATOM 10611 O O . LEU B 1 630 ? -33.844 32.75 10.82 1 87.88 630 LEU B O 1
ATOM 10615 N N . ASN B 1 631 ? -34.125 30.906 9.578 1 87.19 631 ASN B N 1
ATOM 10616 C CA . ASN B 1 631 ? -34.625 30.156 10.719 1 87.19 631 ASN B CA 1
ATOM 10617 C C . ASN B 1 631 ? -33.594 30.062 11.836 1 87.19 631 ASN B C 1
ATOM 10619 O O . ASN B 1 631 ? -32.406 30 11.578 1 87.19 631 ASN B O 1
ATOM 10623 N N . PRO B 1 632 ? -34 30.141 13.047 1 88.25 632 PRO B N 1
ATOM 10624 C CA . PRO B 1 632 ? -33.094 30.203 14.195 1 88.25 632 PRO B CA 1
ATOM 10625 C C . PRO B 1 632 ? -32.094 29.062 14.203 1 88.25 632 PRO B C 1
ATOM 10627 O O . PRO B 1 632 ? -30.922 29.25 14.57 1 88.25 632 PRO B O 1
ATOM 10630 N N . LYS B 1 633 ? -32.531 27.922 13.844 1 85.88 633 LYS B N 1
ATOM 10631 C CA . LYS B 1 633 ? -31.625 26.781 13.82 1 85.88 633 LYS B CA 1
ATOM 10632 C C . LYS B 1 633 ? -30.531 26.984 12.781 1 85.88 633 LYS B C 1
ATOM 10634 O O . LYS B 1 633 ? -29.359 26.688 13.047 1 85.88 633 LYS B O 1
ATOM 10639 N N . LEU B 1 634 ? -30.906 27.422 11.68 1 89.5 634 LEU B N 1
ATOM 10640 C CA . LEU B 1 634 ? -29.953 27.688 10.609 1 89.5 634 LEU B CA 1
ATOM 10641 C C . LEU B 1 634 ? -29.031 28.844 10.984 1 89.5 634 LEU B C 1
ATOM 10643 O O . LEU B 1 634 ? -27.828 28.812 10.672 1 89.5 634 LEU B O 1
ATOM 10647 N N . ARG B 1 635 ? -29.578 29.828 11.625 1 92.81 635 ARG B N 1
ATOM 10648 C CA . ARG B 1 635 ? -28.797 30.969 12.07 1 92.81 635 ARG B CA 1
ATOM 10649 C C . ARG B 1 635 ? -27.703 30.547 13.047 1 92.81 635 ARG B C 1
ATOM 10651 O O . ARG B 1 635 ? -26.547 30.953 12.906 1 92.81 635 ARG B O 1
ATOM 10658 N N . ARG B 1 636 ? -28.141 29.703 13.945 1 92.38 636 ARG B N 1
ATOM 10659 C CA . ARG B 1 636 ? -27.172 29.203 14.938 1 92.38 636 ARG B CA 1
ATOM 10660 C C . ARG B 1 636 ? -26.094 28.359 14.281 1 92.38 636 ARG B C 1
ATOM 10662 O O . ARG B 1 636 ? -24.922 28.438 14.648 1 92.38 636 ARG B O 1
ATOM 10669 N N . ALA B 1 637 ? -26.5 27.547 13.383 1 92.94 637 ALA B N 1
ATOM 10670 C CA . ALA B 1 637 ? -25.547 26.672 12.688 1 92.94 637 ALA B CA 1
ATOM 10671 C C . ALA B 1 637 ? -24.531 27.484 11.891 1 92.94 637 ALA B C 1
ATOM 10673 O O . ALA B 1 637 ? -23.344 27.141 11.867 1 92.94 637 ALA B O 1
ATOM 10674 N N . CYS B 1 638 ? -25 28.453 11.219 1 95.62 638 CYS B N 1
ATOM 10675 C CA . CYS B 1 638 ? -24.109 29.297 10.438 1 95.62 638 CYS B CA 1
ATOM 10676 C C . CYS B 1 638 ? -23.109 30.016 11.344 1 95.62 638 CYS B C 1
ATOM 10678 O O . CYS B 1 638 ? -21.938 30.125 11.016 1 95.62 638 CYS B O 1
ATOM 10680 N N . LYS B 1 639 ? -23.609 30.516 12.461 1 96.94 639 LYS B N 1
ATOM 10681 C CA . LYS B 1 639 ? -22.734 31.188 13.406 1 96.94 639 LYS B CA 1
ATOM 10682 C C . LYS B 1 639 ? -21.672 30.25 13.945 1 96.94 639 LYS B C 1
ATOM 10684 O O . LYS B 1 639 ? -20.484 30.609 14.016 1 96.94 639 LYS B O 1
ATOM 10689 N N . VAL B 1 640 ? -22.094 29.047 14.336 1 96.44 640 VAL B N 1
ATOM 10690 C CA . VAL B 1 640 ? -21.156 28.047 14.859 1 96.44 640 VAL B CA 1
ATOM 10691 C C . VAL B 1 640 ? -20.109 27.719 13.797 1 96.44 640 VAL B C 1
ATOM 10693 O O . VAL B 1 640 ? -18.938 27.562 14.102 1 96.44 640 VAL B O 1
ATOM 10696 N N . CYS B 1 641 ? -20.531 27.562 12.578 1 97.19 641 CYS B N 1
ATOM 10697 C CA . CYS B 1 641 ? -19.625 27.25 11.477 1 97.19 641 CYS B CA 1
ATOM 10698 C C . CYS B 1 641 ? -18.547 28.312 11.328 1 97.19 641 CYS B C 1
ATOM 10700 O O . CYS B 1 641 ? -17.359 28 11.273 1 97.19 641 CYS B O 1
ATOM 10702 N N . ILE B 1 642 ? -18.984 29.562 11.297 1 98.31 642 ILE B N 1
ATOM 10703 C CA . ILE B 1 642 ? -18.078 30.672 11.07 1 98.31 642 ILE B CA 1
ATOM 10704 C C . ILE B 1 642 ? -17.156 30.844 12.266 1 98.31 642 ILE B C 1
ATOM 10706 O O . ILE B 1 642 ? -15.945 31.047 12.102 1 98.31 642 ILE B O 1
ATOM 10710 N N . ASP B 1 643 ? -17.703 30.75 13.477 1 98.06 643 ASP B N 1
ATOM 10711 C CA . ASP B 1 643 ? -16.875 30.844 14.672 1 98.06 643 ASP B CA 1
ATOM 10712 C C . ASP B 1 643 ? -15.82 29.75 14.688 1 98.06 643 ASP B C 1
ATOM 10714 O O . ASP B 1 643 ? -14.672 30 15.078 1 98.06 643 ASP B O 1
ATOM 10718 N N . SER B 1 644 ? -16.234 28.594 14.328 1 98.19 644 SER B N 1
ATOM 10719 C CA . SER B 1 644 ? -15.32 27.453 14.32 1 98.19 644 SER B CA 1
ATOM 10720 C C . SER B 1 644 ? -14.227 27.641 13.273 1 98.19 644 SER B C 1
ATOM 10722 O O . SER B 1 644 ? -13.07 27.266 13.5 1 98.19 644 SER B O 1
ATOM 10724 N N . ALA B 1 645 ? -14.578 28.156 12.117 1 98.5 645 ALA B N 1
ATOM 10725 C CA . ALA B 1 645 ? -13.586 28.422 11.086 1 98.5 645 ALA B CA 1
ATOM 1072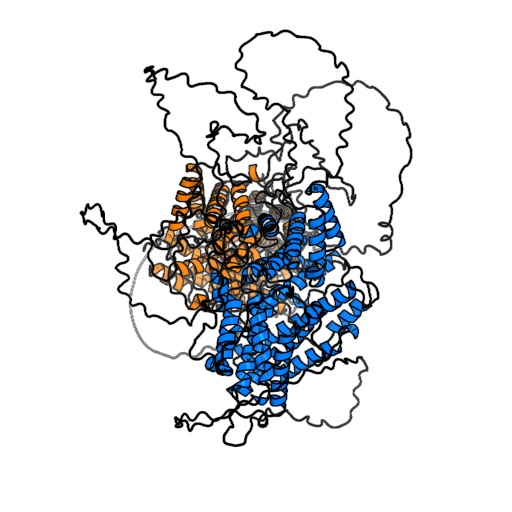6 C C . ALA B 1 645 ? -12.523 29.406 11.586 1 98.5 645 ALA B C 1
ATOM 10728 O O . ALA B 1 645 ? -11.328 29.219 11.336 1 98.5 645 ALA B O 1
ATOM 10729 N N . ILE B 1 646 ? -12.945 30.453 12.258 1 98.5 646 ILE B N 1
ATOM 10730 C CA . ILE B 1 646 ? -12.039 31.469 12.781 1 98.5 646 ILE B CA 1
ATOM 10731 C C . ILE B 1 646 ? -11.125 30.844 13.844 1 98.5 646 ILE B C 1
ATOM 10733 O O . ILE B 1 646 ? -9.906 31 13.781 1 98.5 646 ILE B O 1
ATOM 10737 N N . LEU B 1 647 ? -11.727 30.094 14.766 1 98.31 647 LEU B N 1
ATOM 10738 C CA . LEU B 1 647 ? -10.977 29.516 15.867 1 98.31 647 LEU B CA 1
ATOM 10739 C C . LEU B 1 647 ? -10.008 28.453 15.367 1 98.31 647 LEU B C 1
ATOM 10741 O O . LEU B 1 647 ? -8.898 28.328 15.883 1 98.31 647 LEU B O 1
ATOM 10745 N N . SER B 1 648 ? -10.445 27.625 14.391 1 98 648 SER B N 1
ATOM 10746 C CA . SER B 1 648 ? -9.562 26.625 13.789 1 98 648 SER B CA 1
ATOM 10747 C C . SER B 1 648 ? -8.367 27.281 13.109 1 98 648 SER B C 1
ATOM 10749 O O . SER B 1 648 ? -7.262 26.734 13.133 1 98 648 SER B O 1
ATOM 10751 N N . THR B 1 649 ? -8.562 28.391 12.469 1 97.81 649 THR B N 1
ATOM 10752 C CA . THR B 1 649 ? -7.512 29.109 11.758 1 97.81 649 THR B CA 1
ATOM 10753 C C . THR B 1 649 ? -6.492 29.688 12.742 1 97.81 649 THR B C 1
ATOM 10755 O O . THR B 1 649 ? -5.289 29.656 12.469 1 97.81 649 THR B O 1
ATOM 10758 N N . GLU B 1 650 ? -6.93 30.141 13.93 1 97.19 650 GLU B N 1
ATOM 10759 C CA . GLU B 1 650 ? -6.074 30.844 14.875 1 97.19 650 GLU B CA 1
ATOM 10760 C C . GLU B 1 650 ? -5.477 29.891 15.906 1 97.19 650 GLU B C 1
ATOM 10762 O O . GLU B 1 650 ? -4.688 30.297 16.766 1 97.19 650 GLU B O 1
ATOM 10767 N N . ALA B 1 651 ? -5.809 28.641 15.797 1 97.69 651 ALA B N 1
ATOM 10768 C CA . ALA B 1 651 ? -5.48 27.672 16.844 1 97.69 651 ALA B CA 1
ATOM 10769 C C . ALA B 1 651 ? -3.971 27.594 17.062 1 97.69 651 ALA B C 1
ATOM 10771 O O . ALA B 1 651 ? -3.512 27.328 18.172 1 97.69 651 ALA B O 1
ATOM 10772 N N . PHE B 1 652 ? -3.152 27.875 16.062 1 97.25 652 PHE B N 1
ATOM 10773 C CA . PHE B 1 652 ? -1.707 27.703 16.141 1 97.25 652 PHE B CA 1
ATOM 10774 C C . PHE B 1 652 ? -1.019 29.031 16.438 1 97.25 652 PHE B C 1
ATOM 10776 O O . PHE B 1 652 ? 0.212 29.094 16.469 1 97.25 652 PHE B O 1
ATOM 10783 N N . ASP B 1 653 ? -1.696 30.094 16.719 1 97 653 ASP B N 1
ATOM 10784 C CA . ASP B 1 653 ? -1.134 31.438 16.812 1 97 653 ASP B CA 1
ATOM 10785 C C . ASP B 1 653 ? -0.367 31.609 18.125 1 97 653 ASP B C 1
ATOM 10787 O O . ASP B 1 653 ? 0.39 32.562 18.281 1 97 653 ASP B O 1
ATOM 10791 N N . GLY B 1 654 ? -0.58 30.656 19.016 1 96.69 654 GLY B N 1
ATOM 10792 C CA . GLY B 1 654 ? 0.184 30.719 20.25 1 96.69 654 GLY B CA 1
ATOM 10793 C C . GLY B 1 654 ? 1.564 30.094 20.125 1 96.69 654 GLY B C 1
ATOM 10794 O O . GLY B 1 654 ? 2.418 30.297 20.984 1 96.69 654 GLY B O 1
ATOM 10795 N N . ILE B 1 655 ? 1.809 29.406 19.078 1 95.56 655 ILE B N 1
ATOM 10796 C CA . ILE B 1 655 ? 3.078 28.719 18.859 1 95.56 655 ILE B CA 1
ATOM 10797 C C . ILE B 1 655 ? 4.141 29.734 18.438 1 95.56 655 ILE B C 1
ATOM 10799 O O . ILE B 1 655 ? 3.924 30.516 17.516 1 95.56 655 ILE B O 1
ATOM 10803 N N . THR B 1 656 ? 5.273 29.688 19.172 1 91.44 656 THR B N 1
ATOM 10804 C CA . THR B 1 656 ? 6.391 30.531 18.797 1 91.44 656 THR B CA 1
ATOM 10805 C C . THR B 1 656 ? 7.234 29.875 17.703 1 91.44 656 THR B C 1
ATOM 10807 O O . THR B 1 656 ? 7.637 28.719 17.844 1 91.44 656 THR B O 1
ATOM 10810 N N . GLY B 1 657 ? 7.441 30.609 16.641 1 88.56 657 GLY B N 1
ATOM 10811 C CA . GLY B 1 657 ? 8.219 30.062 15.539 1 88.56 657 GLY B CA 1
ATOM 10812 C C . GLY B 1 657 ? 7.395 29.188 14.609 1 88.56 657 GLY B C 1
ATOM 10813 O O . GLY B 1 657 ? 6.168 29.297 14.562 1 88.56 657 GLY B O 1
ATOM 10814 N N . ARG B 1 658 ? 8.125 28.391 13.875 1 91.31 658 ARG B N 1
ATOM 10815 C CA . ARG B 1 658 ? 7.473 27.469 12.938 1 91.31 658 ARG B CA 1
ATOM 10816 C C . ARG B 1 658 ? 6.77 26.344 13.672 1 91.31 658 ARG B C 1
ATOM 10818 O O . ARG B 1 658 ? 7.387 25.641 14.477 1 91.31 658 ARG B O 1
ATOM 10825 N N . PRO B 1 659 ? 5.508 26.188 13.453 1 94.62 659 PRO B N 1
ATOM 10826 C CA . PRO B 1 659 ? 4.859 25.031 14.078 1 94.62 659 PRO B CA 1
ATOM 10827 C C . PRO B 1 659 ? 5.355 23.703 13.516 1 94.62 659 PRO B C 1
ATOM 10829 O O . PRO B 1 659 ? 5.238 23.453 12.312 1 94.62 659 PRO B O 1
ATOM 10832 N N . VAL B 1 660 ? 5.887 22.891 14.32 1 96.75 660 VAL B N 1
ATOM 10833 C CA . VAL B 1 660 ? 6.352 21.578 13.914 1 96.75 660 VAL B CA 1
ATOM 10834 C C . VAL B 1 660 ? 5.234 20.547 14.102 1 96.75 660 VAL B C 1
ATOM 10836 O O . VAL B 1 660 ? 5 20.078 15.219 1 96.75 660 VAL B O 1
ATOM 10839 N N . VAL B 1 661 ? 4.512 20.25 13.055 1 97.12 661 VAL B N 1
ATOM 10840 C CA . VAL B 1 661 ? 3.408 19.297 13.047 1 97.12 661 VAL B CA 1
ATOM 10841 C C . VAL B 1 661 ? 3.736 18.125 12.117 1 97.12 661 VAL B C 1
ATOM 10843 O O . VAL B 1 661 ? 4.742 18.156 11.406 1 97.12 661 VAL B O 1
ATOM 10846 N N . THR B 1 662 ? 2.967 17.078 12.125 1 96.94 662 THR B N 1
ATOM 10847 C CA . THR B 1 662 ? 3.238 15.867 11.352 1 96.94 662 THR B CA 1
ATOM 10848 C C . THR B 1 662 ? 2.977 16.109 9.867 1 96.94 662 THR B C 1
ATOM 10850 O O . THR B 1 662 ? 3.578 15.445 9.016 1 96.94 662 THR B O 1
ATOM 10853 N N . ASN B 1 663 ? 2.072 16.984 9.547 1 96.31 663 ASN B N 1
ATOM 10854 C CA . ASN B 1 663 ? 1.653 17.281 8.18 1 96.31 663 ASN B CA 1
ATOM 10855 C C . ASN B 1 663 ? 1.362 18.766 7.984 1 96.31 663 ASN B C 1
ATOM 10857 O O . ASN B 1 663 ? 0.204 19.188 8.016 1 96.31 663 ASN B O 1
ATOM 10861 N N . ILE B 1 664 ? 2.398 19.531 7.691 1 97.19 664 ILE B N 1
ATOM 10862 C CA . ILE B 1 664 ? 2.262 20.984 7.57 1 97.19 664 ILE B CA 1
ATOM 10863 C C . ILE B 1 664 ? 1.459 21.328 6.32 1 97.19 664 ILE B C 1
ATOM 10865 O O . ILE B 1 664 ? 0.719 22.312 6.297 1 97.19 664 ILE B O 1
ATOM 10869 N N . PHE B 1 665 ? 1.601 20.578 5.242 1 97.56 665 PHE B N 1
ATOM 10870 C CA . PHE B 1 665 ? 0.822 20.766 4.023 1 97.56 665 PHE B CA 1
ATOM 10871 C C . PHE B 1 665 ? -0.669 20.812 4.336 1 97.56 665 PHE B C 1
ATOM 10873 O O . PHE B 1 665 ? -1.354 21.766 3.949 1 97.56 665 PHE B O 1
ATOM 10880 N N . GLY B 1 666 ? -1.177 19.734 5.086 1 97 666 GLY B N 1
ATOM 10881 C CA . GLY B 1 666 ? -2.59 19.641 5.418 1 97 666 GLY B CA 1
ATOM 10882 C C . GLY B 1 666 ? -3.047 20.719 6.375 1 97 666 GLY B C 1
ATOM 10883 O O . GLY B 1 666 ? -4.141 21.266 6.227 1 97 666 GLY B O 1
ATOM 10884 N N . THR B 1 667 ? -2.246 21.031 7.359 1 97.31 667 THR B N 1
ATOM 10885 C CA . THR B 1 667 ? -2.574 22.047 8.352 1 97.31 667 THR B CA 1
ATOM 10886 C C . THR B 1 667 ? -2.758 23.406 7.688 1 97.31 667 THR B C 1
ATOM 10888 O O . THR B 1 667 ? -3.74 24.109 7.949 1 97.31 667 THR B O 1
ATOM 10891 N N . ALA B 1 668 ? -1.84 23.766 6.816 1 97.81 668 ALA B N 1
ATOM 10892 C CA . ALA B 1 668 ? -1.891 25.062 6.141 1 97.81 668 ALA B CA 1
ATOM 10893 C C . ALA B 1 668 ? -3.016 25.094 5.109 1 97.81 668 ALA B C 1
ATOM 10895 O O . ALA B 1 668 ? -3.729 26.094 4.992 1 97.81 668 ALA B O 1
ATOM 10896 N N . HIS B 1 669 ? -3.152 24.031 4.367 1 97.94 669 HIS B N 1
ATOM 10897 C CA . HIS B 1 669 ? -4.176 23.953 3.33 1 97.94 669 HIS B CA 1
ATOM 10898 C C . HIS B 1 669 ? -5.578 24.047 3.932 1 97.94 669 HIS B C 1
ATOM 10900 O O . HIS B 1 669 ? -6.48 24.625 3.324 1 97.94 669 HIS B O 1
ATOM 10906 N N . ALA B 1 670 ? -5.773 23.484 5.125 1 97.12 670 ALA B N 1
ATOM 10907 C CA . ALA B 1 670 ? -7.055 23.578 5.816 1 97.12 670 ALA B CA 1
ATOM 10908 C C . ALA B 1 670 ? -7.379 25.031 6.168 1 97.12 670 ALA B C 1
ATOM 10910 O O . ALA B 1 670 ? -8.531 25.453 6.074 1 97.12 670 ALA B O 1
ATOM 10911 N N . GLN B 1 671 ? -6.402 25.797 6.598 1 98.12 671 GLN B N 1
ATOM 10912 C CA . GLN B 1 671 ? -6.613 27.203 6.918 1 98.12 671 GLN B CA 1
ATOM 10913 C C . GLN B 1 671 ? -6.98 28 5.672 1 98.12 671 GLN B C 1
ATOM 10915 O O . GLN B 1 671 ? -7.805 28.922 5.734 1 98.12 671 GLN B O 1
ATOM 10920 N N . PHE B 1 672 ? -6.344 27.719 4.496 1 98.25 672 PHE B N 1
ATOM 10921 C CA . PHE B 1 672 ? -6.723 28.297 3.209 1 98.25 672 PHE B CA 1
ATOM 10922 C C . PHE B 1 672 ? -8.211 28.109 2.951 1 98.25 672 PHE B C 1
ATOM 10924 O O . PHE B 1 672 ? -8.898 29.062 2.559 1 98.25 672 PHE B O 1
ATOM 10931 N N . GLY B 1 673 ? -8.719 26.828 3.232 1 97.75 673 GLY B N 1
ATOM 10932 C CA . GLY B 1 673 ? -10.133 26.547 3.055 1 97.75 673 GLY B CA 1
ATOM 10933 C C . GLY B 1 673 ? -11.023 27.391 3.955 1 97.75 673 GLY B C 1
ATOM 10934 O O . GLY B 1 673 ? -12.078 27.859 3.523 1 97.75 673 GLY B O 1
ATOM 10935 N N . ASN B 1 674 ? -10.625 27.547 5.211 1 98.25 674 ASN B N 1
ATOM 10936 C CA . ASN B 1 674 ? -11.375 28.375 6.137 1 98.25 674 ASN B CA 1
ATOM 10937 C C . ASN B 1 674 ? -11.531 29.797 5.609 1 98.25 674 ASN B C 1
ATOM 10939 O O . ASN B 1 674 ? -12.609 30.391 5.691 1 98.25 674 ASN B O 1
ATOM 10943 N N . MET B 1 675 ? -10.477 30.312 5.027 1 98.31 675 MET B N 1
ATOM 10944 C CA . MET B 1 675 ? -10.469 31.703 4.551 1 98.31 675 MET B CA 1
ATOM 10945 C C . MET B 1 675 ? -11.391 31.859 3.352 1 98.31 675 MET B C 1
ATOM 10947 O O . MET B 1 675 ? -12.016 32.906 3.182 1 98.31 675 MET B O 1
ATOM 10951 N N . LEU B 1 676 ? -11.406 30.812 2.516 1 97.88 676 LEU B N 1
ATOM 10952 C CA . LEU B 1 676 ? -12.32 30.859 1.384 1 97.88 676 LEU B CA 1
ATOM 10953 C C . LEU B 1 676 ? -13.766 31.016 1.857 1 97.88 676 LEU B C 1
ATOM 10955 O O . LEU B 1 676 ? -14.508 31.859 1.341 1 97.88 676 LEU B O 1
ATOM 10959 N N . VAL B 1 677 ? -14.141 30.281 2.834 1 97.94 677 VAL B N 1
ATOM 10960 C CA . VAL B 1 677 ? -15.508 30.281 3.332 1 97.94 677 VAL B CA 1
ATOM 10961 C C . VAL B 1 677 ? -15.805 31.578 4.062 1 97.94 677 VAL B C 1
ATOM 10963 O O . VAL B 1 677 ? -16.891 32.156 3.918 1 97.94 677 VAL B O 1
ATOM 10966 N N . LEU B 1 678 ? -14.875 32.062 4.883 1 98.44 678 LEU B N 1
ATOM 10967 C CA . LEU B 1 678 ? -15.039 33.344 5.559 1 98.44 678 LEU B CA 1
ATOM 10968 C C . LEU B 1 678 ? -15.234 34.469 4.551 1 98.44 678 LEU B C 1
ATOM 10970 O O . LEU B 1 678 ? -16.062 35.375 4.754 1 98.44 678 LEU B O 1
ATOM 10974 N N . SER B 1 679 ? -14.516 34.438 3.443 1 98.12 679 SER B N 1
ATOM 10975 C CA . SER B 1 679 ? -14.617 35.469 2.4 1 98.12 679 SER B CA 1
ATOM 10976 C C . SER B 1 679 ? -15.969 35.406 1.697 1 98.12 679 SER B C 1
ATOM 10978 O O . SER B 1 679 ? -16.594 36.438 1.46 1 98.12 679 SER B O 1
ATOM 10980 N N . ALA B 1 680 ? -16.328 34.156 1.383 1 97.06 680 ALA B N 1
ATOM 10981 C CA . ALA B 1 680 ? -17.625 34 0.735 1 97.06 680 ALA B CA 1
ATOM 10982 C C . ALA B 1 680 ? -18.766 34.5 1.627 1 97.06 680 ALA B C 1
ATOM 10984 O O . ALA B 1 680 ? -19.719 35.094 1.144 1 97.06 680 ALA B O 1
ATOM 10985 N N . THR B 1 681 ? -18.688 34.219 2.902 1 97.38 681 THR B N 1
ATOM 10986 C CA . THR B 1 681 ? -19.703 34.656 3.857 1 97.38 681 THR B CA 1
ATOM 10987 C C . THR B 1 681 ? -19.719 36.188 3.992 1 97.38 681 THR B C 1
ATOM 10989 O O . THR B 1 681 ? -20.781 36.812 4.004 1 97.38 681 THR B O 1
ATOM 10992 N N . TYR B 1 682 ? -18.562 36.781 4.066 1 97.5 682 TYR B N 1
ATOM 10993 C CA . TYR B 1 682 ? -18.438 38.219 4.199 1 97.5 682 TYR B CA 1
ATOM 10994 C C . TYR B 1 682 ? -19.031 38.938 2.992 1 97.5 682 TYR B C 1
ATOM 10996 O O . TYR B 1 682 ? -19.594 40.031 3.125 1 97.5 682 TYR B O 1
ATOM 11004 N N . MET B 1 683 ? -18.922 38.375 1.816 1 95.69 683 MET B N 1
ATOM 11005 C CA . MET B 1 683 ? -19.375 39 0.579 1 95.69 683 MET B CA 1
ATOM 11006 C C . MET B 1 683 ? -20.828 38.656 0.289 1 95.69 683 MET B C 1
ATOM 11008 O O . MET B 1 683 ? -21.344 39 -0.774 1 95.69 683 MET B O 1
ATOM 11012 N N . SER B 1 684 ? -21.5 38.031 1.24 1 94.12 684 SER B N 1
ATOM 11013 C CA . SER B 1 684 ? -22.875 37.594 1.043 1 94.12 684 SER B CA 1
ATOM 11014 C C . SER B 1 684 ? -23.828 38.375 1.963 1 94.12 684 SER B C 1
ATOM 11016 O O . SER B 1 684 ? -23.438 39.344 2.605 1 94.12 684 SER B O 1
ATOM 11018 N N . SER B 1 685 ? -25.172 37.844 2.021 1 91.44 685 SER B N 1
ATOM 11019 C CA . SER B 1 685 ? -26.203 38.438 2.887 1 91.44 685 SER B CA 1
ATOM 11020 C C . SER B 1 685 ? -25.953 38.062 4.352 1 91.44 685 SER B C 1
ATOM 11022 O O . SER B 1 685 ? -26.562 38.656 5.246 1 91.44 685 SER B O 1
ATOM 11024 N N . LEU B 1 686 ? -24.938 37.25 4.488 1 95.06 686 LEU B N 1
ATOM 11025 C CA . LEU B 1 686 ? -24.625 36.844 5.852 1 95.06 686 LEU B CA 1
ATOM 11026 C C . LEU B 1 686 ? -23.391 37.562 6.367 1 95.06 686 LEU B C 1
ATOM 11028 O O . LEU B 1 686 ? -22.719 37.094 7.277 1 95.06 686 LEU B O 1
ATOM 11032 N N . SER B 1 687 ? -23.031 38.656 5.891 1 94.69 687 SER B N 1
ATOM 11033 C CA . SER B 1 687 ? -21.812 39.406 6.152 1 94.69 687 SER B CA 1
ATOM 11034 C C . SER B 1 687 ? -21.688 39.781 7.625 1 94.69 687 SER B C 1
ATOM 11036 O O . SER B 1 687 ? -20.594 40 8.133 1 94.69 687 SER B O 1
ATOM 11038 N N . GLU B 1 688 ? -22.828 39.75 8.359 1 94.25 688 GLU B N 1
ATOM 11039 C CA . GLU B 1 688 ? -22.828 40.125 9.773 1 94.25 688 GLU B CA 1
ATOM 11040 C C . GLU B 1 688 ? -22.047 39.094 10.602 1 94.25 688 GLU B C 1
ATOM 11042 O O . GLU B 1 688 ? -21.594 39.406 11.703 1 94.25 688 GLU B O 1
ATOM 11047 N N . LEU B 1 689 ? -21.891 38 10.078 1 96.25 689 LEU B N 1
ATOM 11048 C CA . LEU B 1 689 ? -21.25 36.906 10.812 1 96.25 689 LEU B CA 1
ATOM 11049 C C . LEU B 1 689 ? -19.734 37.094 10.82 1 96.25 689 LEU B C 1
ATOM 11051 O O . LEU B 1 689 ? -19.031 36.469 11.625 1 96.25 689 LEU B O 1
ATOM 11055 N N . VAL B 1 690 ? -19.203 37.938 9.891 1 97.81 690 VAL B N 1
ATOM 11056 C CA . VAL B 1 690 ? -17.75 38.094 9.773 1 97.81 690 VAL B CA 1
ATOM 11057 C C . VAL B 1 690 ? -17.375 39.562 9.922 1 97.81 690 VAL B C 1
ATOM 11059 O O . VAL B 1 690 ? -17.688 40.375 9.062 1 97.81 690 VAL B O 1
ATOM 11062 N N . ASP B 1 691 ? -16.641 39.844 10.961 1 97.25 691 ASP B N 1
ATOM 11063 C CA . ASP B 1 691 ? -16.172 41.188 11.18 1 97.25 691 ASP B CA 1
ATOM 11064 C C . ASP B 1 691 ? -15.094 41.562 10.172 1 97.25 691 ASP B C 1
ATOM 11066 O O . ASP B 1 691 ? -14.172 40.812 9.922 1 97.25 691 ASP B O 1
ATOM 11070 N N . ARG B 1 692 ? -15.141 42.719 9.625 1 96.5 692 ARG B N 1
ATOM 11071 C CA . ARG B 1 692 ? -14.242 43.156 8.57 1 96.5 692 ARG B CA 1
ATOM 11072 C C . ARG B 1 692 ? -12.797 43.219 9.07 1 96.5 692 ARG B C 1
ATOM 11074 O O . ARG B 1 692 ? -11.875 42.812 8.352 1 96.5 692 ARG B O 1
ATOM 11081 N N . ASN B 1 693 ? -12.578 43.781 10.25 1 96.38 693 ASN B N 1
ATOM 11082 C CA . ASN B 1 693 ? -11.234 43.875 10.805 1 96.38 693 ASN B CA 1
ATOM 11083 C C . ASN B 1 693 ? -10.633 42.531 11.102 1 96.38 693 ASN B C 1
ATOM 11085 O O . ASN B 1 693 ? -9.438 42.312 10.891 1 96.38 693 ASN B O 1
ATOM 11089 N N . ASP B 1 694 ? -11.492 41.688 11.586 1 96.75 694 ASP B N 1
ATOM 11090 C CA . ASP B 1 694 ? -11.031 40.344 11.844 1 96.75 694 ASP B CA 1
ATOM 11091 C C . ASP B 1 694 ? -10.648 39.625 10.547 1 96.75 694 ASP B C 1
ATOM 11093 O O . ASP B 1 694 ? -9.656 38.906 10.5 1 96.75 694 ASP B O 1
ATOM 11097 N N . LEU B 1 695 ? -11.461 39.812 9.555 1 97.81 695 LEU B N 1
ATOM 11098 C CA . LEU B 1 695 ? -11.18 39.188 8.266 1 97.81 695 LEU B CA 1
ATOM 11099 C C . LEU B 1 695 ? -9.852 39.688 7.703 1 97.81 695 LEU B C 1
ATOM 11101 O O . LEU B 1 695 ? -9.055 38.906 7.191 1 97.81 695 LEU B O 1
ATOM 11105 N N . ASP B 1 696 ? -9.602 41.031 7.773 1 97 696 ASP B N 1
ATOM 11106 C CA . ASP B 1 696 ? -8.352 41.625 7.324 1 97 696 ASP B CA 1
ATOM 11107 C C . ASP B 1 696 ? -7.152 41.031 8.047 1 97 696 ASP B C 1
ATOM 11109 O O . ASP B 1 696 ? -6.176 40.625 7.418 1 97 696 ASP B O 1
ATOM 11113 N N . ARG B 1 697 ? -7.242 40.906 9.32 1 96.69 697 ARG B N 1
ATOM 11114 C CA . ARG B 1 697 ? -6.184 40.344 10.148 1 96.69 697 ARG B CA 1
ATOM 11115 C C . ARG B 1 697 ? -5.938 38.875 9.805 1 96.69 697 ARG B C 1
ATOM 11117 O O . ARG B 1 697 ? -4.789 38.469 9.68 1 96.69 697 ARG B O 1
ATOM 11124 N N . LEU B 1 698 ? -6.992 38.125 9.664 1 97.75 698 LEU B N 1
ATOM 11125 C CA . LEU B 1 698 ? -6.895 36.688 9.398 1 97.75 698 LEU B CA 1
ATOM 11126 C C . LEU B 1 698 ? -6.285 36.438 8.023 1 97.75 698 LEU B C 1
ATOM 11128 O O . LEU B 1 698 ? -5.535 35.469 7.84 1 97.75 698 LEU B O 1
ATOM 11132 N N . PHE B 1 699 ? -6.57 37.281 7.043 1 97.38 699 PHE B N 1
ATOM 11133 C CA . PHE B 1 699 ? -5.988 37.156 5.711 1 97.38 699 PHE B CA 1
ATOM 11134 C C . PHE B 1 699 ? -4.473 37.312 5.766 1 97.38 699 PHE B C 1
ATOM 11136 O O . PHE B 1 699 ? -3.734 36.469 5.277 1 97.38 699 PHE B O 1
ATOM 11143 N N . LYS B 1 700 ? -4.047 38.406 6.367 1 96.44 700 LYS B N 1
ATOM 11144 C CA . LYS B 1 700 ? -2.617 38.688 6.43 1 96.44 700 LYS B CA 1
ATOM 11145 C C . LYS B 1 700 ? -1.865 37.625 7.203 1 96.44 700 LYS B C 1
ATOM 11147 O O . LYS B 1 700 ? -0.805 37.156 6.77 1 96.44 700 LYS B O 1
ATOM 11152 N N . ARG B 1 701 ? -2.455 37.219 8.266 1 96.12 701 ARG B N 1
ATOM 11153 C CA . ARG B 1 701 ? -1.86 36.188 9.094 1 96.12 701 ARG B CA 1
ATOM 11154 C C . ARG B 1 701 ? -1.772 34.875 8.336 1 96.12 701 ARG B C 1
ATOM 11156 O O . ARG B 1 701 ? -0.744 34.188 8.375 1 96.12 701 ARG B O 1
ATOM 11163 N N . THR B 1 702 ? -2.848 34.406 7.664 1 97.69 702 THR B N 1
ATOM 11164 C CA . THR B 1 702 ? -2.885 33.125 6.984 1 97.69 702 THR B CA 1
ATOM 11165 C C . THR B 1 702 ? -1.949 33.125 5.777 1 97.69 702 THR B C 1
ATOM 11167 O O . THR B 1 702 ? -1.28 32.125 5.508 1 97.69 702 THR B O 1
ATOM 11170 N N . ILE B 1 703 ? -1.897 34.219 5.004 1 97.38 703 ILE B N 1
ATOM 11171 C CA . ILE B 1 703 ? -0.985 34.312 3.869 1 97.38 703 ILE B CA 1
ATOM 11172 C C . ILE B 1 703 ? 0.457 34.156 4.352 1 97.38 703 ILE B C 1
ATOM 11174 O O . ILE B 1 703 ? 1.258 33.469 3.74 1 97.38 703 ILE B O 1
ATOM 11178 N N . ARG B 1 704 ? 0.795 34.844 5.496 1 95.38 704 ARG B N 1
ATOM 11179 C CA . ARG B 1 704 ? 2.127 34.688 6.078 1 95.38 704 ARG B CA 1
ATOM 11180 C C . ARG B 1 704 ? 2.396 33.25 6.5 1 95.38 704 ARG B C 1
ATOM 11182 O O . ARG B 1 704 ? 3.514 32.75 6.352 1 95.38 704 ARG B O 1
ATOM 11189 N N . PHE B 1 705 ? 1.39 32.688 7.07 1 95.94 705 PHE B N 1
ATOM 11190 C CA . PHE B 1 705 ? 1.502 31.297 7.508 1 95.94 705 PHE B CA 1
ATOM 11191 C C . PHE B 1 705 ? 1.792 30.375 6.328 1 95.94 705 PHE B C 1
ATOM 11193 O O . PHE B 1 705 ? 2.656 29.5 6.414 1 95.94 705 PHE B O 1
ATOM 11200 N N . LEU B 1 706 ? 1.069 30.531 5.227 1 97.12 706 LEU B N 1
ATOM 11201 C CA . LEU B 1 706 ? 1.271 29.75 4.012 1 97.12 706 LEU B CA 1
ATOM 11202 C C . LEU B 1 706 ? 2.672 29.969 3.449 1 97.12 706 LEU B C 1
ATOM 11204 O O . LEU B 1 706 ? 3.344 29.016 3.055 1 97.12 706 LEU B O 1
ATOM 11208 N N . LEU B 1 707 ? 3.166 31.172 3.486 1 95.31 707 LEU B N 1
ATOM 11209 C CA . LEU B 1 707 ? 4.426 31.547 2.85 1 95.31 707 LEU B CA 1
ATOM 11210 C C . LEU B 1 707 ? 5.613 31.094 3.689 1 95.31 707 LEU B C 1
ATOM 11212 O O . LEU B 1 707 ? 6.75 31.078 3.207 1 95.31 707 LEU B O 1
ATOM 11216 N N . GLN B 1 708 ? 5.383 30.688 4.926 1 94.25 708 GLN B N 1
ATOM 11217 C CA . GLN B 1 708 ? 6.449 30.062 5.703 1 94.25 708 GLN B CA 1
ATOM 11218 C C . GLN B 1 708 ? 6.945 28.781 5.027 1 94.25 708 GLN B C 1
ATOM 11220 O O . GLN B 1 708 ? 8.094 28.375 5.219 1 94.25 708 GLN B O 1
ATOM 11225 N N . SER B 1 709 ? 6.059 28.188 4.246 1 95.31 709 SER B N 1
ATOM 11226 C CA . SER B 1 709 ? 6.406 26.969 3.533 1 95.31 709 SER B CA 1
ATOM 11227 C C . SER B 1 709 ? 6.566 27.219 2.039 1 95.31 709 SER B C 1
ATOM 11229 O O . SER B 1 709 ? 6.43 26.297 1.229 1 95.31 709 SER B O 1
ATOM 11231 N N . ARG B 1 710 ? 6.891 28.438 1.645 1 94 710 ARG B N 1
ATOM 11232 C CA . ARG B 1 710 ? 6.926 28.812 0.236 1 94 710 ARG B CA 1
ATOM 11233 C C . ARG B 1 710 ? 8.031 28.062 -0.505 1 94 710 ARG B C 1
ATOM 11235 O O . ARG B 1 710 ? 7.883 27.734 -1.684 1 94 710 ARG B O 1
ATOM 11242 N N . GLU B 1 711 ? 9.117 27.703 0.188 1 93 711 GLU B N 1
ATOM 11243 C CA . GLU B 1 711 ? 10.258 27.078 -0.478 1 93 711 GLU B CA 1
ATOM 11244 C C . GLU B 1 711 ? 10.016 25.578 -0.696 1 93 711 GLU B C 1
ATOM 11246 O O . GLU B 1 711 ? 10.625 24.969 -1.571 1 93 711 GLU B O 1
ATOM 11251 N N . ILE B 1 712 ? 9.062 25.031 0.047 1 95.62 712 ILE B N 1
ATOM 11252 C CA . ILE B 1 712 ? 8.992 23.578 0.042 1 95.62 712 ILE B CA 1
ATOM 11253 C C . ILE B 1 712 ? 7.664 23.109 -0.555 1 95.62 712 ILE B C 1
ATOM 11255 O O . ILE B 1 712 ? 7.477 21.922 -0.833 1 95.62 712 ILE B O 1
ATOM 11259 N N . SER B 1 713 ? 6.711 24.031 -0.824 1 96.25 713 SER B N 1
ATOM 11260 C CA . SER B 1 713 ? 5.41 23.562 -1.278 1 96.25 713 SER B CA 1
ATOM 11261 C C . SER B 1 713 ? 4.848 24.438 -2.385 1 96.25 713 SER B C 1
ATOM 11263 O O . SER B 1 713 ? 4.434 25.578 -2.129 1 96.25 713 SER B O 1
ATOM 11265 N N . PRO B 1 714 ? 4.715 23.953 -3.59 1 95.5 714 PRO B N 1
ATOM 11266 C CA . PRO B 1 714 ? 4.066 24.734 -4.652 1 95.5 714 PRO B CA 1
ATOM 11267 C C . PRO B 1 714 ? 2.584 24.969 -4.387 1 95.5 714 PRO B C 1
ATOM 11269 O O . PRO B 1 714 ? 2.051 26.016 -4.742 1 95.5 714 PRO B O 1
ATOM 11272 N N . THR B 1 715 ? 1.917 24.031 -3.766 1 97 715 THR B N 1
ATOM 11273 C CA . THR B 1 715 ? 0.499 24.172 -3.449 1 97 715 THR B CA 1
ATOM 11274 C C . THR B 1 715 ? 0.27 25.312 -2.479 1 97 715 THR B C 1
ATOM 11276 O O . THR B 1 715 ? -0.646 26.125 -2.664 1 97 715 THR B O 1
ATOM 11279 N N . LEU B 1 716 ? 1.103 25.406 -1.455 1 97.62 716 LEU B N 1
ATOM 11280 C CA . LEU B 1 716 ? 0.91 26.453 -0.455 1 97.62 716 LEU B CA 1
ATOM 11281 C C . LEU B 1 716 ? 1.258 27.828 -1.025 1 97.62 716 LEU B C 1
ATOM 11283 O O . LEU B 1 716 ? 0.671 28.828 -0.629 1 97.62 716 LEU B O 1
ATOM 11287 N N . ARG B 1 717 ? 2.154 27.859 -2.047 1 96.62 717 ARG B N 1
ATOM 11288 C CA . ARG B 1 717 ? 2.383 29.094 -2.785 1 96.62 717 ARG B CA 1
ATOM 11289 C C . ARG B 1 717 ? 1.151 29.484 -3.594 1 96.62 717 ARG B C 1
ATOM 11291 O O . ARG B 1 717 ? 0.76 30.656 -3.613 1 96.62 717 ARG B O 1
ATOM 11298 N N . ALA B 1 718 ? 0.574 28.5 -4.219 1 97.06 718 ALA B N 1
ATOM 11299 C CA . ALA B 1 718 ? -0.636 28.75 -5 1 97.06 718 ALA B CA 1
ATOM 11300 C C . ALA B 1 718 ? -1.771 29.25 -4.105 1 97.06 718 ALA B C 1
ATOM 11302 O O . ALA B 1 718 ? -2.504 30.172 -4.473 1 97.06 718 ALA B O 1
ATOM 11303 N N . ASP B 1 719 ? -1.917 28.641 -2.945 1 97.75 719 ASP B N 1
ATOM 11304 C CA . ASP B 1 719 ? -2.934 29.062 -1.985 1 97.75 719 ASP B CA 1
ATOM 11305 C C . ASP B 1 719 ? -2.723 30.516 -1.564 1 97.75 719 ASP B C 1
ATOM 11307 O O . ASP B 1 719 ? -3.68 31.281 -1.468 1 97.75 719 ASP B O 1
ATOM 11311 N N . ALA B 1 720 ? -1.457 30.828 -1.253 1 97.31 720 ALA B N 1
ATOM 11312 C CA . ALA B 1 720 ? -1.131 32.188 -0.856 1 97.31 720 ALA B CA 1
ATOM 11313 C C . ALA B 1 720 ? -1.476 33.188 -1.966 1 97.31 720 ALA B C 1
ATOM 11315 O O . ALA B 1 720 ? -1.974 34.281 -1.695 1 97.31 720 ALA B O 1
ATOM 11316 N N . LYS B 1 721 ? -1.234 32.812 -3.16 1 96.06 721 LYS B N 1
ATOM 11317 C CA . LYS B 1 721 ? -1.548 33.656 -4.305 1 96.06 721 LYS B CA 1
ATOM 11318 C C . LYS B 1 721 ? -3.055 33.875 -4.441 1 96.06 721 LYS B C 1
ATOM 11320 O O . LYS B 1 721 ? -3.52 35 -4.641 1 96.06 721 LYS B O 1
ATOM 11325 N N . ILE B 1 722 ? -3.805 32.812 -4.352 1 96.56 722 ILE B N 1
ATOM 11326 C CA . ILE B 1 722 ? -5.258 32.875 -4.465 1 96.56 722 ILE B CA 1
ATOM 11327 C C . ILE B 1 722 ? -5.824 33.781 -3.373 1 96.56 722 ILE B C 1
ATOM 11329 O O . ILE B 1 722 ? -6.668 34.656 -3.645 1 96.56 722 ILE B O 1
ATOM 11333 N N . LEU B 1 723 ? -5.363 33.625 -2.133 1 97.19 723 LEU B N 1
ATOM 11334 C CA . LEU B 1 723 ? -5.859 34.438 -1.029 1 97.19 723 LEU B CA 1
ATOM 11335 C C . LEU B 1 723 ? -5.473 35.906 -1.221 1 97.19 723 LEU B C 1
ATOM 11337 O O . LEU B 1 723 ? -6.23 36.781 -0.854 1 97.19 723 LEU B O 1
ATOM 11341 N N . SER B 1 724 ? -4.289 36.125 -1.776 1 95.94 724 SER B N 1
ATOM 11342 C CA . SER B 1 724 ? -3.869 37.5 -2.045 1 95.94 724 SER B CA 1
ATOM 11343 C C . SER B 1 724 ? -4.785 38.156 -3.068 1 95.94 724 SER B C 1
ATOM 11345 O O . SER B 1 724 ? -5.105 39.344 -2.941 1 95.94 724 SER B O 1
ATOM 11347 N N . GLU B 1 725 ? -5.152 37.406 -4.023 1 94.62 725 GLU B N 1
ATOM 11348 C CA . GLU B 1 725 ? -6.066 37.906 -5.035 1 94.62 725 GLU B CA 1
ATOM 11349 C C . GLU B 1 725 ? -7.438 38.219 -4.438 1 94.62 725 GLU B C 1
ATOM 11351 O O . GLU B 1 725 ? -8.055 39.25 -4.762 1 94.62 725 GLU B O 1
ATOM 11356 N N . ILE B 1 726 ? -7.895 37.375 -3.633 1 96.31 726 ILE B N 1
ATOM 11357 C CA . ILE B 1 726 ? -9.188 37.594 -2.99 1 96.31 726 ILE B CA 1
ATOM 11358 C C . ILE B 1 726 ? -9.109 38.781 -2.055 1 96.31 726 ILE B C 1
ATOM 11360 O O . ILE B 1 726 ? -10.047 39.594 -1.982 1 96.31 726 ILE B O 1
ATOM 11364 N N . TYR B 1 727 ? -8.031 38.906 -1.307 1 96.69 727 TYR B N 1
ATOM 11365 C CA . TYR B 1 727 ? -7.824 40.031 -0.417 1 96.69 727 TYR B CA 1
ATOM 11366 C C . TYR B 1 727 ? -7.926 41.375 -1.181 1 96.69 727 TYR B C 1
ATOM 11368 O O . TYR B 1 727 ? -8.594 42.281 -0.734 1 96.69 727 TYR B O 1
ATOM 11376 N N . GLU B 1 728 ? -7.27 41.406 -2.311 1 94.81 728 GLU B N 1
ATOM 11377 C CA . GLU B 1 728 ? -7.285 42.594 -3.131 1 94.81 728 GLU B CA 1
ATOM 11378 C C . GLU B 1 728 ? -8.695 42.938 -3.615 1 94.81 728 GLU B C 1
ATOM 11380 O O . GLU B 1 728 ? -9.078 44.094 -3.699 1 94.81 728 GLU B O 1
ATOM 11385 N N . LYS B 1 729 ? -9.359 41.906 -3.938 1 94.38 729 LYS B N 1
ATOM 11386 C CA . LYS B 1 729 ? -10.734 42.125 -4.406 1 94.38 729 LYS B CA 1
ATOM 11387 C C . LYS B 1 729 ? -11.625 42.656 -3.289 1 94.38 729 LYS B C 1
ATOM 11389 O O . LYS B 1 729 ? -12.469 43.531 -3.525 1 94.38 729 LYS B O 1
ATOM 11394 N N . ILE B 1 730 ? -11.477 42.219 -2.086 1 95.88 730 ILE B N 1
ATOM 11395 C CA . ILE B 1 730 ? -12.344 42.562 -0.965 1 95.88 730 ILE B CA 1
ATOM 11396 C C . ILE B 1 730 ? -11.93 43.938 -0.41 1 95.88 730 ILE B C 1
ATOM 11398 O O . ILE B 1 730 ? -12.781 44.781 -0.106 1 95.88 730 ILE B O 1
ATOM 11402 N N . PHE B 1 731 ? -10.641 44.219 -0.358 1 95.56 731 PHE B N 1
ATOM 11403 C CA . PHE B 1 731 ? -10.18 45.406 0.378 1 95.56 731 PHE B CA 1
ATOM 11404 C C . PHE B 1 731 ? -9.664 46.469 -0.577 1 95.56 731 PHE B C 1
ATOM 11406 O O . PHE B 1 731 ? -9.398 47.594 -0.164 1 95.56 731 PHE B O 1
ATOM 11413 N N . GLY B 1 732 ? -9.469 46.156 -1.881 1 92.06 732 GLY B N 1
ATOM 11414 C CA . GLY B 1 732 ? -9.125 47.125 -2.896 1 92.06 732 GLY B CA 1
ATOM 11415 C C . GLY B 1 732 ? -7.641 47.438 -2.975 1 92.06 732 GLY B C 1
ATOM 11416 O O . GLY B 1 732 ? -7.195 48.188 -3.842 1 92.06 732 GLY B O 1
ATOM 11417 N N . GLU B 1 733 ? -6.789 46.906 -2.049 1 90.81 733 GLU B N 1
ATOM 11418 C CA . GLU B 1 733 ? -5.336 47.062 -2.039 1 90.81 733 GLU B CA 1
ATOM 11419 C C . GLU B 1 733 ? -4.645 45.719 -1.738 1 90.81 733 GLU B C 1
ATOM 11421 O O . GLU B 1 733 ? -5.23 44.844 -1.109 1 90.81 733 GLU B O 1
ATOM 11426 N N . PRO B 1 734 ? -3.418 45.625 -2.287 1 88.62 734 PRO B N 1
ATOM 11427 C CA . PRO B 1 734 ? -2.697 44.375 -1.988 1 88.62 734 PRO B CA 1
ATOM 11428 C C . PRO B 1 734 ? -2.338 44.25 -0.51 1 88.62 734 PRO B C 1
ATOM 11430 O O . PRO B 1 734 ? -2.199 45.25 0.188 1 88.62 734 PRO B O 1
ATOM 11433 N N . ALA B 1 735 ? -2.312 42.969 -0.166 1 82.5 735 ALA B N 1
ATOM 11434 C CA . ALA B 1 735 ? -1.956 42.688 1.225 1 82.5 735 ALA B CA 1
ATOM 11435 C C . ALA B 1 735 ? -0.487 43.031 1.485 1 82.5 735 ALA B C 1
ATOM 11437 O O . ALA B 1 735 ? 0.383 42.656 0.684 1 82.5 735 ALA B O 1
ATOM 11438 N N . ASP B 1 736 ? -0.039 44 2.072 1 78.75 736 ASP B N 1
ATOM 11439 C CA . ASP B 1 736 ? 1.339 44.375 2.381 1 78.75 736 ASP B CA 1
ATOM 11440 C C . ASP B 1 736 ? 2.021 43.281 3.215 1 78.75 736 ASP B C 1
ATOM 11442 O O . ASP B 1 736 ? 2.115 43.406 4.438 1 78.75 736 ASP B O 1
ATOM 11446 N N . ILE B 1 737 ? 2.172 42.156 2.572 1 76.44 737 ILE B N 1
ATOM 11447 C CA . ILE B 1 737 ? 2.75 41.062 3.334 1 76.44 737 ILE B CA 1
ATOM 11448 C C . ILE B 1 737 ? 4.238 40.938 3.008 1 76.44 737 ILE B C 1
ATOM 11450 O O . ILE B 1 737 ? 4.617 40.844 1.838 1 76.44 737 ILE B O 1
ATOM 11454 N N . VAL B 1 738 ? 5.098 41.312 4 1 58.97 738 VAL B N 1
ATOM 11455 C CA . VAL B 1 738 ? 6.523 41.031 3.871 1 58.97 738 VAL B CA 1
ATOM 11456 C C . VAL B 1 738 ? 6.789 39.531 4.156 1 58.97 738 VAL B C 1
ATOM 11458 O O . VAL B 1 738 ? 6.34 39 5.176 1 58.97 738 VAL B O 1
ATOM 11461 N N . ALA B 1 739 ? 7.129 38.812 3.086 1 55.59 739 ALA B N 1
ATOM 11462 C CA . ALA B 1 739 ? 7.473 37.406 3.277 1 55.59 739 ALA B CA 1
ATOM 11463 C C . ALA B 1 739 ? 8.398 37.219 4.477 1 55.59 739 ALA B C 1
ATOM 11465 O O . ALA B 1 739 ? 9.336 38 4.664 1 55.59 739 ALA B O 1
ATOM 11466 N N . PRO B 1 740 ? 7.973 36.406 5.504 1 50.84 740 PRO B N 1
ATOM 11467 C CA . PRO B 1 740 ? 8.852 36.219 6.656 1 50.84 740 PRO B CA 1
ATOM 11468 C C . PRO B 1 740 ? 10.258 35.75 6.254 1 50.84 740 PRO B C 1
ATOM 11470 O O . PRO B 1 740 ? 10.414 35.062 5.25 1 50.84 740 PRO B O 1
ATOM 11473 N N . LEU B 1 741 ? 11.414 36.562 6.656 1 43 741 LEU B N 1
ATOM 11474 C CA . LEU B 1 741 ? 12.797 36.125 6.484 1 43 741 LEU B CA 1
ATOM 11475 C C . LEU B 1 741 ? 13.047 34.781 7.195 1 43 741 LEU B C 1
ATOM 11477 O O . LEU B 1 741 ? 12.531 34.562 8.289 1 43 741 LEU B O 1
#

InterPro domains:
  IPR007219 Xylanolytic transcriptional activator, regulatory domain [PF04082] (313-510)

Nearest PDB structures (foldseek):
  7ai4-assembly1_A  TM=3.957E-01  e=2.293E+00  Homo sapiens
  6swu-assembly2_D  TM=4.843E-01  e=4.976E+00  Mus musculus
  6swu-assembly1_A  TM=3.682E-01  e=3.302E+00  Mus musculus
  6swu-assembly3_F  TM=4.608E-01  e=2.284E+00  Mus musculus
  6swu-assembly1_A  TM=3.741E-01  e=1.818E+00  Mus musculus

Organism: Aspergillus niger (strain ATCC MYA-4892 / CBS 513.88 / FGSC A1513) (NCBI:txid425011)

pLDDT: mean 71.89, std 30.86, range [13.84, 98.88]

Radius of gyration: 38.32 Å; Cα contacts (8 Å, |Δi|>4): 1951; chains: 2; bounding box: 128×126×104 Å

Solvent-accessible surface area (backbone atoms only — not comparable to full-atom values): 86670 Å² total; per-residue (Å²): 128,60,60,60,61,52,49,48,49,43,59,62,57,64,62,81,68,78,66,66,62,72,74,44,68,45,54,59,75,69,53,74,79,21,39,60,50,49,57,72,38,68,63,39,37,60,60,43,57,86,58,65,66,25,67,56,30,60,62,51,50,57,62,70,44,50,41,74,14,48,76,15,58,28,59,37,79,58,40,42,48,63,75,82,66,82,69,81,75,68,82,76,77,70,75,84,68,76,71,76,72,74,66,74,57,91,80,48,83,64,73,36,51,52,71,46,63,79,66,81,80,61,71,59,76,69,48,39,49,98,82,29,38,38,57,43,48,54,68,58,52,54,49,16,45,50,38,22,46,71,53,45,38,54,65,55,72,51,65,56,57,69,60,48,53,52,51,48,54,53,44,37,69,68,39,25,71,74,80,71,69,65,74,74,71,76,71,72,78,64,75,72,75,78,74,79,85,77,80,83,79,83,78,85,76,76,80,80,73,84,65,74,78,68,74,68,73,70,84,68,80,61,73,70,60,84,67,52,47,59,61,67,52,26,50,69,46,27,37,50,29,28,39,39,15,38,6,43,44,67,62,50,55,56,63,63,66,35,58,40,58,82,64,54,87,52,46,86,69,47,83,66,48,50,58,85,73,81,75,83,78,77,76,71,82,65,57,71,81,55,75,87,70,78,76,87,70,83,78,85,90,79,86,77,85,71,90,76,88,77,88,78,84,84,83,76,84,72,78,80,62,78,23,74,72,81,60,30,21,44,38,53,24,61,29,42,36,31,38,48,54,25,29,27,42,50,20,63,46,58,37,57,48,48,70,61,52,24,51,35,25,39,41,50,12,41,45,32,12,67,49,37,33,61,58,41,12,46,37,26,31,41,52,17,29,46,21,39,46,60,60,55,32,67,78,56,45,71,69,51,62,95,43,54,66,52,28,40,50,25,31,46,45,52,51,36,43,49,56,50,48,52,49,48,55,62,40,79,51,79,57,52,55,57,44,20,46,59,66,73,57,62,78,56,75,54,69,74,48,79,56,63,99,39,74,82,36,67,58,34,39,35,50,50,52,40,53,49,48,53,52,52,49,53,52,42,27,45,50,50,34,52,54,38,52,27,62,72,65,67,41,85,60,78,41,69,62,58,41,49,51,54,51,48,52,55,52,48,50,54,16,54,45,58,77,88,72,45,57,21,78,16,50,72,52,39,61,48,66,67,57,15,50,49,50,21,51,52,23,43,43,52,18,60,58,24,39,65,60,35,50,40,48,72,72,60,36,48,74,62,86,75,80,65,63,84,68,80,72,73,85,79,82,76,82,78,75,85,83,82,79,81,74,83,89,81,79,90,90,86,89,76,58,74,62,50,74,38,66,85,89,85,77,80,81,82,85,82,81,82,74,84,88,73,85,76,74,82,75,80,74,70,68,59,47,39,51,88,70,42,58,67,68,58,39,51,36,36,48,49,18,50,52,19,34,52,50,27,56,44,16,58,70,33,37,79,66,54,81,77,55,67,45,49,52,50,58,47,44,47,39,53,31,38,50,50,52,53,50,34,37,43,74,42,62,41,24,85,76,44,56,67,46,56,50,55,50,51,49,56,51,49,38,49,58,26,50,47,41,43,59,40,19,73,56,38,15,35,50,31,37,53,51,43,52,43,43,23,68,77,70,71,47,74,73,88,71,76,76,81,127,128,59,62,59,60,54,48,48,48,47,59,65,62,52,88,77,72,78,67,66,63,71,74,43,69,46,53,59,76,70,52,74,79,21,39,61,47,49,55,71,38,69,61,40,38,62,59,42,56,88,58,63,66,25,68,55,31,60,63,51,50,58,62,69,44,50,38,75,13,47,76,15,59,28,59,36,79,59,41,42,47,66,74,81,78,80,72,82,72,73,83,75,71,92,65,78,71,78,73,76,72,74,69,67,53,92,82,46,81,56,72,39,54,56,65,43,61,79,66,83,83,61,72,60,75,68,48,39,50,96,81,30,39,37,58,43,49,55,69,58,52,52,49,16,45,50,39,23,46,72,54,45,39,54,64,54,71,49,66,57,57,70,60,48,53,51,51,50,53,52,45,38,69,68,39,26,73,75,79,71,71,65,76,77,73,75,73,72,80,66,77,73,72,79,74,79,84,77,82,85,81,82,80,85,77,77,82,83,71,86,65,73,81,67,75,66,73,70,82,69,79,60,71,69,60,83,66,51,47,59,62,69,54,27,52,68,48,27,35,50,30,28,40,38,16,37,6,42,44,66,61,48,55,56,63,62,64,34,57,39,55,79,63,53,88,50,47,87,70,46,84,66,50,50,58,82,73,80,74,81,75,78,77,69,80,64,55,69,82,53,70,87,70,73,74,85,69,79,85,77,82,73,86,79,81,78,88,79,90,80,87,84,75,88,73,77,82,71,79,75,67,79,19,83,68,81,62,30,22,45,38,52,26,61,28,42,35,32,37,50,52,26,30,26,40,49,20,64,48,58,38,58,49,48,70,63,52,25,51,35,25,39,42,50,13,41,44,32,12,68,48,36,34,62,59,40,13,44,37,27,32,41,52,16,30,46,21,40,47,58,59,55,30,65,76,58,46,72,69,51,63,95,43,54,67,51,30,41,51,24,29,46,47,51,50,36,43,50,57,50,49,54,49,47,55,62,38,77,50,79,58,52,55,55,44,20,48,57,63,73,58,62,79,56,76,53,72,73,48,78,56,62,99,38,75,79,35,68,57,35,39,35,49,51,52,41,53,51,49,53,52,52,47,54,51,42,27,47,49,50,34,52,54,39,51,28,59,71,65,67,41,85,58,79,41,70,61,61,41,48,52,54,51,49,52,54,51,50,48,57,68,58,44,58,76,88,73,51,81,56,93,82,54,72,50,39,61,48,67,68,57,15,50,50,49,20,51,51,24,43,43,51,17,62,59,25,39,63,60,34,50,41,47,70,72,59,36,49,75,61,86,75,82,66,66,84,70,79,73,69,82,77,79,81,80,78,80,79,85,77,85,82,78,82,86,84,81,87,87,81,86,88,83,84,85,90,79,88,75,88,87,89,87,88,90,84,86,92,89,88,78,88,82,81,84,79,76,80,69,79,68,66,68,54,47,39,52,87,70,42,57,67,68,57,39,50,37,34,48,49,19,50,52,20,34,54,50,27,57,45,15,58,70,32,37,80,66,53,80,76,57,67,45,49,51,52,59,48,44,48,38,54,29,37,51,49,53,52,49,34,38,42,75,42,58,42,23,86,77,44,56,67,70,58,50,54,52,50,48,56,53,48,38,50,57,27,51,47,40,42,59,40,21,72,56,39,17,36,48,31,36,53,52,42,53,41,44,23,68,76,70,73,46,73,72,88,70,78,77,82,127

Secondary structure (DSSP, 8-state):
--HHHHHHHHHHHSSS-----TTS-SS-TT-S-SGGGGGGSHHHHHHHTT----TTHHHHHHHHH-EE-TTSSSEESSBSS---S---------S----------SSS---TT---SSS--PPP-S-B-TT-BB---HHHHHHHHHHHIIIIITT---S-HHHHHHHHHHHHHHHSPP----------------------------------------S---------PBPP-BHHHHHHHHHHHHHHHHT--SPPP----SS---GGG---PPP-------SGGGSSSS----------------------------------TT--HHHHSTTHHHHHHHHHHHHHTTT--SHHHHHHHHHHHHHHHHTT-HHHHHHHHHHHHHHHHHHT-HHHHHH--SSHHHHHHHHHHHHHHHHHHHHHTTS-----SGGGGTTTSPPP--TTS---S-TTSHHHHHHHHHHHHHHHHHHHHHHHHHHHHHHHTT-----HHHHHHHHHHHHHHHHHS-GGG---TTSPPPSSHHHHHHHHHHHHHHHHHHHHHHHHHHHT----SSS----------------------------------------------------------PPPPPGGGS-HHHHHHHHHHHHHHHHHHHTTTTS-SS---S-HHHHHHHHHHHHHHHHHHHTSTTGGGS-HHHHHHHHHHHHHHHHTTTTT-HHHHHHHHHHHHHHHHHHSS--------/--HHHHHHHHHHH-SSS----TTS-SS-TT-S-SGGGGGGSHHHHHHHTT----TTHHHHHHHHH-EE-TTSSSEESSBSS---------------S--------SSS---TT---SSS--PPP-S-B-TT-BB---HHHHHHHHHHHIIIIITT---S-HHHHHHHHHHHHHHHSPP----------------------------------------S---------PBPP-BHHHHHHHHHHHHHHHHT--SPPP----SS---GGG---PPP-------SGGGSTTS----------------------------------TT--HHHHSTTHHHHHHHHHHHHHTTT--SHHHHHHHHHHHHHHHHTT-HHHHHHHHHHHHHHHHHHT-HHHHHH--SSHHHHHHHHHHHHHHHHHHHHHTTS-----SGGGGTTTSPPP--TTS---S-TTSHHHHHHHHHHHHHHHHHHHHHHHHHHHHHHHTT-----HHHHHHHHHHHHHHHHHS-GGG---TTSPPPSSHHHHHHHHHHHHHHHHHHHHHHHHHHHT----SSS---------------------------------------------------------------GGGS-HHHHHHHHHHHHHHHHHHHTTTTS-SS---S-HHHHHHHHHHHHHHHHHHHTSTTGGGS-HHHHHHHHHHHHHHHHTTTTT-HHHHHHHHHHHHHHHHHHSS--------